Protein AF-0000000085271273 (afdb_homodimer)

Sequence (782 aa):
VLEAHDLKPVKLGPKEGIALINGTQLITSMGAEAVERAETVARQADVVAALSLEVLKGTSRAFDSDVHKLRHHKGQMDVARRIRALLHSDTFVSEIAESHRFCDRVQDAYTLRCTPQVHGIVHDTLHFVRGIITDEMNSATDNPLVISERKEIISAGNFHGEYPAKAVDYLAIAIHEIANMSERRIERLVNPALSELPAFLVSEGGLNSGFMIAHCTAAALVSENKVLCHPASVDSLTTSAGTEDHVSMGGFGARKALMVVENVERVIAIELMAACQAIEFLRPLKTTTPLEEVIKVVRSVVRPYDKDRFLAPDIDTITELLKDNKIWLAVRHHIEHYHSVQHVETRVFSPSMSFIGSGPPRPFKRSLNNGRPTRSPATKTKRQRTCSKNNVLEAHDLKPVKLGPKEGIALINGTQLITSMGAEAVERAETVARQADVVAALSLEVLKGTSRAFDSDVHKLRHHKGQMDVARRIRALLHSDTFVSEIAESHRFCDRVQDAYTLRCTPQVHGIVHDTLHFVRGIITDEMNSATDNPLVISERKEIISAGNFHGEYPAKAVDYLAIAIHEIANMSERRIERLVNPALSELPAFLVSEGGLNSGFMIAHCTAAALVSENKVLCHPASVDSLTTSAGTEDHVSMGGFGARKALMVVENVERVIAIELMAACQAIEFLRPLKTTTPLEEVIKVVRSVVRPYDKDRFLAPDIDTITELLKDNKIWLAVRHHIEHYHSVQHVETRVFSPSMSFIGSGPPRPFKRSLNNGRPTRSPATKTKRQRTCSKNN

Structure (mmCIF, N/CA/C/O backbone):
data_AF-0000000085271273-model_v1
#
loop_
_entity.id
_entity.type
_entity.pdbx_description
1 polymer 'Histidine ammonia-lyase'
#
loop_
_atom_site.group_PDB
_atom_site.id
_atom_site.type_symbol
_atom_site.label_atom_id
_atom_site.label_alt_id
_atom_site.label_comp_id
_atom_site.label_asym_id
_atom_site.label_entity_id
_atom_site.label_seq_id
_atom_site.pdbx_PDB_ins_code
_atom_site.Cartn_x
_atom_site.Cartn_y
_atom_site.Cartn_z
_atom_site.occupancy
_atom_site.B_iso_or_equiv
_atom_site.auth_seq_id
_atom_site.auth_comp_id
_atom_site.auth_asym_id
_atom_site.auth_atom_id
_atom_site.pdbx_PDB_model_num
ATOM 1 N N . VAL A 1 1 ? -34.094 1.856 2.771 1 76.69 1 VAL A N 1
ATOM 2 C CA . VAL A 1 1 ? -33.281 2.406 1.675 1 76.69 1 VAL A CA 1
ATOM 3 C C . VAL A 1 1 ? -34.094 2.309 0.371 1 76.69 1 VAL A C 1
ATOM 5 O O . VAL A 1 1 ? -34.25 3.309 -0.327 1 76.69 1 VAL A O 1
ATOM 8 N N . LEU A 1 2 ? -34.625 1.136 -0.013 1 87.75 2 LEU A N 1
ATOM 9 C CA . LEU A 1 2 ? -35.406 0.973 -1.248 1 87.75 2 LEU A CA 1
ATOM 10 C C . LEU A 1 2 ? -36.594 1.905 -1.271 1 87.75 2 LEU A C 1
ATOM 12 O O . LEU A 1 2 ? -36.844 2.58 -2.273 1 87.75 2 LEU A O 1
ATOM 16 N N . GLU A 1 3 ? -37.25 1.968 -0.185 1 90.19 3 GLU A N 1
ATOM 17 C CA . GLU A 1 3 ? -38.438 2.83 -0.075 1 90.19 3 GLU A CA 1
ATOM 18 C C . GLU A 1 3 ? -38.062 4.289 -0.338 1 90.19 3 GLU A C 1
ATOM 20 O O . GLU A 1 3 ? -38.812 5.004 -1.018 1 90.19 3 GLU A O 1
ATOM 25 N N . ALA A 1 4 ? -36.906 4.672 0.181 1 91.06 4 ALA A N 1
ATOM 26 C CA . ALA A 1 4 ? -36.438 6.051 0.032 1 91.06 4 ALA A CA 1
ATOM 27 C C . ALA A 1 4 ? -36.188 6.383 -1.432 1 91.06 4 ALA A C 1
ATOM 29 O O . ALA A 1 4 ? -36.219 7.551 -1.827 1 91.06 4 ALA A O 1
ATOM 30 N N . HIS A 1 5 ? -36.031 5.406 -2.258 1 91.56 5 HIS A N 1
ATOM 31 C CA . HIS A 1 5 ? -35.75 5.613 -3.668 1 91.56 5 HIS A CA 1
ATOM 32 C C . HIS A 1 5 ? -36.875 5.105 -4.559 1 91.56 5 HIS A C 1
ATOM 34 O O . HIS A 1 5 ? -36.688 4.984 -5.773 1 91.56 5 HIS A O 1
ATOM 40 N N . ASP A 1 6 ? -37.938 4.805 -4.004 1 93 6 ASP A N 1
ATOM 41 C CA . ASP A 1 6 ? -39.125 4.348 -4.703 1 93 6 ASP A CA 1
ATOM 42 C C . ASP A 1 6 ? -38.844 3.049 -5.465 1 93 6 ASP A C 1
ATOM 44 O O . ASP A 1 6 ? -39.25 2.906 -6.621 1 93 6 ASP A O 1
ATOM 48 N N . LEU A 1 7 ? -38.031 2.285 -4.848 1 90.38 7 LEU A N 1
ATOM 49 C CA . LEU A 1 7 ? -37.719 0.982 -5.422 1 90.38 7 LEU A CA 1
ATOM 50 C C . LEU A 1 7 ? -38.438 -0.132 -4.668 1 90.38 7 LEU A C 1
ATOM 52 O O . LEU A 1 7 ? -38.719 0.006 -3.475 1 90.38 7 LEU A O 1
ATOM 56 N N . LYS A 1 8 ? -38.906 -1.203 -5.406 1 91.31 8 LYS A N 1
ATOM 57 C CA . LYS A 1 8 ? -39.531 -2.375 -4.809 1 91.31 8 LYS A CA 1
ATOM 58 C C . LYS A 1 8 ? -38.5 -3.465 -4.52 1 91.31 8 LYS A C 1
ATOM 60 O O . LYS A 1 8 ? -37.562 -3.635 -5.273 1 91.31 8 LYS A O 1
ATOM 65 N N . PRO A 1 9 ? -38.781 -4.16 -3.402 1 89 9 PRO A N 1
ATOM 66 C CA . PRO A 1 9 ? -37.875 -5.273 -3.131 1 89 9 PRO A CA 1
ATOM 67 C C . PRO A 1 9 ? -37.875 -6.316 -4.246 1 89 9 PRO A C 1
ATOM 69 O O . PRO A 1 9 ? -38.938 -6.613 -4.82 1 89 9 PRO A O 1
ATOM 72 N N . VAL A 1 10 ? -36.688 -6.777 -4.543 1 85.69 10 VAL A N 1
ATOM 73 C CA . VAL A 1 10 ? -36.531 -7.805 -5.566 1 85.69 10 VAL A CA 1
ATOM 74 C C . VAL A 1 10 ? -36.562 -9.188 -4.922 1 85.69 10 VAL A C 1
ATOM 76 O O . VAL A 1 10 ? -36 -9.391 -3.848 1 85.69 10 VAL A O 1
ATOM 79 N N . LYS A 1 11 ? -37.375 -10.109 -5.484 1 89.81 11 LYS A N 1
ATOM 80 C CA . LYS A 1 11 ? -37.312 -11.516 -5.086 1 89.81 11 LYS A CA 1
ATOM 81 C C . LYS A 1 11 ? -36.156 -12.227 -5.789 1 89.81 11 LYS A C 1
ATOM 83 O O . LYS A 1 11 ? -36.156 -12.367 -7.016 1 89.81 11 LYS A O 1
ATOM 88 N N . LEU A 1 12 ? -35.25 -12.672 -4.945 1 87.69 12 LEU A N 1
ATOM 89 C CA . LEU A 1 12 ? -34.031 -13.219 -5.52 1 87.69 12 LEU A CA 1
ATOM 90 C C . LEU A 1 12 ? -34.156 -14.719 -5.766 1 87.69 12 LEU A C 1
ATOM 92 O O . LEU A 1 12 ? -34.719 -15.445 -4.934 1 87.69 12 LEU A O 1
ATOM 96 N N . GLY A 1 13 ? -33.781 -15.141 -6.914 1 87.69 13 GLY A N 1
ATOM 97 C CA . GLY A 1 13 ? -33.562 -16.562 -7.137 1 87.69 13 GLY A CA 1
ATOM 98 C C . GLY A 1 13 ? -32.312 -17.094 -6.5 1 87.69 13 GLY A C 1
ATOM 99 O O . GLY A 1 13 ? -31.578 -16.359 -5.84 1 87.69 13 GLY A O 1
ATOM 100 N N . PRO A 1 14 ? -32.188 -18.484 -6.652 1 82 14 PRO A N 1
ATOM 101 C CA . PRO A 1 14 ? -31.062 -19.094 -5.973 1 82 14 PRO A CA 1
ATOM 102 C C . PRO A 1 14 ? -29.719 -18.484 -6.395 1 82 14 PRO A C 1
ATOM 104 O O . PRO A 1 14 ? -28.906 -18.109 -5.547 1 82 14 PRO A O 1
ATOM 107 N N . LYS A 1 15 ? -29.469 -18.359 -7.621 1 84.62 15 LYS A N 1
ATOM 108 C CA . LYS A 1 15 ? -28.219 -17.797 -8.109 1 84.62 15 LYS A CA 1
ATOM 109 C C . LYS A 1 15 ? -28.094 -16.312 -7.77 1 84.62 15 LYS A C 1
ATOM 111 O O . LYS A 1 15 ? -27 -15.82 -7.484 1 84.62 15 LYS A O 1
ATOM 116 N N . GLU A 1 16 ? -29.188 -15.656 -7.75 1 83.25 16 GLU A N 1
ATOM 117 C CA . GLU A 1 16 ? -29.172 -14.227 -7.465 1 83.25 16 GLU A CA 1
ATOM 118 C C . GLU A 1 16 ? -28.797 -13.953 -6.012 1 83.25 16 GLU A C 1
ATOM 120 O O . GLU A 1 16 ? -28.078 -13 -5.723 1 83.25 16 GLU A O 1
ATOM 125 N N . GLY A 1 17 ? -29.281 -14.781 -5.152 1 82.81 17 GLY A N 1
ATOM 126 C CA . GLY A 1 17 ? -28.938 -14.641 -3.75 1 82.81 17 GLY A CA 1
ATOM 127 C C . GLY A 1 17 ? -27.453 -14.812 -3.488 1 82.81 17 GLY A C 1
ATOM 128 O O . GLY A 1 17 ? -26.844 -14.008 -2.781 1 82.81 17 GLY A O 1
ATOM 129 N N . ILE A 1 18 ? -26.938 -15.828 -4.098 1 83.31 18 ILE A N 1
ATOM 130 C CA . ILE A 1 18 ? -25.516 -16.141 -3.879 1 83.31 18 ILE A CA 1
ATOM 131 C C . ILE A 1 18 ? -24.656 -15.055 -4.504 1 83.31 18 ILE A C 1
ATOM 133 O O . ILE A 1 18 ? -23.578 -14.727 -3.98 1 83.31 18 ILE A O 1
ATOM 137 N N . ALA A 1 19 ? -25.078 -14.461 -5.543 1 85.12 19 ALA A N 1
ATOM 138 C CA . ALA A 1 19 ? -24.328 -13.422 -6.242 1 85.12 19 ALA A CA 1
ATOM 139 C C . ALA A 1 19 ? -24.141 -12.195 -5.352 1 85.12 19 ALA A C 1
ATOM 141 O O . ALA A 1 19 ? -23.172 -11.453 -5.516 1 85.12 19 ALA A O 1
ATOM 142 N N . LEU A 1 20 ? -24.984 -12.07 -4.391 1 83.75 20 LEU A N 1
ATOM 143 C CA . LEU A 1 20 ? -24.953 -10.883 -3.545 1 83.75 20 LEU A CA 1
ATOM 144 C C . LEU A 1 20 ? -24.047 -11.102 -2.336 1 83.75 20 LEU A C 1
ATOM 146 O O . LEU A 1 20 ? -23.641 -10.141 -1.676 1 83.75 20 LEU A O 1
ATOM 150 N N . ILE A 1 21 ? -23.641 -12.391 -2.111 1 83.62 21 ILE A N 1
ATOM 151 C CA . ILE A 1 21 ? -22.984 -12.586 -0.825 1 83.62 21 ILE A CA 1
ATOM 152 C C . ILE A 1 21 ? -21.703 -13.398 -1.018 1 83.62 21 ILE A C 1
ATOM 154 O O . ILE A 1 21 ? -20.938 -13.578 -0.077 1 83.62 21 ILE A O 1
ATOM 158 N N . ASN A 1 22 ? -21.453 -13.961 -2.16 1 83.88 22 ASN A N 1
ATOM 159 C CA . ASN A 1 22 ? -20.359 -14.906 -2.35 1 83.88 22 ASN A CA 1
ATOM 160 C C . ASN A 1 22 ? -19.109 -14.219 -2.893 1 83.88 22 ASN A C 1
ATOM 162 O O . ASN A 1 22 ? -18.062 -14.844 -3.043 1 83.88 22 ASN A O 1
ATOM 166 N N . GLY A 1 23 ? -19.109 -12.961 -3.029 1 90.25 23 GLY A N 1
ATOM 167 C CA . GLY A 1 23 ? -17.969 -12.25 -3.584 1 90.25 23 GLY A CA 1
ATOM 168 C C . GLY A 1 23 ? -17.281 -11.352 -2.578 1 90.25 23 GLY A C 1
ATOM 169 O O . GLY A 1 23 ? -17.109 -11.727 -1.414 1 90.25 23 GLY A O 1
ATOM 170 N N . THR A 1 24 ? -16.781 -10.32 -3.074 1 95.19 24 THR A N 1
ATOM 171 C CA . THR A 1 24 ? -15.961 -9.43 -2.26 1 95.19 24 THR A CA 1
ATOM 172 C C . THR A 1 24 ? -16.812 -8.297 -1.68 1 95.19 24 THR A C 1
ATOM 174 O O . THR A 1 24 ? -16.281 -7.27 -1.254 1 95.19 24 THR A O 1
ATOM 177 N N . GLN A 1 25 ? -18.125 -8.461 -1.67 1 94.12 25 GLN A N 1
ATOM 178 C CA . GLN A 1 25 ? -19.078 -7.395 -1.337 1 94.12 25 GLN A CA 1
ATOM 179 C C . GLN A 1 25 ? -18.812 -6.844 0.061 1 94.12 25 GLN A C 1
ATOM 181 O O . GLN A 1 25 ? -18.875 -5.629 0.278 1 94.12 25 GLN A O 1
ATOM 186 N N . LEU A 1 26 ? -18.516 -7.723 1.003 1 94.81 26 LEU A N 1
ATOM 187 C CA . LEU A 1 26 ? -18.297 -7.273 2.375 1 94.81 26 LEU A CA 1
ATOM 188 C C . LEU A 1 26 ? -17.062 -6.383 2.463 1 94.81 26 LEU A C 1
ATOM 190 O O . LEU A 1 26 ? -17.141 -5.273 2.996 1 94.81 26 LEU A O 1
ATOM 194 N N . ILE A 1 27 ? -15.914 -6.879 1.939 1 97.69 27 ILE A N 1
ATOM 195 C CA . ILE A 1 27 ? -14.664 -6.125 1.983 1 97.69 27 ILE A CA 1
ATOM 196 C C . ILE A 1 27 ? -14.82 -4.82 1.207 1 97.69 27 ILE A C 1
ATOM 198 O O . ILE A 1 27 ? -14.398 -3.758 1.672 1 97.69 27 ILE A O 1
ATOM 202 N N . THR A 1 28 ? -15.445 -4.883 0.069 1 97.69 28 THR A N 1
ATOM 203 C CA . THR A 1 28 ? -15.586 -3.74 -0.826 1 97.69 28 THR A CA 1
ATOM 204 C C . THR A 1 28 ? -16.5 -2.684 -0.214 1 97.69 28 THR A C 1
ATOM 206 O O . THR A 1 28 ? -16.219 -1.486 -0.301 1 97.69 28 THR A O 1
ATOM 209 N N . SER A 1 29 ? -17.609 -3.078 0.408 1 97.44 29 SER A N 1
ATOM 210 C CA . SER A 1 29 ? -18.547 -2.117 1.003 1 97.44 29 SER A CA 1
ATOM 211 C C . SER A 1 29 ? -17.891 -1.37 2.162 1 97.44 29 SER A C 1
ATOM 213 O O . SER A 1 29 ? -18 -0.146 2.256 1 97.44 29 SER A O 1
ATOM 215 N N . MET A 1 30 ? -17.203 -2.098 3.02 1 98.31 30 MET A N 1
ATOM 216 C CA . MET A 1 30 ? -16.5 -1.461 4.125 1 98.31 30 MET A CA 1
ATOM 217 C C . MET A 1 30 ? -15.344 -0.605 3.605 1 98.31 30 MET A C 1
ATOM 219 O O . MET A 1 30 ? -15.094 0.483 4.125 1 98.31 30 MET A O 1
ATOM 223 N N . GLY A 1 31 ? -14.648 -1.201 2.566 1 98.62 31 GLY A N 1
ATOM 224 C CA . GLY A 1 31 ? -13.586 -0.431 1.938 1 98.62 31 GLY A CA 1
ATOM 225 C C . GLY A 1 31 ? -14.07 0.869 1.326 1 98.62 31 GLY A C 1
ATOM 226 O O . GLY A 1 31 ? -13.391 1.895 1.412 1 98.62 31 GLY A O 1
ATOM 227 N N . ALA A 1 32 ? -15.211 0.841 0.725 1 98.62 32 ALA A N 1
ATOM 228 C CA . ALA A 1 32 ? -15.805 2.037 0.132 1 98.62 32 ALA A CA 1
ATOM 229 C C . ALA A 1 32 ? -16.109 3.086 1.199 1 98.62 32 ALA A C 1
ATOM 231 O O . ALA A 1 32 ? -15.844 4.273 1.001 1 98.62 32 ALA A O 1
ATOM 232 N N . GLU A 1 33 ? -16.625 2.65 2.309 1 98.69 33 GLU A N 1
ATOM 233 C CA . GLU A 1 33 ? -16.859 3.57 3.42 1 98.69 33 GLU A CA 1
ATOM 234 C C . GLU A 1 33 ? -15.547 4.156 3.932 1 98.69 33 GLU A C 1
ATOM 236 O O . GLU A 1 33 ? -15.445 5.363 4.16 1 98.69 33 GLU A O 1
ATOM 241 N N . ALA A 1 34 ? -14.586 3.305 4.078 1 98.88 34 ALA A N 1
ATOM 242 C CA . ALA A 1 34 ? -13.297 3.738 4.605 1 98.88 34 ALA A CA 1
ATOM 243 C C . ALA A 1 34 ? -12.648 4.777 3.693 1 98.88 34 ALA A C 1
ATOM 245 O O . ALA A 1 34 ? -12.094 5.77 4.168 1 98.88 34 ALA A O 1
ATOM 246 N N . VAL A 1 35 ? -12.688 4.512 2.377 1 98.69 35 VAL A N 1
ATOM 247 C CA . VAL A 1 35 ? -12.055 5.426 1.434 1 98.69 35 VAL A CA 1
ATOM 248 C C . VAL A 1 35 ? -12.758 6.781 1.48 1 98.69 35 VAL A C 1
ATOM 250 O O . VAL A 1 35 ? -12.109 7.828 1.503 1 98.69 35 VAL A O 1
ATOM 253 N N . GLU A 1 36 ? -14.062 6.824 1.539 1 98.62 36 GLU A N 1
ATOM 254 C CA . GLU A 1 36 ? -14.828 8.062 1.59 1 98.62 36 GLU A CA 1
ATOM 255 C C . GLU A 1 36 ? -14.5 8.867 2.848 1 98.62 36 GLU A C 1
ATOM 257 O O . GLU A 1 36 ? -14.266 10.07 2.777 1 98.62 36 GLU A O 1
ATOM 262 N N . ARG A 1 37 ? -14.523 8.203 3.918 1 98.88 37 ARG A N 1
ATOM 263 C CA . ARG A 1 37 ? -14.25 8.859 5.191 1 98.88 37 ARG A CA 1
ATOM 264 C C . ARG A 1 37 ? -12.797 9.336 5.262 1 98.88 37 ARG A C 1
ATOM 266 O O . ARG A 1 37 ? -12.516 10.422 5.762 1 98.88 37 ARG A O 1
ATOM 273 N N . ALA A 1 38 ? -11.891 8.484 4.766 1 98.94 38 ALA A N 1
ATOM 274 C CA . ALA A 1 38 ? -10.469 8.828 4.781 1 98.94 38 ALA A CA 1
ATOM 275 C C . ALA A 1 38 ? -10.195 10.062 3.934 1 98.94 38 ALA A C 1
ATOM 277 O O . ALA A 1 38 ? -9.445 10.953 4.344 1 98.94 38 ALA A O 1
ATOM 278 N N . GLU A 1 39 ? -10.789 10.117 2.777 1 98.88 39 GLU A N 1
ATOM 279 C CA . GLU A 1 39 ? -10.609 11.273 1.908 1 98.88 39 GLU A CA 1
ATOM 280 C C . GLU A 1 39 ? -11.148 12.539 2.557 1 98.88 39 GLU A C 1
ATOM 282 O O . GLU A 1 39 ? -10.539 13.609 2.465 1 98.88 39 GLU A O 1
ATOM 287 N N . THR A 1 40 ? -12.281 12.422 3.203 1 98.88 40 THR A N 1
ATOM 288 C CA . THR A 1 40 ? -12.914 13.547 3.869 1 98.88 40 THR A CA 1
ATOM 289 C C . THR A 1 40 ? -12.031 14.086 4.988 1 98.88 40 THR A C 1
ATOM 291 O O . THR A 1 40 ? -11.773 15.289 5.055 1 98.88 40 THR A O 1
ATOM 294 N N . VAL A 1 41 ? -11.547 13.234 5.793 1 98.94 41 VAL A N 1
ATOM 295 C CA . VAL A 1 41 ? -10.773 13.703 6.941 1 98.94 41 VAL A CA 1
ATOM 296 C C . VAL A 1 41 ? -9.391 14.148 6.484 1 98.94 41 VAL A C 1
ATOM 298 O O . VAL A 1 41 ? -8.828 15.102 7.035 1 98.94 41 VAL A O 1
ATOM 301 N N . ALA A 1 4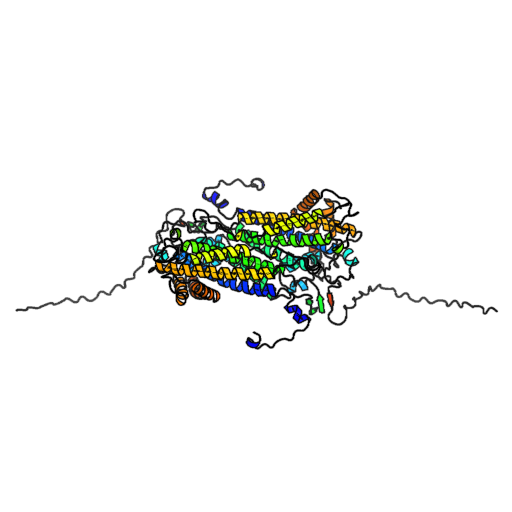2 ? -8.789 13.508 5.473 1 98.94 42 ALA A N 1
ATOM 302 C CA . ALA A 1 42 ? -7.461 13.875 4.988 1 98.94 42 ALA A CA 1
ATOM 303 C C . ALA A 1 42 ? -7.457 15.297 4.426 1 98.94 42 ALA A C 1
ATOM 305 O O . ALA A 1 42 ? -6.523 16.062 4.676 1 98.94 42 ALA A O 1
ATOM 306 N N . ARG A 1 43 ? -8.445 15.602 3.686 1 98.81 43 ARG A N 1
ATOM 307 C CA . ARG A 1 43 ? -8.547 16.938 3.125 1 98.81 43 ARG A CA 1
ATOM 308 C C . ARG A 1 43 ? -8.672 17.984 4.227 1 98.81 43 ARG A C 1
ATOM 310 O O . ARG A 1 43 ? -8.008 19.031 4.18 1 98.81 43 ARG A O 1
ATOM 317 N N . GLN A 1 44 ? -9.469 17.734 5.195 1 98.94 44 GLN A N 1
ATOM 318 C CA . GLN A 1 44 ? -9.664 18.672 6.297 1 98.94 44 GLN A CA 1
ATOM 319 C C . GLN A 1 44 ? -8.43 18.734 7.191 1 98.94 44 GLN A C 1
ATOM 321 O O . GLN A 1 44 ? -8.141 19.766 7.781 1 98.94 44 GLN A O 1
ATOM 326 N N . ALA A 1 45 ? -7.684 17.594 7.242 1 98.94 45 ALA A N 1
ATOM 327 C CA . ALA A 1 45 ? -6.441 17.578 8.008 1 98.94 45 ALA A CA 1
ATOM 328 C C . ALA A 1 45 ? -5.438 18.578 7.449 1 98.94 45 ALA A C 1
ATOM 330 O O . ALA A 1 45 ? -4.656 19.172 8.203 1 98.94 45 ALA A O 1
ATOM 331 N N . ASP A 1 46 ? -5.473 18.844 6.137 1 98.94 46 ASP A N 1
ATOM 332 C CA . ASP A 1 46 ? -4.629 19.875 5.543 1 98.94 46 ASP A CA 1
ATOM 333 C C . ASP A 1 46 ? -4.984 21.25 6.098 1 98.94 46 ASP A C 1
ATOM 335 O O . ASP A 1 46 ? -4.094 22.078 6.359 1 98.94 46 ASP A O 1
ATOM 339 N N . VAL A 1 47 ? -6.246 21.516 6.285 1 98.94 47 VAL A N 1
ATOM 340 C CA . VAL A 1 47 ? -6.723 22.781 6.82 1 98.94 47 VAL A CA 1
ATOM 341 C C . VAL A 1 47 ? -6.285 22.922 8.273 1 98.94 47 VAL A C 1
ATOM 343 O O . VAL A 1 47 ? -5.809 23.984 8.688 1 98.94 47 VAL A O 1
ATOM 346 N N . VAL A 1 48 ? -6.438 21.859 8.984 1 98.94 48 VAL A N 1
ATOM 347 C CA . VAL A 1 48 ? -6.074 21.875 10.398 1 98.94 48 VAL A CA 1
ATOM 348 C C . VAL A 1 48 ? -4.57 22.078 10.547 1 98.94 48 VAL A C 1
ATOM 350 O O . VAL A 1 48 ? -4.125 22.828 11.43 1 98.94 48 VAL A O 1
ATOM 353 N N . ALA A 1 49 ? -3.801 21.453 9.688 1 98.94 49 ALA A N 1
ATOM 354 C CA . ALA A 1 49 ? -2.354 21.656 9.688 1 98.94 49 ALA A CA 1
ATOM 355 C C . ALA A 1 49 ? -1.995 23.109 9.414 1 98.94 49 ALA A C 1
ATOM 357 O O . ALA A 1 49 ? -1.066 23.656 10.016 1 98.94 49 ALA A O 1
ATOM 358 N N . ALA A 1 50 ? -2.693 23.719 8.516 1 98.88 50 ALA A N 1
ATOM 359 C CA . ALA A 1 50 ? -2.461 25.141 8.211 1 98.88 50 ALA A CA 1
ATOM 360 C C . ALA A 1 50 ? -2.73 26.016 9.43 1 98.88 50 ALA A C 1
ATOM 362 O O . ALA A 1 50 ? -1.984 26.953 9.703 1 98.88 50 ALA A O 1
ATOM 363 N N . LEU A 1 51 ? -3.787 25.734 10.141 1 98.88 51 LEU A N 1
ATOM 364 C CA . LEU A 1 51 ? -4.113 26.5 11.344 1 98.88 51 LEU A CA 1
ATOM 365 C C . LEU A 1 51 ? -3.025 26.328 12.398 1 98.88 51 LEU A C 1
ATOM 367 O O . LEU A 1 51 ? -2.617 27.312 13.031 1 98.88 51 LEU A O 1
ATOM 371 N N . SER A 1 52 ? -2.596 25.094 12.586 1 98.69 52 SER A N 1
ATOM 372 C CA . SER A 1 52 ? -1.512 24.828 13.523 1 98.69 52 SER A CA 1
ATOM 373 C C . SER A 1 52 ? -0.237 25.562 13.109 1 98.69 52 SER A C 1
ATOM 375 O O . SER A 1 52 ? 0.492 26.078 13.961 1 98.69 52 SER A O 1
ATOM 377 N N . LEU A 1 53 ? 0.043 25.562 11.828 1 97.75 53 LEU A N 1
ATOM 378 C CA . LEU A 1 53 ? 1.211 26.266 11.312 1 97.75 53 LEU A CA 1
ATOM 379 C C . LEU A 1 53 ? 1.147 27.75 11.672 1 97.75 53 LEU A C 1
ATOM 381 O O . LEU A 1 53 ? 2.141 28.328 12.109 1 97.75 53 LEU A O 1
ATOM 385 N N . GLU A 1 54 ? -0.003 28.391 11.539 1 96.06 54 GLU A N 1
ATOM 386 C CA . GLU A 1 54 ? -0.198 29.797 11.859 1 96.06 54 GLU A CA 1
ATOM 387 C C . GLU A 1 54 ? 0.034 30.062 13.344 1 96.06 54 GLU A C 1
ATOM 389 O O . GLU A 1 54 ? 0.753 31 13.703 1 96.06 54 GLU A O 1
ATOM 394 N N . VAL A 1 55 ? -0.548 29.219 14.062 1 96 55 VAL A N 1
ATOM 395 C CA . VAL A 1 55 ? -0.514 29.422 15.5 1 96 55 VAL A CA 1
ATOM 396 C C . VAL A 1 55 ? 0.913 29.234 16.016 1 96 55 VAL A C 1
ATOM 398 O O . VAL A 1 55 ? 1.339 29.938 16.938 1 96 55 VAL A O 1
ATOM 401 N N . LEU A 1 56 ? 1.603 28.375 15.422 1 96 56 LEU A N 1
ATOM 402 C CA . LEU A 1 56 ? 2.967 28.062 15.836 1 96 56 LEU A CA 1
ATOM 403 C C . LEU A 1 56 ? 3.971 28.938 15.094 1 96 56 LEU A C 1
ATOM 405 O O . LEU A 1 56 ? 5.18 28.703 15.164 1 96 56 LEU A O 1
ATOM 409 N N . LYS A 1 57 ? 3.453 29.906 14.336 1 93.5 57 LYS A N 1
ATOM 410 C CA . LYS A 1 57 ? 4.242 30.938 13.672 1 93.5 57 LYS A CA 1
ATOM 411 C C . LYS A 1 57 ? 5.23 30.312 12.68 1 93.5 57 LYS A C 1
ATOM 413 O O . LYS A 1 57 ? 6.41 30.672 12.68 1 93.5 57 LYS A O 1
ATOM 418 N N . GLY A 1 58 ? 4.719 29.328 11.977 1 93 58 GLY A N 1
ATOM 419 C CA . GLY A 1 58 ? 5.516 28.734 10.922 1 93 58 GLY A CA 1
ATOM 420 C C . GLY A 1 58 ? 5.594 29.578 9.672 1 93 58 GLY A C 1
ATOM 421 O O . GLY A 1 58 ? 4.855 30.562 9.531 1 93 58 GLY A O 1
ATOM 422 N N . THR A 1 59 ? 6.523 29.234 8.789 1 90.81 59 THR A N 1
ATOM 423 C CA . THR A 1 59 ? 6.723 30.016 7.57 1 90.81 59 THR A CA 1
ATOM 424 C C . THR A 1 59 ? 5.891 29.453 6.422 1 90.81 59 THR A C 1
ATOM 426 O O . THR A 1 59 ? 5.742 28.234 6.297 1 90.81 59 THR A O 1
ATOM 429 N N . SER A 1 60 ? 5.41 30.328 5.562 1 92.12 60 SER A N 1
ATOM 430 C CA . SER A 1 60 ? 4.688 29.922 4.363 1 92.12 60 SER A CA 1
ATOM 431 C C . SER A 1 60 ? 5.648 29.547 3.236 1 92.12 60 SER A C 1
ATOM 433 O O . SER A 1 60 ? 5.25 28.922 2.258 1 92.12 60 SER A O 1
ATOM 435 N N . ARG A 1 61 ? 6.914 29.828 3.348 1 91.69 61 ARG A N 1
ATOM 436 C CA . ARG A 1 61 ? 7.887 29.656 2.275 1 91.69 61 ARG A CA 1
ATOM 437 C C . ARG A 1 61 ? 8.125 28.172 1.979 1 91.69 61 ARG A C 1
ATOM 439 O O . ARG A 1 61 ? 8.484 27.812 0.858 1 91.69 61 ARG A O 1
ATOM 446 N N . ALA A 1 62 ? 7.891 27.391 2.98 1 94.5 62 ALA A N 1
ATOM 447 C CA . ALA A 1 62 ? 8.086 25.953 2.807 1 94.5 62 ALA A CA 1
ATOM 448 C C . ALA A 1 62 ? 7.066 25.375 1.824 1 94.5 62 ALA A C 1
ATOM 450 O O . ALA A 1 62 ? 7.242 24.266 1.319 1 94.5 62 ALA A O 1
ATOM 451 N N . PHE A 1 63 ? 6.047 26.172 1.485 1 96.56 63 PHE A N 1
ATOM 452 C CA . PHE A 1 63 ? 4.957 25.688 0.646 1 96.56 63 PHE A CA 1
ATOM 453 C C . PHE A 1 63 ? 5.012 26.328 -0.735 1 96.56 63 PHE A C 1
ATOM 455 O O . PHE A 1 63 ? 4.055 26.234 -1.507 1 96.56 63 PHE A O 1
ATOM 462 N N . ASP A 1 64 ? 6.176 26.922 -1.018 1 95.12 64 ASP A N 1
ATOM 463 C CA . ASP A 1 64 ? 6.438 27.516 -2.32 1 95.12 64 ASP A CA 1
ATOM 464 C C . ASP A 1 64 ? 6.219 26.516 -3.445 1 95.12 64 ASP A C 1
ATOM 466 O O . ASP A 1 64 ? 6.715 25.391 -3.379 1 95.12 64 ASP A O 1
ATOM 470 N N . SER A 1 65 ? 5.508 26.922 -4.547 1 96 65 SER A N 1
ATOM 471 C CA . SER A 1 65 ? 5.113 26.016 -5.609 1 96 65 SER A CA 1
ATOM 472 C C . SER A 1 65 ? 6.328 25.438 -6.328 1 96 65 SER A C 1
ATOM 474 O O . SER A 1 65 ? 6.316 24.281 -6.75 1 96 65 SER A O 1
ATOM 476 N N . ASP A 1 66 ? 7.363 26.203 -6.492 1 94.94 66 ASP A N 1
ATOM 477 C CA . ASP A 1 66 ? 8.539 25.734 -7.223 1 94.94 66 ASP A CA 1
ATOM 478 C C . ASP A 1 66 ? 9.273 24.641 -6.453 1 94.94 66 ASP A C 1
ATOM 480 O O . ASP A 1 66 ? 9.883 23.766 -7.055 1 94.94 66 ASP A O 1
ATOM 484 N N . VAL A 1 67 ? 9.195 24.688 -5.125 1 94.75 67 VAL A N 1
ATOM 485 C CA . VAL A 1 67 ? 9.773 23.641 -4.281 1 94.75 67 VAL A CA 1
ATOM 486 C C . VAL A 1 67 ? 9.109 22.297 -4.586 1 94.75 67 VAL A C 1
ATOM 488 O O . VAL A 1 67 ? 9.789 21.297 -4.777 1 94.75 67 VAL A O 1
ATOM 491 N N . HIS A 1 68 ? 7.832 22.281 -4.707 1 97.06 68 HIS A N 1
ATOM 492 C CA . HIS A 1 68 ? 7.07 21.047 -4.816 1 97.06 68 HIS A CA 1
ATOM 493 C C . HIS A 1 68 ? 7.055 20.531 -6.254 1 97.06 68 HIS A C 1
AT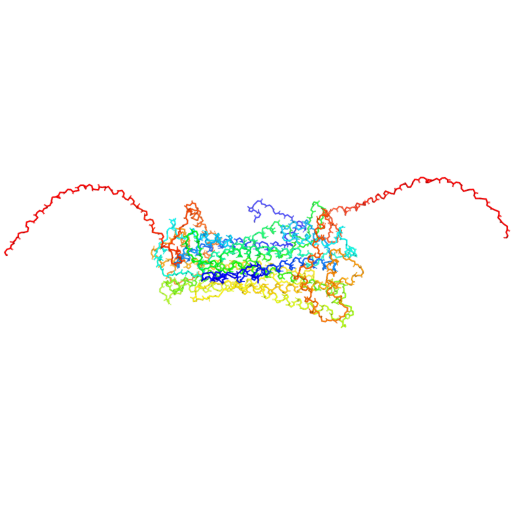OM 495 O O . HIS A 1 68 ? 6.957 19.328 -6.488 1 97.06 68 HIS A O 1
ATOM 501 N N . LYS A 1 69 ? 7.203 21.422 -7.234 1 96.44 69 LYS A N 1
ATOM 502 C CA . LYS A 1 69 ? 7.34 21.016 -8.633 1 96.44 69 LYS A CA 1
ATOM 503 C C . LYS A 1 69 ? 8.609 20.203 -8.844 1 96.44 69 LYS A C 1
ATOM 505 O O . LYS A 1 69 ? 8.656 19.328 -9.719 1 96.44 69 LYS A O 1
ATOM 510 N N . LEU A 1 70 ? 9.578 20.438 -8.039 1 96 70 LEU A N 1
ATOM 511 C CA . LEU A 1 70 ? 10.883 19.812 -8.203 1 96 70 LEU A CA 1
ATOM 512 C C . LEU A 1 70 ? 10.828 18.344 -7.789 1 96 70 LEU A C 1
ATOM 514 O O . LEU A 1 70 ? 11.742 17.578 -8.102 1 96 70 LEU A O 1
ATOM 518 N N . ARG A 1 71 ? 9.82 17.891 -7.102 1 96.38 71 ARG A N 1
ATOM 519 C CA . ARG A 1 71 ? 9.758 16.516 -6.613 1 96.38 71 ARG A CA 1
ATOM 520 C C . ARG A 1 71 ? 8.695 15.711 -7.355 1 96.38 71 ARG A C 1
ATOM 522 O O . ARG A 1 71 ? 8.539 14.508 -7.129 1 96.38 71 ARG A O 1
ATOM 529 N N . HIS A 1 72 ? 7.855 16.344 -8.156 1 95.06 72 HIS A N 1
ATOM 530 C CA . HIS A 1 72 ? 7.031 15.773 -9.219 1 95.06 72 HIS A CA 1
ATOM 531 C C . HIS A 1 72 ? 5.801 15.078 -8.648 1 95.06 72 HIS A C 1
ATOM 533 O O . HIS A 1 72 ? 4.871 14.75 -9.391 1 95.06 72 HIS A O 1
ATOM 539 N N . HIS A 1 73 ? 5.703 14.742 -7.355 1 98.06 73 HIS A N 1
ATOM 540 C CA . HIS A 1 73 ? 4.57 14.008 -6.805 1 98.06 73 HIS A CA 1
ATOM 541 C C . HIS A 1 73 ? 3.305 14.859 -6.805 1 98.06 73 HIS A C 1
ATOM 543 O O . HIS A 1 73 ? 3.252 15.898 -6.152 1 98.06 73 HIS A O 1
ATOM 549 N N . LYS A 1 74 ? 2.252 14.367 -7.438 1 98.44 74 LYS A N 1
ATOM 550 C CA . LYS A 1 74 ? 1.013 15.125 -7.609 1 98.44 74 LYS A CA 1
ATOM 551 C C . LYS A 1 74 ? 0.37 15.438 -6.262 1 98.44 74 LYS A C 1
ATOM 553 O O . LYS A 1 74 ? -0.047 16.578 -6.016 1 98.44 74 LYS A O 1
ATOM 558 N N . GLY A 1 75 ? 0.246 14.406 -5.359 1 98.69 75 GLY A N 1
ATOM 559 C CA . GLY A 1 75 ? -0.349 14.625 -4.051 1 98.69 75 GLY A CA 1
ATOM 560 C C . GLY A 1 75 ? 0.371 15.68 -3.234 1 98.69 75 GLY A C 1
ATOM 561 O O . GLY A 1 75 ? -0.266 16.516 -2.582 1 98.69 75 GLY A O 1
ATOM 562 N N . GLN A 1 76 ? 1.668 15.672 -3.299 1 98.69 76 GLN A N 1
ATOM 563 C CA . GLN A 1 76 ? 2.473 16.672 -2.596 1 98.69 76 GLN A CA 1
ATOM 564 C C . GLN A 1 76 ? 2.176 18.078 -3.107 1 98.69 76 GLN A C 1
ATOM 566 O O . GLN A 1 76 ? 1.989 19 -2.316 1 98.69 76 GLN A O 1
ATOM 571 N N . MET A 1 77 ? 2.135 18.219 -4.414 1 98.5 77 MET A N 1
ATOM 572 C CA . MET A 1 77 ? 1.863 19.516 -5.023 1 98.5 77 MET A CA 1
ATOM 573 C C . MET A 1 77 ? 0.469 20 -4.656 1 98.5 77 MET A C 1
ATOM 575 O O . MET A 1 77 ? 0.279 21.188 -4.371 1 98.5 77 MET A O 1
ATOM 579 N N . ASP A 1 78 ? -0.48 19.094 -4.594 1 98.62 78 ASP A N 1
ATOM 580 C CA . ASP A 1 78 ? -1.859 19.453 -4.281 1 98.62 78 ASP A CA 1
ATOM 581 C C . ASP A 1 78 ? -1.99 19.922 -2.832 1 98.62 78 ASP A C 1
ATOM 583 O O . ASP A 1 78 ? -2.703 20.891 -2.545 1 98.62 78 ASP A O 1
ATOM 587 N N . VAL A 1 79 ? -1.34 19.234 -1.935 1 98.81 79 VAL A N 1
ATOM 588 C CA . VAL A 1 79 ? -1.393 19.594 -0.521 1 98.81 79 VAL A CA 1
ATOM 589 C C . VAL A 1 79 ? -0.738 20.953 -0.309 1 98.81 79 VAL A C 1
ATOM 591 O O . VAL A 1 79 ? -1.283 21.812 0.393 1 98.81 79 VAL A O 1
ATOM 594 N N . ALA A 1 80 ? 0.441 21.141 -0.929 1 98.5 80 ALA A N 1
ATOM 595 C CA . ALA A 1 80 ? 1.124 22.422 -0.813 1 98.5 80 ALA A CA 1
ATOM 596 C C . ALA A 1 80 ? 0.25 23.562 -1.34 1 98.5 80 ALA A C 1
ATOM 598 O O . ALA A 1 80 ? 0.182 24.641 -0.734 1 98.5 80 ALA A O 1
ATOM 599 N N . ARG A 1 81 ? -0.381 23.344 -2.443 1 97.88 81 ARG A N 1
ATOM 600 C CA . ARG A 1 81 ? -1.262 24.328 -3.066 1 97.88 81 ARG A CA 1
ATOM 601 C C . ARG A 1 81 ? -2.428 24.688 -2.15 1 97.88 81 ARG A C 1
ATOM 603 O O . ARG A 1 81 ? -2.775 25.859 -1.997 1 97.88 81 ARG A O 1
ATOM 610 N N . ARG A 1 82 ? -2.998 23.703 -1.542 1 98.25 82 ARG A N 1
ATOM 611 C CA . ARG A 1 82 ? -4.121 23.922 -0.633 1 98.25 82 ARG A CA 1
ATOM 612 C C . ARG A 1 82 ? -3.695 24.719 0.593 1 98.25 82 ARG A C 1
ATOM 614 O O . ARG A 1 82 ? -4.375 25.672 0.988 1 98.25 82 ARG A O 1
ATOM 621 N N . ILE A 1 83 ? -2.611 24.328 1.177 1 98.5 83 ILE A N 1
ATOM 622 C CA . ILE A 1 83 ? -2.148 24.969 2.406 1 98.5 83 ILE A CA 1
ATOM 623 C C . ILE A 1 83 ? -1.715 26.406 2.115 1 98.5 83 ILE A C 1
ATOM 625 O O . ILE A 1 83 ? -2.029 27.312 2.879 1 98.5 83 ILE A O 1
ATOM 629 N N . ARG A 1 84 ? -1.07 26.594 1.018 1 96.75 84 ARG A N 1
ATOM 630 C CA . ARG A 1 84 ? -0.644 27.938 0.631 1 96.75 84 ARG A CA 1
ATOM 631 C C . ARG A 1 84 ? -1.836 28.891 0.532 1 96.75 84 ARG A C 1
ATOM 633 O O . ARG A 1 84 ? -1.744 30.047 0.926 1 96.75 84 ARG A O 1
ATOM 640 N N . ALA A 1 85 ? -2.896 28.422 0.061 1 97.94 85 ALA A N 1
ATOM 641 C CA . ALA A 1 85 ? -4.09 29.234 -0.158 1 97.94 85 ALA A CA 1
ATOM 642 C C . ALA A 1 85 ? -4.723 29.641 1.167 1 97.94 85 ALA A C 1
ATOM 644 O O . ALA A 1 85 ? -5.566 30.547 1.205 1 97.94 85 ALA A O 1
ATOM 645 N N . LEU A 1 86 ? -4.289 29.016 2.229 1 98.5 86 LEU A N 1
ATOM 646 C CA . LEU A 1 86 ? -4.883 29.281 3.537 1 98.5 86 LEU A CA 1
ATOM 647 C C . LEU A 1 86 ? -3.971 30.156 4.379 1 98.5 86 LEU A C 1
ATOM 649 O O . LEU A 1 86 ? -4.402 30.719 5.387 1 98.5 86 LEU A O 1
ATOM 653 N N . LEU A 1 87 ? -2.719 30.281 3.963 1 97.31 87 LEU A N 1
ATOM 654 C CA . LEU A 1 87 ? -1.704 30.953 4.773 1 97.31 87 LEU A CA 1
ATOM 655 C C . LEU A 1 87 ? -1.562 32.406 4.375 1 97.31 87 LEU A C 1
ATOM 657 O O . LEU A 1 87 ? -2.229 32.875 3.447 1 97.31 87 LEU A O 1
ATOM 661 N N . HIS A 1 88 ? -0.711 33.125 5.152 1 95 88 HIS A N 1
ATOM 662 C CA . HIS A 1 88 ? -0.45 34.531 4.902 1 95 88 HIS A CA 1
ATOM 663 C C . HIS A 1 88 ? -0.084 34.781 3.439 1 95 88 HIS A C 1
ATOM 665 O O . HIS A 1 88 ? 0.781 34.094 2.891 1 95 88 HIS A O 1
ATOM 671 N N . SER A 1 89 ? -0.739 35.75 2.861 1 94.62 89 SER A N 1
ATOM 672 C CA . SER A 1 89 ? -0.523 36.188 1.486 1 94.62 89 SER A CA 1
ATOM 673 C C . SER A 1 89 ? -1.063 37.594 1.263 1 94.62 89 SER A C 1
ATOM 675 O O . SER A 1 89 ? -1.641 38.188 2.172 1 94.62 89 SER A O 1
ATOM 677 N N . ASP A 1 90 ? -0.798 38.094 0.066 1 94.25 90 ASP A N 1
ATOM 678 C CA . ASP A 1 90 ? -1.38 39.375 -0.297 1 94.25 90 ASP A CA 1
ATOM 679 C C . ASP A 1 90 ? -2.904 39.312 -0.304 1 94.25 90 ASP A C 1
ATOM 681 O O . ASP A 1 90 ? -3.576 40.281 0.002 1 94.25 90 ASP A O 1
ATOM 685 N N . THR A 1 91 ? -3.42 38.125 -0.589 1 95.12 91 THR A N 1
ATOM 686 C CA . THR A 1 91 ? -4.863 37.938 -0.656 1 95.12 91 THR A CA 1
ATOM 687 C C . THR A 1 91 ? -5.457 37.781 0.744 1 95.12 91 THR A C 1
ATOM 689 O O . THR A 1 91 ? -6.516 38.375 1.031 1 95.12 91 THR A O 1
ATOM 692 N N . PHE A 1 92 ? -4.805 37.031 1.521 1 97.06 92 PHE A N 1
ATOM 693 C CA . PHE A 1 92 ? -5.23 36.844 2.9 1 97.06 92 PHE A CA 1
ATOM 694 C C . PHE A 1 92 ? -4.105 37.156 3.871 1 97.06 92 PHE A C 1
ATOM 696 O O . PHE A 1 92 ? -3.26 36.312 4.164 1 97.06 92 PHE A O 1
ATOM 703 N N . VAL A 1 93 ? -4.211 38.344 4.484 1 96.06 93 VAL A N 1
ATOM 704 C CA . VAL A 1 93 ? -3.156 38.812 5.375 1 96.06 93 VAL A CA 1
ATOM 705 C C . VAL A 1 93 ? -3.359 38.25 6.77 1 96.06 93 VAL A C 1
ATOM 707 O O . VAL A 1 93 ? -4.492 38.156 7.254 1 96.06 93 VAL A O 1
ATOM 710 N N . SER A 1 94 ? -2.273 37.781 7.355 1 96.94 94 SER A N 1
ATOM 711 C CA . SER A 1 94 ? -2.266 37.281 8.727 1 96.94 94 SER A CA 1
ATOM 712 C C . SER A 1 94 ? -1.485 38.219 9.648 1 96.94 94 SER A C 1
ATOM 714 O O . SER A 1 94 ? -0.281 38.438 9.469 1 96.94 94 SER A O 1
ATOM 716 N N . GLU A 1 95 ? -2.145 38.75 10.672 1 97.12 95 GLU A N 1
ATOM 717 C CA . GLU A 1 95 ? -1.474 39.594 11.664 1 97.12 95 GLU A CA 1
ATOM 718 C C . GLU A 1 95 ? -0.502 38.75 12.508 1 97.12 95 GLU A C 1
ATOM 720 O O . GLU A 1 95 ? 0.535 39.25 12.938 1 97.12 95 GLU A O 1
ATOM 725 N N . ILE A 1 96 ? -0.827 37.5 12.633 1 95.31 96 ILE A N 1
ATOM 726 C CA . ILE A 1 96 ? 0.036 36.625 13.391 1 95.31 96 ILE A CA 1
ATOM 727 C C . ILE A 1 96 ? 1.344 36.406 12.633 1 95.31 96 ILE A C 1
ATOM 729 O O . ILE A 1 96 ? 2.428 36.5 13.211 1 95.31 96 ILE A O 1
ATOM 733 N N . ALA A 1 97 ? 1.235 36.125 11.414 1 92.5 97 ALA A N 1
ATOM 734 C CA . ALA A 1 97 ? 2.428 35.938 10.594 1 92.5 97 ALA A CA 1
ATOM 735 C C . ALA A 1 97 ? 3.283 37.219 10.562 1 92.5 97 ALA A C 1
ATOM 737 O O . ALA A 1 97 ? 4.512 37.125 10.633 1 92.5 97 ALA A O 1
ATOM 738 N N . GLU A 1 98 ? 2.664 38.312 10.547 1 91.12 98 GLU A N 1
ATOM 739 C CA . GLU A 1 98 ? 3.371 39.594 10.484 1 91.12 98 GLU A CA 1
ATOM 740 C C . GLU A 1 98 ? 4.074 39.875 11.805 1 91.12 98 GLU A C 1
ATOM 742 O O . GLU A 1 98 ? 5.148 40.5 11.812 1 91.12 98 GLU A O 1
ATOM 747 N N . SER A 1 99 ? 3.512 39.406 12.797 1 89.31 99 SER A N 1
ATOM 748 C CA . SER A 1 99 ? 4.039 39.719 14.117 1 89.31 99 SER A CA 1
ATOM 749 C C . SER A 1 99 ? 5.375 39 14.352 1 89.31 99 SER A C 1
ATOM 751 O O . SER A 1 99 ? 6.145 39.406 15.227 1 89.31 99 SER A O 1
ATOM 753 N N . HIS A 1 100 ? 5.676 37.969 13.539 1 83.56 100 HIS A N 1
ATOM 754 C CA . HIS A 1 100 ? 6.926 37.25 13.742 1 83.56 100 HIS A CA 1
ATOM 755 C C . HIS A 1 100 ? 7.719 37.156 12.438 1 83.56 100 HIS A C 1
ATOM 757 O O . HIS A 1 100 ? 8.469 36.188 12.234 1 83.56 100 HIS A O 1
ATOM 763 N N . ARG A 1 101 ? 7.594 37.969 11.672 1 75.44 101 ARG A N 1
ATOM 764 C CA . ARG A 1 101 ? 8.203 38 10.344 1 75.44 101 ARG A CA 1
ATOM 765 C C . ARG A 1 101 ? 9.727 38 10.438 1 75.44 101 ARG A C 1
ATOM 767 O O . ARG A 1 101 ? 10.406 37.438 9.578 1 75.44 101 ARG A O 1
ATOM 774 N N . PHE A 1 102 ? 10.195 38.5 11.492 1 69.25 102 PHE A N 1
ATOM 775 C CA . PHE A 1 102 ? 11.648 38.625 11.578 1 69.25 102 PHE A CA 1
ATOM 776 C C . PHE A 1 102 ? 12.203 37.812 12.742 1 69.25 102 PHE A C 1
ATOM 778 O O . PHE A 1 102 ? 13.234 38.188 13.32 1 69.25 102 PHE A O 1
ATOM 785 N N . CYS A 1 103 ? 11.477 36.812 12.922 1 73.06 103 CYS A N 1
ATOM 786 C CA . CYS A 1 103 ? 11.969 36 14.031 1 73.06 103 CYS A CA 1
ATOM 787 C C . CYS A 1 103 ? 13.227 35.25 13.633 1 73.06 103 CYS A C 1
ATOM 789 O O . CYS A 1 103 ? 13.609 35.25 12.461 1 73.06 103 CYS A O 1
ATOM 791 N N . ASP A 1 104 ? 13.906 34.594 14.562 1 73.62 104 ASP A N 1
ATOM 792 C CA . ASP A 1 104 ? 15.219 34 14.359 1 73.62 104 ASP A CA 1
ATOM 793 C C . ASP A 1 104 ? 15.094 32.531 14.008 1 73.62 104 ASP A C 1
ATOM 795 O O . ASP A 1 104 ? 16.094 31.812 13.867 1 73.62 104 ASP A O 1
ATOM 799 N N . ARG A 1 105 ? 14.047 32.156 13.812 1 77.62 105 ARG A N 1
ATOM 800 C CA . ARG A 1 105 ? 13.898 30.75 13.5 1 77.62 105 ARG A CA 1
ATOM 801 C C . ARG A 1 105 ? 14.234 30.469 12.039 1 77.62 105 ARG A C 1
ATOM 803 O O . ARG A 1 105 ? 13.57 30.984 11.141 1 77.62 105 ARG A O 1
ATOM 810 N N . VAL A 1 106 ? 15.164 29.609 11.828 1 72.12 106 VAL A N 1
ATOM 811 C CA . VAL A 1 106 ? 15.695 29.375 10.492 1 72.12 106 VAL A CA 1
ATOM 812 C C . VAL A 1 106 ? 14.844 28.328 9.773 1 72.12 106 VAL A C 1
ATOM 814 O O . VAL A 1 106 ? 14.594 28.453 8.57 1 72.12 106 VAL A O 1
ATOM 817 N N . GLN A 1 107 ? 14.461 27.328 10.508 1 86.25 107 GLN A N 1
ATOM 818 C CA . GLN A 1 107 ? 13.648 26.297 9.867 1 86.25 107 GLN A CA 1
ATOM 819 C C . GLN A 1 107 ? 12.57 25.781 10.812 1 86.25 107 GLN A C 1
ATOM 821 O O . GLN A 1 107 ? 12.828 25.562 12 1 86.25 107 GLN A O 1
ATOM 826 N N . ASP A 1 108 ? 11.406 25.594 10.25 1 92.81 108 ASP A N 1
ATOM 827 C CA . ASP A 1 108 ? 10.312 25 11.023 1 92.81 108 ASP A CA 1
ATOM 828 C C . ASP A 1 108 ? 10.547 23.5 11.25 1 92.81 108 ASP A C 1
ATOM 830 O O . ASP A 1 108 ? 11.297 22.875 10.508 1 92.81 108 ASP A O 1
ATOM 834 N N . ALA A 1 109 ? 9.898 23 12.305 1 95.25 109 ALA A N 1
ATOM 835 C CA . ALA A 1 109 ? 9.922 21.562 12.57 1 95.25 109 ALA A CA 1
ATOM 836 C C . ALA A 1 109 ? 9.328 20.766 11.406 1 95.25 109 ALA A C 1
ATOM 838 O O . ALA A 1 109 ? 8.586 21.328 10.594 1 95.25 109 ALA A O 1
ATOM 839 N N . TYR A 1 110 ? 9.672 19.469 11.352 1 96.69 110 TYR A N 1
ATOM 840 C CA . TYR A 1 110 ? 9.266 18.609 10.242 1 96.69 110 TYR A CA 1
ATOM 841 C C . TYR A 1 110 ? 7.75 18.531 10.148 1 96.69 110 TYR A C 1
ATOM 843 O O . TYR A 1 110 ? 7.191 18.562 9.047 1 96.69 110 TYR A O 1
ATOM 851 N N . THR A 1 111 ? 7.031 18.469 11.242 1 97.5 111 THR A N 1
ATOM 852 C CA . THR A 1 111 ? 5.582 18.281 11.219 1 97.5 111 THR A CA 1
ATOM 853 C C . THR A 1 111 ? 4.887 19.531 10.672 1 97.5 111 THR A C 1
ATOM 855 O O . THR A 1 111 ? 3.709 19.484 10.312 1 97.5 111 THR A O 1
ATOM 858 N N . LEU A 1 112 ? 5.633 20.641 10.625 1 97.31 112 LEU A N 1
ATOM 859 C CA . LEU A 1 112 ? 5.086 21.859 10.047 1 97.31 112 LEU A CA 1
ATOM 860 C C . LEU A 1 112 ? 5.488 21.984 8.578 1 97.31 112 LEU A C 1
ATOM 862 O O . LEU A 1 112 ? 4.641 21.922 7.688 1 97.31 112 LEU A O 1
ATOM 866 N N . ARG A 1 113 ? 6.773 21.969 8.297 1 96.69 113 ARG A N 1
ATOM 867 C CA . ARG A 1 113 ? 7.227 22.344 6.957 1 96.69 113 ARG A CA 1
ATOM 868 C C . ARG A 1 113 ? 7.156 21.141 6.016 1 96.69 113 ARG A C 1
ATOM 870 O O . ARG A 1 113 ? 7.184 21.312 4.793 1 96.69 113 ARG A O 1
ATOM 877 N N . CYS A 1 114 ? 7.062 19.859 6.539 1 98.06 114 CYS A N 1
ATOM 878 C CA . CYS A 1 114 ? 7.066 18.688 5.68 1 98.06 114 CYS A CA 1
ATOM 879 C C . CYS A 1 114 ? 5.652 18.141 5.488 1 98.06 114 CYS A C 1
ATOM 881 O O . CYS A 1 114 ? 5.473 17.016 5.012 1 98.06 114 CYS A O 1
ATOM 883 N N . THR A 1 115 ? 4.637 18.891 5.844 1 98.69 115 THR A N 1
ATOM 884 C CA . THR A 1 115 ? 3.246 18.469 5.73 1 98.69 115 THR A CA 1
ATOM 885 C C . THR A 1 115 ? 2.93 18.031 4.301 1 98.69 115 THR A C 1
ATOM 887 O O . THR A 1 115 ? 2.309 16.984 4.086 1 98.69 115 THR A O 1
ATOM 890 N N . PRO A 1 116 ? 3.371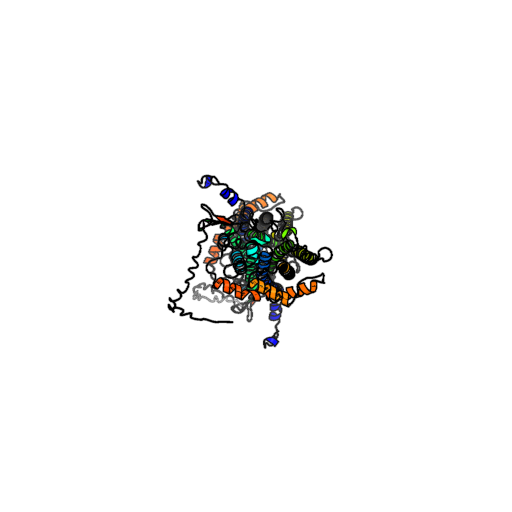 18.781 3.201 1 98.75 116 PRO A N 1
ATOM 891 C CA . PRO A 1 116 ? 3.031 18.359 1.841 1 98.75 116 PRO A CA 1
ATOM 892 C C . PRO A 1 116 ? 3.596 16.984 1.491 1 98.75 116 PRO A C 1
ATOM 894 O O . PRO A 1 116 ? 2.932 16.188 0.82 1 98.75 116 PRO A O 1
ATOM 897 N N . GLN A 1 117 ? 4.801 16.703 1.934 1 98.5 117 GLN A N 1
ATOM 898 C CA . GLN A 1 117 ? 5.441 15.422 1.638 1 98.5 117 GLN A CA 1
ATOM 899 C C . GLN A 1 117 ? 4.707 14.266 2.307 1 98.5 117 GLN A C 1
ATOM 901 O O . GLN A 1 117 ? 4.508 13.211 1.698 1 98.5 117 GLN A O 1
ATOM 906 N N . VAL A 1 118 ? 4.262 14.453 3.566 1 98.81 118 VAL A N 1
ATOM 907 C CA . VAL A 1 118 ? 3.68 13.367 4.344 1 98.81 118 VAL A CA 1
ATOM 908 C C . VAL A 1 118 ? 2.205 13.203 3.984 1 98.81 118 VAL A C 1
ATOM 910 O O . VAL A 1 118 ? 1.744 12.094 3.709 1 98.81 118 VAL A O 1
ATOM 913 N N . HIS A 1 119 ? 1.429 14.352 3.961 1 98.94 119 HIS A N 1
ATOM 914 C CA . HIS A 1 119 ? 0.029 14.281 3.559 1 98.94 119 HIS A CA 1
ATOM 915 C C . HIS A 1 119 ? -0.102 13.883 2.092 1 98.94 119 HIS A C 1
ATOM 917 O O . HIS A 1 119 ? -1.073 13.234 1.705 1 98.94 119 HIS A O 1
ATOM 923 N N . GLY A 1 120 ? 0.85 14.312 1.246 1 98.88 120 GLY A N 1
ATOM 924 C CA . GLY A 1 120 ? 0.787 14.07 -0.186 1 98.88 120 GLY A CA 1
ATOM 925 C C . GLY A 1 120 ? 0.675 12.602 -0.535 1 98.88 120 GLY A C 1
ATOM 926 O O . GLY A 1 120 ? -0.199 12.203 -1.31 1 98.88 120 GLY A O 1
ATOM 927 N N . ILE A 1 121 ? 1.554 11.789 0.047 1 98.88 121 ILE A N 1
ATOM 928 C CA . ILE A 1 121 ? 1.549 10.367 -0.275 1 98.88 121 ILE A CA 1
ATOM 929 C C . ILE A 1 121 ? 0.269 9.719 0.252 1 98.88 121 ILE A C 1
ATOM 931 O O . ILE A 1 121 ? -0.242 8.766 -0.338 1 98.88 121 ILE A O 1
ATOM 935 N N . VAL A 1 122 ? -0.357 10.234 1.36 1 98.94 122 VAL A N 1
ATOM 936 C CA . VAL A 1 122 ? -1.653 9.758 1.825 1 98.94 122 VAL A CA 1
ATOM 937 C C . VAL A 1 122 ? -2.705 9.969 0.738 1 98.94 122 VAL A C 1
ATOM 939 O O . VAL A 1 122 ? -3.424 9.031 0.372 1 98.94 122 VAL A O 1
ATOM 942 N N . HIS A 1 123 ? -2.695 11.195 0.168 1 98.94 123 HIS A N 1
ATOM 943 C CA . HIS A 1 123 ? -3.662 11.5 -0.878 1 98.94 123 HIS A CA 1
ATOM 944 C C . HIS A 1 123 ? -3.439 10.633 -2.109 1 98.94 123 HIS A C 1
ATOM 946 O O . HIS A 1 123 ? -4.398 10.141 -2.711 1 98.94 123 HIS A O 1
ATOM 952 N N . ASP A 1 124 ? -2.232 10.461 -2.521 1 98.88 124 ASP A N 1
ATOM 953 C CA . ASP A 1 124 ? -1.932 9.625 -3.682 1 98.88 124 ASP A CA 1
ATOM 954 C C . ASP A 1 124 ? -2.346 8.18 -3.441 1 98.88 124 ASP A C 1
ATOM 956 O O . ASP A 1 124 ? -2.852 7.512 -4.348 1 98.88 124 ASP A O 1
ATOM 960 N N . THR A 1 125 ? -2.127 7.652 -2.242 1 98.94 125 THR A N 1
ATOM 961 C CA . THR A 1 125 ? -2.508 6.289 -1.903 1 98.94 125 THR A CA 1
ATOM 962 C C . THR A 1 125 ? -4.027 6.133 -1.907 1 98.94 125 THR A C 1
ATOM 964 O O . THR A 1 125 ? -4.551 5.129 -2.398 1 98.94 125 THR A O 1
ATOM 967 N N . LEU A 1 126 ? -4.711 7.141 -1.346 1 98.88 126 LEU A N 1
ATOM 968 C CA . LEU A 1 126 ? -6.168 7.082 -1.335 1 98.88 126 LEU A CA 1
ATOM 969 C C . LEU A 1 126 ? -6.723 7.07 -2.756 1 98.88 126 LEU A C 1
ATOM 971 O O . LEU A 1 126 ? -7.719 6.395 -3.033 1 98.88 126 LEU A O 1
ATOM 975 N N . HIS A 1 127 ? -6.066 7.809 -3.629 1 98.75 127 HIS A N 1
ATOM 976 C CA . HIS A 1 127 ? -6.473 7.797 -5.031 1 98.75 127 HIS A CA 1
ATOM 977 C C . HIS A 1 127 ? -6.289 6.414 -5.645 1 98.75 127 HIS A C 1
ATOM 979 O O . HIS A 1 127 ? -7.168 5.926 -6.359 1 98.75 127 HIS A O 1
ATOM 985 N N . PHE A 1 128 ? -5.195 5.809 -5.363 1 98.75 128 PHE A N 1
ATOM 986 C CA . PHE A 1 128 ? -4.914 4.457 -5.836 1 98.75 128 PHE A CA 1
ATOM 987 C C . PHE A 1 128 ? -5.949 3.471 -5.305 1 98.75 128 PHE A C 1
ATOM 989 O O . PHE A 1 128 ? -6.512 2.682 -6.066 1 98.75 128 PHE A O 1
ATOM 996 N N . VAL A 1 129 ? -6.234 3.527 -4.043 1 98.88 129 VAL A N 1
ATOM 997 C CA . VAL A 1 129 ? -7.18 2.645 -3.365 1 98.88 129 VAL A CA 1
ATOM 998 C C . VAL A 1 129 ? -8.586 2.871 -3.918 1 98.88 129 VAL A C 1
ATOM 1000 O O . VAL A 1 129 ? -9.328 1.914 -4.156 1 98.88 129 VAL A O 1
ATOM 1003 N N . ARG A 1 130 ? -8.969 4.113 -4.145 1 98.75 130 ARG A N 1
ATOM 1004 C CA . ARG A 1 130 ? -10.281 4.418 -4.703 1 98.75 130 ARG A CA 1
ATOM 1005 C C . ARG A 1 130 ? -10.461 3.76 -6.066 1 98.75 130 ARG A C 1
ATOM 1007 O O . ARG A 1 130 ? -11.562 3.312 -6.406 1 98.75 130 ARG A O 1
ATOM 1014 N N . GLY A 1 131 ? -9.414 3.801 -6.855 1 98.56 131 GLY A N 1
ATOM 1015 C CA . GLY A 1 131 ? -9.492 3.127 -8.141 1 98.56 131 GLY A CA 1
ATOM 1016 C C . GLY A 1 131 ? -9.805 1.648 -8.023 1 98.56 131 GLY A C 1
ATOM 1017 O O . GLY A 1 131 ? -10.68 1.139 -8.727 1 98.56 131 GLY A O 1
ATOM 1018 N N . ILE A 1 132 ? -9.148 0.952 -7.129 1 98.75 132 ILE A N 1
ATOM 1019 C CA . ILE A 1 132 ? -9.336 -0.481 -6.93 1 98.75 132 ILE A CA 1
ATOM 1020 C C . ILE A 1 132 ? -10.75 -0.753 -6.438 1 98.75 132 ILE A C 1
ATOM 1022 O O . ILE A 1 132 ? -11.438 -1.638 -6.957 1 98.75 132 ILE A O 1
ATOM 1026 N N . ILE A 1 133 ? -11.18 0.031 -5.426 1 98.62 133 ILE A N 1
ATOM 1027 C CA . ILE A 1 133 ? -12.492 -0.177 -4.816 1 98.62 133 ILE A CA 1
ATOM 1028 C C . ILE A 1 133 ? -13.586 0.124 -5.836 1 98.62 133 ILE A C 1
ATOM 1030 O O . ILE A 1 133 ? -14.609 -0.558 -5.871 1 98.62 133 ILE A O 1
ATOM 1034 N N . THR A 1 134 ? -13.383 1.142 -6.672 1 98.5 134 THR A N 1
ATOM 1035 C CA . THR A 1 134 ? -14.344 1.48 -7.711 1 98.5 134 THR A CA 1
ATOM 1036 C C . THR A 1 134 ? -14.477 0.341 -8.719 1 98.5 134 THR A C 1
ATOM 1038 O O . THR A 1 134 ? -15.594 -0.031 -9.094 1 98.5 134 THR A O 1
ATOM 1041 N N . ASP A 1 135 ? -13.375 -0.21 -9.125 1 97.94 135 ASP A N 1
ATOM 1042 C CA . ASP A 1 135 ? -13.414 -1.365 -10.016 1 97.94 135 ASP A CA 1
ATOM 1043 C C . ASP A 1 135 ? -14.156 -2.531 -9.367 1 97.94 135 ASP A C 1
ATOM 1045 O O . ASP A 1 135 ? -14.984 -3.18 -10.008 1 97.94 135 ASP A O 1
ATOM 1049 N N . GLU A 1 136 ? -13.906 -2.752 -8.102 1 96.81 136 GLU A N 1
ATOM 1050 C CA . GLU A 1 136 ? -14.547 -3.844 -7.371 1 96.81 136 GLU A CA 1
ATOM 1051 C C . GLU A 1 136 ? -16.062 -3.66 -7.316 1 96.81 136 GLU A C 1
ATOM 1053 O O . GLU A 1 136 ? -16.812 -4.621 -7.488 1 96.81 136 GLU A O 1
ATOM 1058 N N . MET A 1 137 ? -16.469 -2.416 -7.09 1 95.44 137 MET A N 1
ATOM 1059 C CA . MET A 1 137 ? -17.891 -2.121 -6.957 1 95.44 137 MET A CA 1
ATOM 1060 C C . MET A 1 137 ? -18.609 -2.334 -8.281 1 95.44 137 MET A C 1
ATOM 1062 O O . MET A 1 137 ? -19.812 -2.582 -8.297 1 95.44 137 MET A O 1
ATOM 1066 N N . ASN A 1 138 ? -17.844 -2.311 -9.344 1 95.44 138 ASN A N 1
ATOM 1067 C CA . ASN A 1 138 ? -18.453 -2.445 -10.664 1 95.44 138 ASN A CA 1
ATOM 1068 C C . ASN A 1 138 ? -18.109 -3.791 -11.297 1 95.44 138 ASN A C 1
ATOM 1070 O O . ASN A 1 138 ? -18.172 -3.941 -12.523 1 95.44 138 ASN A O 1
ATOM 1074 N N . SER A 1 139 ? -17.734 -4.746 -10.477 1 94.62 139 SER A N 1
ATOM 1075 C CA . SER A 1 139 ? -17.297 -6.047 -10.961 1 94.62 139 SER A CA 1
ATOM 1076 C C . SER A 1 139 ? -18.297 -7.141 -10.609 1 94.62 139 SER A C 1
ATOM 1078 O O . SER A 1 139 ? -19.078 -7 -9.656 1 94.62 139 SER A O 1
ATOM 1080 N N . ALA A 1 140 ? -18.312 -8.164 -11.43 1 93.12 140 ALA A N 1
ATOM 1081 C CA . ALA A 1 140 ? -18.969 -9.414 -11.055 1 93.12 140 ALA A CA 1
ATOM 1082 C C . ALA A 1 140 ? -18 -10.344 -10.336 1 93.12 140 ALA A C 1
ATOM 1084 O O . ALA A 1 140 ? -17.094 -10.914 -10.953 1 93.12 140 ALA A O 1
ATOM 1085 N N . THR A 1 141 ? -18.219 -10.477 -9.008 1 92.56 141 THR A N 1
ATOM 1086 C CA . THR A 1 141 ? -17.25 -11.211 -8.211 1 92.56 141 THR A CA 1
ATOM 1087 C C . THR A 1 141 ? -17.844 -12.523 -7.703 1 92.56 141 THR A C 1
ATOM 1089 O O . THR A 1 141 ? -17.266 -13.156 -6.812 1 92.56 141 THR A O 1
ATOM 1092 N N . ASP A 1 142 ? -18.828 -12.938 -8.234 1 87.44 142 ASP A N 1
ATOM 1093 C CA . ASP A 1 142 ? -19.469 -14.156 -7.754 1 87.44 142 ASP A CA 1
ATOM 1094 C C . ASP A 1 142 ? -18.875 -15.391 -8.422 1 87.44 142 ASP A C 1
ATOM 1096 O O . ASP A 1 142 ? -18.016 -15.273 -9.305 1 87.44 142 ASP A O 1
ATOM 1100 N N . ASN A 1 143 ? -19.203 -16.625 -7.941 1 89.94 143 ASN A N 1
ATOM 1101 C CA . ASN A 1 143 ? -18.812 -17.922 -8.492 1 89.94 143 ASN A CA 1
ATOM 1102 C C . ASN A 1 143 ? -19.906 -18.969 -8.25 1 89.94 143 ASN A C 1
ATOM 1104 O O . ASN A 1 143 ? -20.391 -19.109 -7.133 1 89.94 143 ASN A O 1
ATOM 1108 N N . PRO A 1 144 ? -20.328 -19.641 -9.297 1 90.88 144 PRO A N 1
ATOM 1109 C CA . PRO A 1 144 ? -19.844 -19.516 -10.672 1 90.88 144 PRO A CA 1
ATOM 1110 C C . PRO A 1 144 ? -20.391 -18.266 -11.375 1 90.88 144 PRO A C 1
ATOM 1112 O O . PRO A 1 144 ? -21.328 -17.641 -10.891 1 90.88 144 PRO A O 1
ATOM 1115 N N . LEU A 1 145 ? -19.656 -17.969 -12.461 1 92 145 LEU A N 1
ATOM 1116 C CA . LEU A 1 145 ? -20.062 -16.828 -13.289 1 92 145 LEU A CA 1
ATOM 1117 C C . LEU A 1 145 ? -20.922 -17.297 -14.461 1 92 145 LEU A C 1
ATOM 1119 O O . LEU A 1 145 ? -20.656 -18.344 -15.047 1 92 145 LEU A O 1
ATOM 1123 N N . VAL A 1 146 ? -21.922 -16.516 -14.727 1 89.62 146 VAL A N 1
ATOM 1124 C CA . VAL A 1 146 ? -22.766 -16.781 -15.891 1 89.62 146 VAL A CA 1
ATOM 1125 C C . VAL A 1 146 ? -22.406 -15.812 -17.016 1 89.62 146 VAL A C 1
ATOM 1127 O O . VAL A 1 146 ? -22.531 -14.594 -16.859 1 89.62 146 VAL A O 1
ATOM 1130 N N . ILE A 1 147 ? -21.875 -16.391 -18.078 1 91.44 147 ILE A N 1
ATOM 1131 C CA . ILE A 1 147 ? -21.625 -15.609 -19.297 1 91.44 147 ILE A CA 1
ATOM 1132 C C . ILE A 1 147 ? -22.812 -15.766 -20.25 1 91.44 147 ILE A C 1
ATOM 1134 O O . ILE A 1 147 ? -22.828 -16.656 -21.094 1 91.44 147 ILE A O 1
ATOM 1138 N N . SER A 1 148 ? -23.625 -14.812 -20.234 1 89.44 148 SER A N 1
ATOM 1139 C CA . SER A 1 148 ? -24.922 -14.922 -20.875 1 89.44 148 SER A CA 1
ATOM 1140 C C . SER A 1 148 ? -24.781 -15.008 -22.391 1 89.44 148 SER A C 1
ATOM 1142 O O . SER A 1 148 ? -25.5 -15.773 -23.047 1 89.44 148 SER A O 1
ATOM 1144 N N . GLU A 1 149 ? -23.891 -14.227 -22.922 1 90.38 149 GLU A N 1
ATOM 1145 C CA . GLU A 1 149 ? -23.719 -14.18 -24.375 1 90.38 149 GLU A CA 1
ATOM 1146 C C . GLU A 1 149 ? -23.312 -15.539 -24.922 1 90.38 149 GLU A C 1
ATOM 1148 O O . GLU A 1 149 ? -23.703 -15.906 -26.031 1 90.38 149 GLU A O 1
ATOM 1153 N N . ARG A 1 150 ? -22.656 -16.297 -24.078 1 90.19 150 ARG A N 1
ATOM 1154 C CA . ARG A 1 150 ? -22.141 -17.594 -24.5 1 90.19 150 ARG A CA 1
ATOM 1155 C C . ARG A 1 150 ? -22.984 -18.734 -23.906 1 90.19 150 ARG A C 1
ATOM 1157 O O . ARG A 1 150 ? -22.797 -19.891 -24.266 1 90.19 150 ARG A O 1
ATOM 1164 N N . LYS A 1 151 ? -23.891 -18.375 -23.062 1 91.5 151 LYS A N 1
ATOM 1165 C CA . LYS A 1 151 ? -24.719 -19.344 -22.344 1 91.5 151 LYS A CA 1
ATOM 1166 C C . LYS A 1 151 ? -23.859 -20.344 -21.578 1 91.5 151 LYS A C 1
ATOM 1168 O O . LYS A 1 151 ? -24.078 -21.562 -21.656 1 91.5 151 LYS A O 1
ATOM 1173 N N . GLU A 1 152 ? -22.812 -19.891 -20.953 1 91.88 152 GLU A N 1
ATOM 1174 C CA . GLU A 1 152 ? -21.891 -20.719 -20.203 1 91.88 152 GLU A CA 1
ATOM 1175 C C . GLU A 1 152 ? -21.812 -20.297 -18.734 1 91.88 152 GLU A C 1
ATOM 1177 O O . GLU A 1 152 ? -21.953 -19.109 -18.438 1 91.88 152 GLU A O 1
ATOM 1182 N N . ILE A 1 153 ? -21.703 -21.234 -17.922 1 91.19 153 ILE A N 1
ATOM 1183 C CA . ILE A 1 153 ? -21.406 -21.031 -16.516 1 91.19 153 ILE A CA 1
ATOM 1184 C C . ILE A 1 153 ? -19.984 -21.5 -16.219 1 91.19 153 ILE A C 1
ATOM 1186 O O . ILE A 1 153 ? -19.609 -22.625 -16.531 1 91.19 153 ILE A O 1
ATOM 1190 N N . ILE A 1 154 ? -19.156 -20.656 -15.688 1 91.56 154 ILE A N 1
ATOM 1191 C CA . ILE A 1 154 ? -17.75 -20.969 -15.477 1 91.56 154 ILE A CA 1
ATOM 1192 C C . ILE A 1 154 ? -17.406 -20.781 -14 1 91.56 154 ILE A C 1
ATOM 1194 O O . ILE A 1 154 ? -17.688 -19.734 -13.414 1 91.56 154 ILE A O 1
ATOM 1198 N N . SER A 1 155 ? -16.859 -21.812 -13.422 1 91.56 155 SER A N 1
ATOM 1199 C CA . SER A 1 155 ? -16.266 -21.688 -12.094 1 91.56 155 SER A CA 1
ATOM 1200 C C . SER A 1 155 ? -14.836 -21.172 -12.164 1 91.56 155 SER A C 1
ATOM 1202 O O . SER A 1 155 ? -13.984 -21.781 -12.82 1 91.56 155 SER A O 1
ATOM 1204 N N . ALA A 1 156 ? -14.609 -20 -11.586 1 93.88 156 ALA A N 1
ATOM 1205 C CA . ALA A 1 156 ? -13.289 -19.375 -11.617 1 93.88 156 ALA A CA 1
ATOM 1206 C C . ALA A 1 156 ? -12.953 -18.75 -10.266 1 93.88 156 ALA A C 1
ATOM 1208 O O . ALA A 1 156 ? -13.367 -19.25 -9.219 1 93.88 156 ALA A O 1
ATOM 1209 N N . GLY A 1 157 ? -12.055 -17.75 -10.203 1 95.62 157 GLY A N 1
ATOM 1210 C CA . GLY A 1 157 ? -11.555 -17.281 -8.922 1 95.62 157 GLY A CA 1
ATOM 1211 C C . GLY A 1 157 ? -11.922 -15.836 -8.641 1 95.62 157 GLY A C 1
ATOM 1212 O O . GLY A 1 157 ? -11.32 -15.188 -7.781 1 95.62 157 GLY A O 1
ATOM 1213 N N . ASN A 1 158 ? -12.953 -15.281 -9.312 1 95.38 158 ASN A N 1
ATOM 1214 C CA . ASN A 1 158 ? -13.266 -13.859 -9.203 1 95.38 158 ASN A CA 1
ATOM 1215 C C . ASN A 1 158 ? -13.789 -13.508 -7.812 1 95.38 158 ASN A C 1
ATOM 1217 O O . ASN A 1 158 ? -13.859 -12.336 -7.449 1 95.38 158 ASN A O 1
ATOM 1221 N N . PHE A 1 159 ? -14.133 -14.469 -7.047 1 95.25 159 PHE A N 1
ATOM 1222 C CA . PHE A 1 159 ? -14.617 -14.234 -5.691 1 95.25 159 PHE A CA 1
ATOM 1223 C C . PHE A 1 159 ? -13.469 -13.875 -4.754 1 95.25 159 PHE A C 1
ATOM 1225 O O . PHE A 1 159 ? -13.695 -13.391 -3.646 1 95.25 159 PHE A O 1
ATOM 1232 N N . HIS A 1 160 ? -12.266 -14.188 -5.117 1 97.38 160 HIS A N 1
ATOM 1233 C CA . HIS A 1 160 ? -11.125 -14.055 -4.211 1 97.38 160 HIS A CA 1
ATOM 1234 C C . HIS A 1 160 ? -10.93 -12.602 -3.785 1 97.38 160 HIS A C 1
ATOM 1236 O O . HIS A 1 160 ? -10.914 -11.703 -4.625 1 97.38 160 HIS A O 1
ATOM 1242 N N . GLY A 1 161 ? -10.641 -12.258 -2.541 1 97.75 161 GLY A N 1
ATOM 1243 C CA . GLY A 1 161 ? -10.703 -10.93 -1.953 1 97.75 161 GLY A CA 1
ATOM 1244 C C . GLY A 1 161 ? -9.359 -10.227 -1.924 1 97.75 161 GLY A C 1
ATOM 1245 O O . GLY A 1 161 ? -9.203 -9.203 -1.248 1 97.75 161 GLY A O 1
ATOM 1246 N N . GLU A 1 162 ? -8.375 -10.672 -2.691 1 98.25 162 GLU A N 1
ATOM 1247 C CA . GLU A 1 162 ? -7.016 -10.172 -2.529 1 98.25 162 GLU A CA 1
ATOM 1248 C C . GLU A 1 162 ? -6.918 -8.703 -2.914 1 98.25 162 GLU A C 1
ATOM 1250 O O . GLU A 1 162 ? -6.219 -7.926 -2.258 1 98.25 162 GLU A O 1
ATOM 1255 N N . TYR A 1 163 ? -7.609 -8.234 -3.988 1 98.5 163 TYR A N 1
ATOM 1256 C CA . TYR A 1 163 ? -7.539 -6.844 -4.438 1 98.5 163 TYR A CA 1
ATOM 1257 C C . TYR A 1 163 ? -8.039 -5.895 -3.352 1 98.5 163 TYR A C 1
ATOM 1259 O O . TYR A 1 163 ? -7.285 -5.043 -2.869 1 98.5 163 TYR A O 1
ATOM 1267 N N . PRO A 1 164 ? -9.305 -6.078 -2.932 1 98.62 164 PRO A N 1
ATOM 1268 C CA . PRO A 1 164 ? -9.758 -5.133 -1.907 1 98.62 164 PRO A CA 1
ATOM 1269 C C . PRO A 1 164 ? -9.047 -5.324 -0.571 1 98.62 164 PRO A C 1
ATOM 1271 O O . PRO A 1 164 ? -8.914 -4.375 0.207 1 98.62 164 PRO A O 1
ATOM 1274 N N . ALA A 1 165 ? -8.523 -6.516 -0.276 1 98.75 165 ALA A N 1
ATOM 1275 C CA . ALA A 1 165 ? -7.781 -6.742 0.959 1 98.75 165 ALA A CA 1
ATOM 1276 C C . ALA A 1 165 ? -6.508 -5.906 0.993 1 98.75 165 ALA A C 1
ATOM 1278 O O . ALA A 1 165 ? -6.219 -5.242 1.991 1 98.75 165 ALA A O 1
ATOM 1279 N N . LYS A 1 166 ? -5.727 -5.949 -0.072 1 98.88 166 LYS A N 1
ATOM 1280 C CA . LYS A 1 166 ? -4.52 -5.129 -0.17 1 98.88 166 LYS A CA 1
ATOM 1281 C C . LYS A 1 166 ? -4.859 -3.643 -0.109 1 98.88 166 LYS A C 1
ATOM 1283 O O . LYS A 1 166 ? -4.168 -2.873 0.563 1 98.88 166 LYS A O 1
ATOM 1288 N N . ALA A 1 167 ? -5.945 -3.287 -0.788 1 98.81 167 ALA A N 1
ATOM 1289 C CA . ALA A 1 167 ? -6.352 -1.886 -0.856 1 98.81 167 ALA A CA 1
ATOM 1290 C C . ALA A 1 167 ? -6.629 -1.327 0.536 1 98.81 167 ALA A C 1
ATOM 1292 O O . ALA A 1 167 ? -6.16 -0.239 0.88 1 98.81 167 ALA A O 1
ATOM 1293 N N . VAL A 1 168 ? -7.352 -2.092 1.372 1 98.88 168 VAL A N 1
ATOM 1294 C CA . VAL A 1 168 ? -7.75 -1.562 2.672 1 98.88 168 VAL A CA 1
ATOM 1295 C C . VAL A 1 168 ? -6.551 -1.549 3.617 1 98.88 168 VAL A C 1
ATOM 1297 O O . VAL A 1 168 ? -6.441 -0.673 4.477 1 98.88 168 VAL A O 1
ATOM 1300 N N . ASP A 1 169 ? -5.594 -2.471 3.441 1 98.88 169 ASP A N 1
ATOM 1301 C CA . ASP A 1 169 ? -4.359 -2.412 4.219 1 98.88 169 ASP A CA 1
ATOM 1302 C C . ASP A 1 169 ? -3.541 -1.175 3.859 1 98.88 169 ASP A C 1
ATOM 1304 O O . ASP A 1 169 ? -3.027 -0.486 4.742 1 98.88 169 ASP A O 1
ATOM 1308 N N . TYR A 1 170 ? -3.43 -0.884 2.541 1 98.94 170 TYR A N 1
ATOM 1309 C CA . TYR A 1 170 ? -2.713 0.308 2.102 1 98.94 170 TYR A CA 1
ATOM 1310 C C . TYR A 1 170 ? -3.381 1.571 2.631 1 98.94 170 TYR A C 1
ATOM 1312 O O . TYR A 1 170 ? -2.701 2.51 3.055 1 98.94 170 TYR A O 1
ATOM 1320 N N . LEU A 1 171 ? -4.688 1.544 2.615 1 98.94 171 LEU A N 1
ATOM 1321 C CA . LEU A 1 171 ? -5.453 2.682 3.111 1 98.94 171 LEU A CA 1
ATOM 1322 C C . LEU A 1 171 ? -5.156 2.938 4.586 1 98.94 171 LEU A C 1
ATOM 1324 O O . LEU A 1 171 ? -4.887 4.074 4.98 1 98.94 171 LEU A O 1
ATOM 1328 N N . ALA A 1 172 ? -5.176 1.882 5.352 1 98.94 172 ALA A N 1
ATOM 1329 C CA . ALA A 1 172 ? -4.926 2.025 6.785 1 98.94 172 ALA A CA 1
ATOM 1330 C C . ALA A 1 172 ? -3.529 2.576 7.047 1 98.94 172 ALA A C 1
ATOM 1332 O O . ALA A 1 172 ? -3.357 3.49 7.859 1 98.94 172 ALA A O 1
ATOM 1333 N N . ILE A 1 173 ? -2.568 2.078 6.379 1 98.88 173 ILE A N 1
ATOM 1334 C CA . ILE A 1 173 ? -1.174 2.469 6.543 1 98.88 173 ILE A CA 1
ATOM 1335 C C . ILE A 1 173 ? -0.999 3.934 6.148 1 98.88 173 ILE A C 1
ATOM 1337 O O . ILE A 1 173 ? -0.309 4.691 6.836 1 98.88 173 ILE A O 1
ATOM 1341 N N . ALA A 1 174 ? -1.667 4.332 5.102 1 98.94 174 ALA A N 1
ATOM 1342 C CA . ALA A 1 174 ? -1.528 5.695 4.59 1 98.94 174 ALA A CA 1
ATOM 1343 C C . ALA A 1 174 ? -2.227 6.699 5.504 1 98.94 174 ALA A C 1
ATOM 1345 O O . ALA A 1 174 ? -1.613 7.668 5.957 1 98.94 174 ALA A O 1
ATOM 1346 N N . ILE A 1 175 ? -3.463 6.422 5.859 1 98.94 175 ILE A N 1
ATOM 1347 C CA . ILE A 1 175 ? -4.285 7.422 6.531 1 98.94 175 ILE A CA 1
ATOM 1348 C C . ILE A 1 175 ? -3.809 7.602 7.969 1 98.94 175 ILE A C 1
ATOM 1350 O O . ILE A 1 175 ? -3.922 8.695 8.539 1 98.94 175 ILE A O 1
ATOM 1354 N N . HIS A 1 176 ? -3.197 6.586 8.531 1 98.88 176 HIS A N 1
ATOM 1355 C CA . HIS A 1 176 ? -2.641 6.66 9.875 1 98.88 176 HIS A CA 1
ATOM 1356 C C . HIS A 1 176 ? -1.633 7.797 9.992 1 98.88 176 HIS A C 1
ATOM 1358 O O . HIS A 1 176 ? -1.526 8.43 11.047 1 98.88 176 HIS A O 1
ATOM 1364 N N . GLU A 1 177 ? -0.974 8.117 8.953 1 98.56 177 GLU A N 1
ATOM 1365 C CA . GLU A 1 177 ? 0.112 9.094 9 1 98.56 177 GLU A CA 1
ATOM 1366 C C . GLU A 1 177 ? -0.417 10.492 9.281 1 98.56 177 GLU A C 1
ATOM 1368 O O . GLU A 1 177 ? 0.27 11.312 9.898 1 98.56 177 GLU A O 1
ATOM 1373 N N . ILE A 1 178 ? -1.63 10.695 8.883 1 98.81 178 ILE A N 1
ATOM 1374 C CA . ILE A 1 178 ? -2.26 11.977 9.188 1 98.81 178 ILE A CA 1
ATOM 1375 C C . ILE A 1 178 ? -2.332 12.164 10.703 1 98.81 178 ILE A C 1
ATOM 1377 O O . ILE A 1 178 ? -1.995 13.227 11.219 1 98.81 178 ILE A O 1
ATOM 1381 N N . ALA A 1 179 ? -2.727 11.102 11.406 1 98.81 179 ALA A N 1
ATOM 1382 C CA . ALA A 1 179 ? -2.822 11.164 12.859 1 98.81 179 ALA A CA 1
ATOM 1383 C C . ALA A 1 179 ? -1.438 11.227 13.5 1 98.81 179 ALA A C 1
ATOM 1385 O O . ALA A 1 179 ? -1.246 11.906 14.516 1 98.81 179 ALA A O 1
ATOM 1386 N N . ASN A 1 180 ? -0.524 10.531 12.898 1 98.44 180 ASN A N 1
ATOM 1387 C CA . ASN A 1 180 ? 0.846 10.523 13.406 1 98.44 180 ASN A CA 1
ATOM 1388 C C . ASN A 1 180 ? 1.453 11.922 13.398 1 98.44 180 ASN A C 1
ATOM 1390 O O . ASN A 1 180 ? 2.07 12.344 14.375 1 98.44 180 ASN A O 1
ATOM 1394 N N . MET A 1 181 ? 1.26 12.664 12.359 1 98.44 181 MET A N 1
ATOM 1395 C CA . MET A 1 181 ? 1.692 14.055 12.211 1 98.44 181 MET A CA 1
ATOM 1396 C C . MET A 1 181 ? 0.95 14.961 13.188 1 98.44 181 MET A C 1
ATOM 1398 O O . MET A 1 181 ? 1.562 15.805 13.844 1 98.44 181 MET A O 1
ATOM 1402 N N . SER A 1 182 ? -0.323 14.719 13.195 1 98.75 182 SER A N 1
ATOM 1403 C CA . SER A 1 182 ? -1.2 15.562 14 1 98.75 182 SER A CA 1
ATOM 1404 C C . SER A 1 182 ? -0.849 15.469 15.484 1 98.75 182 SER A C 1
ATOM 1406 O O . SER A 1 182 ? -0.81 16.484 16.188 1 98.75 182 SER A O 1
ATOM 1408 N N . GLU A 1 183 ? -0.638 14.273 15.953 1 98.69 183 GLU A N 1
ATOM 1409 C CA . GLU A 1 183 ? -0.279 14.086 17.359 1 98.69 183 GLU A CA 1
ATOM 1410 C C . GLU A 1 183 ? 0.992 14.852 17.703 1 98.69 183 GLU A C 1
ATOM 1412 O O . GLU A 1 183 ? 1.082 15.453 18.781 1 98.69 183 GLU A O 1
ATOM 1417 N N . ARG A 1 184 ? 1.951 14.883 16.844 1 98.12 184 ARG A N 1
ATOM 1418 C CA . ARG A 1 184 ? 3.188 15.625 17.078 1 98.12 184 ARG A CA 1
ATOM 1419 C C . ARG A 1 184 ? 2.934 17.125 17.078 1 98.12 184 ARG A C 1
ATOM 1421 O O . ARG A 1 184 ? 3.557 17.859 17.844 1 98.12 184 ARG A O 1
ATOM 1428 N N . ARG A 1 185 ? 2.047 17.562 16.234 1 98.44 185 ARG A N 1
ATOM 1429 C CA . ARG A 1 185 ? 1.705 18.984 16.25 1 98.44 185 ARG A CA 1
ATOM 1430 C C . ARG A 1 185 ? 0.956 19.344 17.531 1 98.44 185 ARG A C 1
ATOM 1432 O O . ARG A 1 185 ? 1.118 20.453 18.047 1 98.44 185 ARG A O 1
ATOM 1439 N N . ILE A 1 186 ? 0.144 18.438 18.047 1 98.56 186 ILE A N 1
ATOM 1440 C CA . ILE A 1 186 ? -0.503 18.672 19.328 1 98.56 186 ILE A CA 1
ATOM 1441 C C . ILE A 1 186 ? 0.556 18.859 20.406 1 98.56 186 ILE A C 1
ATOM 1443 O O . ILE A 1 186 ? 0.458 19.766 21.234 1 98.56 186 ILE A O 1
ATOM 1447 N N . GLU A 1 187 ? 1.574 18.031 20.391 1 98 187 GLU A N 1
ATOM 1448 C CA . GLU A 1 187 ? 2.688 18.156 21.328 1 98 187 GLU A CA 1
ATOM 1449 C C . GLU A 1 187 ? 3.316 19.547 21.25 1 98 187 GLU A C 1
ATOM 1451 O O . GLU A 1 187 ? 3.627 20.141 22.281 1 98 187 GLU A O 1
ATOM 1456 N N . ARG A 1 188 ? 3.488 20.031 20.062 1 97.62 188 ARG A N 1
ATOM 1457 C CA . ARG A 1 188 ? 4.094 21.344 19.891 1 97.62 188 ARG A CA 1
ATOM 1458 C C . ARG A 1 188 ? 3.18 22.438 20.422 1 97.62 188 ARG A C 1
ATOM 1460 O O . ARG A 1 188 ? 3.654 23.453 20.953 1 97.62 188 ARG A O 1
ATOM 1467 N N . LEU A 1 189 ? 1.926 22.281 20.25 1 98 189 LEU A N 1
ATOM 1468 C CA . LEU A 1 189 ? 0.96 23.281 20.688 1 98 189 LEU A CA 1
ATOM 1469 C C . LEU A 1 189 ? 0.914 23.375 22.203 1 98 189 LEU A C 1
ATOM 1471 O O . LEU A 1 189 ? 0.916 24.469 22.766 1 98 189 LEU A O 1
ATOM 1475 N N . VAL A 1 190 ? 0.921 22.234 22.891 1 97.31 190 VAL A N 1
ATOM 1476 C CA . VAL A 1 190 ? 0.606 22.219 24.328 1 97.31 190 VAL A CA 1
ATOM 1477 C C . VAL A 1 190 ? 1.888 22.375 25.141 1 97.31 190 VAL A C 1
ATOM 1479 O O . VAL A 1 190 ? 1.837 22.609 26.344 1 97.31 190 VAL A O 1
ATOM 1482 N N . ASN A 1 191 ? 3.053 22.25 24.5 1 96.5 191 ASN A N 1
ATOM 1483 C CA . ASN A 1 191 ? 4.363 22.359 25.125 1 96.5 191 ASN A CA 1
ATOM 1484 C C . ASN A 1 191 ? 4.91 23.781 25.078 1 96.5 191 ASN A C 1
ATOM 1486 O O . ASN A 1 191 ? 5.305 24.25 24 1 96.5 191 ASN A O 1
ATOM 1490 N N . PRO A 1 192 ? 5.051 24.438 26.219 1 95.38 192 PRO A N 1
ATOM 1491 C CA . PRO A 1 192 ? 5.477 25.828 26.219 1 95.38 192 PRO A CA 1
ATOM 1492 C C . PRO A 1 192 ? 6.887 26.016 25.656 1 95.38 192 PRO A C 1
ATOM 1494 O O . PRO A 1 192 ? 7.195 27.062 25.078 1 95.38 192 PRO A O 1
ATOM 1497 N N . ALA A 1 193 ? 7.699 25.016 25.703 1 94.31 193 ALA A N 1
ATOM 1498 C CA . ALA A 1 193 ? 9.062 25.094 25.172 1 94.31 193 ALA A CA 1
ATOM 1499 C C . ALA A 1 193 ? 9.055 25.141 23.656 1 94.31 193 ALA A C 1
ATOM 1501 O O . ALA A 1 193 ? 10.016 25.625 23.031 1 94.31 193 ALA A O 1
ATOM 1502 N N . LEU A 1 194 ? 7.973 24.703 23.094 1 94.38 194 LEU A N 1
ATOM 1503 C CA . LEU A 1 194 ? 7.914 24.609 21.625 1 94.38 194 LEU A CA 1
ATOM 1504 C C . LEU A 1 194 ? 6.969 25.672 21.062 1 94.38 194 LEU A C 1
ATOM 1506 O O . LEU A 1 194 ? 7.188 26.172 19.953 1 94.38 194 LEU A O 1
ATOM 1510 N N . SER A 1 195 ? 5.965 26.031 21.797 1 94.5 195 SER A N 1
ATOM 1511 C CA . SER A 1 195 ? 4.938 26.938 21.281 1 94.5 195 SER A CA 1
ATOM 1512 C C . SER A 1 195 ? 5.125 28.359 21.828 1 94.5 195 SER A C 1
ATOM 1514 O O . SER A 1 195 ? 4.602 29.312 21.266 1 94.5 195 SER A O 1
ATOM 1516 N N . GLU A 1 196 ? 5.809 28.422 22.953 1 93.12 196 GLU A N 1
ATOM 1517 C CA . GLU A 1 196 ? 5.938 29.672 23.703 1 93.12 196 GLU A CA 1
ATOM 1518 C C . GLU A 1 196 ? 4.582 30.156 24.219 1 93.12 196 GLU A C 1
ATOM 1520 O O . GLU A 1 196 ? 4.406 31.344 24.5 1 93.12 196 GLU A O 1
ATOM 1525 N N . LEU A 1 197 ? 3.631 29.25 24.312 1 95.69 197 LEU A N 1
ATOM 1526 C CA . LEU A 1 197 ? 2.305 29.5 24.875 1 95.69 197 LEU A CA 1
ATOM 1527 C C . LEU A 1 197 ? 2.166 28.859 26.25 1 95.69 197 LEU A C 1
ATOM 1529 O O . LEU A 1 197 ? 3.029 28.094 26.672 1 95.69 197 LEU A O 1
ATOM 1533 N N . PRO A 1 198 ? 1.099 29.297 27.016 1 95.56 198 PRO A N 1
ATOM 1534 C CA . PRO A 1 198 ? 0.924 28.672 28.328 1 95.56 198 PRO A CA 1
ATOM 1535 C C . PRO A 1 198 ? 0.855 27.141 28.25 1 95.56 198 PRO A C 1
ATOM 1537 O O . PRO A 1 198 ? 0.254 26.594 27.328 1 95.56 198 PRO A O 1
ATOM 1540 N N . ALA A 1 199 ? 1.421 26.531 29.234 1 95 199 ALA A N 1
ATOM 1541 C CA . ALA A 1 199 ? 1.456 25.062 29.281 1 95 199 ALA A CA 1
ATOM 1542 C C . ALA A 1 199 ? 0.054 24.484 29.141 1 95 199 ALA A C 1
ATOM 1544 O O . ALA A 1 199 ? -0.881 24.922 29.812 1 95 199 ALA A O 1
ATOM 1545 N N . PHE A 1 200 ? -0.068 23.562 28.172 1 95.69 200 PHE A N 1
ATOM 1546 C CA . PHE A 1 200 ? -1.284 22.797 27.938 1 95.69 200 PHE A CA 1
ATOM 1547 C C . PHE A 1 200 ? -2.434 23.719 27.531 1 95.69 200 PHE A C 1
ATOM 1549 O O . PHE A 1 200 ? -3.604 23.344 27.672 1 95.69 200 PHE A O 1
ATOM 1556 N N . LEU A 1 201 ? -2.113 24.938 27.172 1 96.5 201 LEU A N 1
ATOM 1557 C CA . LEU A 1 201 ? -3.029 25.906 26.578 1 96.5 201 LEU A CA 1
ATOM 1558 C C . LEU A 1 201 ? -4.168 26.25 27.531 1 96.5 201 LEU A C 1
ATOM 1560 O O . LEU A 1 201 ? -5.34 26.203 27.141 1 96.5 201 LEU A O 1
ATOM 1564 N N . VAL A 1 202 ? -3.832 26.5 28.719 1 93.31 202 VAL A N 1
ATOM 1565 C CA . VAL A 1 202 ? -4.816 26.938 29.719 1 93.31 202 VAL A CA 1
ATOM 1566 C C . VAL A 1 202 ? -4.195 27.969 30.641 1 93.31 202 VAL A C 1
ATOM 1568 O O . VAL A 1 202 ? -2.984 27.953 30.875 1 93.31 202 VAL A O 1
ATOM 1571 N N . SER A 1 203 ? -5.09 28.859 31 1 90.31 203 SER A N 1
ATOM 1572 C CA . SER A 1 203 ? -4.648 29.812 32 1 90.31 203 SER A CA 1
ATOM 1573 C C . SER A 1 203 ? -4.504 29.172 33.375 1 90.31 203 SER A C 1
ATOM 1575 O O . SER A 1 203 ? -5.195 28.188 33.688 1 90.31 203 SER A O 1
ATOM 1577 N N . GLU A 1 204 ? -3.643 29.703 34.25 1 87.5 204 GLU A N 1
ATOM 1578 C CA . GLU A 1 204 ? -3.416 29.203 35.594 1 87.5 204 GLU A CA 1
ATOM 1579 C C . GLU A 1 204 ? -3.031 27.734 35.594 1 87.5 204 GLU A C 1
ATOM 1581 O O . GLU A 1 204 ? -3.656 26.922 36.281 1 87.5 204 GLU A O 1
ATOM 1586 N N . GLY A 1 205 ? -2.016 27.453 34.875 1 81.44 205 GLY A N 1
ATOM 1587 C CA . GLY A 1 205 ? -1.472 26.109 34.844 1 81.44 205 GLY A CA 1
ATOM 1588 C C . GLY A 1 205 ? -1.099 25.578 36.219 1 81.44 205 GLY A C 1
ATOM 1589 O O . GLY A 1 205 ? -0.586 26.312 37.062 1 81.44 205 GLY A O 1
ATOM 1590 N N . GLY A 1 206 ? -1.287 24.266 36.562 1 79.31 206 GLY A N 1
ATOM 1591 C CA . GLY A 1 206 ? -1.135 23.688 37.875 1 79.31 206 GLY A CA 1
ATOM 1592 C C . GLY A 1 206 ? -2.457 23.438 38.594 1 79.31 206 GLY A C 1
ATOM 1593 O O . GLY A 1 206 ? -2.703 22.344 39.094 1 79.31 206 GLY A O 1
ATOM 1594 N N . LEU A 1 207 ? -3.283 24.469 38.406 1 84.81 207 LEU A N 1
ATOM 1595 C CA . LEU A 1 207 ? -4.656 24.328 38.875 1 84.81 207 LEU A CA 1
ATOM 1596 C C . LEU A 1 207 ? -5.527 23.672 37.812 1 84.81 207 LEU A C 1
ATOM 1598 O O . LEU A 1 207 ? -6.391 22.844 38.125 1 84.81 207 LEU A O 1
ATOM 1602 N N . ASN A 1 208 ? -5.242 24.125 36.562 1 87.75 208 ASN A N 1
ATOM 1603 C CA . ASN A 1 208 ? -5.926 23.562 35.406 1 87.75 208 ASN A CA 1
ATOM 1604 C C . ASN A 1 208 ? -4.996 22.688 34.594 1 87.75 208 ASN A C 1
ATOM 1606 O O . ASN A 1 208 ? -3.807 22.984 34.438 1 87.75 208 ASN A O 1
ATOM 1610 N N . SER A 1 209 ? -5.605 21.547 34.094 1 89.56 209 SER A N 1
ATOM 1611 C CA . SER A 1 209 ? -4.809 20.594 33.344 1 89.56 209 SER A CA 1
ATOM 1612 C C . SER A 1 209 ? -4.832 20.906 31.844 1 89.56 209 SER A C 1
ATOM 1614 O O . SER A 1 209 ? -3.982 20.422 31.078 1 89.56 209 SER A O 1
ATOM 1616 N N . GLY A 1 210 ? -5.824 21.609 31.438 1 93.44 210 GLY A N 1
ATOM 1617 C CA . GLY A 1 210 ? -5.91 22.016 30.047 1 93.44 210 GLY A CA 1
ATOM 1618 C C . GLY A 1 210 ? -5.977 20.828 29.078 1 93.44 210 GLY A C 1
ATOM 1619 O O . GLY A 1 210 ? -6.773 19.906 29.281 1 93.44 210 GLY A O 1
ATOM 1620 N N . PHE A 1 211 ? -5.066 20.812 28.078 1 95.31 211 PHE A N 1
ATOM 1621 C CA . PHE A 1 211 ? -5.137 19.828 27 1 95.31 211 PHE A CA 1
ATOM 1622 C C . PHE A 1 211 ? -4.223 18.641 27.266 1 95.31 211 PHE A C 1
ATOM 1624 O O . PHE A 1 211 ? -3.951 17.844 26.375 1 95.31 211 PHE A O 1
ATOM 1631 N N . MET A 1 212 ? -3.754 18.469 28.5 1 93.62 212 MET A N 1
ATOM 1632 C CA . MET A 1 212 ? -2.838 17.391 28.859 1 93.62 212 MET A CA 1
ATOM 1633 C C . MET A 1 212 ? -3.453 16.031 28.531 1 93.62 212 MET A C 1
ATOM 1635 O O . MET A 1 212 ? -2.844 15.227 27.828 1 93.62 212 MET A O 1
ATOM 1639 N N . ILE A 1 213 ? -4.641 15.844 29.016 1 93.31 213 ILE A N 1
ATOM 1640 C CA . ILE A 1 213 ? -5.266 14.531 28.875 1 93.31 213 ILE A CA 1
ATOM 1641 C C . ILE A 1 213 ? -5.742 14.328 27.438 1 93.31 213 ILE A C 1
ATOM 1643 O O . ILE A 1 213 ? -5.734 13.211 26.922 1 93.31 213 ILE A O 1
ATOM 1647 N N . ALA A 1 214 ? -6.172 15.398 26.734 1 96.25 214 ALA A N 1
ATOM 1648 C CA . ALA A 1 214 ? -6.527 15.305 25.328 1 96.25 214 ALA A CA 1
ATOM 1649 C C . ALA A 1 214 ? -5.344 14.836 24.484 1 96.25 214 ALA A C 1
ATOM 1651 O O . ALA A 1 214 ? -5.504 14.031 23.578 1 96.25 214 ALA A O 1
ATOM 1652 N N . HIS A 1 215 ? -4.176 15.328 24.828 1 97.25 215 HIS A N 1
ATOM 1653 C CA . HIS A 1 215 ? -2.969 14.891 24.141 1 97.25 215 HIS A CA 1
ATOM 1654 C C . HIS A 1 215 ? -2.691 13.414 24.391 1 97.25 215 HIS A C 1
ATOM 1656 O O . HIS A 1 215 ? -2.303 12.68 23.484 1 97.25 215 HIS A O 1
ATOM 1662 N N . CYS A 1 216 ? -2.865 13 25.672 1 96.56 216 CYS A N 1
ATOM 1663 C CA . CYS A 1 216 ? -2.688 11.586 26 1 96.56 216 CYS A CA 1
ATOM 1664 C C . CYS A 1 216 ? -3.637 10.711 25.188 1 96.56 216 CYS A C 1
ATOM 1666 O O . CYS A 1 216 ? -3.262 9.625 24.75 1 96.56 216 CYS A O 1
ATOM 1668 N N . THR A 1 217 ? -4.84 11.172 25.047 1 97.19 217 THR A N 1
ATOM 1669 C CA . THR A 1 217 ? -5.824 10.445 24.25 1 97.19 217 THR A CA 1
ATOM 1670 C C . THR A 1 217 ? -5.367 10.312 22.797 1 97.19 217 THR A C 1
ATOM 1672 O O . THR A 1 217 ? -5.426 9.227 22.219 1 97.19 217 THR A O 1
ATOM 1675 N N . ALA A 1 218 ? -4.898 11.391 22.219 1 98.38 218 ALA A N 1
ATOM 1676 C CA . ALA A 1 218 ? -4.391 11.359 20.844 1 98.38 218 ALA A CA 1
ATOM 1677 C C . ALA A 1 218 ? -3.221 10.391 20.719 1 98.38 218 ALA A C 1
ATOM 1679 O O . ALA A 1 218 ? -3.16 9.609 19.766 1 98.38 218 ALA A O 1
ATOM 1680 N N . ALA A 1 219 ? -2.311 10.453 21.688 1 97.75 219 ALA A N 1
ATOM 1681 C CA . ALA A 1 219 ? -1.14 9.586 21.688 1 97.75 219 ALA A CA 1
ATOM 1682 C C . ALA A 1 219 ? -1.55 8.117 21.75 1 97.75 219 ALA A C 1
ATOM 1684 O O . ALA A 1 219 ? -0.978 7.27 21.062 1 97.75 219 ALA A O 1
ATOM 1685 N N . ALA A 1 220 ? -2.5 7.832 22.578 1 97.88 220 ALA A N 1
ATOM 1686 C CA . ALA A 1 220 ? -2.984 6.461 22.734 1 97.88 220 ALA A CA 1
ATOM 1687 C C . ALA A 1 220 ? -3.598 5.945 21.438 1 97.88 220 ALA A C 1
ATOM 1689 O O . ALA A 1 220 ? -3.375 4.797 21.047 1 97.88 220 ALA A O 1
ATOM 1690 N N . LEU A 1 221 ? -4.387 6.758 20.812 1 98.5 221 LEU A N 1
ATOM 1691 C CA . LEU A 1 221 ? -5.039 6.367 19.562 1 98.5 221 LEU A CA 1
ATOM 1692 C C . LEU A 1 221 ? -4.012 6.125 18.469 1 98.5 221 LEU A C 1
ATOM 1694 O O . LEU A 1 221 ? -4.152 5.191 17.672 1 98.5 221 LEU A O 1
ATOM 1698 N N . VAL A 1 222 ? -2.961 6.961 18.391 1 98.56 222 VAL A N 1
ATOM 1699 C CA . VAL A 1 222 ? -1.898 6.789 17.391 1 98.56 222 VAL A CA 1
ATOM 1700 C C . VAL A 1 222 ? -1.141 5.492 17.672 1 98.56 222 VAL A C 1
ATOM 1702 O O . VAL A 1 222 ? -0.799 4.758 16.75 1 98.56 222 VAL A O 1
ATOM 1705 N N . SER A 1 223 ? -0.886 5.242 18.953 1 97.94 223 SER A N 1
ATOM 1706 C CA . SER A 1 223 ? -0.225 3.996 19.328 1 97.94 223 SER A CA 1
ATOM 1707 C C . SER A 1 223 ? -1.058 2.785 18.922 1 97.94 223 SER A C 1
ATOM 1709 O O . SER A 1 223 ? -0.523 1.801 18.406 1 97.94 223 SER A O 1
ATOM 1711 N N . GLU A 1 224 ? -2.334 2.842 19.172 1 98.06 224 GLU A N 1
ATOM 1712 C CA . GLU A 1 224 ? -3.246 1.779 18.766 1 98.06 224 GLU A CA 1
ATOM 1713 C C . GLU A 1 224 ? -3.203 1.574 17.25 1 98.06 224 GLU A C 1
ATOM 1715 O O . GLU A 1 224 ? -3.176 0.437 16.781 1 98.06 224 GLU A O 1
ATOM 1720 N N . ASN A 1 225 ? -3.176 2.648 16.5 1 98.62 225 ASN A N 1
ATOM 1721 C CA . ASN A 1 225 ? -3.133 2.58 15.039 1 98.62 225 ASN A CA 1
ATOM 1722 C C . ASN A 1 225 ? -1.895 1.836 14.547 1 98.62 225 ASN A C 1
ATOM 1724 O O . ASN A 1 225 ? -1.95 1.118 13.547 1 98.62 225 ASN A O 1
ATOM 1728 N N . LYS A 1 226 ? -0.749 2.027 15.195 1 97.75 226 LYS A N 1
ATOM 1729 C CA . LYS A 1 226 ? 0.484 1.363 14.781 1 97.75 226 LYS A CA 1
ATOM 1730 C C . LYS A 1 226 ? 0.326 -0.154 14.805 1 97.75 226 LYS A C 1
ATOM 1732 O O . LYS A 1 226 ? 0.902 -0.858 13.977 1 97.75 226 LYS A O 1
ATOM 1737 N N . VAL A 1 227 ? -0.468 -0.639 15.773 1 96.88 227 VAL A N 1
ATOM 1738 C CA . VAL A 1 227 ? -0.746 -2.068 15.867 1 96.88 227 VAL A CA 1
ATOM 1739 C C . VAL A 1 227 ? -1.743 -2.475 14.789 1 96.88 227 VAL A C 1
ATOM 1741 O O . VAL A 1 227 ? -1.54 -3.473 14.094 1 96.88 227 VAL A O 1
ATOM 1744 N N . LEU A 1 228 ? -2.744 -1.656 14.578 1 98.31 228 LEU A N 1
ATOM 1745 C CA . LEU A 1 228 ? -3.826 -1.961 13.648 1 98.31 228 LEU A CA 1
ATOM 1746 C C . LEU A 1 228 ? -3.334 -1.917 12.211 1 98.31 228 LEU A C 1
ATOM 1748 O O . LEU A 1 228 ? -3.943 -2.518 11.32 1 98.31 228 LEU A O 1
ATOM 1752 N N . CYS A 1 229 ? -2.195 -1.25 11.953 1 98.38 229 CYS A N 1
ATOM 1753 C CA . CYS A 1 229 ? -1.689 -1.067 10.594 1 98.38 229 CYS A CA 1
ATOM 1754 C C . CYS A 1 229 ? -0.917 -2.297 10.133 1 98.38 229 CYS A C 1
ATOM 1756 O O . CYS A 1 229 ? -0.502 -2.375 8.977 1 98.38 229 CYS A O 1
ATOM 1758 N N . HIS A 1 230 ? -0.702 -3.275 11.023 1 97.69 230 HIS A N 1
ATOM 1759 C CA . HIS A 1 230 ? -0.202 -4.543 10.516 1 97.69 230 HIS A CA 1
ATOM 1760 C C . HIS A 1 230 ? -1.113 -5.094 9.422 1 97.69 230 HIS A C 1
ATOM 1762 O O . HIS A 1 230 ? -2.316 -5.258 9.633 1 97.69 230 HIS A O 1
ATOM 1768 N N . PRO A 1 231 ? -0.542 -5.402 8.266 1 98.5 231 PRO A N 1
ATOM 1769 C CA . PRO A 1 231 ? -1.422 -5.832 7.18 1 98.5 231 PRO A CA 1
ATOM 1770 C C . PRO A 1 231 ? -2.018 -7.219 7.418 1 98.5 231 PRO A C 1
ATOM 1772 O O . PRO A 1 231 ? -1.28 -8.195 7.566 1 98.5 231 PRO A O 1
ATOM 1775 N N . ALA A 1 232 ? -3.312 -7.297 7.41 1 98.31 232 ALA A N 1
ATOM 1776 C CA . ALA A 1 232 ? -4.004 -8.578 7.547 1 98.31 232 ALA A CA 1
ATOM 1777 C C . ALA A 1 232 ? -3.797 -9.445 6.312 1 98.31 232 ALA A C 1
ATOM 1779 O O . ALA A 1 232 ? -3.725 -10.672 6.418 1 98.31 232 ALA A O 1
ATOM 1780 N N . SER A 1 233 ? -3.646 -8.844 5.199 1 97.94 233 SER A N 1
ATOM 1781 C CA . SER A 1 233 ? -3.635 -9.508 3.896 1 97.94 233 SER A CA 1
ATOM 1782 C C . SER A 1 233 ? -2.346 -10.297 3.691 1 97.94 233 SER A C 1
ATOM 1784 O O . SER A 1 233 ? -2.207 -11.016 2.701 1 97.94 233 SER A O 1
ATOM 1786 N N . VAL A 1 234 ? -1.381 -10.188 4.617 1 97.94 234 VAL A N 1
ATOM 1787 C CA . VAL A 1 234 ? -0.135 -10.93 4.453 1 97.94 234 VAL A CA 1
ATOM 1788 C C . VAL A 1 234 ? -0.269 -12.32 5.078 1 97.94 234 VAL A C 1
ATOM 1790 O O . VAL A 1 234 ? 0.601 -13.172 4.898 1 97.94 234 VAL A O 1
ATOM 1793 N N . ASP A 1 235 ? -1.382 -12.508 5.742 1 93.94 235 ASP A N 1
ATOM 1794 C CA . ASP A 1 235 ? -1.66 -13.812 6.332 1 93.94 235 ASP A CA 1
ATOM 1795 C C . ASP A 1 235 ? -2.709 -14.57 5.52 1 93.94 235 ASP A C 1
ATOM 1797 O O . ASP A 1 235 ? -3.453 -13.969 4.746 1 93.94 235 ASP A O 1
ATOM 1801 N N . SER A 1 236 ? -2.664 -15.805 5.609 1 92.94 236 SER A N 1
ATOM 1802 C CA . SER A 1 236 ? -3.656 -16.719 5.047 1 92.94 236 SER A CA 1
ATOM 1803 C C . SER A 1 236 ? -3.771 -17.984 5.875 1 92.94 236 SER A C 1
ATOM 1805 O O . SER A 1 236 ? -2.771 -18.5 6.379 1 92.94 236 SER A O 1
ATOM 1807 N N . LEU A 1 237 ? -5.02 -18.438 6.062 1 86.19 237 LEU A N 1
ATOM 1808 C CA . LEU A 1 237 ? -5.285 -19.703 6.734 1 86.19 237 LEU A CA 1
ATOM 1809 C C . LEU A 1 237 ? -6.133 -20.625 5.855 1 86.19 237 LEU A C 1
ATOM 1811 O O . LEU A 1 237 ? -7.191 -20.219 5.367 1 86.19 237 LEU A O 1
ATOM 1815 N N . THR A 1 238 ? -5.621 -21.859 5.676 1 89 238 THR A N 1
ATOM 1816 C CA . THR A 1 238 ? -6.309 -22.828 4.84 1 89 238 THR A CA 1
ATOM 1817 C C . THR A 1 238 ? -7.625 -23.25 5.48 1 89 238 THR A C 1
ATOM 1819 O O . THR A 1 238 ? -7.68 -23.5 6.688 1 89 238 THR A O 1
ATOM 1822 N N . THR A 1 239 ? -8.672 -23.234 4.633 1 84.56 239 THR A N 1
ATOM 1823 C CA . THR A 1 239 ? -9.977 -23.703 5.082 1 84.56 239 THR A CA 1
ATOM 1824 C C . THR A 1 239 ? -10.602 -24.641 4.051 1 84.56 239 THR A C 1
ATOM 1826 O O . THR A 1 239 ? -9.977 -24.969 3.043 1 84.56 239 THR A O 1
ATOM 1829 N N . SER A 1 240 ? -11.82 -25.203 4.367 1 84.38 240 SER A N 1
ATOM 1830 C CA . SER A 1 240 ? -12.633 -26 3.461 1 84.38 240 SER A CA 1
ATOM 1831 C C . SER A 1 240 ? -11.883 -27.25 2.996 1 84.38 240 SER A C 1
ATOM 1833 O O . SER A 1 240 ? -11.766 -27.5 1.793 1 84.38 240 SER A O 1
ATOM 1835 N N . ALA A 1 241 ? -11.219 -27.922 3.906 1 82.31 241 ALA A N 1
ATOM 1836 C CA . ALA A 1 241 ? -10.531 -29.188 3.689 1 82.31 241 ALA A CA 1
ATOM 1837 C C . ALA A 1 241 ? -9.438 -29.047 2.629 1 82.31 241 ALA A C 1
ATOM 1839 O O . ALA A 1 241 ? -9.242 -29.953 1.811 1 82.31 241 ALA A O 1
ATOM 1840 N N . GLY A 1 242 ? -8.852 -27.844 2.539 1 86.25 242 GLY A N 1
ATOM 1841 C CA . GLY A 1 242 ? -7.691 -27.656 1.682 1 86.25 242 GLY A CA 1
ATOM 1842 C C . GLY A 1 242 ? -8.039 -27.062 0.329 1 86.25 242 GLY A C 1
ATOM 1843 O O . GLY A 1 242 ? -7.148 -26.656 -0.419 1 86.25 242 GLY A O 1
ATOM 1844 N N . THR A 1 243 ? -9.312 -26.906 0.016 1 86.75 243 THR A N 1
ATOM 1845 C CA . THR A 1 243 ? -9.703 -26.328 -1.26 1 86.75 243 THR A CA 1
ATOM 1846 C C . THR A 1 243 ? -9.484 -24.812 -1.242 1 86.75 243 THR A C 1
ATOM 1848 O O . THR A 1 243 ? -9.062 -24.219 -2.24 1 86.75 243 THR A O 1
ATOM 1851 N N . GLU A 1 244 ? -9.875 -24.25 -0.102 1 90.75 244 GLU A N 1
ATOM 1852 C CA . GLU A 1 244 ? -9.57 -22.844 0.124 1 90.75 244 GLU A CA 1
ATOM 1853 C C . GLU A 1 244 ? -8.227 -22.672 0.813 1 90.75 244 GLU A C 1
ATOM 1855 O O . GLU A 1 244 ? -8.156 -22.188 1.944 1 90.75 244 GLU A O 1
ATOM 1860 N N . ASP A 1 245 ? -7.18 -22.922 0.085 1 94.94 245 ASP A N 1
ATOM 1861 C CA . ASP A 1 245 ? -5.848 -23.031 0.674 1 94.94 245 ASP A CA 1
ATOM 1862 C C . ASP A 1 245 ? -5.121 -21.688 0.651 1 94.94 245 ASP A C 1
ATOM 1864 O O . ASP A 1 245 ? -3.951 -21.609 1.028 1 94.94 245 ASP A O 1
ATOM 1868 N N . HIS A 1 246 ? -5.77 -20.703 0.225 1 96 246 HIS A N 1
ATOM 1869 C CA . HIS A 1 246 ? -5.32 -19.328 0.34 1 96 246 HIS A CA 1
ATOM 1870 C C . HIS A 1 246 ? -6.5 -18.359 0.398 1 96 246 HIS A C 1
ATOM 1872 O O . HIS A 1 246 ? -7.32 -18.328 -0.523 1 96 246 HIS A O 1
ATOM 1878 N N . VAL A 1 247 ? -6.559 -17.609 1.418 1 95.19 247 VAL A N 1
ATOM 1879 C CA . VAL A 1 247 ? -7.633 -16.641 1.59 1 95.19 247 VAL A CA 1
ATOM 1880 C C . VAL A 1 247 ? -7.043 -15.266 1.907 1 95.19 247 VAL A C 1
ATOM 1882 O O . VAL A 1 247 ? -5.938 -15.172 2.449 1 95.19 247 VAL A O 1
ATOM 1885 N N . SER A 1 248 ? -7.754 -14.195 1.641 1 95.62 248 SER A N 1
ATOM 1886 C CA . SER A 1 248 ? -7.207 -12.844 1.587 1 95.62 248 SER A CA 1
ATOM 1887 C C . SER A 1 248 ? -7.176 -12.203 2.973 1 95.62 248 SER A C 1
ATOM 1889 O O . SER A 1 248 ? -6.496 -11.203 3.182 1 95.62 248 SER A O 1
ATOM 1891 N N . MET A 1 249 ? -7.969 -12.656 3.926 1 96.44 249 MET A N 1
ATOM 1892 C CA . MET A 1 249 ? -8.141 -12.062 5.246 1 96.44 249 MET A CA 1
ATOM 1893 C C . MET A 1 249 ? -8.68 -10.641 5.133 1 96.44 249 MET A C 1
ATOM 1895 O O . MET A 1 249 ? -8.453 -9.812 6.02 1 96.44 249 MET A O 1
ATOM 1899 N N . GLY A 1 250 ? -9.391 -10.367 4.07 1 97.44 250 GLY A N 1
ATOM 1900 C CA . GLY A 1 250 ? -9.805 -9.023 3.729 1 97.44 250 GLY A CA 1
ATOM 1901 C C . GLY A 1 250 ? -10.867 -8.469 4.66 1 97.44 250 GLY A C 1
ATOM 1902 O O . GLY A 1 250 ? -10.938 -7.258 4.883 1 97.44 250 GLY A O 1
ATOM 1903 N N . GLY A 1 251 ? -11.75 -9.352 5.176 1 96.44 251 GLY A N 1
ATOM 1904 C CA . GLY A 1 251 ? -12.773 -8.891 6.102 1 96.44 251 GLY A CA 1
ATOM 1905 C C . GLY A 1 251 ? -12.203 -8.188 7.32 1 96.44 251 GLY A C 1
ATOM 1906 O O . GLY A 1 251 ? -12.633 -7.086 7.66 1 96.44 251 GLY A O 1
ATOM 1907 N N . PHE A 1 252 ? -11.258 -8.797 7.91 1 97.38 252 PHE A N 1
ATOM 1908 C CA . PHE A 1 252 ? -10.609 -8.195 9.07 1 97.38 252 PHE A CA 1
ATOM 1909 C C . PHE A 1 252 ? -9.82 -6.957 8.664 1 97.38 252 PHE A C 1
ATOM 1911 O O . PHE A 1 252 ? -9.797 -5.957 9.391 1 97.38 252 PHE A O 1
ATOM 1918 N N . GLY A 1 253 ? -9.125 -7.02 7.531 1 98.12 253 GLY A N 1
ATOM 1919 C CA . GLY A 1 253 ? -8.438 -5.848 7.016 1 98.12 253 GLY A CA 1
ATOM 1920 C C . GLY A 1 253 ? -9.344 -4.637 6.879 1 98.12 253 GLY A C 1
ATOM 1921 O O . GLY A 1 253 ? -8.961 -3.525 7.258 1 98.12 253 GLY A O 1
ATOM 1922 N N . ALA A 1 254 ? -10.531 -4.871 6.391 1 98.5 254 ALA A N 1
ATOM 1923 C CA . ALA A 1 254 ? -11.492 -3.791 6.184 1 98.5 254 ALA A CA 1
ATOM 1924 C C . ALA A 1 254 ? -11.969 -3.217 7.516 1 98.5 254 ALA A C 1
ATOM 1926 O O . ALA A 1 254 ? -12.102 -2 7.66 1 98.5 254 ALA A O 1
ATOM 1927 N N . ARG A 1 255 ? -12.234 -4.043 8.484 1 98.44 255 ARG A N 1
ATOM 1928 C CA . ARG A 1 255 ? -12.633 -3.578 9.805 1 98.44 255 ARG A CA 1
ATOM 1929 C C . ARG A 1 255 ? -11.523 -2.746 10.445 1 98.44 255 ARG A C 1
ATOM 1931 O O . ARG A 1 255 ? -11.797 -1.701 11.047 1 98.44 255 ARG A O 1
ATOM 1938 N N . LYS A 1 256 ? -10.281 -3.217 10.344 1 98.62 256 LYS A N 1
ATOM 1939 C CA . LYS A 1 256 ? -9.148 -2.477 10.883 1 98.62 256 LYS A CA 1
ATOM 1940 C C . LYS A 1 256 ? -9.016 -1.105 10.227 1 98.62 256 LYS A C 1
ATOM 1942 O O . LYS A 1 256 ? -8.727 -0.113 10.898 1 98.62 256 LYS A O 1
ATOM 1947 N N . ALA A 1 257 ? -9.219 -1.104 8.922 1 98.88 257 ALA A N 1
ATOM 1948 C CA . ALA A 1 257 ? -9.125 0.166 8.203 1 98.88 257 ALA A CA 1
ATOM 1949 C C . ALA A 1 257 ? -10.125 1.179 8.758 1 98.88 257 ALA A C 1
ATOM 1951 O O . ALA A 1 257 ? -9.789 2.35 8.953 1 98.88 257 ALA A O 1
ATOM 1952 N N . LEU A 1 258 ? -11.344 0.732 9.031 1 98.81 258 LEU A N 1
ATOM 1953 C CA . LEU A 1 258 ? -12.367 1.616 9.578 1 98.81 258 LEU A CA 1
ATOM 1954 C C . LEU A 1 258 ? -12 2.078 10.984 1 98.81 258 LEU A C 1
ATOM 1956 O O . LEU A 1 258 ? -12.227 3.238 11.336 1 98.81 258 LEU A O 1
ATOM 1960 N N . MET A 1 259 ? -11.422 1.201 11.758 1 98.81 259 MET A N 1
ATOM 1961 C CA . MET A 1 259 ? -10.977 1.572 13.102 1 98.81 259 MET A CA 1
ATOM 1962 C C . MET A 1 259 ? -9.891 2.645 13.031 1 98.81 259 MET A C 1
ATOM 1964 O O . MET A 1 259 ? -9.922 3.604 13.805 1 98.81 259 MET A O 1
ATOM 1968 N N . VAL A 1 260 ? -8.969 2.473 12.117 1 98.94 260 VAL A N 1
ATOM 1969 C CA . VAL A 1 260 ? -7.879 3.432 11.953 1 98.94 260 VAL A CA 1
ATOM 1970 C C . VAL A 1 260 ? -8.438 4.789 11.539 1 98.94 260 VAL A C 1
ATOM 1972 O O . VAL A 1 260 ? -8.047 5.824 12.078 1 98.94 260 VAL A O 1
ATOM 1975 N N . VAL A 1 261 ? -9.359 4.789 10.578 1 98.94 261 VAL A N 1
ATOM 1976 C CA . VAL A 1 261 ? -9.961 6.031 10.102 1 98.94 261 VAL A CA 1
ATOM 1977 C C . VAL A 1 261 ? -10.664 6.738 11.25 1 98.94 261 VAL A C 1
ATOM 1979 O O . VAL A 1 261 ? -10.562 7.957 11.398 1 98.94 261 VAL A O 1
ATOM 1982 N N . GLU A 1 262 ? -11.375 5.977 12.062 1 98.81 262 GLU A N 1
ATOM 1983 C CA . GLU A 1 262 ? -12.07 6.543 13.211 1 98.81 262 GLU A CA 1
ATOM 1984 C C . GLU A 1 262 ? -11.094 7.203 14.18 1 98.81 262 GLU A C 1
ATOM 1986 O O . GLU A 1 262 ? -11.359 8.297 14.688 1 98.81 262 GLU A O 1
ATOM 1991 N N . ASN A 1 263 ? -10.031 6.531 14.445 1 98.88 263 ASN A N 1
ATOM 1992 C CA . ASN A 1 263 ? -9.008 7.098 15.305 1 98.88 263 ASN A CA 1
ATOM 1993 C C . ASN A 1 263 ? -8.43 8.383 14.727 1 98.88 263 ASN A C 1
ATOM 1995 O O . ASN A 1 263 ? -8.172 9.344 15.453 1 98.88 263 ASN A O 1
ATOM 1999 N N . VAL A 1 264 ? -8.227 8.414 13.43 1 98.94 264 VAL A N 1
ATOM 2000 C CA . VAL A 1 264 ? -7.676 9.586 12.758 1 98.94 264 VAL A CA 1
ATOM 2001 C C . VAL A 1 264 ? -8.641 10.758 12.891 1 98.94 264 VAL A C 1
ATOM 2003 O O . VAL A 1 264 ? -8.227 11.883 13.18 1 98.94 264 VAL A O 1
ATOM 2006 N N . GLU A 1 265 ? -9.914 10.469 12.711 1 98.94 265 GLU A N 1
ATOM 2007 C CA . GLU A 1 265 ? -10.922 11.508 12.859 1 98.94 265 GLU A CA 1
ATOM 2008 C C . GLU A 1 265 ? -10.859 12.148 14.242 1 98.94 265 GLU A C 1
ATOM 2010 O O . GLU A 1 265 ? -10.93 13.367 14.375 1 98.94 265 GLU A O 1
ATOM 2015 N N . ARG A 1 266 ? -10.672 11.367 15.211 1 98.88 266 ARG A N 1
ATOM 2016 C CA . ARG A 1 266 ? -10.641 11.859 16.594 1 98.88 266 ARG A CA 1
ATOM 2017 C C . ARG A 1 266 ? -9.367 12.641 16.859 1 98.88 266 ARG A C 1
ATOM 2019 O O . ARG A 1 266 ? -9.406 13.695 17.516 1 98.88 266 ARG A O 1
ATOM 2026 N N . VAL A 1 267 ? -8.242 12.18 16.391 1 98.94 267 VAL A N 1
ATOM 2027 C CA . VAL A 1 267 ? -6.969 12.852 16.609 1 98.94 267 VAL A CA 1
ATOM 2028 C C . VAL A 1 267 ? -6.98 14.219 15.93 1 98.94 267 VAL A C 1
ATOM 2030 O O . VAL A 1 267 ? -6.516 15.211 16.5 1 98.94 267 VAL A O 1
ATOM 2033 N N . ILE A 1 268 ? -7.527 14.281 14.727 1 98.94 268 ILE A N 1
ATOM 2034 C CA . ILE A 1 268 ? -7.609 15.547 14.016 1 98.94 268 ILE A CA 1
ATOM 2035 C C . ILE A 1 268 ? -8.539 16.5 14.758 1 98.94 268 ILE A C 1
ATOM 2037 O O . ILE A 1 268 ? -8.297 17.703 14.805 1 98.94 268 ILE A O 1
ATOM 2041 N N . ALA A 1 269 ? -9.602 15.969 15.336 1 98.94 269 ALA A N 1
ATOM 2042 C CA . ALA A 1 269 ? -10.5 16.797 16.141 1 98.94 269 ALA A CA 1
ATOM 2043 C C . ALA A 1 269 ? -9.773 17.406 17.328 1 98.94 269 ALA A C 1
ATOM 2045 O O . ALA A 1 269 ? -9.977 18.594 17.641 1 98.94 269 ALA A O 1
ATOM 2046 N N . ILE A 1 270 ? -8.961 16.656 17.953 1 98.88 270 ILE A N 1
ATOM 2047 C CA . ILE A 1 270 ? -8.219 17.125 19.125 1 98.88 270 ILE A CA 1
ATOM 2048 C C . ILE A 1 270 ? -7.234 18.219 18.703 1 98.88 270 ILE A C 1
ATOM 2050 O O . ILE A 1 270 ? -7.113 19.234 19.359 1 98.88 270 ILE A O 1
ATOM 2054 N N . GLU A 1 271 ? -6.539 18 17.594 1 98.94 271 GLU A N 1
ATOM 2055 C CA . GLU A 1 271 ? -5.621 19.031 17.109 1 98.94 271 GLU A CA 1
ATOM 2056 C C . GLU A 1 271 ? -6.363 20.312 16.766 1 98.94 271 GLU A C 1
ATOM 2058 O O . GLU A 1 271 ? -5.902 21.406 17.109 1 98.94 271 GLU A O 1
ATOM 2063 N N . LEU A 1 272 ? -7.477 20.141 16.078 1 98.94 272 LEU A N 1
ATOM 2064 C CA . LEU A 1 272 ? -8.281 21.297 15.703 1 98.94 272 LEU A CA 1
ATOM 2065 C C . LEU A 1 272 ? -8.711 22.078 16.938 1 98.94 272 LEU A C 1
ATOM 2067 O O . LEU A 1 272 ? -8.617 23.312 16.969 1 98.94 272 LEU A O 1
ATOM 2071 N N . MET A 1 273 ? -9.141 21.406 17.938 1 98.75 273 MET A N 1
ATOM 2072 C CA . MET A 1 273 ? -9.555 22.031 19.188 1 98.75 273 MET A CA 1
ATOM 2073 C C . MET A 1 273 ? -8.383 22.75 19.859 1 98.75 273 MET A C 1
ATOM 2075 O O . MET A 1 273 ? -8.523 23.875 20.328 1 98.75 273 MET A O 1
ATOM 2079 N N . ALA A 1 274 ? -7.27 22.094 19.891 1 98.69 274 ALA A N 1
ATOM 2080 C CA . ALA A 1 274 ? -6.07 22.656 20.516 1 98.69 274 ALA A CA 1
ATOM 2081 C C . ALA A 1 274 ? -5.598 23.891 19.766 1 98.69 274 ALA A C 1
ATOM 2083 O O . ALA A 1 274 ? -5.219 24.891 20.391 1 98.69 274 ALA A O 1
ATOM 2084 N N . ALA A 1 275 ? -5.617 23.812 18.484 1 98.75 275 ALA A N 1
ATOM 2085 C CA . ALA A 1 275 ? -5.176 24.953 17.672 1 98.75 275 ALA A CA 1
ATOM 2086 C C . ALA A 1 275 ? -6.098 26.156 17.875 1 98.75 275 ALA A C 1
ATOM 2088 O O . ALA A 1 275 ? -5.629 27.297 17.969 1 98.75 275 ALA A O 1
ATOM 2089 N N . CYS A 1 276 ? -7.355 25.891 17.922 1 98.62 276 CYS A N 1
ATOM 2090 C CA . CYS A 1 276 ? -8.312 26.969 18.188 1 98.62 276 CYS A CA 1
ATOM 2091 C C . CYS A 1 276 ? -8.094 27.578 19.562 1 98.62 276 CYS A C 1
ATOM 2093 O O . CYS A 1 276 ? -8.203 28.781 19.734 1 98.62 276 CYS A O 1
ATOM 2095 N N . GLN A 1 277 ? -7.812 26.734 20.516 1 98 277 GLN A N 1
ATOM 2096 C CA . GLN A 1 277 ? -7.531 27.234 21.859 1 98 277 GLN A CA 1
ATOM 2097 C C . GLN A 1 277 ? -6.262 28.078 21.875 1 98 277 GLN A C 1
ATOM 2099 O O . GLN A 1 277 ? -6.203 29.109 22.547 1 98 277 GLN A O 1
ATOM 2104 N N . ALA A 1 278 ? -5.285 27.625 21.188 1 98.06 278 ALA A N 1
ATOM 2105 C CA . ALA A 1 278 ? -3.996 28.312 21.141 1 98.06 278 ALA A CA 1
ATOM 2106 C C . ALA A 1 278 ? -4.141 29.719 20.578 1 98.06 278 ALA A C 1
ATOM 2108 O O . ALA A 1 278 ? -3.455 30.641 21.016 1 98.06 278 ALA A O 1
ATOM 2109 N N . ILE A 1 279 ? -5.035 29.906 19.672 1 97.06 279 ILE A N 1
ATOM 2110 C CA . ILE A 1 279 ? -5.246 31.203 19.031 1 97.06 279 ILE A CA 1
ATOM 2111 C C . ILE A 1 279 ? -5.707 32.219 20.078 1 97.06 279 ILE A C 1
ATOM 2113 O O . ILE A 1 279 ? -5.398 33.406 19.969 1 97.06 279 ILE A O 1
ATOM 2117 N N . GLU A 1 280 ? -6.379 31.812 21.094 1 96.31 280 GLU A N 1
ATOM 2118 C CA . GLU A 1 280 ? -6.887 32.688 22.141 1 96.31 280 GLU A CA 1
ATOM 2119 C C . GLU A 1 280 ? -5.75 33.438 22.828 1 96.31 280 GLU A C 1
ATOM 2121 O O . GLU A 1 280 ? -5.918 34.594 23.25 1 96.31 280 GLU A O 1
ATOM 2126 N N . PHE A 1 281 ? -4.684 32.844 22.922 1 96.44 281 PHE A N 1
ATOM 2127 C CA . PHE A 1 281 ? -3.545 33.438 23.625 1 96.44 281 PHE A CA 1
ATOM 2128 C C . PHE A 1 281 ? -2.771 34.375 22.703 1 96.44 281 PHE A C 1
ATOM 2130 O O . PHE A 1 281 ? -1.867 35.094 23.156 1 96.44 281 PHE A O 1
ATOM 2137 N N . LEU A 1 282 ? -3.105 34.375 21.453 1 96.5 282 LEU A N 1
ATOM 2138 C CA . LEU A 1 282 ? -2.453 35.281 20.5 1 96.5 282 LEU A CA 1
ATOM 2139 C C . LEU A 1 282 ? -3.328 36.5 20.188 1 96.5 282 LEU A C 1
ATOM 2141 O O . LEU A 1 282 ? -2.871 37.438 19.578 1 96.5 282 LEU A O 1
ATOM 2145 N N . ARG A 1 283 ? -4.52 36.375 20.656 1 96.12 283 ARG A N 1
ATOM 2146 C CA . ARG A 1 283 ? -5.395 37.531 20.469 1 96.12 283 ARG A CA 1
ATOM 2147 C C . ARG A 1 283 ? -4.809 38.781 21.109 1 96.12 283 ARG A C 1
ATOM 2149 O O . ARG A 1 283 ? -4.137 38.688 22.141 1 96.12 283 ARG A O 1
ATOM 2156 N N . PRO A 1 284 ? -5.043 39.938 20.422 1 97.5 284 PRO A N 1
ATOM 2157 C CA . PRO A 1 284 ? -6.078 40.219 19.422 1 97.5 284 PRO A CA 1
ATOM 2158 C C . PRO A 1 284 ? -5.594 40 17.984 1 97.5 284 PRO A C 1
ATOM 2160 O O . PRO A 1 284 ? -6.316 40.281 17.031 1 97.5 284 PRO A O 1
ATOM 2163 N N . LEU A 1 285 ? -4.387 39.469 17.828 1 97.44 285 LEU A N 1
ATOM 2164 C CA . LEU A 1 285 ? -3.914 39.219 16.484 1 97.44 285 LEU A CA 1
ATOM 2165 C C . LEU A 1 285 ? -4.82 38.219 15.766 1 97.44 285 LEU A C 1
ATOM 2167 O O . LEU A 1 285 ? -5.258 37.219 16.375 1 97.44 285 LEU A O 1
ATOM 2171 N N . LYS A 1 286 ? -5.062 38.531 14.547 1 97.94 286 LYS A N 1
ATOM 2172 C CA . LYS A 1 286 ? -5.902 37.656 13.742 1 97.94 286 LYS A CA 1
ATOM 2173 C C . LYS A 1 286 ? -5.066 36.875 12.734 1 97.94 286 LYS A C 1
ATOM 2175 O O . LYS A 1 286 ? -4.094 37.375 12.188 1 97.94 286 LYS A O 1
ATOM 2180 N N . THR A 1 287 ? -5.543 35.656 12.547 1 98 287 THR A N 1
ATOM 2181 C CA . THR A 1 287 ? -4.969 34.875 11.453 1 98 287 THR A CA 1
ATOM 2182 C C . THR A 1 287 ? -5.652 35.219 10.125 1 98 287 THR A C 1
ATOM 2184 O O . THR A 1 287 ? -6.277 36.281 10 1 98 287 THR A O 1
ATOM 2187 N N . THR A 1 288 ? -5.414 34.406 9.062 1 98.38 288 THR A N 1
ATOM 2188 C CA . THR A 1 288 ? -5.98 34.688 7.746 1 98.38 288 THR A CA 1
ATOM 2189 C C . THR A 1 288 ? -7.5 34.531 7.773 1 98.38 288 THR A C 1
ATOM 2191 O O . THR A 1 288 ? -8.055 33.844 8.625 1 98.38 288 THR A O 1
ATOM 2194 N N . THR A 1 289 ? -8.156 35.156 6.812 1 98.62 289 THR A N 1
ATOM 2195 C CA . THR A 1 289 ? -9.617 35.188 6.723 1 98.62 289 THR A CA 1
ATOM 2196 C C . THR A 1 289 ? -10.164 33.75 6.68 1 98.62 289 THR A C 1
ATOM 2198 O O . THR A 1 289 ? -11.086 33.406 7.418 1 98.62 289 THR A O 1
ATOM 2201 N N . PRO A 1 290 ? -9.664 32.875 5.809 1 98.81 290 PRO A N 1
ATOM 2202 C CA . PRO A 1 290 ? -10.211 31.531 5.77 1 98.81 290 PRO A CA 1
ATOM 2203 C C . PRO A 1 290 ? -10.031 30.781 7.09 1 98.81 290 PRO A C 1
ATOM 2205 O O . PRO A 1 290 ? -10.922 30.047 7.52 1 98.81 290 PRO A O 1
ATOM 2208 N N . LEU A 1 291 ? -8.969 30.984 7.738 1 98.88 291 LEU A N 1
ATOM 2209 C CA . LEU A 1 291 ? -8.719 30.25 8.977 1 98.88 291 LEU A CA 1
ATOM 2210 C C . LEU A 1 291 ? -9.531 30.844 10.125 1 98.88 291 LEU A C 1
ATOM 2212 O O . LEU A 1 291 ? -9.922 30.125 11.047 1 98.88 291 LEU A O 1
ATOM 2216 N N . GLU A 1 292 ? -9.773 32.156 10.094 1 98.88 292 GLU A N 1
ATOM 2217 C CA . GLU A 1 292 ? -10.711 32.719 11.055 1 98.88 292 GLU A CA 1
ATOM 2218 C C . GLU A 1 292 ? -12.102 32.125 10.906 1 98.88 292 GLU A C 1
ATOM 2220 O O . GLU A 1 292 ? -12.828 31.969 11.891 1 98.88 292 GLU A O 1
ATOM 2225 N N . GLU A 1 293 ? -12.438 31.797 9.695 1 98.81 293 GLU A N 1
ATOM 2226 C CA . GLU A 1 293 ? -13.719 31.141 9.469 1 98.81 293 GLU A CA 1
ATOM 2227 C C . GLU A 1 293 ? -13.75 29.766 10.109 1 98.81 293 GLU A C 1
ATOM 2229 O O . GLU A 1 293 ? -14.789 29.328 10.617 1 98.81 293 GLU A O 1
ATOM 2234 N N . VAL A 1 294 ? -12.688 29.062 10.008 1 98.88 294 VAL A N 1
ATOM 2235 C CA . VAL A 1 294 ? -12.578 27.75 10.641 1 98.88 294 VAL A CA 1
ATOM 2236 C C . VAL A 1 294 ? -12.789 27.875 12.148 1 98.88 294 VAL A C 1
ATOM 2238 O O . VAL A 1 294 ? -13.531 27.109 12.75 1 98.88 294 VAL A O 1
ATOM 2241 N N . ILE A 1 295 ? -12.133 28.859 12.75 1 98.81 295 ILE A N 1
ATOM 2242 C CA . ILE A 1 295 ? -12.234 29.109 14.18 1 98.81 295 ILE A CA 1
ATOM 2243 C C . ILE A 1 295 ? -13.68 29.422 14.555 1 98.81 295 ILE A C 1
ATOM 2245 O O . ILE A 1 295 ? -14.195 28.922 15.555 1 98.81 295 ILE A O 1
ATOM 2249 N N . LYS A 1 296 ? -14.289 30.219 13.734 1 98.69 296 LYS A N 1
ATOM 2250 C CA . LYS A 1 296 ? -15.688 30.562 13.969 1 98.69 296 LYS A CA 1
ATOM 2251 C C . LYS A 1 296 ? -16.578 29.328 13.961 1 98.69 296 LYS A C 1
ATOM 2253 O O . LYS A 1 296 ? -17.484 29.203 14.789 1 98.69 296 LYS A O 1
ATOM 2258 N N . VAL A 1 297 ? -16.359 28.422 13.031 1 98.81 297 VAL A N 1
ATOM 2259 C CA . VAL A 1 297 ? -17.141 27.203 12.93 1 98.81 297 VAL A CA 1
ATOM 2260 C C . VAL A 1 297 ? -16.953 26.375 14.203 1 98.81 297 VAL A C 1
ATOM 2262 O O . VAL A 1 297 ? -17.938 25.891 14.773 1 98.81 297 VAL A O 1
ATOM 2265 N N . VAL A 1 298 ? -15.773 26.188 14.672 1 98.81 298 VAL A N 1
ATOM 2266 C CA . VAL A 1 298 ? -15.492 25.406 15.867 1 98.81 298 VAL A CA 1
ATOM 2267 C C . VAL A 1 298 ? -16.125 26.078 17.094 1 98.81 298 VAL A C 1
ATOM 2269 O O . VAL A 1 298 ? -16.75 25.406 17.906 1 98.81 298 VAL A O 1
ATOM 2272 N N . ARG A 1 299 ? -15.992 27.406 17.219 1 98.38 299 ARG A N 1
ATOM 2273 C CA . ARG A 1 299 ? -16.453 28.156 18.375 1 98.38 299 ARG A CA 1
ATOM 2274 C C . ARG A 1 299 ? -17.984 28.219 18.406 1 98.38 299 ARG A C 1
ATOM 2276 O O . ARG A 1 299 ? -18.578 28.531 19.438 1 98.38 299 ARG A O 1
ATOM 2283 N N . SER A 1 300 ? -18.594 27.953 17.312 1 98.25 300 SER A N 1
ATOM 2284 C CA . SER A 1 300 ? -20.047 27.891 17.281 1 98.25 300 SER A CA 1
ATOM 2285 C C . SER A 1 300 ? -20.562 26.688 18.047 1 98.25 300 SER A C 1
ATOM 2287 O O . SER A 1 300 ? -21.734 26.656 18.453 1 98.25 300 SER A O 1
ATOM 2289 N N . VAL A 1 301 ? -19.703 25.719 18.344 1 97.69 301 VAL A N 1
ATOM 2290 C CA . VAL A 1 301 ? -20.188 24.5 18.969 1 97.69 301 VAL A CA 1
ATOM 2291 C C . VAL A 1 301 ? -19.391 24.203 20.234 1 97.69 301 VAL A C 1
ATOM 2293 O O . VAL A 1 301 ? -19.859 23.5 21.125 1 97.69 301 VAL A O 1
ATOM 2296 N N . VAL A 1 302 ? -18.156 24.719 20.281 1 97.69 302 VAL A N 1
ATOM 2297 C CA . VAL A 1 302 ? -17.297 24.5 21.422 1 97.69 302 VAL A CA 1
ATOM 2298 C C . VAL A 1 302 ? -16.688 25.828 21.875 1 97.69 302 VAL A C 1
ATOM 2300 O O . VAL A 1 302 ? -15.969 26.484 21.109 1 97.69 302 VAL A O 1
ATOM 2303 N N . ARG A 1 303 ? -16.922 26.234 23.078 1 95.88 303 ARG A N 1
ATOM 2304 C CA . ARG A 1 303 ? -16.406 27.5 23.609 1 95.88 303 ARG A CA 1
ATOM 2305 C C . ARG A 1 303 ? -14.93 27.375 23.984 1 95.88 303 ARG A C 1
ATOM 2307 O O . ARG A 1 303 ? -14.43 26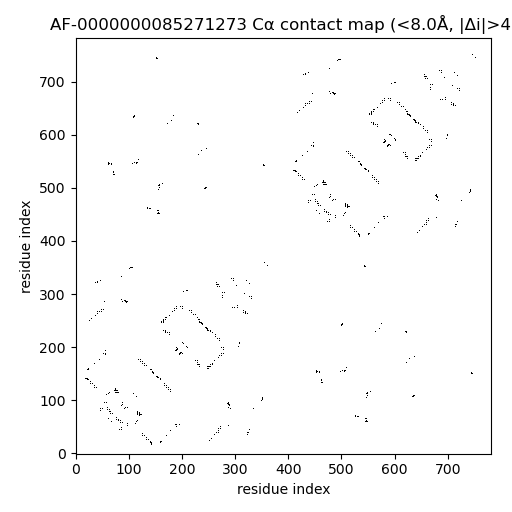.266 24.188 1 95.88 303 ARG A O 1
ATOM 2314 N N . PRO A 1 304 ? -14.227 28.484 24.062 1 95.25 304 PRO A N 1
ATOM 2315 C CA . PRO A 1 304 ? -12.844 28.422 24.547 1 95.25 304 PRO A CA 1
ATOM 2316 C C . PRO A 1 304 ? -12.719 27.75 25.906 1 95.25 304 PRO A C 1
ATOM 2318 O O . PRO A 1 304 ? -13.68 27.703 26.672 1 95.25 304 PRO A O 1
ATOM 2321 N N . TYR A 1 305 ? -11.547 27.156 26.141 1 91.31 305 TYR A N 1
ATOM 2322 C CA . TYR A 1 305 ? -11.281 26.422 27.359 1 91.31 305 TYR A CA 1
ATOM 2323 C C . TYR A 1 305 ? -10.711 27.359 28.438 1 91.31 305 TYR A C 1
ATOM 2325 O O . TYR A 1 305 ? -9.508 27.594 28.469 1 91.31 305 TYR A O 1
ATOM 2333 N N . ASP A 1 306 ? -11.492 27.844 29.391 1 88.44 306 ASP A N 1
ATOM 2334 C CA . ASP A 1 306 ? -11.094 28.797 30.422 1 88.44 306 ASP A CA 1
ATOM 2335 C C . ASP A 1 306 ? -10.664 28.078 31.703 1 88.44 306 ASP A C 1
ATOM 2337 O O . ASP A 1 306 ? -9.75 28.531 32.406 1 88.44 306 ASP A O 1
ATOM 2341 N N . LYS A 1 307 ? -11.391 27 32.031 1 88 307 LYS A N 1
ATOM 2342 C CA . LYS A 1 307 ? -11.094 26.172 33.188 1 88 307 LYS A CA 1
ATOM 2343 C C . LYS A 1 307 ? -11.352 24.703 32.875 1 88 307 LYS A C 1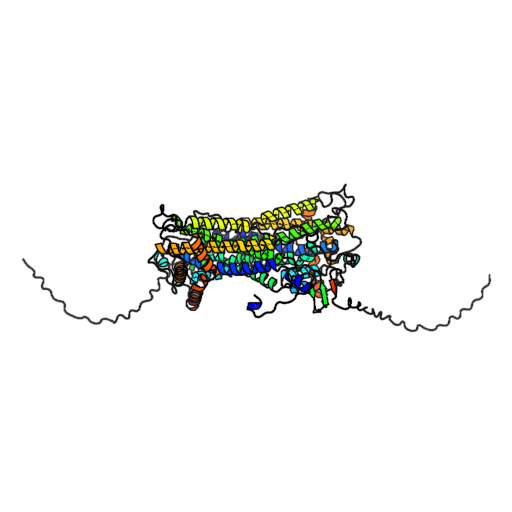
ATOM 2345 O O . LYS A 1 307 ? -12.016 24.375 31.891 1 88 307 LYS A O 1
ATOM 2350 N N . ASP A 1 308 ? -10.789 23.938 33.719 1 89.88 308 ASP A N 1
ATOM 2351 C CA . ASP A 1 308 ? -10.891 22.5 33.5 1 89.88 308 ASP A CA 1
ATOM 2352 C C . ASP A 1 308 ? -12.344 22.047 33.406 1 89.88 308 ASP A C 1
ATOM 2354 O O . ASP A 1 308 ? -13.18 22.484 34.219 1 89.88 308 ASP A O 1
ATOM 2358 N N . ARG A 1 309 ? -12.695 21.281 32.344 1 90.5 309 ARG A N 1
ATOM 2359 C CA . ARG A 1 309 ? -13.961 20.578 32.188 1 90.5 309 ARG A CA 1
ATOM 2360 C C . ARG A 1 309 ? -13.758 19.281 31.406 1 90.5 309 ARG A C 1
ATOM 2362 O O . ARG A 1 309 ? -12.68 19.031 30.859 1 90.5 309 ARG A O 1
ATOM 2369 N N . PHE A 1 310 ? -14.789 18.5 31.516 1 89.69 310 PHE A N 1
ATOM 2370 C CA . PHE A 1 310 ? -14.758 17.234 30.781 1 89.69 310 PHE A CA 1
ATOM 2371 C C . PHE A 1 310 ? -14.688 17.484 29.281 1 89.69 310 PHE A C 1
ATOM 2373 O O . PHE A 1 310 ? -15.57 18.125 28.703 1 89.69 310 PHE A O 1
ATOM 2380 N N . LEU A 1 311 ? -13.633 16.969 28.562 1 93.31 311 LEU A N 1
ATOM 2381 C CA . LEU A 1 311 ? -13.328 17.375 27.188 1 93.31 311 LEU A CA 1
ATOM 2382 C C . LEU A 1 311 ? -13.961 16.422 26.188 1 93.31 311 LEU A C 1
ATOM 2384 O O . LEU A 1 311 ? -14.07 16.734 25 1 93.31 311 LEU A O 1
ATOM 2388 N N . ALA A 1 312 ? -14.352 15.234 26.609 1 94.69 312 ALA A N 1
ATOM 2389 C CA . ALA A 1 312 ? -14.82 14.203 25.703 1 94.69 312 ALA A CA 1
ATOM 2390 C C . ALA A 1 312 ? -16 14.695 24.859 1 94.69 312 ALA A C 1
ATOM 2392 O O . ALA A 1 312 ? -16.047 14.477 23.656 1 94.69 312 ALA A O 1
ATOM 2393 N N . PRO A 1 313 ? -16.984 15.375 25.453 1 96.94 313 PRO A N 1
ATOM 2394 C CA . PRO A 1 313 ? -18.094 15.867 24.641 1 96.94 313 PRO A CA 1
ATOM 2395 C C . PRO A 1 313 ? -17.656 16.891 23.594 1 96.94 313 PRO A C 1
ATOM 2397 O O . PRO A 1 313 ? -18.203 16.922 22.5 1 96.94 313 PRO A O 1
ATOM 2400 N N . ASP A 1 314 ? -16.719 17.766 23.906 1 97.75 314 ASP A N 1
ATOM 2401 C CA . ASP A 1 314 ? -16.188 18.734 22.953 1 97.75 314 ASP A CA 1
ATOM 2402 C C . ASP A 1 314 ? -15.492 18.031 21.781 1 97.75 314 ASP A C 1
ATOM 2404 O O . ASP A 1 314 ? -15.711 18.391 20.625 1 97.75 314 ASP A O 1
ATOM 2408 N N . ILE A 1 315 ? -14.703 17.047 22.125 1 98.19 315 ILE A N 1
ATOM 2409 C CA . ILE A 1 315 ? -13.992 16.297 21.109 1 98.19 315 ILE A CA 1
ATOM 2410 C C . ILE A 1 315 ? -14.992 15.586 20.203 1 98.19 315 ILE A C 1
ATOM 2412 O O . ILE A 1 315 ? -14.844 15.586 18.969 1 98.19 315 ILE A O 1
ATOM 2416 N N . ASP A 1 316 ? -16.016 15.008 20.781 1 98.44 316 ASP A N 1
ATOM 2417 C CA . ASP A 1 316 ? -17.047 14.312 20.016 1 98.44 316 ASP A CA 1
ATOM 2418 C C . ASP A 1 316 ? -17.75 15.273 19.062 1 98.44 316 ASP A C 1
ATOM 2420 O O . ASP A 1 316 ? -18 14.93 17.906 1 98.44 316 ASP A O 1
ATOM 2424 N N . THR A 1 317 ? -18.031 16.438 19.531 1 98.56 317 THR A N 1
ATOM 2425 C CA . THR A 1 317 ? -18.734 17.422 18.734 1 98.56 317 THR A CA 1
ATOM 2426 C C . THR A 1 317 ? -17.875 17.875 17.562 1 98.56 317 THR A C 1
ATOM 2428 O O . THR A 1 317 ? -18.375 18 16.438 1 98.56 317 THR A O 1
ATOM 2431 N N . ILE A 1 318 ? -16.672 18.109 17.797 1 98.75 318 ILE A N 1
ATOM 2432 C CA . ILE A 1 318 ? -15.766 18.531 16.719 1 98.75 318 ILE A CA 1
ATOM 2433 C C . ILE A 1 318 ? -15.555 17.391 15.742 1 98.75 318 ILE A C 1
ATOM 2435 O O . ILE A 1 318 ? -15.438 17.609 14.531 1 98.75 318 ILE A O 1
ATOM 2439 N N . THR A 1 319 ? -15.453 16.188 16.266 1 98.81 319 THR A N 1
ATOM 2440 C CA . THR A 1 319 ? -15.336 15.023 15.383 1 98.81 319 THR A CA 1
ATOM 2441 C C . THR A 1 319 ? -16.516 14.961 14.414 1 98.81 319 THR A C 1
ATOM 2443 O O . THR A 1 319 ? -16.344 14.664 13.227 1 98.81 319 THR A O 1
ATOM 2446 N N . GLU A 1 320 ? -17.672 15.258 14.906 1 98.62 320 GLU A N 1
ATOM 2447 C CA . GLU A 1 320 ? -18.859 15.266 14.055 1 98.62 320 GLU A CA 1
ATOM 2448 C C . GLU A 1 320 ? -18.781 16.359 13.008 1 98.62 320 GLU A C 1
ATOM 2450 O O . GLU A 1 320 ? -19.25 16.188 11.875 1 98.62 320 GLU A O 1
ATOM 2455 N N . LEU A 1 321 ? -18.219 17.547 13.359 1 98.62 321 LEU A N 1
ATOM 2456 C CA . LEU A 1 321 ? -18 18.609 12.383 1 98.62 321 LEU A CA 1
ATOM 2457 C C . LEU A 1 321 ? -17.141 18.109 11.219 1 98.62 321 LEU A C 1
ATOM 2459 O O . LEU A 1 321 ? -17.438 18.422 10.062 1 98.62 321 LEU A O 1
ATOM 2463 N N . LEU A 1 322 ? -16.156 17.344 11.57 1 98.81 322 LEU A N 1
ATOM 2464 C CA . LEU A 1 322 ? -15.242 16.812 10.562 1 98.81 322 LEU A CA 1
ATOM 2465 C C . LEU A 1 322 ? -15.945 15.773 9.688 1 98.81 322 LEU A C 1
ATOM 2467 O O . LEU A 1 322 ? -15.797 15.789 8.461 1 98.81 322 LEU A O 1
ATOM 2471 N N . LYS A 1 323 ? -16.672 14.938 10.312 1 98.62 323 LYS A N 1
ATOM 2472 C CA . LYS A 1 323 ? -17.406 13.914 9.57 1 98.62 323 LYS A CA 1
ATOM 2473 C C . LYS A 1 323 ? -18.406 14.539 8.602 1 98.62 323 LYS A C 1
ATOM 2475 O O . LYS A 1 323 ? -18.625 14.023 7.508 1 98.62 323 LYS A O 1
ATOM 2480 N N . ASP A 1 324 ? -18.891 15.695 9.039 1 98.31 324 ASP A N 1
ATOM 2481 C CA . ASP A 1 324 ? -19.875 16.406 8.227 1 98.31 324 ASP A CA 1
ATOM 2482 C C . ASP A 1 324 ? -19.203 17.328 7.219 1 98.31 324 ASP A C 1
ATOM 2484 O O . ASP A 1 324 ? -19.875 18.094 6.527 1 98.31 324 ASP A O 1
ATOM 2488 N N . ASN A 1 325 ? -17.938 17.297 7.152 1 98.69 325 ASN A N 1
ATOM 2489 C CA . ASN A 1 325 ? -17.125 18.031 6.176 1 98.69 325 ASN A CA 1
ATOM 2490 C C . ASN A 1 325 ? -17.25 19.531 6.355 1 98.69 325 ASN A C 1
ATOM 2492 O O . ASN A 1 325 ? -17.047 20.297 5.406 1 98.69 325 ASN A O 1
ATOM 2496 N N . LYS A 1 326 ? -17.547 20.016 7.551 1 98.75 326 LYS A N 1
ATOM 2497 C CA . LYS A 1 326 ? -17.891 21.422 7.789 1 98.75 326 LYS A CA 1
ATOM 2498 C C . LYS A 1 326 ? -16.625 22.281 7.758 1 98.75 326 LYS A C 1
ATOM 2500 O O . LYS A 1 326 ? -16.688 23.453 7.34 1 98.75 326 LYS A O 1
ATOM 2505 N N . ILE A 1 327 ? -15.531 21.703 8.148 1 98.88 327 ILE A N 1
ATOM 2506 C CA . ILE A 1 327 ? -14.289 22.484 8.164 1 98.88 327 ILE A CA 1
ATOM 2507 C C . ILE A 1 327 ? -13.844 22.766 6.73 1 98.88 327 ILE A C 1
ATOM 2509 O O . ILE A 1 327 ? -13.445 23.891 6.418 1 98.88 327 ILE A O 1
ATOM 2513 N N . TRP A 1 328 ? -13.922 21.781 5.887 1 98.81 328 TRP A N 1
ATOM 2514 C CA . TRP A 1 328 ? -13.594 21.984 4.48 1 98.81 328 TRP A CA 1
ATOM 2515 C C . TRP A 1 328 ? -14.547 22.984 3.83 1 98.81 328 TRP A C 1
ATOM 2517 O O . TRP A 1 328 ? -14.117 23.859 3.09 1 98.81 328 TRP A O 1
ATOM 2527 N N . LEU A 1 329 ? -15.789 22.828 4.105 1 98.62 329 LEU A N 1
ATOM 2528 C CA . LEU A 1 329 ? -16.797 23.672 3.494 1 98.62 329 LEU A CA 1
ATOM 2529 C C . LEU A 1 329 ? -16.609 25.141 3.912 1 98.62 329 LEU A C 1
ATOM 2531 O O . LEU A 1 329 ? -16.953 26.047 3.156 1 98.62 329 LEU A O 1
ATOM 2535 N N . ALA A 1 330 ? -16.016 25.344 5.051 1 98.62 330 ALA A N 1
ATOM 2536 C CA . ALA A 1 330 ? -15.781 26.703 5.555 1 98.62 330 ALA A CA 1
ATOM 2537 C C . ALA A 1 330 ? -14.688 27.391 4.75 1 98.62 330 ALA A C 1
ATOM 2539 O O . ALA A 1 330 ? -14.672 28.625 4.652 1 98.62 330 ALA A O 1
ATOM 2540 N N . VAL A 1 331 ? -13.812 26.625 4.129 1 98.75 331 VAL A N 1
ATOM 2541 C CA . VAL A 1 331 ? -12.641 27.281 3.559 1 98.75 331 VAL A CA 1
ATOM 2542 C C . VAL A 1 331 ? -12.641 27.109 2.041 1 98.75 331 VAL A C 1
ATOM 2544 O O . VAL A 1 331 ? -11.922 27.812 1.33 1 98.75 331 VAL A O 1
ATOM 2547 N N . ARG A 1 332 ? -13.414 26.25 1.485 1 98.44 332 ARG A N 1
ATOM 2548 C CA . ARG A 1 332 ? -13.375 25.859 0.079 1 98.44 332 ARG A CA 1
ATOM 2549 C C . ARG A 1 332 ? -13.492 27.078 -0.829 1 98.44 332 ARG A C 1
ATOM 2551 O O . ARG A 1 332 ? -12.719 27.234 -1.771 1 98.44 332 ARG A O 1
ATOM 2558 N N . HIS A 1 333 ? -14.438 28 -0.542 1 97.88 333 HIS A N 1
ATOM 2559 C CA . HIS A 1 333 ? -14.656 29.188 -1.376 1 97.88 333 HIS A CA 1
ATOM 2560 C C . HIS A 1 333 ? -13.477 30.156 -1.279 1 97.88 333 HIS A C 1
ATOM 2562 O O . HIS A 1 333 ? -13.148 30.828 -2.254 1 97.88 333 HIS A O 1
ATOM 2568 N N . HIS A 1 334 ? -12.82 30.234 -0.125 1 98.06 334 HIS A N 1
ATOM 2569 C CA . HIS A 1 334 ? -11.648 31.078 0.048 1 98.06 334 HIS A CA 1
ATOM 2570 C C . HIS A 1 334 ? -10.461 30.562 -0.744 1 98.06 334 HIS A C 1
ATOM 2572 O O . HIS A 1 334 ? -9.695 31.344 -1.314 1 98.06 334 HIS A O 1
ATOM 2578 N N . ILE A 1 335 ? -10.352 29.219 -0.771 1 98 335 ILE A N 1
ATOM 2579 C CA . ILE A 1 335 ? -9.266 28.594 -1.526 1 98 335 ILE A CA 1
ATOM 2580 C C . ILE A 1 335 ? -9.469 28.859 -3.018 1 98 335 ILE A C 1
ATOM 2582 O O . ILE A 1 335 ? -8.523 29.203 -3.727 1 98 335 ILE A O 1
ATOM 2586 N N . GLU A 1 336 ? -10.664 28.688 -3.49 1 97 336 GLU A N 1
ATOM 2587 C CA . GLU A 1 336 ? -10.984 28.969 -4.887 1 97 336 GLU A CA 1
ATOM 2588 C C . GLU A 1 336 ? -10.727 30.422 -5.238 1 97 336 GLU A C 1
ATOM 2590 O O . GLU A 1 336 ? -10.195 30.734 -6.309 1 97 336 GLU A O 1
ATOM 2595 N N . HIS A 1 337 ? -11.109 31.312 -4.316 1 96.5 337 HIS A N 1
ATOM 2596 C CA . HIS A 1 337 ? -10.875 32.75 -4.512 1 96.5 337 HIS A CA 1
ATOM 2597 C C . HIS A 1 337 ? -9.383 33.062 -4.602 1 96.5 337 HIS A C 1
ATOM 2599 O O . HIS A 1 337 ? -8.953 33.781 -5.496 1 96.5 337 HIS A O 1
ATOM 2605 N N . TYR A 1 338 ? -8.672 32.5 -3.695 1 96.38 338 TYR A N 1
ATOM 2606 C CA . TYR A 1 338 ? -7.223 32.688 -3.699 1 96.38 338 TYR A CA 1
ATOM 2607 C C . TYR A 1 338 ? -6.629 32.281 -5.051 1 96.38 338 TYR A C 1
ATOM 2609 O O . TYR A 1 338 ? -5.855 33.062 -5.633 1 96.38 338 TYR A O 1
ATOM 2617 N N . HIS A 1 339 ? -6.988 31.156 -5.605 1 94.31 339 HIS A N 1
ATOM 2618 C CA . HIS A 1 339 ? -6.406 30.656 -6.844 1 94.31 339 HIS A CA 1
ATOM 2619 C C . HIS A 1 339 ? -6.918 31.438 -8.047 1 94.31 339 HIS A C 1
ATOM 2621 O O . HIS A 1 339 ? -6.262 31.469 -9.094 1 94.31 339 HIS A O 1
ATOM 2627 N N . SER A 1 340 ? -8.016 32.094 -7.918 1 93.19 340 SER A N 1
ATOM 2628 C CA . SER A 1 340 ? -8.57 32.906 -9.008 1 93.19 340 SER A CA 1
ATOM 2629 C C . SER A 1 340 ? -7.895 34.281 -9.086 1 93.19 340 SER A C 1
ATOM 2631 O O . SER A 1 340 ? -7.773 34.844 -10.172 1 93.19 340 SER A O 1
ATOM 2633 N N . VAL A 1 341 ? -7.379 34.75 -7.91 1 90.31 341 VAL A N 1
ATOM 2634 C CA . VAL A 1 341 ? -6.938 36.125 -7.902 1 90.31 341 VAL A CA 1
ATOM 2635 C C . VAL A 1 341 ? -5.422 36.188 -7.715 1 90.31 341 VAL A C 1
ATOM 2637 O O . VAL A 1 341 ? -4.781 37.156 -8.102 1 90.31 341 VAL A O 1
ATOM 2640 N N . GLN A 1 342 ? -4.922 35.188 -7.109 1 84 342 GLN A N 1
ATOM 2641 C CA . GLN A 1 342 ? -3.494 35.188 -6.816 1 84 342 GLN A CA 1
ATOM 2642 C C . GLN A 1 342 ? -2.689 34.562 -7.957 1 84 342 GLN A C 1
ATOM 2644 O O . GLN A 1 342 ? -2.281 33.406 -7.879 1 84 342 GLN A O 1
ATOM 2649 N N . HIS A 1 343 ? -2.34 35.312 -8.945 1 79.06 343 HIS A N 1
ATOM 2650 C CA . HIS A 1 343 ? -1.623 34.812 -10.117 1 79.06 343 HIS A CA 1
ATOM 2651 C C . HIS A 1 343 ? -0.128 34.719 -9.836 1 79.06 343 HIS A C 1
ATOM 2653 O O . HIS A 1 343 ? 0.558 33.875 -10.438 1 79.06 343 HIS A O 1
ATOM 2659 N N . VAL A 1 344 ? 0.283 35.625 -8.898 1 81.31 344 VAL A N 1
ATOM 2660 C CA . VAL A 1 344 ? 1.677 35.562 -8.469 1 81.31 344 VAL A CA 1
ATOM 2661 C C . VAL A 1 344 ? 1.752 35.156 -7 1 81.31 344 VAL A C 1
ATOM 2663 O O . VAL A 1 344 ? 1.082 35.75 -6.148 1 81.31 344 VAL A O 1
ATOM 2666 N N . GLU A 1 345 ? 2.486 34.188 -6.742 1 88.88 345 GLU A N 1
ATOM 2667 C CA . GLU A 1 345 ? 2.615 33.688 -5.375 1 88.88 345 GLU A CA 1
ATOM 2668 C C . GLU A 1 345 ? 3.293 34.719 -4.473 1 88.88 345 GLU A C 1
ATOM 2670 O O . GLU A 1 345 ? 4.238 35.375 -4.887 1 88.88 345 GLU A O 1
ATOM 2675 N N . THR A 1 346 ? 2.654 34.875 -3.289 1 81.56 346 THR A N 1
ATOM 2676 C CA . THR A 1 346 ? 3.262 35.75 -2.295 1 81.56 346 THR A CA 1
ATOM 2677 C C . THR A 1 346 ? 4.488 35.094 -1.672 1 81.56 346 THR A C 1
ATOM 2679 O O . THR A 1 346 ? 4.383 34.031 -1.049 1 81.56 346 THR A O 1
ATOM 2682 N N . ARG A 1 347 ? 5.656 35.719 -1.904 1 86.12 347 ARG A N 1
ATOM 2683 C CA . ARG A 1 347 ? 6.906 35.188 -1.375 1 86.12 347 ARG A CA 1
ATOM 2684 C C . ARG A 1 347 ? 7.547 36.156 -0.394 1 86.12 347 ARG A C 1
ATOM 2686 O O . ARG A 1 347 ? 8.336 37.031 -0.791 1 86.12 347 ARG A O 1
ATOM 2693 N N . VAL A 1 348 ? 7.117 36 0.866 1 78.56 348 VAL A N 1
ATOM 2694 C CA . VAL A 1 348 ? 7.602 36.875 1.909 1 78.56 348 VAL A CA 1
ATOM 2695 C C . VAL A 1 348 ? 9.016 36.469 2.326 1 78.56 348 VAL A C 1
ATOM 2697 O O . VAL A 1 348 ? 9.375 35.312 2.246 1 78.56 348 VAL A O 1
ATOM 2700 N N . PHE A 1 349 ? 9.773 37.469 2.65 1 76.69 349 PHE A N 1
ATOM 2701 C CA . PHE A 1 349 ? 11.086 37.156 3.201 1 76.69 349 PHE A CA 1
ATOM 2702 C C . PHE A 1 349 ? 10.961 36.344 4.492 1 76.69 349 PHE A C 1
ATOM 2704 O O . PHE A 1 349 ? 10.078 36.625 5.309 1 76.69 349 PHE A O 1
ATOM 2711 N N . SER A 1 350 ? 11.766 35.344 4.566 1 78.38 350 SER A N 1
ATOM 2712 C CA . SER A 1 350 ? 11.844 34.5 5.746 1 78.38 350 SER A CA 1
ATOM 2713 C C . SER A 1 350 ? 13.281 34.094 6.047 1 78.38 350 SER A C 1
ATOM 2715 O O . SER A 1 350 ? 14.109 34 5.133 1 78.38 350 SER A O 1
ATOM 2717 N N . PRO A 1 351 ? 13.57 33.938 7.25 1 76 351 PRO A N 1
ATOM 2718 C CA . PRO A 1 351 ? 14.906 33.438 7.586 1 76 351 PRO A CA 1
ATOM 2719 C C . PRO A 1 351 ? 15.203 32.062 6.965 1 76 351 PRO A C 1
ATOM 2721 O O . PRO A 1 351 ? 16.359 31.641 6.922 1 76 351 PRO A O 1
ATOM 2724 N N . SER A 1 352 ? 14.234 31.469 6.555 1 79.62 352 SER A N 1
ATOM 2725 C CA . SER A 1 352 ? 14.414 30.141 5.984 1 79.62 352 SER A CA 1
ATOM 2726 C C . SER A 1 352 ? 14.805 30.203 4.512 1 79.62 352 SER A C 1
ATOM 2728 O O . SER A 1 352 ? 14.867 29.188 3.826 1 79.62 352 SER A O 1
ATOM 2730 N N . MET A 1 353 ? 15.062 31.422 4.047 1 78.56 353 MET A N 1
ATOM 2731 C CA . MET A 1 353 ? 15.469 31.594 2.656 1 78.56 353 MET A CA 1
ATOM 2732 C C . MET A 1 353 ? 16.641 32.562 2.553 1 78.56 353 MET A C 1
ATOM 2734 O O . MET A 1 353 ? 16.922 33.312 3.484 1 78.56 353 MET A O 1
ATOM 2738 N N . SER A 1 354 ? 17.469 32.438 1.511 1 81.56 354 SER A N 1
ATOM 2739 C CA . SER A 1 354 ? 18.547 33.375 1.214 1 81.56 354 SER A CA 1
ATOM 2740 C C . SER A 1 354 ? 18.688 33.594 -0.288 1 81.56 354 SER A C 1
ATOM 2742 O O . SER A 1 354 ? 18.109 32.844 -1.088 1 81.56 354 SER A O 1
ATOM 2744 N N . PHE A 1 355 ? 19.266 34.656 -0.686 1 80.38 355 PHE A N 1
ATOM 2745 C CA . PHE A 1 355 ? 19.484 34.969 -2.092 1 80.38 355 PHE A CA 1
ATOM 2746 C C . PHE A 1 355 ? 20.938 34.719 -2.477 1 80.38 355 PHE A C 1
ATOM 2748 O O . PHE A 1 355 ? 21.844 34.906 -1.652 1 80.38 355 PHE A O 1
ATOM 2755 N N . ILE A 1 356 ? 21.031 34.219 -3.705 1 76.12 356 ILE A N 1
ATOM 2756 C CA . ILE A 1 356 ? 22.375 34.062 -4.246 1 76.12 356 ILE A CA 1
ATOM 2757 C C . ILE A 1 356 ? 22.844 35.375 -4.871 1 76.12 356 ILE A C 1
ATOM 2759 O O . ILE A 1 356 ? 22.125 35.969 -5.688 1 76.12 356 ILE A O 1
ATOM 2763 N N . GLY A 1 357 ? 24.047 35.781 -4.645 1 68.06 357 GLY A N 1
ATOM 2764 C CA . GLY A 1 357 ? 24.641 37.031 -5.152 1 68.06 357 GLY A CA 1
ATOM 2765 C C . GLY A 1 357 ? 24.234 38.25 -4.355 1 68.06 357 GLY A C 1
ATOM 2766 O O . GLY A 1 357 ? 23.906 38.156 -3.172 1 68.06 357 GLY A O 1
ATOM 2767 N N . SER A 1 358 ? 24.188 39.5 -5.055 1 54.5 358 SER A N 1
ATOM 2768 C CA . SER A 1 358 ? 23.953 40.781 -4.379 1 54.5 358 SER A CA 1
ATOM 2769 C C . SER A 1 358 ? 22.547 40.844 -3.791 1 54.5 358 SER A C 1
ATOM 2771 O O . SER A 1 358 ? 21.609 40.25 -4.336 1 54.5 358 SER A O 1
ATOM 2773 N N . GLY A 1 359 ? 22.234 41.188 -2.527 1 50.84 359 GLY A N 1
ATOM 2774 C CA . GLY A 1 359 ? 21.188 41.344 -1.514 1 50.84 359 GLY A CA 1
ATOM 2775 C C . GLY A 1 359 ? 19.797 41.375 -2.09 1 50.84 359 GLY A C 1
ATOM 2776 O O . GLY A 1 359 ? 19.609 41.312 -3.307 1 50.84 359 GLY A O 1
ATOM 2777 N N . PRO A 1 360 ? 18.812 41.156 -1.276 1 50.44 360 PRO A N 1
ATOM 2778 C CA . PRO A 1 360 ? 17.391 41.125 -1.631 1 50.44 360 PRO A CA 1
ATOM 2779 C C . PRO A 1 360 ? 17.016 42.188 -2.658 1 50.44 360 PRO A C 1
ATOM 2781 O O . PRO A 1 360 ? 17.656 43.25 -2.713 1 50.44 360 PRO A O 1
ATOM 2784 N N . PRO A 1 361 ? 16.531 41.906 -3.791 1 44.69 361 PRO A N 1
ATOM 2785 C CA . PRO A 1 361 ? 16.094 43.062 -4.59 1 44.69 361 PRO A CA 1
ATOM 2786 C C . PRO A 1 361 ? 15.484 44.156 -3.742 1 44.69 361 PRO A C 1
ATOM 2788 O O . PRO A 1 361 ? 14.875 43.906 -2.705 1 44.69 361 PRO A O 1
ATOM 2791 N N . ARG A 1 362 ? 16.031 45.406 -3.66 1 39.53 362 ARG A N 1
ATOM 2792 C CA . ARG A 1 362 ? 15.461 46.594 -3.012 1 39.53 362 ARG A CA 1
ATOM 2793 C C . ARG A 1 362 ? 13.945 46.625 -3.174 1 39.53 362 ARG A C 1
ATOM 2795 O O . ARG A 1 362 ? 13.422 46.312 -4.246 1 39.53 362 ARG A O 1
ATOM 2802 N N . PRO A 1 363 ? 13.312 46.469 -2.084 1 37.84 363 PRO A N 1
ATOM 2803 C CA . PRO A 1 363 ? 11.859 46.594 -2.199 1 37.84 363 PRO A CA 1
ATOM 2804 C C . PRO A 1 363 ? 11.438 47.625 -3.244 1 37.84 363 PRO A C 1
ATOM 2806 O O . PRO A 1 363 ? 12.047 48.688 -3.348 1 37.84 363 PRO A O 1
ATOM 2809 N N . PHE A 1 364 ? 11.07 47.156 -4.344 1 32.44 364 PHE A N 1
ATOM 2810 C CA . PHE A 1 364 ? 10.539 48.188 -5.234 1 32.44 364 PHE A CA 1
ATOM 2811 C C . PHE A 1 364 ? 9.602 49.125 -4.48 1 32.44 364 PHE A C 1
ATOM 2813 O O . PHE A 1 364 ? 8.562 48.688 -3.971 1 32.44 364 PHE A O 1
ATOM 2820 N N . LYS A 1 365 ? 10.133 50.094 -3.711 1 32 365 LYS A N 1
ATOM 2821 C CA . LYS A 1 365 ? 9.273 51.156 -3.221 1 32 365 LYS A CA 1
ATOM 2822 C C . LYS A 1 365 ? 8.227 51.562 -4.262 1 32 365 LYS A C 1
ATOM 2824 O O . LYS A 1 365 ? 8.57 52.031 -5.352 1 32 365 LYS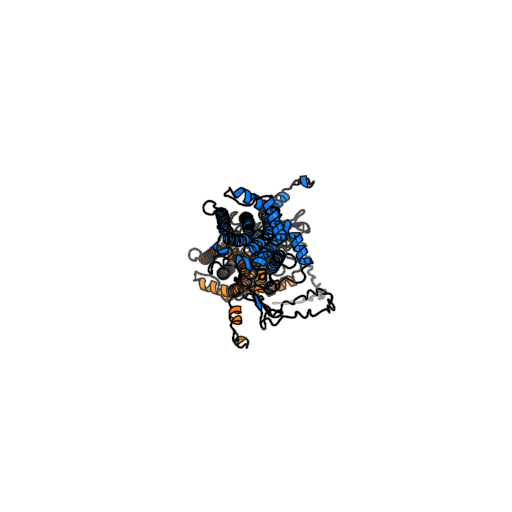 A O 1
ATOM 2829 N N . ARG A 1 366 ? 7.148 50.75 -4.289 1 32.09 366 ARG A N 1
ATOM 2830 C CA . ARG A 1 366 ? 6.086 51.406 -5.027 1 32.09 366 ARG A CA 1
ATOM 2831 C C . ARG A 1 366 ? 6.012 52.906 -4.656 1 32.09 366 ARG A C 1
ATOM 2833 O O . ARG A 1 366 ? 5.922 53.25 -3.475 1 32.09 366 ARG A O 1
ATOM 2840 N N . SER A 1 367 ? 6.703 53.75 -5.336 1 29.97 367 SER A N 1
ATOM 2841 C CA . SER A 1 367 ? 6.508 55.188 -5.27 1 29.97 367 SER A CA 1
ATOM 2842 C C . SER A 1 367 ? 5.031 55.531 -5.125 1 29.97 367 SER A C 1
ATOM 2844 O O . SER A 1 367 ? 4.219 55.188 -5.988 1 29.97 367 SER A O 1
ATOM 2846 N N . LEU A 1 368 ? 4.516 55.281 -3.854 1 29.17 368 LEU A N 1
ATOM 2847 C CA . LEU A 1 368 ? 3.26 56.031 -3.693 1 29.17 368 LEU A CA 1
ATOM 2848 C C . LEU A 1 368 ? 3.363 57.406 -4.293 1 29.17 368 LEU A C 1
ATOM 2850 O O . LEU A 1 368 ? 4.141 58.25 -3.814 1 29.17 368 LEU A O 1
ATOM 2854 N N . ASN A 1 369 ? 3.455 57.562 -5.555 1 26.45 369 ASN A N 1
ATOM 2855 C CA . ASN A 1 369 ? 3.301 58.875 -6.191 1 26.45 369 ASN A CA 1
ATOM 2856 C C . ASN A 1 369 ? 2.17 59.688 -5.559 1 26.45 369 ASN A C 1
ATOM 2858 O O . ASN A 1 369 ? 0.997 59.469 -5.867 1 26.45 369 ASN A O 1
ATOM 2862 N N . ASN A 1 370 ? 2.232 59.844 -4.176 1 25.64 370 ASN A N 1
ATOM 2863 C CA . ASN A 1 370 ? 1.432 60.938 -3.674 1 25.64 370 ASN A CA 1
ATOM 2864 C C . ASN A 1 370 ? 1.648 62.219 -4.5 1 25.64 370 ASN A C 1
ATOM 2866 O O . ASN A 1 370 ? 2.787 62.625 -4.699 1 25.64 370 ASN A O 1
ATOM 2870 N N . GLY A 1 371 ? 0.889 62.406 -5.535 1 26.25 371 GLY A N 1
ATOM 2871 C CA . GLY A 1 371 ? 0.727 63.656 -6.266 1 26.25 371 GLY A CA 1
ATOM 2872 C C . GLY A 1 371 ? 0.726 64.875 -5.367 1 26.25 371 GLY A C 1
ATOM 2873 O O . GLY A 1 371 ? -0.308 65.25 -4.797 1 26.25 371 GLY A O 1
ATOM 2874 N N . ARG A 1 372 ? 1.8 65 -4.605 1 27.75 372 ARG A N 1
ATOM 2875 C CA . ARG A 1 372 ? 2.186 66.25 -3.932 1 27.75 372 ARG A CA 1
ATOM 2876 C C . ARG A 1 372 ? 2.029 67.438 -4.855 1 27.75 372 ARG A C 1
ATOM 2878 O O . ARG A 1 372 ? 2.637 67.5 -5.93 1 27.75 372 ARG A O 1
ATOM 2885 N N . PRO A 1 373 ? 0.88 68.125 -4.703 1 27.97 373 PRO A N 1
ATOM 2886 C CA . PRO A 1 373 ? 0.819 69.375 -5.414 1 27.97 373 PRO A CA 1
ATOM 2887 C C . PRO A 1 373 ? 1.996 70.312 -5.078 1 27.97 373 PRO A C 1
ATOM 2889 O O . PRO A 1 373 ? 2.588 70.188 -4.004 1 27.97 373 PRO A O 1
ATOM 2892 N N . THR A 1 374 ? 2.855 70.625 -5.996 1 27.02 374 THR A N 1
ATOM 2893 C CA . THR A 1 374 ? 3.955 71.562 -5.949 1 27.02 374 THR A CA 1
ATOM 2894 C C . THR A 1 374 ? 3.549 72.812 -5.18 1 27.02 374 THR A C 1
ATOM 2896 O O . THR A 1 374 ? 2.658 73.562 -5.609 1 27.02 374 THR A O 1
ATOM 2899 N N . ARG A 1 375 ? 3.584 72.625 -3.822 1 26.28 375 ARG A N 1
ATOM 2900 C CA . ARG A 1 375 ? 3.289 73.875 -3.102 1 26.28 375 ARG A CA 1
ATOM 2901 C C . ARG A 1 375 ? 4.246 75 -3.508 1 26.28 375 ARG A C 1
ATOM 2903 O O . ARG A 1 375 ? 5.465 74.812 -3.453 1 26.28 375 ARG A O 1
ATOM 2910 N N . SER A 1 376 ? 3.76 75.75 -4.352 1 23.59 376 SER A N 1
ATOM 2911 C CA . SER A 1 376 ? 4.449 76.938 -4.898 1 23.59 376 SER A CA 1
ATOM 2912 C C . SER A 1 376 ? 5.129 77.75 -3.797 1 23.59 376 SER A C 1
ATOM 2914 O O . SER A 1 376 ? 4.844 77.562 -2.613 1 23.59 376 SER A O 1
ATOM 2916 N N . PRO A 1 377 ? 5.004 78.938 -3.852 1 27.39 377 PRO A N 1
ATOM 2917 C CA . PRO A 1 377 ? 5.863 80.125 -3.832 1 27.39 377 PRO A CA 1
ATOM 2918 C C . PRO A 1 377 ? 6.035 80.688 -2.432 1 27.39 377 PRO A C 1
ATOM 2920 O O . PRO A 1 377 ? 6.656 81.75 -2.268 1 27.39 377 PRO A O 1
ATOM 2923 N N . ALA A 1 378 ? 6.031 79.875 -1.312 1 26.66 378 ALA A N 1
ATOM 2924 C CA . ALA A 1 378 ? 5.742 80.875 -0.314 1 26.66 378 ALA A CA 1
ATOM 2925 C C . ALA A 1 378 ? 6.895 81.875 -0.201 1 26.66 378 ALA A C 1
ATOM 2927 O O . ALA A 1 378 ? 8.047 81.5 -0.017 1 26.66 378 ALA A O 1
ATOM 2928 N N . THR A 1 379 ? 6.805 83 -0.632 1 20.38 379 THR A N 1
ATOM 2929 C CA . THR A 1 379 ? 7.652 84.188 -0.7 1 20.38 379 THR A CA 1
ATOM 2930 C C . THR A 1 379 ? 8.227 84.562 0.674 1 20.38 379 THR A C 1
ATOM 2932 O O . THR A 1 379 ? 9.406 84.875 0.798 1 20.38 379 THR A O 1
ATOM 2935 N N . LYS A 1 380 ? 7.359 85.062 1.685 1 22.58 380 LYS A N 1
ATOM 2936 C CA . LYS A 1 380 ? 7.562 86.438 2.127 1 22.58 380 LYS A CA 1
ATOM 2937 C C . LYS A 1 380 ? 8.781 86.562 3.035 1 22.58 380 LYS A C 1
ATOM 2939 O O . LYS A 1 380 ? 9.258 85.562 3.574 1 22.58 380 LYS A O 1
ATOM 2944 N N . THR A 1 381 ? 8.734 87.25 4.16 1 20.67 381 THR A N 1
ATOM 2945 C CA . THR A 1 381 ? 9.234 88.5 4.703 1 20.67 381 THR A CA 1
ATOM 2946 C C . THR A 1 381 ? 10.18 88.25 5.875 1 20.67 381 THR A C 1
ATOM 2948 O O . THR A 1 381 ? 9.82 87.562 6.832 1 20.67 381 THR A O 1
ATOM 2951 N N . LYS A 1 382 ? 11.422 88.125 5.625 1 22.61 382 LYS A N 1
ATOM 2952 C CA . LYS A 1 382 ? 12.57 88.125 6.523 1 22.61 382 LYS A CA 1
ATOM 2953 C C . LYS A 1 382 ? 12.414 89.062 7.676 1 22.61 382 LYS A C 1
ATOM 2955 O O . LYS A 1 382 ? 12.391 90.312 7.457 1 22.61 382 LYS A O 1
ATOM 2960 N N . ARG A 1 383 ? 11.586 88.75 8.734 1 21.77 383 ARG A N 1
ATOM 2961 C CA . ARG A 1 383 ? 11.523 89.688 9.852 1 21.77 383 ARG A CA 1
ATOM 2962 C C . ARG A 1 383 ? 12.898 89.875 10.477 1 21.77 383 ARG A C 1
ATOM 2964 O O . ARG A 1 383 ? 13.578 88.875 10.812 1 21.77 383 ARG A O 1
ATOM 2971 N N . GLN A 1 384 ? 13.586 91.062 10.188 1 21.45 384 GLN A N 1
ATOM 2972 C CA . GLN A 1 384 ? 14.828 91.688 10.602 1 21.45 384 GLN A CA 1
ATOM 2973 C C . GLN A 1 384 ? 14.93 91.75 12.117 1 21.45 384 GLN A C 1
ATOM 2975 O O . GLN A 1 384 ? 14.242 92.562 12.75 1 21.45 384 GLN A O 1
ATOM 2980 N N . ARG A 1 385 ? 14.688 90.625 12.898 1 22.72 385 ARG A N 1
ATOM 2981 C CA . ARG A 1 385 ? 14.695 91 14.312 1 22.72 385 ARG A CA 1
ATOM 2982 C C . ARG A 1 385 ? 16.047 91.562 14.719 1 22.72 385 ARG A C 1
ATOM 2984 O O . ARG A 1 385 ? 17.094 91 14.391 1 22.72 385 ARG A O 1
ATOM 2991 N N . THR A 1 386 ? 16.094 92.938 15.031 1 21.12 386 THR A N 1
ATOM 2992 C CA . THR A 1 386 ? 16.938 94 15.578 1 21.12 386 THR A CA 1
ATOM 2993 C C . THR A 1 386 ? 17.5 93.562 16.938 1 21.12 386 THR A C 1
ATOM 2995 O O . THR A 1 386 ? 16.781 93.5 17.922 1 21.12 386 THR A O 1
ATOM 2998 N N . CYS A 1 387 ? 18.188 92.438 16.984 1 20.75 387 CYS A N 1
ATOM 2999 C CA . CYS A 1 387 ? 18.75 92.125 18.281 1 20.75 387 CYS A CA 1
ATOM 3000 C C . CYS A 1 387 ? 19.672 93.25 18.75 1 20.75 387 CYS A C 1
ATOM 3002 O O . CYS A 1 387 ? 20.641 93.625 18.062 1 20.75 387 CYS A O 1
ATOM 3004 N N . SER A 1 388 ? 19.125 94.125 19.594 1 20.19 388 SER A N 1
ATOM 3005 C CA . SER A 1 388 ? 19.734 95.188 20.375 1 20.19 388 SER A CA 1
ATOM 3006 C C . SER A 1 388 ? 20.922 94.688 21.188 1 20.19 388 SER A C 1
ATOM 3008 O O . SER A 1 388 ? 20.844 93.625 21.812 1 20.19 388 SER A O 1
ATOM 3010 N N . LYS A 1 389 ? 22.047 95.188 20.828 1 23.83 389 LYS A N 1
ATOM 3011 C CA . LYS A 1 389 ? 23.422 95.312 21.312 1 23.83 389 LYS A CA 1
ATOM 3012 C C . LYS A 1 389 ? 23.438 95.75 22.766 1 23.83 389 LYS A C 1
ATOM 3014 O O . LYS A 1 389 ? 23.438 96.938 23.047 1 23.83 389 LYS A O 1
ATOM 3019 N N . ASN A 1 390 ? 22.438 95.25 23.688 1 20.09 390 ASN A N 1
ATOM 3020 C CA . ASN A 1 390 ? 22.641 95.938 24.984 1 20.09 390 ASN A CA 1
ATOM 3021 C C . ASN A 1 390 ? 24.062 95.75 25.484 1 20.09 390 ASN A C 1
ATOM 3023 O O . ASN A 1 390 ? 24.703 94.75 25.25 1 20.09 390 ASN A O 1
ATOM 3027 N N . ASN A 1 391 ? 24.594 96.875 26.312 1 20.5 391 ASN A N 1
ATOM 3028 C CA . ASN A 1 391 ? 25.484 97.188 27.438 1 20.5 391 ASN A CA 1
ATOM 3029 C C . ASN A 1 391 ? 25.422 96.125 28.516 1 20.5 391 ASN A C 1
ATOM 3031 O O . ASN A 1 391 ? 24.344 95.688 28.938 1 20.5 391 ASN A O 1
ATOM 3035 N N . VAL B 1 1 ? 32.531 2.234 -11.797 1 76.44 1 VAL B N 1
ATOM 3036 C CA . VAL B 1 1 ? 31.344 2.562 -12.562 1 76.44 1 VAL B CA 1
ATOM 3037 C C . VAL B 1 1 ? 31.641 3.717 -13.516 1 76.44 1 VAL B C 1
ATOM 3039 O O . VAL B 1 1 ? 31.406 3.607 -14.727 1 76.44 1 VAL B O 1
ATOM 3042 N N . LEU B 1 2 ? 32.219 4.848 -13.062 1 87.69 2 LEU B N 1
ATOM 3043 C CA . LEU B 1 2 ? 32.531 5.988 -13.922 1 87.69 2 LEU B CA 1
ATOM 3044 C C . LEU B 1 2 ? 33.469 5.586 -15.047 1 87.69 2 LEU B C 1
ATOM 3046 O O . LEU B 1 2 ? 33.25 5.926 -16.203 1 87.69 2 LEU B O 1
ATOM 3050 N N . GLU B 1 3 ? 34.438 4.84 -14.695 1 90.12 3 GLU B N 1
ATOM 3051 C CA . GLU B 1 3 ? 35.438 4.383 -15.672 1 90.12 3 GLU B CA 1
ATOM 3052 C C . GLU B 1 3 ? 34.75 3.564 -16.781 1 90.12 3 GLU B C 1
ATOM 3054 O O . GLU B 1 3 ? 35.094 3.719 -17.953 1 90.12 3 GLU B O 1
ATOM 3059 N N . ALA B 1 4 ? 33.812 2.764 -16.359 1 91.12 4 ALA B N 1
ATOM 3060 C CA . ALA B 1 4 ? 33.094 1.9 -17.312 1 91.12 4 ALA B CA 1
ATOM 3061 C C . ALA B 1 4 ? 32.281 2.725 -18.297 1 91.12 4 ALA B C 1
ATOM 3063 O O . ALA B 1 4 ? 31.984 2.26 -19.406 1 91.12 4 ALA B O 1
ATOM 3064 N N . HIS B 1 5 ? 32.062 3.947 -18.016 1 91.56 5 HIS B N 1
ATOM 3065 C CA . HIS B 1 5 ? 31.25 4.805 -18.875 1 91.56 5 HIS B CA 1
ATOM 3066 C C . HIS B 1 5 ? 32.062 5.98 -19.391 1 91.56 5 HIS B C 1
ATOM 3068 O O . HIS B 1 5 ? 31.5 6.938 -19.938 1 91.56 5 HIS B O 1
ATOM 3074 N N . ASP B 1 6 ? 33.281 5.949 -19.219 1 93 6 ASP B N 1
ATOM 3075 C CA . ASP B 1 6 ? 34.219 6.965 -19.688 1 93 6 ASP B CA 1
ATOM 3076 C C . ASP B 1 6 ? 33.906 8.328 -19.078 1 93 6 ASP B C 1
ATOM 3078 O O . ASP B 1 6 ? 33.906 9.344 -19.766 1 93 6 ASP B O 1
ATOM 3082 N N . LEU B 1 7 ? 33.5 8.227 -17.875 1 90.31 7 LEU B N 1
ATOM 3083 C CA . LEU B 1 7 ? 33.219 9.453 -17.141 1 90.31 7 LEU B CA 1
ATOM 3084 C C . LEU B 1 7 ? 34.312 9.742 -16.125 1 90.31 7 LEU B C 1
ATOM 3086 O O . LEU B 1 7 ? 34.969 8.82 -15.641 1 90.31 7 LEU B O 1
ATOM 3090 N N . LYS B 1 8 ? 34.656 11.07 -15.922 1 91.38 8 LYS B N 1
ATOM 3091 C CA . LYS B 1 8 ? 35.625 11.5 -14.922 1 91.38 8 LYS B CA 1
ATOM 3092 C C . LYS B 1 8 ? 34.969 11.82 -13.594 1 91.38 8 LYS B C 1
ATOM 3094 O O . LYS B 1 8 ? 33.844 12.328 -13.57 1 91.38 8 LYS B O 1
ATOM 3099 N N . PRO B 1 9 ? 35.719 11.5 -12.516 1 89.19 9 PRO B N 1
ATOM 3100 C CA . PRO B 1 9 ? 35.156 11.875 -11.219 1 89.19 9 PRO B CA 1
ATOM 3101 C C . PRO B 1 9 ? 34.906 13.375 -11.086 1 89.19 9 PRO B C 1
ATOM 3103 O O . PRO B 1 9 ? 35.719 14.172 -11.562 1 89.19 9 PRO B O 1
ATOM 3106 N N . VAL B 1 10 ? 33.781 13.688 -10.523 1 85.81 10 VAL B N 1
ATOM 3107 C CA . VAL B 1 10 ? 33.438 15.094 -10.289 1 85.81 10 VAL B CA 1
ATOM 3108 C C . VAL B 1 10 ? 33.906 15.516 -8.906 1 85.81 10 VAL B C 1
ATOM 3110 O O . VAL B 1 10 ? 33.781 14.758 -7.938 1 85.81 10 VAL B O 1
ATOM 3113 N N . LYS B 1 11 ? 34.625 16.672 -8.82 1 90 11 LYS B N 1
ATOM 3114 C CA . LYS B 1 11 ? 34.906 17.281 -7.523 1 90 11 LYS B CA 1
ATOM 3115 C C . LYS B 1 11 ? 33.719 18.078 -7.008 1 90 11 LYS B C 1
ATOM 3117 O O . LYS B 1 11 ? 33.344 19.078 -7.621 1 90 11 LYS B O 1
ATOM 3122 N N . LEU B 1 12 ? 33.25 17.609 -5.887 1 87.94 12 LEU B N 1
ATOM 3123 C CA . LEU B 1 12 ? 32 18.188 -5.391 1 87.94 12 LEU B CA 1
ATOM 3124 C C . LEU B 1 12 ? 32.281 19.391 -4.484 1 87.94 12 LEU B C 1
ATOM 3126 O O . LEU B 1 12 ? 33.188 19.344 -3.66 1 87.94 12 LEU B O 1
ATOM 3130 N N . GLY B 1 13 ? 31.578 20.453 -4.715 1 87.56 13 GLY B N 1
ATOM 3131 C CA . GLY B 1 13 ? 31.547 21.516 -3.725 1 87.56 13 GLY B CA 1
ATOM 3132 C C . GLY B 1 13 ? 30.688 21.188 -2.523 1 87.56 13 GLY B C 1
ATOM 3133 O O . GLY B 1 13 ? 30.109 20.109 -2.447 1 87.56 13 GLY B O 1
ATOM 3134 N N . PRO B 1 14 ? 30.75 22.172 -1.55 1 82.06 14 PRO B N 1
ATOM 3135 C CA . PRO B 1 14 ? 30.031 21.891 -0.309 1 82.06 14 PRO B CA 1
ATOM 3136 C C . PRO B 1 14 ? 28.562 21.578 -0.543 1 82.06 14 PRO B C 1
ATOM 3138 O O . PRO B 1 14 ? 28.047 20.578 -0.049 1 82.06 14 PRO B O 1
ATOM 3141 N N . LYS B 1 15 ? 27.875 22.359 -1.268 1 84.81 15 LYS B N 1
ATOM 3142 C CA . LYS B 1 15 ? 26.453 22.156 -1.521 1 84.81 15 LYS B CA 1
ATOM 3143 C C . LYS B 1 15 ? 26.234 20.906 -2.379 1 84.81 15 LYS B C 1
ATOM 3145 O O . LYS B 1 15 ? 25.234 20.203 -2.205 1 84.81 15 LYS B O 1
ATOM 3150 N N . GLU B 1 16 ? 27.141 20.656 -3.221 1 83.44 16 GLU B N 1
ATOM 3151 C CA . GLU B 1 16 ? 27 19.5 -4.105 1 83.44 16 GLU B CA 1
ATOM 3152 C C . GLU B 1 16 ? 27.109 18.188 -3.332 1 83.44 16 GLU B C 1
ATOM 3154 O O . GLU B 1 16 ? 26.391 17.234 -3.615 1 83.44 16 GLU B O 1
ATOM 3159 N N . GLY B 1 17 ? 28 18.172 -2.402 1 83.19 17 GLY B N 1
ATOM 3160 C CA . GLY B 1 17 ? 28.141 16.984 -1.572 1 83.19 17 GLY B CA 1
ATOM 3161 C C . GLY B 1 17 ? 26.891 16.656 -0.777 1 83.19 17 GLY B C 1
ATOM 3162 O O . GLY B 1 17 ? 26.438 15.516 -0.75 1 83.19 17 GLY B O 1
ATOM 3163 N N . ILE B 1 18 ? 26.359 17.703 -0.198 1 83.38 18 ILE B N 1
ATOM 3164 C CA . ILE B 1 18 ? 25.188 17.5 0.647 1 83.38 18 ILE B CA 1
ATOM 3165 C C . ILE B 1 18 ? 23.984 17.109 -0.215 1 83.38 18 ILE B C 1
ATOM 3167 O O . ILE B 1 18 ? 23.141 16.328 0.216 1 83.38 18 ILE B O 1
ATOM 3171 N N . ALA B 1 19 ? 23.938 17.562 -1.404 1 85.25 19 ALA B N 1
ATOM 3172 C CA . ALA B 1 19 ? 22.828 17.266 -2.318 1 85.25 19 ALA B CA 1
ATOM 3173 C C . ALA B 1 19 ? 22.766 15.773 -2.639 1 85.25 19 ALA B C 1
ATOM 3175 O O . ALA B 1 19 ? 21.688 15.242 -2.939 1 85.25 19 ALA B O 1
ATOM 3176 N N . LEU B 1 20 ? 23.859 15.125 -2.463 1 83.75 20 LEU B N 1
ATOM 3177 C CA . LEU B 1 20 ? 23.938 13.719 -2.842 1 83.75 20 LEU B CA 1
ATOM 3178 C C . LEU B 1 20 ? 23.562 12.82 -1.668 1 83.75 20 LEU B C 1
ATOM 3180 O O . LEU B 1 20 ? 23.266 11.633 -1.854 1 83.75 20 LEU B O 1
ATOM 3184 N N . ILE B 1 21 ? 23.469 13.445 -0.442 1 83.81 21 ILE B N 1
ATOM 3185 C CA . ILE B 1 21 ? 23.344 12.516 0.674 1 83.81 21 ILE B CA 1
ATOM 3186 C C . ILE B 1 21 ? 22.219 12.977 1.609 1 83.81 21 ILE B C 1
ATOM 3188 O O . ILE B 1 21 ? 21.859 12.273 2.555 1 83.81 21 ILE B O 1
ATOM 3192 N N . ASN B 1 22 ? 21.672 14.133 1.44 1 84.25 22 ASN B N 1
ATOM 3193 C CA . ASN B 1 22 ? 20.75 14.719 2.414 1 84.25 22 ASN B CA 1
ATOM 3194 C C . ASN B 1 22 ? 19.297 14.445 2.043 1 84.25 22 ASN B C 1
ATOM 3196 O O . ASN B 1 22 ? 18.391 14.773 2.809 1 84.25 22 ASN B O 1
ATOM 3200 N N . GLY B 1 23 ? 19.062 13.75 1.01 1 90.44 23 GLY B N 1
ATOM 3201 C CA . GLY B 1 23 ? 17.688 13.516 0.579 1 90.44 23 GLY B CA 1
ATOM 3202 C C . GLY B 1 23 ? 17.266 12.062 0.736 1 90.44 23 GLY B C 1
ATOM 3203 O O . GLY B 1 23 ? 17.562 11.43 1.743 1 90.44 23 GLY B O 1
ATOM 3204 N N . THR B 1 24 ? 16.453 11.672 -0.142 1 95.31 24 THR B N 1
ATOM 3205 C CA . THR B 1 24 ? 15.844 10.352 -0.047 1 95.31 24 THR B CA 1
ATOM 3206 C C . THR B 1 24 ? 16.656 9.32 -0.836 1 95.31 24 THR B C 1
ATOM 3208 O O . THR B 1 24 ? 16.141 8.242 -1.162 1 95.31 24 THR B O 1
ATOM 3211 N N . GLN B 1 25 ? 17.906 9.633 -1.169 1 94.25 25 GLN B N 1
ATOM 3212 C CA . GLN B 1 25 ? 18.719 8.836 -2.082 1 94.25 25 GLN B CA 1
ATOM 3213 C C . GLN B 1 25 ? 18.859 7.402 -1.585 1 94.25 25 GLN B C 1
ATOM 3215 O O . GLN B 1 25 ? 18.797 6.457 -2.373 1 94.25 25 GLN B O 1
ATOM 3220 N N . LEU B 1 26 ? 19.062 7.234 -0.292 1 94.88 26 LEU B N 1
ATOM 3221 C CA . LEU B 1 26 ? 19.266 5.895 0.252 1 94.88 26 LEU B CA 1
ATOM 3222 C C . LEU B 1 26 ? 18.016 5.043 0.074 1 94.88 26 LEU B C 1
ATOM 3224 O O . LEU B 1 26 ? 18.078 3.934 -0.459 1 94.88 26 LEU B O 1
ATOM 3228 N N . ILE B 1 27 ? 16.844 5.562 0.54 1 97.75 27 ILE B N 1
ATOM 3229 C CA . ILE B 1 27 ? 15.586 4.832 0.442 1 97.75 27 ILE B CA 1
ATOM 3230 C C . ILE B 1 27 ? 15.25 4.574 -1.025 1 97.75 27 ILE B C 1
ATOM 3232 O O . ILE B 1 27 ? 14.852 3.467 -1.392 1 97.75 27 ILE B O 1
ATOM 3236 N N . THR B 1 28 ? 15.445 5.559 -1.861 1 97.75 28 THR B N 1
ATOM 3237 C CA . THR B 1 28 ? 15.078 5.488 -3.271 1 97.75 28 THR B CA 1
ATOM 3238 C C . THR B 1 28 ? 15.969 4.492 -4.012 1 97.75 28 THR B C 1
ATOM 3240 O O . THR B 1 28 ? 15.484 3.725 -4.844 1 97.75 28 THR B O 1
ATOM 3243 N N . SER B 1 29 ? 17.281 4.477 -3.748 1 97.5 29 SER B N 1
ATOM 3244 C CA . SER B 1 29 ? 18.188 3.555 -4.43 1 97.5 29 SER B CA 1
ATOM 3245 C C . SER B 1 29 ? 17.859 2.105 -4.082 1 97.5 29 SER B C 1
ATOM 3247 O O . SER B 1 29 ? 17.797 1.248 -4.965 1 97.5 29 SER B O 1
ATOM 3249 N N . MET B 1 30 ? 17.641 1.834 -2.816 1 98.31 30 MET B N 1
ATOM 3250 C CA . MET B 1 30 ? 17.266 0.487 -2.398 1 98.31 30 MET B CA 1
ATOM 3251 C C . MET B 1 30 ? 15.883 0.12 -2.93 1 98.31 30 MET B C 1
ATOM 3253 O O . MET B 1 30 ? 15.656 -1.019 -3.342 1 98.31 30 MET B O 1
ATOM 3257 N N . GLY B 1 31 ? 14.969 1.161 -2.848 1 98.62 31 GLY B N 1
ATOM 3258 C CA . GLY B 1 31 ? 13.648 0.944 -3.41 1 98.62 31 GLY B CA 1
ATOM 3259 C C . GLY B 1 31 ? 13.68 0.62 -4.891 1 98.62 31 GLY B C 1
ATOM 3260 O O . GLY B 1 31 ? 12.914 -0.228 -5.363 1 98.62 31 GLY B O 1
ATOM 3261 N N . ALA B 1 32 ? 14.531 1.268 -5.621 1 98.69 32 ALA B N 1
ATOM 3262 C CA . ALA B 1 32 ? 14.68 1.013 -7.051 1 98.69 32 ALA B CA 1
ATOM 3263 C C . ALA B 1 32 ? 15.156 -0.414 -7.309 1 98.69 32 ALA B C 1
ATOM 3265 O O . ALA B 1 32 ? 14.656 -1.091 -8.211 1 98.69 32 ALA B O 1
ATOM 3266 N N . GLU B 1 33 ? 16.094 -0.855 -6.523 1 98.69 33 GLU B N 1
ATOM 3267 C CA . GLU B 1 33 ? 16.547 -2.238 -6.633 1 98.69 33 GLU B CA 1
ATOM 3268 C C . GLU B 1 33 ? 15.414 -3.213 -6.316 1 98.69 33 GLU B C 1
ATOM 3270 O O . GLU B 1 33 ? 15.211 -4.188 -7.043 1 98.69 33 GLU B O 1
ATOM 3275 N N . ALA B 1 34 ? 14.719 -2.92 -5.273 1 98.88 34 ALA B N 1
ATOM 3276 C CA . ALA B 1 34 ? 13.641 -3.805 -4.84 1 98.88 34 ALA B CA 1
ATOM 3277 C C . ALA B 1 34 ? 12.562 -3.92 -5.906 1 98.88 34 ALA B C 1
ATOM 3279 O O . ALA B 1 34 ? 12.055 -5.012 -6.176 1 98.88 34 ALA B O 1
ATOM 3280 N N . VAL B 1 35 ? 12.172 -2.773 -6.48 1 98.69 35 VAL B N 1
ATOM 3281 C CA . VAL B 1 35 ? 11.117 -2.785 -7.484 1 98.69 35 VAL B CA 1
ATOM 3282 C C . VAL B 1 35 ? 11.562 -3.596 -8.703 1 98.69 35 VAL B C 1
ATOM 3284 O O . VAL B 1 35 ? 10.797 -4.406 -9.227 1 98.69 35 VAL B O 1
ATOM 3287 N N . GLU B 1 36 ? 12.773 -3.453 -9.148 1 98.62 36 GLU B N 1
ATOM 3288 C CA . GLU B 1 36 ? 13.305 -4.18 -10.297 1 98.62 36 GLU B CA 1
ATOM 3289 C C . GLU B 1 36 ? 13.305 -5.684 -10.047 1 98.62 36 GLU B C 1
ATOM 3291 O O . GLU B 1 36 ? 12.867 -6.465 -10.891 1 98.62 36 GLU B O 1
ATOM 3296 N N . ARG B 1 37 ? 13.812 -6.035 -8.945 1 98.88 37 ARG B N 1
ATOM 3297 C CA . ARG B 1 37 ? 13.891 -7.453 -8.602 1 98.88 37 ARG B CA 1
ATOM 3298 C C . ARG B 1 37 ? 12.5 -8.047 -8.406 1 98.88 37 ARG B C 1
ATOM 3300 O O . ARG B 1 37 ? 12.234 -9.18 -8.82 1 98.88 37 ARG B O 1
ATOM 3307 N N . ALA B 1 38 ? 11.617 -7.277 -7.746 1 98.94 38 ALA B N 1
ATOM 3308 C CA . ALA B 1 38 ? 10.258 -7.742 -7.496 1 98.94 38 ALA B CA 1
ATOM 3309 C C . ALA B 1 38 ? 9.508 -7.977 -8.805 1 98.94 38 ALA B C 1
ATOM 3311 O O . ALA B 1 38 ? 8.812 -8.984 -8.961 1 98.94 38 ALA B O 1
ATOM 3312 N N . GLU B 1 39 ? 9.648 -7.059 -9.719 1 98.88 39 GLU B N 1
ATOM 3313 C CA . GLU B 1 39 ? 8.992 -7.207 -11.016 1 98.88 39 GLU B CA 1
ATOM 3314 C C . GLU B 1 39 ? 9.516 -8.43 -11.758 1 98.88 39 GLU B C 1
ATOM 3316 O O . GLU B 1 39 ? 8.742 -9.164 -12.383 1 98.88 39 GLU B O 1
ATOM 3321 N N . THR B 1 40 ? 10.797 -8.641 -11.688 1 98.81 40 THR B N 1
ATOM 3322 C CA . THR B 1 40 ? 11.43 -9.773 -12.359 1 98.81 40 THR B CA 1
ATOM 3323 C C . THR B 1 40 ? 10.914 -11.094 -11.797 1 98.81 40 THR B C 1
ATOM 3325 O O . THR B 1 40 ? 10.5 -11.977 -12.555 1 98.81 40 THR B O 1
ATOM 3328 N N . VAL B 1 41 ? 10.883 -11.203 -10.539 1 98.94 41 VAL B N 1
ATOM 3329 C CA . VAL B 1 41 ? 10.492 -12.477 -9.945 1 98.94 41 VAL B CA 1
ATOM 3330 C C . VAL B 1 41 ? 8.984 -12.664 -10.062 1 98.94 41 VAL B C 1
ATOM 3332 O O . VAL B 1 41 ? 8.5 -13.781 -10.242 1 98.94 41 VAL B O 1
ATOM 3335 N N . ALA B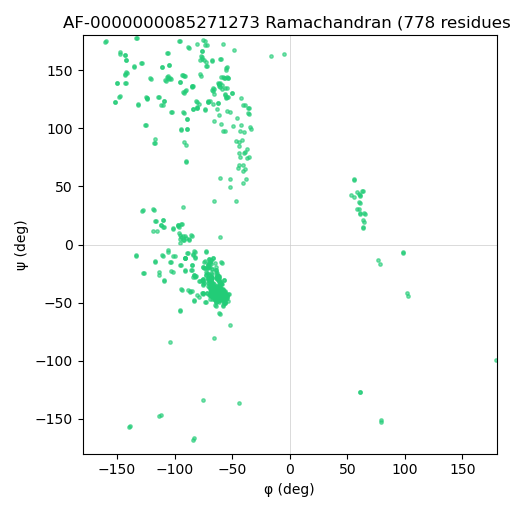 1 42 ? 8.18 -11.602 -9.961 1 98.94 42 ALA B N 1
ATOM 3336 C CA . ALA B 1 42 ? 6.73 -11.695 -10.047 1 98.94 42 ALA B CA 1
ATOM 3337 C C . ALA B 1 42 ? 6.297 -12.219 -11.414 1 98.94 42 ALA B C 1
ATOM 3339 O O . ALA B 1 42 ? 5.402 -13.055 -11.516 1 98.94 42 ALA B O 1
ATOM 3340 N N . ARG B 1 43 ? 6.902 -11.703 -12.422 1 98.81 43 ARG B N 1
ATOM 3341 C CA . ARG B 1 43 ? 6.586 -12.156 -13.773 1 98.81 43 ARG B CA 1
ATOM 3342 C C . ARG B 1 43 ? 6.91 -13.641 -13.945 1 98.81 43 ARG B C 1
ATOM 3344 O O . ARG B 1 43 ? 6.113 -14.391 -14.508 1 98.81 43 ARG B O 1
ATOM 3351 N N . GLN B 1 44 ? 8.023 -14.047 -13.477 1 98.94 44 GLN B N 1
ATOM 3352 C CA . GLN B 1 44 ? 8.438 -15.445 -13.594 1 98.94 44 GLN B CA 1
ATOM 3353 C C . GLN B 1 44 ? 7.598 -16.344 -12.688 1 98.94 44 GLN B C 1
ATOM 3355 O O . GLN B 1 44 ? 7.363 -17.516 -13.016 1 98.94 44 GLN B O 1
ATOM 3360 N N . ALA B 1 45 ? 7.113 -15.766 -11.562 1 98.94 45 ALA B N 1
ATOM 3361 C CA . ALA B 1 45 ? 6.23 -16.516 -10.672 1 98.94 45 ALA B CA 1
ATOM 3362 C C . ALA B 1 45 ? 4.949 -16.938 -11.391 1 98.94 45 ALA B C 1
ATOM 3364 O O . ALA B 1 45 ? 4.395 -18 -11.117 1 98.94 45 ALA B O 1
ATOM 3365 N N . ASP B 1 46 ? 4.48 -16.125 -12.352 1 98.94 46 ASP B N 1
ATOM 3366 C CA . ASP B 1 46 ? 3.33 -16.516 -13.164 1 98.94 46 ASP B CA 1
ATOM 3367 C C . ASP B 1 46 ? 3.625 -17.766 -13.984 1 98.94 46 ASP B C 1
ATOM 3369 O O . ASP B 1 46 ? 2.766 -18.641 -14.117 1 98.94 46 ASP B O 1
ATOM 3373 N N . VAL B 1 47 ? 4.816 -17.859 -14.5 1 98.94 47 VAL B N 1
ATOM 3374 C CA . VAL B 1 47 ? 5.238 -19.016 -15.297 1 98.94 47 VAL B CA 1
ATOM 3375 C C . VAL B 1 47 ? 5.312 -20.25 -14.406 1 98.94 47 VAL B C 1
ATOM 3377 O O . VAL B 1 47 ? 4.844 -21.328 -14.781 1 98.94 47 VAL B O 1
ATOM 3380 N N . VAL B 1 48 ? 5.875 -20.062 -13.266 1 98.94 48 VAL B N 1
ATOM 3381 C CA . VAL B 1 48 ? 6.031 -21.156 -12.328 1 98.94 48 VAL B CA 1
ATOM 3382 C C . VAL B 1 48 ? 4.656 -21.656 -11.875 1 98.94 48 VAL B C 1
ATOM 3384 O O . VAL B 1 48 ? 4.434 -22.859 -11.75 1 98.94 48 VAL B O 1
ATOM 3387 N N . ALA B 1 49 ? 3.756 -20.734 -11.633 1 98.94 49 ALA B N 1
ATOM 3388 C CA . ALA B 1 49 ? 2.389 -21.094 -11.273 1 98.94 49 ALA B CA 1
ATOM 3389 C C . ALA B 1 49 ? 1.723 -21.906 -12.375 1 98.94 49 ALA B C 1
ATOM 3391 O O . ALA B 1 49 ? 0.989 -22.859 -12.102 1 98.94 49 ALA B O 1
ATOM 3392 N N . ALA B 1 50 ? 1.959 -21.516 -13.594 1 98.88 50 ALA B N 1
ATOM 3393 C CA . ALA B 1 50 ? 1.407 -22.266 -14.727 1 98.88 50 ALA B CA 1
ATOM 3394 C C . ALA B 1 50 ? 1.938 -23.688 -14.758 1 98.88 50 ALA B C 1
ATOM 3396 O O . ALA B 1 50 ? 1.189 -24.641 -15.031 1 98.88 50 ALA B O 1
ATOM 3397 N N . LEU B 1 51 ? 3.201 -23.859 -14.523 1 98.88 51 LEU B N 1
ATOM 3398 C CA . LEU B 1 51 ? 3.795 -25.203 -14.5 1 98.88 51 LEU B CA 1
ATOM 3399 C C . LEU B 1 51 ? 3.184 -26.047 -13.383 1 98.88 51 LEU B C 1
ATOM 3401 O O . LEU B 1 51 ? 2.865 -27.219 -13.594 1 98.88 51 LEU B O 1
ATOM 3405 N N . SER B 1 52 ? 3.053 -25.438 -12.219 1 98.69 52 SER B N 1
ATOM 3406 C CA . SER B 1 52 ? 2.424 -26.125 -11.102 1 98.69 52 SER B CA 1
ATOM 3407 C C . SER B 1 52 ? 0.983 -26.516 -11.43 1 98.69 52 SER B C 1
ATOM 3409 O O . SER B 1 52 ? 0.521 -27.594 -11.062 1 98.69 52 SER B O 1
ATOM 3411 N N . LEU B 1 53 ? 0.279 -25.609 -12.07 1 97.69 53 LEU B N 1
ATOM 3412 C CA . LEU B 1 53 ? -1.094 -25.891 -12.477 1 97.69 53 LEU B CA 1
ATOM 3413 C C . LEU B 1 53 ? -1.154 -27.109 -13.391 1 97.69 53 LEU B C 1
ATOM 3415 O O . LEU B 1 53 ? -2.014 -27.969 -13.211 1 97.69 53 LEU B O 1
ATOM 3419 N N . GLU B 1 54 ? -0.245 -27.234 -14.336 1 96 54 GLU B N 1
ATOM 3420 C CA . GLU B 1 54 ? -0.186 -28.375 -15.258 1 96 54 GLU B CA 1
ATOM 3421 C C . GLU B 1 54 ? 0.071 -29.672 -14.508 1 96 54 GLU B C 1
ATOM 3423 O O . GLU B 1 54 ? -0.622 -30.672 -14.734 1 96 54 GLU B O 1
ATOM 3428 N N . VAL B 1 55 ? 1.007 -29.547 -13.672 1 95.94 55 VAL B N 1
ATOM 3429 C CA . VAL B 1 55 ? 1.439 -30.766 -12.977 1 95.94 55 VAL B CA 1
ATOM 3430 C C . VAL B 1 55 ? 0.33 -31.25 -12.047 1 95.94 55 VAL B C 1
ATOM 3432 O O . VAL B 1 55 ? 0.143 -32.438 -11.875 1 95.94 55 VAL B O 1
ATOM 3435 N N . LEU B 1 56 ? -0.378 -30.359 -11.508 1 95.94 56 LEU B N 1
ATOM 3436 C CA . LEU B 1 56 ? -1.445 -30.672 -10.57 1 95.94 56 LEU B CA 1
ATOM 3437 C C . LEU B 1 56 ? -2.771 -30.875 -11.297 1 95.94 56 LEU B C 1
ATOM 3439 O O . LEU B 1 56 ? -3.826 -30.953 -10.664 1 95.94 56 LEU B O 1
ATOM 3443 N N . LYS B 1 57 ? -2.723 -30.859 -12.617 1 93.5 57 LYS B N 1
ATOM 3444 C CA . LYS B 1 57 ? -3.852 -31.156 -13.484 1 93.5 57 LYS B CA 1
ATOM 3445 C C . LYS B 1 57 ? -5.004 -30.188 -13.266 1 93.5 57 LYS B C 1
ATOM 3447 O O . LYS B 1 57 ? -6.156 -30.594 -13.117 1 93.5 57 LYS B O 1
ATOM 3452 N N . GLY B 1 58 ? -4.621 -28.938 -13.133 1 93 58 GLY B N 1
ATOM 3453 C CA . GLY B 1 58 ? -5.621 -27.891 -13.023 1 93 58 GLY B CA 1
ATOM 3454 C C . GLY B 1 58 ? -6.273 -27.547 -14.352 1 93 58 GLY B C 1
ATOM 3455 O O . GLY B 1 58 ? -5.801 -27.969 -15.406 1 93 58 GLY B O 1
ATOM 3456 N N . THR B 1 59 ? -7.363 -26.812 -14.289 1 90.81 59 THR B N 1
ATOM 3457 C CA . THR B 1 59 ? -8.102 -26.469 -15.5 1 90.81 59 THR B CA 1
ATOM 3458 C C . THR B 1 59 ? -7.637 -25.109 -16.031 1 90.81 59 THR B C 1
ATOM 3460 O O . THR B 1 59 ? -7.344 -24.188 -15.266 1 90.81 59 THR B O 1
ATOM 3463 N N . SER B 1 60 ? -7.633 -24.984 -17.359 1 92.25 60 SER B N 1
ATOM 3464 C CA . SER B 1 60 ? -7.312 -23.719 -18 1 92.25 60 SER B CA 1
ATOM 3465 C C . SER B 1 60 ? -8.531 -22.797 -18.047 1 92.25 60 SER B C 1
ATOM 3467 O O . SER B 1 60 ? -8.398 -21.594 -18.281 1 92.25 60 SER B O 1
ATOM 3469 N N . ARG B 1 61 ? -9.703 -23.266 -17.734 1 91.75 61 ARG B N 1
ATOM 3470 C CA . ARG B 1 61 ? -10.945 -22.516 -17.906 1 91.75 61 ARG B CA 1
ATOM 3471 C C . ARG B 1 61 ? -11.031 -21.375 -16.906 1 91.75 61 ARG B C 1
ATOM 3473 O O . ARG B 1 61 ? -11.703 -20.375 -17.156 1 91.75 61 ARG B O 1
ATOM 3480 N N . ALA B 1 62 ? -10.336 -21.562 -15.82 1 94.5 62 ALA B N 1
ATOM 3481 C CA . ALA B 1 62 ? -10.336 -20.531 -14.797 1 94.5 62 ALA B CA 1
ATOM 3482 C C . ALA B 1 62 ? -9.641 -19.266 -15.305 1 94.5 62 ALA B C 1
ATOM 3484 O O . ALA B 1 62 ? -9.797 -18.188 -14.711 1 94.5 62 ALA B O 1
ATOM 3485 N N . PHE B 1 63 ? -8.953 -19.359 -16.438 1 96.5 63 PHE B N 1
ATOM 3486 C CA . PHE B 1 63 ? -8.156 -18.25 -16.953 1 96.5 63 PHE B CA 1
ATOM 3487 C C . PHE B 1 63 ? -8.789 -17.656 -18.203 1 96.5 63 PHE B C 1
ATOM 3489 O O . PHE B 1 63 ? -8.156 -16.875 -18.922 1 96.5 63 PHE B O 1
ATOM 3496 N N . ASP B 1 64 ? -10.055 -18.016 -18.391 1 95.12 64 ASP B N 1
ATOM 3497 C CA . ASP B 1 64 ? -10.844 -17.5 -19.5 1 95.12 64 ASP B CA 1
ATOM 3498 C C . ASP B 1 64 ? -10.875 -15.977 -19.484 1 95.12 64 ASP B C 1
ATOM 3500 O O . ASP B 1 64 ? -11.133 -15.367 -18.453 1 95.12 64 ASP B O 1
ATOM 3504 N N . SER B 1 65 ? -10.672 -15.32 -20.688 1 96 65 SER B N 1
ATOM 3505 C CA . SER B 1 65 ? -10.523 -13.875 -20.766 1 96 65 SER B CA 1
ATOM 3506 C C . SER B 1 65 ? -11.805 -13.164 -20.328 1 96 65 SER B C 1
ATOM 3508 O O . SER B 1 65 ? -11.75 -12.094 -19.719 1 96 65 SER B O 1
ATOM 3510 N N . ASP B 1 66 ? -12.938 -13.711 -20.625 1 94.94 66 ASP B N 1
ATOM 3511 C CA . ASP B 1 66 ? -14.203 -13.062 -20.297 1 94.94 66 ASP B CA 1
ATOM 3512 C C . ASP B 1 66 ? -14.43 -13.023 -18.781 1 94.94 66 ASP B C 1
ATOM 3514 O O . ASP B 1 66 ? -15.062 -12.102 -18.266 1 94.94 66 ASP B O 1
ATOM 3518 N N . VAL B 1 67 ? -13.906 -14.016 -18.078 1 94.81 67 VAL B N 1
ATOM 3519 C CA . VAL B 1 67 ? -13.984 -14.047 -16.625 1 94.81 67 VAL B CA 1
ATOM 3520 C C . VAL B 1 67 ? -13.258 -12.836 -16.047 1 94.81 67 VAL B C 1
ATOM 3522 O O . VAL B 1 67 ? -13.781 -12.148 -15.164 1 94.81 67 VAL B O 1
ATOM 3525 N N . HIS B 1 68 ? -12.117 -12.531 -16.547 1 97.06 68 HIS B N 1
ATOM 3526 C CA . HIS B 1 68 ? -11.25 -11.516 -15.961 1 97.06 68 HIS B CA 1
ATOM 3527 C C . HIS B 1 68 ? -11.648 -10.117 -16.422 1 97.06 68 HIS B C 1
ATOM 3529 O O . HIS B 1 68 ? -11.445 -9.141 -15.703 1 97.06 68 HIS B O 1
ATOM 3535 N N . LYS B 1 69 ? -12.273 -10 -17.594 1 96.44 69 LYS B N 1
ATOM 3536 C CA . LYS B 1 69 ? -12.812 -8.727 -18.062 1 96.44 69 LYS B CA 1
ATOM 3537 C C . LYS B 1 69 ? -13.93 -8.234 -17.141 1 96.44 69 LYS B C 1
ATOM 3539 O O . LYS B 1 69 ? -14.133 -7.031 -17 1 96.44 69 LYS B O 1
ATOM 3544 N N . LEU B 1 70 ? -14.586 -9.148 -16.516 1 96 70 LEU B N 1
ATOM 3545 C CA . LEU B 1 70 ? -15.742 -8.828 -15.695 1 96 70 LEU B CA 1
ATOM 3546 C C . LEU B 1 70 ? -15.312 -8.164 -14.391 1 96 70 LEU B C 1
ATOM 3548 O O . LEU B 1 70 ? -16.141 -7.578 -13.688 1 96 70 LEU B O 1
ATOM 3552 N N . ARG B 1 71 ? -14.055 -8.203 -14 1 96.38 71 ARG B N 1
ATOM 3553 C CA . ARG B 1 71 ? -13.609 -7.656 -12.727 1 96.38 71 ARG B CA 1
ATOM 3554 C C . ARG B 1 71 ? -12.75 -6.414 -12.93 1 96.38 71 ARG B C 1
ATOM 3556 O O . ARG B 1 71 ? -12.328 -5.781 -11.961 1 96.38 71 ARG B O 1
ATOM 3563 N N . HIS B 1 72 ? -12.375 -6.094 -14.156 1 95.12 72 HIS B N 1
ATOM 3564 C CA . HIS B 1 72 ? -11.898 -4.801 -14.633 1 95.12 72 HIS B CA 1
ATOM 3565 C C . HIS B 1 72 ? -10.461 -4.555 -14.203 1 95.12 72 HIS B C 1
ATOM 3567 O O . HIS B 1 72 ? -9.82 -3.607 -14.664 1 95.12 72 HIS B O 1
ATOM 3573 N N . HIS B 1 73 ? -9.852 -5.301 -13.273 1 98.06 73 HIS B N 1
ATOM 3574 C CA . HIS B 1 73 ? -8.492 -5.043 -12.805 1 98.06 73 HIS B CA 1
ATOM 3575 C C . HIS B 1 73 ? -7.461 -5.395 -13.867 1 98.06 73 HIS B C 1
ATOM 3577 O O . HIS B 1 73 ? -7.352 -6.555 -14.273 1 98.06 73 HIS B O 1
ATOM 3583 N N . LYS B 1 74 ? -6.629 -4.426 -14.25 1 98.44 74 LYS B N 1
ATOM 3584 C CA . LYS B 1 74 ? -5.668 -4.598 -15.328 1 98.44 74 LYS B CA 1
ATOM 3585 C C . LYS B 1 74 ? -4.656 -5.691 -15 1 98.44 74 LYS B C 1
ATOM 3587 O O . LYS B 1 74 ? -4.367 -6.551 -15.836 1 98.44 74 LYS B O 1
ATOM 3592 N N . GLY B 1 75 ? -4.062 -5.66 -13.766 1 98.69 75 GLY B N 1
ATOM 3593 C CA . GLY B 1 75 ? -3.092 -6.672 -13.367 1 98.69 75 GLY B CA 1
ATOM 3594 C C . GLY B 1 75 ? -3.646 -8.086 -13.43 1 98.69 75 GLY B C 1
ATOM 3595 O O . GLY B 1 75 ? -2.963 -9.008 -13.875 1 98.69 75 GLY B O 1
ATOM 3596 N N . GLN B 1 76 ? -4.863 -8.242 -13 1 98.69 76 GLN B N 1
ATOM 3597 C CA . GLN B 1 76 ? -5.523 -9.539 -13.047 1 98.69 76 GLN B CA 1
ATOM 3598 C C . GLN B 1 76 ? -5.652 -10.039 -14.484 1 98.69 76 GLN B C 1
ATOM 3600 O O . GLN B 1 76 ? -5.355 -11.203 -14.773 1 98.69 76 GLN B O 1
ATOM 3605 N N . MET B 1 77 ? -6.094 -9.164 -15.352 1 98.5 77 MET B N 1
ATOM 3606 C CA . MET B 1 77 ? -6.262 -9.516 -16.766 1 98.5 77 MET B CA 1
ATOM 3607 C C . MET B 1 77 ? -4.926 -9.891 -17.391 1 98.5 77 MET B C 1
ATOM 3609 O O . MET B 1 77 ? -4.844 -10.844 -18.172 1 98.5 77 MET B O 1
ATOM 3613 N N . ASP B 1 78 ? -3.885 -9.18 -17.031 1 98.62 78 ASP B N 1
ATOM 3614 C CA . ASP B 1 78 ? -2.562 -9.43 -17.594 1 98.62 78 ASP B CA 1
ATOM 3615 C C . ASP B 1 78 ? -2.012 -10.781 -17.141 1 98.62 78 ASP B C 1
ATOM 3617 O O . ASP B 1 78 ? -1.412 -11.508 -17.922 1 98.62 78 ASP B O 1
ATOM 3621 N N . VAL B 1 79 ? -2.188 -11.094 -15.875 1 98.81 79 VAL B N 1
ATOM 3622 C CA . VAL B 1 79 ? -1.709 -12.359 -15.344 1 98.81 79 VAL B CA 1
ATOM 3623 C C . VAL B 1 79 ? -2.463 -13.516 -16 1 98.81 79 VAL B C 1
ATOM 3625 O O . VAL B 1 79 ? -1.854 -14.508 -16.406 1 98.81 79 VAL B O 1
ATOM 3628 N N . ALA B 1 80 ? -3.799 -13.375 -16.078 1 98.5 80 ALA B N 1
ATOM 3629 C CA . ALA B 1 80 ? -4.598 -14.414 -16.719 1 98.5 80 ALA B CA 1
ATOM 3630 C C . ALA B 1 80 ? -4.156 -14.625 -18.172 1 98.5 80 ALA B C 1
ATOM 3632 O O . ALA B 1 80 ? -4.059 -15.766 -18.641 1 98.5 80 ALA B O 1
ATOM 3633 N N . ARG B 1 81 ? -3.922 -13.57 -18.875 1 97.88 81 ARG B N 1
ATOM 3634 C CA . ARG B 1 81 ? -3.484 -13.617 -20.266 1 97.88 81 ARG B CA 1
ATOM 3635 C C . ARG B 1 81 ? -2.146 -14.336 -20.391 1 97.88 81 ARG B C 1
ATOM 3637 O O . ARG B 1 81 ? -1.963 -15.164 -21.297 1 97.88 81 ARG B O 1
ATOM 3644 N N . ARG B 1 82 ? -1.246 -14.062 -19.531 1 98.19 82 ARG B N 1
ATOM 3645 C CA . ARG B 1 82 ? 0.071 -14.688 -19.547 1 98.19 82 ARG B CA 1
ATOM 3646 C C . ARG B 1 82 ? -0.033 -16.188 -19.266 1 98.19 82 ARG B C 1
ATOM 3648 O O . ARG B 1 82 ? 0.578 -16.984 -19.984 1 98.19 82 ARG B O 1
ATOM 3655 N N . ILE B 1 83 ? -0.766 -16.531 -18.281 1 98.5 83 ILE B N 1
ATOM 3656 C CA . ILE B 1 83 ? -0.874 -17.938 -17.859 1 98.5 83 ILE B CA 1
ATOM 3657 C C . ILE B 1 83 ? -1.609 -18.734 -18.938 1 98.5 83 ILE B C 1
ATOM 3659 O O . ILE B 1 83 ? -1.205 -19.844 -19.281 1 98.5 83 ILE B O 1
ATOM 3663 N N . ARG B 1 84 ? -2.621 -18.141 -19.5 1 96.75 84 ARG B N 1
ATOM 3664 C CA . ARG B 1 84 ? -3.367 -18.812 -20.562 1 96.75 84 ARG B CA 1
ATOM 3665 C C . ARG B 1 84 ? -2.455 -19.172 -21.734 1 96.75 84 ARG B C 1
ATOM 3667 O O . ARG B 1 84 ? -2.594 -20.234 -22.328 1 96.75 84 ARG B O 1
ATOM 3674 N N . ALA B 1 85 ? -1.565 -18.344 -22.031 1 97.94 85 ALA B N 1
ATOM 3675 C CA . ALA B 1 85 ? -0.671 -18.531 -23.172 1 97.94 85 ALA B CA 1
ATOM 3676 C C . ALA B 1 85 ? 0.304 -19.672 -22.922 1 97.94 85 ALA B C 1
ATOM 3678 O O . ALA B 1 85 ? 0.949 -20.156 -23.859 1 97.94 85 ALA B O 1
ATOM 3679 N N . LEU B 1 86 ? 0.372 -20.109 -21.688 1 98.5 86 LEU B N 1
ATOM 3680 C CA . LEU B 1 86 ? 1.329 -21.156 -21.328 1 98.5 86 LEU B CA 1
ATOM 3681 C C . LEU B 1 86 ? 0.634 -22.5 -21.172 1 98.5 86 LEU B C 1
ATOM 3683 O O . LEU B 1 86 ? 1.292 -23.547 -21.141 1 98.5 86 LEU B O 1
ATOM 3687 N N . LEU B 1 87 ? -0.682 -22.484 -21.078 1 97.31 87 LEU B N 1
ATOM 3688 C CA . LEU B 1 87 ? -1.446 -23.672 -20.734 1 97.31 87 LEU B CA 1
ATOM 3689 C C . LEU B 1 87 ? -1.956 -24.359 -22 1 97.31 87 LEU B C 1
ATOM 3691 O O . LEU B 1 87 ? -1.741 -23.875 -23.109 1 97.31 87 LEU B O 1
ATOM 3695 N N . HIS B 1 88 ? -2.598 -25.547 -21.781 1 95.12 88 HIS B N 1
ATOM 3696 C CA . HIS B 1 88 ? -3.158 -26.328 -22.875 1 95.12 88 HIS B CA 1
ATOM 3697 C C . HIS B 1 88 ? -4.039 -25.469 -23.781 1 95.12 88 HIS B C 1
ATOM 3699 O O . HIS B 1 88 ? -4.922 -24.75 -23.297 1 95.12 88 HIS B O 1
ATOM 3705 N N . SER B 1 89 ? -3.785 -25.562 -25.031 1 94.69 89 SER B N 1
ATOM 3706 C CA . SER B 1 89 ? -4.531 -24.875 -26.078 1 94.69 89 SER B CA 1
ATOM 3707 C C . SER B 1 89 ? -4.336 -25.547 -27.422 1 94.69 89 SER B C 1
ATOM 3709 O O . SER B 1 89 ? -3.582 -26.531 -27.531 1 94.69 89 SER B O 1
ATOM 3711 N N . ASP B 1 90 ? -5.07 -25.031 -28.406 1 94.19 90 ASP B N 1
ATOM 3712 C CA . ASP B 1 90 ? -4.867 -25.531 -29.766 1 94.19 90 ASP B CA 1
ATOM 3713 C C . ASP B 1 90 ? -3.453 -25.234 -30.25 1 94.19 90 ASP B C 1
ATOM 3715 O O . ASP B 1 90 ? -2.887 -25.984 -31.031 1 94.19 90 ASP B O 1
ATOM 3719 N N . THR B 1 91 ? -2.898 -24.156 -29.719 1 95.06 91 THR B N 1
ATOM 3720 C CA . THR B 1 91 ? -1.557 -23.75 -30.109 1 95.06 91 THR B CA 1
ATOM 3721 C C . THR B 1 91 ? -0.501 -24.594 -29.406 1 95.06 91 THR B C 1
ATOM 3723 O O . THR B 1 91 ? 0.482 -25 -30.016 1 95.06 91 THR B O 1
ATOM 3726 N N . PHE B 1 92 ? -0.71 -24.766 -28.172 1 97.06 92 PHE B N 1
ATOM 3727 C CA . PHE B 1 92 ? 0.196 -25.562 -27.375 1 97.06 92 PHE B CA 1
ATOM 3728 C C . PHE B 1 92 ? -0.562 -26.688 -26.656 1 97.06 92 PHE B C 1
ATOM 3730 O O . PHE B 1 92 ? -1.109 -26.469 -25.578 1 97.06 92 PHE B O 1
ATOM 3737 N N . VAL B 1 93 ? -0.434 -27.906 -27.203 1 96.12 93 VAL B N 1
ATOM 3738 C CA . VAL B 1 93 ? -1.178 -29.047 -26.672 1 96.12 93 VAL B CA 1
ATOM 3739 C C . VAL B 1 93 ? -0.416 -29.656 -25.5 1 96.12 93 VAL B C 1
ATOM 3741 O O . VAL B 1 93 ? 0.811 -29.766 -25.547 1 96.12 93 VAL B O 1
ATOM 3744 N N . SER B 1 94 ? -1.133 -29.984 -24.453 1 97 94 SER B N 1
ATOM 3745 C CA . SER B 1 94 ? -0.588 -30.672 -23.281 1 97 94 SER B CA 1
ATOM 3746 C C . SER B 1 94 ? -1.144 -32.094 -23.172 1 97 94 SER B C 1
ATOM 3748 O O . SER B 1 94 ? -2.35 -32.281 -23 1 97 94 SER B O 1
ATOM 3750 N N . GLU B 1 95 ? -0.264 -33.062 -23.203 1 97.12 95 GLU B N 1
ATOM 3751 C CA . GLU B 1 95 ? -0.674 -34.438 -23 1 97.12 95 GLU B CA 1
ATOM 3752 C C . GLU B 1 95 ? -1.146 -34.688 -21.562 1 97.12 95 GLU B C 1
ATOM 3754 O O . GLU B 1 95 ? -2.037 -35.5 -21.312 1 97.12 95 GLU B O 1
ATOM 3759 N N . ILE B 1 96 ? -0.596 -33.938 -20.688 1 95.25 96 ILE B N 1
ATOM 3760 C CA . ILE B 1 96 ? -0.985 -34.031 -19.281 1 95.25 96 ILE B CA 1
ATOM 3761 C C . ILE B 1 96 ? -2.42 -33.531 -19.109 1 95.25 96 ILE B C 1
ATOM 3763 O O . ILE B 1 96 ? -3.236 -34.219 -18.469 1 95.25 96 ILE B O 1
ATOM 3767 N N . ALA B 1 97 ? -2.73 -32.438 -19.672 1 92.5 97 ALA B N 1
ATOM 3768 C CA . ALA B 1 97 ? -4.086 -31.906 -19.594 1 92.5 97 ALA B CA 1
ATOM 3769 C C . ALA B 1 97 ? -5.09 -32.875 -20.25 1 92.5 97 ALA B C 1
ATOM 3771 O O . ALA B 1 97 ? -6.191 -33.062 -19.719 1 92.5 97 ALA B O 1
ATOM 3772 N N . GLU B 1 98 ? -4.688 -33.469 -21.281 1 91.06 98 GLU B N 1
ATOM 3773 C CA . GLU B 1 98 ? -5.574 -34.375 -22.016 1 91.06 98 GLU B CA 1
ATOM 3774 C C . GLU B 1 98 ? -5.812 -35.656 -21.219 1 91.06 98 GLU B C 1
ATOM 3776 O O . GLU B 1 98 ? -6.902 -36.219 -21.281 1 91.06 98 GLU B O 1
ATOM 3781 N N . SER B 1 99 ? -4.875 -35.969 -20.5 1 89.38 99 SER B N 1
ATOM 3782 C CA . SER B 1 99 ? -4.949 -37.25 -19.766 1 89.38 99 SER B CA 1
ATOM 3783 C C . SER B 1 99 ? -5.992 -37.156 -18.656 1 89.38 99 SER B C 1
ATOM 3785 O O . SER B 1 99 ? -6.469 -38.188 -18.172 1 89.38 99 SER B O 1
ATOM 3787 N N . HIS B 1 100 ? -6.383 -35.969 -18.219 1 83.69 100 HIS B N 1
ATOM 3788 C CA . HIS B 1 100 ? -7.352 -35.844 -17.141 1 83.69 100 HIS B CA 1
ATOM 3789 C C . HIS B 1 100 ? -8.516 -34.938 -17.547 1 83.69 100 HIS B C 1
ATOM 3791 O O . HIS B 1 100 ? -9.133 -34.281 -16.703 1 83.69 100 HIS B O 1
ATOM 3797 N N . ARG B 1 101 ? -8.797 -34.906 -18.656 1 75.56 101 ARG B N 1
ATOM 3798 C CA . ARG B 1 101 ? -9.82 -34.031 -19.219 1 75.56 101 ARG B CA 1
ATOM 3799 C C . ARG B 1 101 ? -11.188 -34.344 -18.625 1 75.56 101 ARG B C 1
ATOM 3801 O O . ARG B 1 101 ? -12.023 -33.438 -18.484 1 75.56 101 ARG B O 1
ATOM 3808 N N . PHE B 1 102 ? -11.352 -35.5 -18.234 1 69.5 102 PHE B N 1
ATOM 3809 C CA . PHE B 1 102 ? -12.68 -35.906 -17.781 1 69.5 102 PHE B CA 1
ATOM 3810 C C . PHE B 1 102 ? -12.656 -36.312 -16.328 1 69.5 102 PHE B C 1
ATOM 3812 O O . PHE B 1 102 ? -13.469 -37.125 -15.891 1 69.5 102 PHE B O 1
ATOM 3819 N N . CYS B 1 103 ? -11.773 -35.688 -15.719 1 73.25 103 CYS B N 1
ATOM 3820 C CA . CYS B 1 103 ? -11.703 -36.031 -14.305 1 73.25 103 CYS B CA 1
ATOM 3821 C C . CYS B 1 103 ? -12.883 -35.469 -13.539 1 73.25 103 CYS B C 1
ATOM 3823 O O . CYS B 1 103 ? -13.664 -34.688 -14.086 1 73.25 103 CYS B O 1
ATOM 3825 N N . ASP B 1 104 ? -13.086 -35.812 -12.289 1 74.12 104 ASP B N 1
ATOM 3826 C CA . ASP B 1 104 ? -14.266 -35.469 -11.508 1 74.12 104 ASP B CA 1
ATOM 3827 C C . ASP B 1 104 ? -14.031 -34.219 -10.664 1 74.12 104 ASP B C 1
ATOM 3829 O O . ASP B 1 104 ? -14.898 -33.812 -9.891 1 74.12 104 ASP B O 1
ATOM 3833 N N . ARG B 1 105 ? -13.078 -33.656 -10.898 1 77.69 105 ARG B N 1
ATOM 3834 C CA . ARG B 1 105 ? -12.812 -32.469 -10.094 1 77.69 105 ARG B CA 1
ATOM 3835 C C . ARG B 1 105 ? -13.578 -31.281 -10.625 1 77.69 105 ARG B C 1
ATOM 3837 O O . ARG B 1 105 ? -13.359 -30.859 -11.758 1 77.69 105 ARG B O 1
ATOM 3844 N N . VAL B 1 106 ? -14.352 -30.703 -9.781 1 72.25 106 VAL B N 1
ATOM 3845 C CA . VAL B 1 106 ? -15.273 -29.656 -10.203 1 72.25 106 VAL B CA 1
ATOM 3846 C C . VAL B 1 106 ? -14.57 -28.297 -10.148 1 72.25 106 VAL B C 1
ATOM 3848 O O . VAL B 1 106 ? -14.789 -27.438 -11.008 1 72.25 106 VAL B O 1
ATOM 3851 N N . GLN B 1 107 ? -13.781 -28.125 -9.141 1 85.88 107 GLN B N 1
ATOM 3852 C CA . GLN B 1 107 ? -13.094 -26.859 -9.023 1 85.88 107 GLN B CA 1
ATOM 3853 C C . GLN B 1 107 ? -11.68 -27.047 -8.469 1 85.88 107 GLN B C 1
ATOM 3855 O O . GLN B 1 107 ? -11.469 -27.812 -7.535 1 85.88 107 GLN B O 1
ATOM 3860 N N . ASP B 1 108 ? -10.773 -26.297 -9.055 1 92.75 108 ASP B N 1
ATOM 3861 C CA . ASP B 1 108 ? -9.398 -26.312 -8.547 1 92.75 108 ASP B CA 1
ATOM 3862 C C . ASP B 1 108 ? -9.297 -25.531 -7.238 1 92.75 108 ASP B C 1
ATOM 3864 O O . ASP B 1 108 ? -10.141 -24.688 -6.938 1 92.75 108 ASP B O 1
ATOM 3868 N N . ALA B 1 109 ? -8.234 -25.859 -6.484 1 95.12 109 ALA B N 1
ATOM 3869 C CA . ALA B 1 109 ? -7.93 -25.125 -5.262 1 95.12 109 ALA B CA 1
ATOM 3870 C C . ALA B 1 109 ? -7.664 -23.656 -5.559 1 95.12 109 ALA B C 1
ATOM 3872 O O . ALA B 1 109 ? -7.348 -23.297 -6.695 1 95.12 109 ALA B O 1
ATOM 3873 N N . TYR B 1 110 ? -7.785 -22.812 -4.52 1 96.62 110 TYR B N 1
ATOM 3874 C CA . TYR B 1 110 ? -7.66 -21.375 -4.672 1 96.62 110 TYR B CA 1
ATOM 3875 C C . TYR B 1 110 ? -6.277 -21 -5.191 1 96.62 110 TYR B C 1
ATOM 3877 O O . TYR B 1 110 ? -6.145 -20.109 -6.047 1 96.62 110 TYR B O 1
ATOM 3885 N N . THR B 1 111 ? -5.223 -21.656 -4.77 1 97.44 111 THR B N 1
ATOM 3886 C CA . THR B 1 111 ? -3.863 -21.281 -5.152 1 97.44 111 THR B CA 1
ATOM 3887 C C . THR B 1 111 ? -3.615 -21.594 -6.625 1 97.44 111 THR B C 1
ATOM 3889 O O . THR B 1 111 ? -2.643 -21.109 -7.207 1 97.44 111 THR B O 1
ATOM 3892 N N . LEU B 1 112 ? -4.5 -22.406 -7.199 1 97.25 112 LEU B N 1
ATOM 3893 C CA . LEU B 1 112 ? -4.395 -22.688 -8.625 1 97.25 112 LEU B CA 1
ATOM 3894 C C . LEU B 1 112 ? -5.297 -21.75 -9.43 1 97.25 112 LEU B C 1
ATOM 3896 O O . LEU B 1 112 ? -4.809 -20.922 -10.195 1 97.25 112 LEU B O 1
ATOM 3900 N N . ARG B 1 113 ? -6.574 -21.734 -9.133 1 96.62 113 ARG B N 1
ATOM 3901 C CA . ARG B 1 113 ? -7.516 -21.062 -10.023 1 96.62 113 ARG B CA 1
ATOM 3902 C C . ARG B 1 113 ? -7.586 -19.578 -9.711 1 96.62 113 ARG B C 1
ATOM 3904 O O . ARG B 1 113 ? -8.062 -18.781 -10.531 1 96.62 113 ARG B O 1
ATOM 3911 N N . CYS B 1 114 ? -7.117 -19.094 -8.5 1 98 114 CYS B N 1
ATOM 3912 C CA . CYS B 1 114 ? -7.227 -17.688 -8.133 1 98 114 CYS B CA 1
ATOM 3913 C C . CYS B 1 114 ? -5.898 -16.969 -8.336 1 98 114 CYS B C 1
ATOM 3915 O O . CYS B 1 114 ? -5.711 -15.852 -7.848 1 98 114 CYS B O 1
ATOM 3917 N N . THR B 1 115 ? -4.953 -17.562 -9.031 1 98.69 115 THR B N 1
ATOM 3918 C CA . THR B 1 115 ? -3.641 -16.969 -9.273 1 98.69 115 THR B CA 1
ATOM 3919 C C . THR B 1 115 ? -3.775 -15.586 -9.891 1 98.69 115 THR B C 1
ATOM 3921 O O . THR B 1 115 ? -3.105 -14.641 -9.469 1 98.69 115 THR B O 1
ATOM 3924 N N . PRO B 1 116 ? -4.691 -15.344 -10.922 1 98.75 116 PRO B N 1
ATOM 3925 C CA . PRO B 1 116 ? -4.781 -14.008 -11.516 1 98.75 116 PRO B CA 1
ATOM 3926 C C . PRO B 1 116 ? -5.199 -12.938 -10.508 1 98.75 116 PRO B C 1
ATOM 3928 O O . PRO B 1 116 ? -4.688 -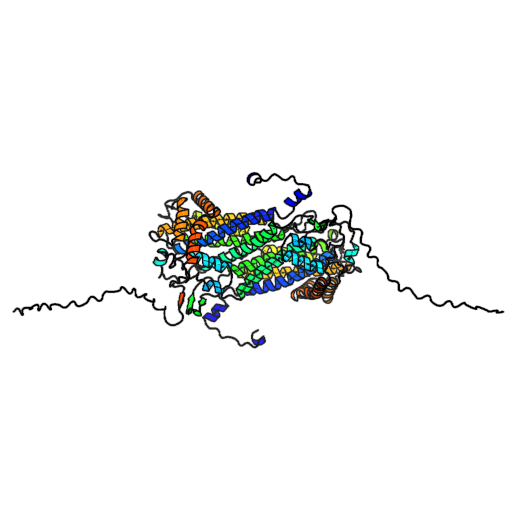11.82 -10.539 1 98.75 116 PRO B O 1
ATOM 3931 N N . GLN B 1 117 ? -6.102 -13.273 -9.625 1 98.5 117 GLN B N 1
ATOM 3932 C CA . GLN B 1 117 ? -6.59 -12.32 -8.633 1 98.5 117 GLN B CA 1
ATOM 3933 C C . GLN B 1 117 ? -5.488 -11.938 -7.652 1 98.5 117 GLN B C 1
ATOM 3935 O O . GLN B 1 117 ? -5.352 -10.766 -7.293 1 98.5 117 GLN B O 1
ATOM 3940 N N . VAL B 1 118 ? -4.676 -12.922 -7.223 1 98.81 118 VAL B N 1
ATOM 3941 C CA . VAL B 1 118 ? -3.691 -12.688 -6.172 1 98.81 118 VAL B CA 1
ATOM 3942 C C . VAL B 1 118 ? -2.428 -12.078 -6.773 1 98.81 118 VAL B C 1
ATOM 3944 O O . VAL B 1 118 ? -1.918 -11.07 -6.277 1 98.81 118 VAL B O 1
ATOM 3947 N N . HIS B 1 119 ? -1.904 -12.68 -7.906 1 98.94 119 HIS B N 1
ATOM 3948 C CA . HIS B 1 119 ? -0.741 -12.109 -8.57 1 98.94 119 HIS B CA 1
ATOM 3949 C C . HIS B 1 119 ? -1.065 -10.75 -9.18 1 98.94 119 HIS B C 1
ATOM 3951 O O . HIS B 1 119 ? -0.198 -9.883 -9.258 1 98.94 119 HIS B O 1
ATOM 3957 N N . GLY B 1 120 ? -2.311 -10.57 -9.648 1 98.88 120 GLY B N 1
ATOM 3958 C CA . GLY B 1 120 ? -2.713 -9.344 -10.32 1 98.88 120 GLY B CA 1
ATOM 3959 C C . GLY B 1 120 ? -2.492 -8.102 -9.477 1 98.88 120 GLY B C 1
ATOM 3960 O O . GLY B 1 120 ? -1.893 -7.129 -9.938 1 98.88 120 GLY B O 1
ATOM 3961 N N . ILE B 1 121 ? -2.959 -8.148 -8.234 1 98.88 121 ILE B N 1
ATOM 3962 C CA . ILE B 1 121 ? -2.836 -6.977 -7.379 1 98.88 121 ILE B CA 1
ATOM 3963 C C . ILE B 1 121 ? -1.366 -6.734 -7.043 1 98.88 121 ILE B C 1
ATOM 3965 O O . ILE B 1 121 ? -0.944 -5.59 -6.859 1 98.88 121 ILE B O 1
ATOM 3969 N N . VAL B 1 122 ? -0.488 -7.777 -7.008 1 98.88 122 VAL B N 1
ATOM 3970 C CA . VAL B 1 122 ? 0.949 -7.598 -6.836 1 98.88 122 VAL B CA 1
ATOM 3971 C C . VAL B 1 122 ? 1.507 -6.766 -7.988 1 98.88 122 VAL B C 1
ATOM 3973 O O . VAL B 1 122 ? 2.195 -5.766 -7.766 1 98.88 122 VAL B O 1
ATOM 3976 N N . HIS B 1 123 ? 1.096 -7.148 -9.211 1 98.94 123 HIS B N 1
ATOM 3977 C CA . HIS B 1 123 ? 1.577 -6.426 -10.383 1 98.94 123 HIS B CA 1
ATOM 3978 C C . HIS B 1 123 ? 1.086 -4.984 -10.375 1 98.94 123 HIS B C 1
ATOM 3980 O O . HIS B 1 123 ? 1.844 -4.066 -10.703 1 98.94 123 HIS B O 1
ATOM 3986 N N . ASP B 1 124 ? -0.142 -4.758 -10.07 1 98.88 124 ASP B N 1
ATOM 3987 C CA . ASP B 1 124 ? -0.688 -3.406 -10.031 1 98.88 124 ASP B CA 1
ATOM 3988 C C . ASP B 1 124 ? 0.013 -2.564 -8.961 1 98.88 124 ASP B C 1
ATOM 3990 O O . ASP B 1 124 ? 0.274 -1.378 -9.172 1 98.88 124 ASP B O 1
ATOM 3994 N N . THR B 1 125 ? 0.316 -3.146 -7.812 1 98.94 125 THR B N 1
ATOM 3995 C CA . THR B 1 125 ? 1.007 -2.439 -6.742 1 98.94 125 THR B CA 1
ATOM 3996 C C . THR B 1 125 ? 2.434 -2.09 -7.156 1 98.94 125 THR B C 1
ATOM 3998 O O . THR B 1 125 ? 2.91 -0.985 -6.887 1 98.94 125 THR B O 1
ATOM 4001 N N . LEU B 1 126 ? 3.092 -3.043 -7.816 1 98.88 126 LEU B N 1
ATOM 4002 C CA . LEU B 1 126 ? 4.453 -2.781 -8.273 1 98.88 126 LEU B CA 1
ATOM 4003 C C . LEU B 1 126 ? 4.473 -1.638 -9.281 1 98.88 126 LEU B C 1
ATOM 4005 O O . LEU B 1 126 ? 5.406 -0.833 -9.297 1 98.88 126 LEU B O 1
ATOM 4009 N N . HIS B 1 127 ? 3.445 -1.583 -10.102 1 98.81 127 HIS B N 1
ATOM 4010 C CA . HIS B 1 127 ? 3.336 -0.479 -11.047 1 98.81 127 HIS B CA 1
ATOM 4011 C C . HIS B 1 127 ? 3.176 0.854 -10.328 1 98.81 127 HIS B C 1
ATOM 4013 O O . HIS B 1 127 ? 3.82 1.842 -10.688 1 98.81 127 HIS B O 1
ATOM 4019 N N . PHE B 1 128 ? 2.359 0.862 -9.328 1 98.75 128 PHE B N 1
ATOM 4020 C CA . PHE B 1 128 ? 2.154 2.051 -8.516 1 98.75 128 PHE B CA 1
ATOM 4021 C C . PHE B 1 128 ? 3.453 2.473 -7.836 1 98.75 128 PHE B C 1
ATOM 4023 O O . PHE B 1 128 ? 3.838 3.645 -7.895 1 98.75 128 PHE B O 1
ATOM 4030 N N . VAL B 1 129 ? 4.145 1.556 -7.254 1 98.88 129 VAL B N 1
ATOM 4031 C CA . VAL B 1 129 ? 5.395 1.79 -6.539 1 98.88 129 VAL B CA 1
ATOM 4032 C C . VAL B 1 129 ? 6.465 2.275 -7.512 1 98.88 129 VAL B C 1
ATOM 4034 O O . VAL B 1 129 ? 7.223 3.197 -7.203 1 98.88 129 VAL B O 1
ATOM 4037 N N . ARG B 1 130 ? 6.539 1.697 -8.688 1 98.75 130 ARG B N 1
ATOM 4038 C CA . ARG B 1 130 ? 7.512 2.119 -9.695 1 98.75 130 ARG B CA 1
ATOM 4039 C C . ARG B 1 130 ? 7.312 3.584 -10.062 1 98.75 130 ARG B C 1
ATOM 4041 O O . ARG B 1 130 ? 8.281 4.305 -10.312 1 98.75 130 ARG B O 1
ATOM 4048 N N . GLY B 1 131 ? 6.066 3.967 -10.188 1 98.56 131 GLY B N 1
ATOM 4049 C CA . GLY B 1 131 ? 5.797 5.371 -10.461 1 98.56 131 GLY B CA 1
ATOM 4050 C C . GLY B 1 131 ? 6.371 6.305 -9.414 1 98.56 131 GLY B C 1
ATOM 4051 O O . GLY B 1 131 ? 7.02 7.297 -9.75 1 98.56 131 GLY B O 1
ATOM 4052 N N . ILE B 1 132 ? 6.176 5.992 -8.156 1 98.75 132 ILE B N 1
ATOM 4053 C CA . ILE B 1 132 ? 6.648 6.816 -7.051 1 98.75 132 ILE B CA 1
ATOM 4054 C C . ILE B 1 132 ? 8.18 6.859 -7.055 1 98.75 132 ILE B C 1
ATOM 4056 O O . ILE B 1 132 ? 8.773 7.934 -6.941 1 98.75 132 ILE B O 1
ATOM 4060 N N . ILE B 1 133 ? 8.797 5.68 -7.195 1 98.62 133 ILE B N 1
ATOM 4061 C CA . ILE B 1 133 ? 10.25 5.578 -7.141 1 98.62 133 ILE B CA 1
ATOM 4062 C C . ILE B 1 133 ? 10.867 6.309 -8.336 1 98.62 133 ILE B C 1
ATOM 4064 O O . ILE B 1 133 ? 11.914 6.949 -8.211 1 98.62 133 ILE B O 1
ATOM 4068 N N . THR B 1 134 ? 10.219 6.223 -9.492 1 98.5 134 THR B N 1
ATOM 4069 C CA . THR B 1 134 ? 10.695 6.918 -10.688 1 98.5 134 THR B CA 1
ATOM 4070 C C . THR B 1 134 ? 10.656 8.43 -10.477 1 98.5 134 THR B C 1
ATOM 4072 O O . THR B 1 134 ? 11.617 9.133 -10.812 1 98.5 134 THR B O 1
ATOM 4075 N N . ASP B 1 135 ? 9.586 8.914 -9.93 1 97.94 135 ASP B N 1
ATOM 4076 C CA . ASP B 1 135 ? 9.5 10.336 -9.609 1 97.94 135 ASP B CA 1
ATOM 4077 C C . ASP B 1 135 ? 10.602 10.742 -8.625 1 97.94 135 ASP B C 1
ATOM 4079 O O . ASP B 1 135 ? 11.25 11.781 -8.805 1 97.94 135 ASP B O 1
ATOM 4083 N N . GLU B 1 136 ? 10.844 9.906 -7.641 1 96.88 136 GLU B N 1
ATOM 4084 C CA . GLU B 1 136 ? 11.859 10.188 -6.637 1 96.88 136 GLU B CA 1
ATOM 4085 C C . GLU B 1 136 ? 13.25 10.273 -7.262 1 96.88 136 GLU B C 1
ATOM 4087 O O . GLU B 1 136 ? 14.039 11.148 -6.914 1 96.88 136 GLU B O 1
ATOM 4092 N N . MET B 1 137 ? 13.5 9.359 -8.188 1 95.56 137 MET B N 1
ATOM 4093 C CA . MET B 1 137 ? 14.812 9.297 -8.82 1 95.56 137 MET B CA 1
ATOM 4094 C C . MET B 1 137 ? 15.062 10.531 -9.68 1 95.56 137 MET B C 1
ATOM 4096 O O . MET B 1 137 ? 16.203 10.906 -9.922 1 95.56 137 MET B O 1
ATOM 4100 N N . ASN B 1 138 ? 13.977 11.18 -10.047 1 95.5 138 ASN B N 1
ATOM 4101 C CA . ASN B 1 138 ? 14.094 12.336 -10.922 1 95.5 138 ASN B CA 1
ATOM 4102 C C . ASN B 1 138 ? 13.773 13.633 -10.18 1 95.5 138 ASN B C 1
ATOM 4104 O O . ASN B 1 138 ? 13.422 14.641 -10.805 1 95.5 138 ASN B O 1
ATOM 4108 N N . SER B 1 139 ? 13.867 13.602 -8.875 1 94.62 139 SER B N 1
ATOM 4109 C CA . SER B 1 139 ? 13.5 14.742 -8.039 1 94.62 139 SER B CA 1
ATOM 4110 C C . SER B 1 139 ? 14.727 15.367 -7.387 1 94.62 139 SER B C 1
ATOM 4112 O O . SER B 1 139 ? 15.75 14.703 -7.199 1 94.62 139 SER B O 1
ATOM 4114 N N . ALA B 1 140 ? 14.602 16.656 -7.113 1 93.25 140 ALA B N 1
ATOM 4115 C CA . ALA B 1 140 ? 15.539 17.312 -6.207 1 93.25 140 ALA B CA 1
ATOM 4116 C C . ALA B 1 140 ? 15.055 17.234 -4.762 1 93.25 140 ALA B C 1
ATOM 4118 O O . ALA B 1 140 ? 14.094 17.906 -4.387 1 93.25 140 ALA B O 1
ATOM 4119 N N . THR B 1 141 ? 15.758 16.375 -3.971 1 92.75 141 THR B N 1
ATOM 4120 C CA . THR B 1 141 ? 15.25 16.109 -2.629 1 92.75 141 THR B CA 1
ATOM 4121 C C . THR B 1 141 ? 16.188 16.703 -1.573 1 92.75 141 THR B C 1
ATOM 4123 O O . THR B 1 141 ? 16.078 16.375 -0.391 1 92.75 141 THR B O 1
ATOM 4126 N N . ASP B 1 142 ? 16.984 17.531 -1.932 1 87.5 142 ASP B N 1
ATOM 4127 C CA . ASP B 1 142 ? 17.938 18.094 -0.975 1 87.5 142 ASP B CA 1
ATOM 4128 C C . ASP B 1 142 ? 17.359 19.297 -0.248 1 87.5 142 ASP B C 1
ATOM 4130 O O . ASP B 1 142 ? 16.234 19.734 -0.554 1 87.5 142 ASP B O 1
ATOM 4134 N N . ASN B 1 143 ? 18.016 19.812 0.83 1 90.12 143 ASN B N 1
ATOM 4135 C CA . ASN B 1 143 ? 17.672 21 1.6 1 90.12 143 ASN B CA 1
ATOM 4136 C C . ASN B 1 143 ? 18.922 21.688 2.145 1 90.12 143 ASN B C 1
ATOM 4138 O O . ASN B 1 143 ? 19.797 21.031 2.73 1 90.12 143 ASN B O 1
ATOM 4142 N N . PRO B 1 144 ? 19.062 22.969 1.878 1 90.88 144 PRO B N 1
ATOM 4143 C CA . PRO B 1 144 ? 18.125 23.828 1.149 1 90.88 144 PRO B CA 1
ATOM 4144 C C . PRO B 1 144 ? 18.172 23.594 -0.36 1 90.88 144 PRO B C 1
ATOM 4146 O O . PRO B 1 144 ? 19.125 23 -0.868 1 90.88 144 PRO B O 1
ATOM 4149 N N . LEU B 1 145 ? 17.078 24.062 -0.954 1 92 145 LEU B N 1
ATOM 4150 C CA . LEU B 1 145 ? 16.984 24 -2.408 1 92 145 LEU B CA 1
ATOM 4151 C C . LEU B 1 145 ? 17.438 25.312 -3.047 1 92 145 LEU B C 1
ATOM 4153 O O . LEU B 1 145 ? 17.172 26.391 -2.525 1 92 145 LEU B O 1
ATOM 4157 N N . VAL B 1 146 ? 18.156 25.156 -4.133 1 89.62 146 VAL B N 1
ATOM 4158 C CA . VAL B 1 146 ? 18.562 26.312 -4.91 1 89.62 146 VAL B CA 1
ATOM 4159 C C . VAL B 1 146 ? 17.672 26.453 -6.148 1 89.62 146 VAL B C 1
ATOM 4161 O O . VAL B 1 146 ? 17.641 25.562 -6.996 1 89.62 146 VAL B O 1
ATOM 4164 N N . ILE B 1 147 ? 16.906 27.531 -6.156 1 91.44 147 ILE B N 1
ATOM 4165 C CA . ILE B 1 147 ? 16.125 27.875 -7.344 1 91.44 147 ILE B CA 1
ATOM 4166 C C . ILE B 1 147 ? 16.906 28.859 -8.203 1 91.44 147 ILE B C 1
ATOM 4168 O O . ILE B 1 147 ? 16.781 30.078 -8.039 1 91.44 147 ILE B O 1
ATOM 4172 N N . SER B 1 148 ? 17.516 28.359 -9.164 1 89.5 148 SER B N 1
ATOM 4173 C CA . SER B 1 148 ? 18.5 29.109 -9.922 1 89.5 148 SER B CA 1
ATOM 4174 C C . SER B 1 148 ? 17.859 30.266 -10.695 1 89.5 148 SER B C 1
ATOM 4176 O O . SER B 1 148 ? 18.422 31.359 -10.758 1 89.5 148 SER B O 1
ATOM 4178 N N . GLU B 1 149 ? 16.719 29.984 -11.25 1 90.5 149 GLU B N 1
ATOM 4179 C CA . GLU B 1 149 ? 16.062 31 -12.07 1 90.5 149 GLU B CA 1
ATOM 4180 C C . GLU B 1 149 ? 15.711 32.219 -11.242 1 90.5 149 GLU B C 1
ATOM 4182 O O . GLU B 1 149 ? 15.734 33.344 -11.758 1 90.5 149 GLU B O 1
ATOM 4187 N N . ARG B 1 150 ? 15.516 32 -9.961 1 90.31 150 ARG B N 1
ATOM 4188 C CA . ARG B 1 150 ? 15.117 33.094 -9.07 1 90.31 150 ARG B CA 1
ATOM 4189 C C . ARG B 1 150 ? 16.281 33.531 -8.195 1 90.31 150 ARG B C 1
ATOM 4191 O O . ARG B 1 150 ? 16.188 34.531 -7.48 1 90.31 150 ARG B O 1
ATOM 4198 N N . LYS B 1 151 ? 17.375 32.844 -8.281 1 91.62 151 LYS B N 1
ATOM 4199 C CA . LYS B 1 151 ? 18.547 33.062 -7.438 1 91.62 151 LYS B CA 1
ATOM 4200 C C . LYS B 1 151 ? 18.172 33.031 -5.957 1 91.62 151 LYS B C 1
ATOM 4202 O O . LYS B 1 151 ? 18.547 33.938 -5.195 1 91.62 151 LYS B O 1
ATOM 4207 N N . GLU B 1 152 ? 17.344 32.094 -5.566 1 91.94 152 GLU B N 1
ATOM 4208 C CA . GLU B 1 152 ? 16.891 31.938 -4.191 1 91.94 152 GLU B CA 1
ATOM 4209 C C . GLU B 1 152 ? 17.25 30.578 -3.637 1 91.94 152 GLU B C 1
ATOM 4211 O O . GLU B 1 152 ? 17.312 29.594 -4.379 1 91.94 152 GLU B O 1
ATOM 4216 N N . ILE B 1 153 ? 17.578 30.578 -2.438 1 91.19 153 ILE B N 1
ATOM 4217 C CA . ILE B 1 153 ? 17.766 29.359 -1.662 1 91.19 153 ILE B CA 1
ATOM 4218 C C . ILE B 1 153 ? 16.625 29.219 -0.649 1 91.19 153 ILE B C 1
ATOM 4220 O O . ILE B 1 153 ? 16.359 30.125 0.131 1 91.19 153 ILE B O 1
ATOM 4224 N N . ILE B 1 154 ? 15.914 28.125 -0.686 1 91.62 154 ILE B N 1
ATOM 4225 C CA . ILE B 1 154 ? 14.742 27.953 0.164 1 91.62 154 ILE B CA 1
ATOM 4226 C C . ILE B 1 154 ? 14.906 26.688 1.006 1 91.62 154 ILE B C 1
ATOM 4228 O O . ILE B 1 154 ? 15.203 25.609 0.474 1 91.62 154 ILE B O 1
ATOM 4232 N N . SER B 1 155 ? 14.781 26.844 2.289 1 91.69 155 SER B N 1
ATOM 4233 C CA . SER B 1 155 ? 14.68 25.703 3.178 1 91.69 155 SER B CA 1
ATOM 4234 C C . SER B 1 155 ? 13.25 25.188 3.254 1 91.69 155 SER B C 1
ATOM 4236 O O . SER B 1 155 ? 12.336 25.922 3.605 1 91.69 155 SER B O 1
ATOM 4238 N N . ALA B 1 156 ? 13.047 23.938 2.807 1 93.94 156 ALA B N 1
ATOM 4239 C CA . ALA B 1 156 ? 11.719 23.328 2.781 1 93.94 156 ALA B CA 1
ATOM 4240 C C . ALA B 1 156 ? 11.781 21.875 3.215 1 93.94 156 ALA B C 1
ATOM 4242 O O . ALA B 1 156 ? 12.625 21.5 4.031 1 93.94 156 ALA B O 1
ATOM 4243 N N . GLY B 1 157 ? 10.805 21.031 2.834 1 95.75 157 GLY B N 1
ATOM 4244 C CA . GLY B 1 157 ? 10.719 19.688 3.398 1 95.75 157 GLY B CA 1
ATOM 4245 C C . GLY B 1 157 ? 10.922 18.594 2.369 1 95.75 157 GLY B C 1
ATOM 4246 O O . GLY B 1 157 ? 10.562 17.438 2.607 1 95.75 157 GLY B O 1
ATOM 4247 N N . ASN B 1 158 ? 11.555 18.906 1.218 1 95.5 158 ASN B N 1
ATOM 4248 C CA . ASN B 1 158 ? 11.648 17.938 0.129 1 95.5 158 ASN B CA 1
ATOM 4249 C C . ASN B 1 158 ? 12.555 16.766 0.494 1 95.5 158 ASN B C 1
ATOM 4251 O O . ASN B 1 158 ? 12.555 15.742 -0.183 1 95.5 158 ASN B O 1
ATOM 4255 N N . PHE B 1 159 ? 13.305 16.875 1.524 1 95.44 159 PHE B N 1
ATOM 4256 C CA . PHE B 1 159 ? 14.188 15.805 1.967 1 95.44 159 PHE B CA 1
ATOM 4257 C C . PHE B 1 159 ? 13.398 14.695 2.65 1 95.44 159 PHE B C 1
ATOM 4259 O O . PHE B 1 159 ? 13.906 13.594 2.855 1 95.44 159 PHE B O 1
ATOM 4266 N N . HIS B 1 160 ? 12.203 14.977 3.092 1 97.44 160 HIS B N 1
ATOM 4267 C CA . HIS B 1 160 ? 11.453 14.039 3.914 1 97.44 160 HIS B CA 1
ATOM 4268 C C . HIS B 1 160 ? 11.18 12.734 3.16 1 97.44 160 HIS B C 1
ATOM 4270 O O . HIS B 1 160 ? 10.727 12.766 2.014 1 97.44 160 HIS B O 1
ATOM 4276 N N . GLY B 1 161 ? 11.289 11.547 3.727 1 97.81 161 GLY B N 1
ATOM 4277 C CA . GLY B 1 161 ? 11.336 10.25 3.066 1 97.81 161 GLY B CA 1
ATOM 4278 C C . GLY B 1 161 ? 9.992 9.547 3.027 1 97.81 161 GLY B C 1
ATOM 4279 O O . GLY B 1 161 ? 9.914 8.359 2.715 1 97.81 161 GLY B O 1
ATOM 4280 N N . GLU B 1 162 ? 8.883 10.25 3.26 1 98.31 162 GLU B N 1
ATOM 4281 C CA . GLU B 1 162 ? 7.605 9.578 3.457 1 98.31 162 GLU B CA 1
ATOM 4282 C C . GLU B 1 162 ? 7.148 8.875 2.18 1 98.31 162 GLU B C 1
ATOM 4284 O O . GLU B 1 162 ? 6.602 7.77 2.232 1 98.31 162 GLU B O 1
ATOM 4289 N N . TYR B 1 163 ? 7.336 9.477 0.97 1 98.56 163 TYR B N 1
ATOM 4290 C CA . TYR B 1 163 ? 6.895 8.883 -0.287 1 98.56 163 TYR B CA 1
ATOM 4291 C C . TYR B 1 163 ? 7.578 7.543 -0.526 1 98.56 163 TYR B C 1
ATOM 4293 O O . TYR B 1 163 ? 6.914 6.508 -0.611 1 98.56 163 TYR B O 1
ATOM 4301 N N . PRO B 1 164 ? 8.922 7.559 -0.599 1 98.62 164 PRO B N 1
ATOM 4302 C CA . PRO B 1 164 ? 9.547 6.258 -0.855 1 98.62 164 PRO B CA 1
ATOM 4303 C C . PRO B 1 164 ? 9.383 5.285 0.31 1 98.62 164 PRO B C 1
ATOM 4305 O O . PRO B 1 164 ? 9.383 4.07 0.109 1 98.62 164 PRO B O 1
ATOM 4308 N N . ALA B 1 165 ? 9.203 5.758 1.542 1 98.75 165 ALA B N 1
ATOM 4309 C CA . ALA B 1 165 ? 8.977 4.875 2.686 1 98.75 165 ALA B CA 1
ATOM 4310 C C . ALA B 1 165 ? 7.676 4.098 2.529 1 98.75 165 ALA B C 1
ATOM 4312 O O . ALA B 1 165 ? 7.648 2.879 2.719 1 98.75 165 ALA B O 1
ATOM 4313 N N . LYS B 1 166 ? 6.59 4.785 2.219 1 98.88 166 LYS B N 1
ATOM 4314 C CA . LYS B 1 166 ? 5.312 4.125 1.979 1 98.88 166 LYS B CA 1
ATOM 4315 C C . LYS B 1 166 ? 5.402 3.158 0.801 1 98.88 166 LYS B C 1
ATOM 4317 O O . LYS B 1 166 ? 4.879 2.045 0.862 1 98.88 166 LYS B O 1
ATOM 4322 N N . ALA B 1 167 ? 6.109 3.602 -0.236 1 98.81 167 ALA B N 1
ATOM 4323 C CA . ALA B 1 167 ? 6.234 2.797 -1.449 1 98.81 167 ALA B CA 1
ATOM 4324 C C . ALA B 1 167 ? 6.883 1.449 -1.148 1 98.81 167 ALA B C 1
ATOM 4326 O O . ALA B 1 167 ? 6.391 0.406 -1.583 1 98.81 167 ALA B O 1
ATOM 4327 N N . VAL B 1 168 ? 7.965 1.449 -0.354 1 98.88 168 VAL B N 1
ATOM 4328 C CA . VAL B 1 168 ? 8.703 0.208 -0.128 1 98.88 168 VAL B CA 1
ATOM 4329 C C . VAL B 1 168 ? 7.914 -0.688 0.829 1 98.88 168 VAL B C 1
ATOM 4331 O O . VAL B 1 168 ? 7.969 -1.916 0.724 1 98.88 168 VAL B O 1
ATOM 4334 N N . ASP B 1 169 ? 7.121 -0.11 1.738 1 98.88 169 ASP B N 1
ATOM 4335 C CA . ASP B 1 169 ? 6.242 -0.919 2.574 1 98.88 169 ASP B CA 1
ATOM 4336 C C . ASP B 1 169 ? 5.164 -1.602 1.736 1 98.88 169 ASP B C 1
ATOM 4338 O O . ASP B 1 169 ? 4.887 -2.789 1.917 1 98.88 169 ASP B O 1
ATOM 4342 N N . TYR B 1 170 ? 4.551 -0.841 0.799 1 98.94 170 TYR B N 1
ATOM 4343 C CA . TYR B 1 170 ? 3.541 -1.42 -0.082 1 98.94 170 TYR B CA 1
ATOM 4344 C C . TYR B 1 170 ? 4.141 -2.529 -0.939 1 98.94 170 TYR B C 1
ATOM 4346 O O . TYR B 1 170 ? 3.51 -3.568 -1.146 1 98.94 170 TYR B O 1
ATOM 4354 N N . LEU B 1 171 ? 5.34 -2.281 -1.388 1 98.94 171 LEU B N 1
ATOM 4355 C CA . LEU B 1 171 ? 6.039 -3.268 -2.203 1 98.94 171 LEU B CA 1
ATOM 4356 C C . LEU B 1 171 ? 6.234 -4.57 -1.434 1 98.94 171 LEU B C 1
ATOM 4358 O O . LEU B 1 171 ? 5.938 -5.652 -1.949 1 98.94 171 LEU B O 1
ATOM 4362 N N . ALA B 1 172 ? 6.695 -4.445 -0.216 1 98.94 172 ALA B N 1
ATOM 4363 C CA . ALA B 1 172 ? 6.941 -5.633 0.596 1 98.94 172 ALA B CA 1
ATOM 4364 C C . ALA B 1 172 ? 5.652 -6.418 0.829 1 98.94 172 ALA B C 1
ATOM 4366 O O . ALA B 1 172 ? 5.629 -7.641 0.686 1 98.94 172 ALA B O 1
ATOM 4367 N N . ILE B 1 173 ? 4.617 -5.754 1.147 1 98.88 173 ILE B N 1
ATOM 4368 C CA . ILE B 1 173 ? 3.32 -6.359 1.438 1 98.88 173 ILE B CA 1
ATOM 4369 C C . ILE B 1 173 ? 2.787 -7.062 0.191 1 98.88 173 ILE B C 1
ATOM 4371 O O . ILE B 1 173 ? 2.268 -8.18 0.273 1 98.88 173 ILE B O 1
ATOM 4375 N N . ALA B 1 174 ? 2.971 -6.441 -0.941 1 98.94 174 ALA B N 1
ATOM 4376 C CA . ALA B 1 174 ? 2.443 -6.988 -2.191 1 98.94 174 ALA B CA 1
ATOM 4377 C C . ALA B 1 174 ? 3.248 -8.203 -2.639 1 98.94 174 ALA B C 1
ATOM 4379 O O . ALA B 1 174 ? 2.684 -9.273 -2.873 1 98.94 174 ALA B O 1
ATOM 4380 N N . ILE B 1 175 ? 4.555 -8.07 -2.668 1 98.94 175 ILE B N 1
ATOM 4381 C CA . ILE B 1 175 ? 5.387 -9.094 -3.299 1 98.94 175 ILE B CA 1
ATOM 4382 C C . ILE B 1 175 ? 5.418 -10.344 -2.428 1 98.94 175 ILE B C 1
ATOM 4384 O O . ILE B 1 175 ? 5.543 -11.461 -2.939 1 98.94 175 ILE B O 1
ATOM 4388 N N . HIS B 1 176 ? 5.215 -10.195 -1.15 1 98.88 176 HIS B N 1
ATOM 4389 C CA . HIS B 1 176 ? 5.152 -11.328 -0.229 1 98.88 176 HIS B CA 1
ATOM 4390 C C . HIS B 1 176 ? 4.078 -12.328 -0.649 1 98.88 176 HIS B C 1
ATOM 4392 O O . HIS B 1 176 ? 4.238 -13.531 -0.465 1 98.88 176 HIS B O 1
ATOM 4398 N N . GLU B 1 177 ? 3.064 -11.883 -1.253 1 98.56 177 GLU B N 1
ATOM 4399 C CA . GLU B 1 177 ? 1.921 -12.734 -1.568 1 98.56 177 GLU B CA 1
ATOM 4400 C C . GLU B 1 177 ? 2.281 -13.773 -2.623 1 98.56 177 GLU B C 1
ATOM 4402 O O . GLU B 1 177 ? 1.732 -14.883 -2.627 1 98.56 177 GLU B O 1
ATOM 4407 N N . ILE B 1 178 ? 3.215 -13.406 -3.422 1 98.81 178 ILE B N 1
ATOM 4408 C CA . ILE B 1 178 ? 3.695 -14.375 -4.402 1 98.81 178 ILE B CA 1
ATOM 4409 C C . ILE B 1 178 ? 4.258 -15.602 -3.688 1 98.81 178 ILE B C 1
ATOM 4411 O O . ILE B 1 178 ? 3.953 -16.734 -4.059 1 98.81 178 ILE B O 1
ATOM 4415 N N . ALA B 1 179 ? 5.043 -15.359 -2.645 1 98.81 179 ALA B N 1
ATOM 4416 C CA . ALA B 1 179 ? 5.625 -16.453 -1.878 1 98.81 179 ALA B CA 1
ATOM 4417 C C . ALA B 1 179 ? 4.559 -17.188 -1.075 1 98.81 179 ALA B C 1
ATOM 4419 O O . ALA B 1 179 ? 4.617 -18.422 -0.925 1 98.81 179 ALA B O 1
ATOM 4420 N N . ASN B 1 180 ? 3.621 -16.438 -0.581 1 98.44 180 ASN B N 1
ATOM 4421 C CA . ASN B 1 180 ? 2.529 -17.031 0.189 1 98.44 180 ASN B CA 1
ATOM 4422 C C . ASN B 1 180 ? 1.74 -18.047 -0.639 1 98.44 180 ASN B C 1
ATOM 4424 O O . ASN B 1 180 ? 1.447 -19.141 -0.169 1 98.44 180 ASN B O 1
ATOM 4428 N N . MET B 1 181 ? 1.434 -17.719 -1.851 1 98.38 181 MET B N 1
ATOM 4429 C CA . MET B 1 181 ? 0.758 -18.594 -2.807 1 98.38 181 MET B CA 1
ATOM 4430 C C . MET B 1 181 ? 1.635 -19.797 -3.166 1 98.38 181 MET B C 1
ATOM 4432 O O . MET B 1 181 ? 1.16 -20.938 -3.195 1 98.38 181 MET B O 1
ATOM 4436 N N . SER B 1 182 ? 2.852 -19.438 -3.434 1 98.75 182 SER B N 1
ATOM 4437 C CA . SER B 1 182 ? 3.803 -20.438 -3.891 1 98.75 182 SER B CA 1
ATOM 4438 C C . SER B 1 182 ? 4.008 -21.531 -2.84 1 98.75 182 SER B C 1
ATOM 4440 O O . SER B 1 182 ? 4.047 -22.719 -3.164 1 98.75 182 SER B O 1
ATOM 4442 N N . GLU B 1 183 ? 4.172 -21.125 -1.62 1 98.62 183 GLU B N 1
ATOM 4443 C CA . GLU B 1 183 ? 4.359 -22.094 -0.542 1 98.62 183 GLU B CA 1
ATOM 4444 C C . GLU B 1 183 ? 3.182 -23.062 -0.458 1 98.62 183 GLU B C 1
ATOM 4446 O O . GLU B 1 183 ? 3.371 -24.266 -0.249 1 98.62 183 GLU B O 1
ATOM 4451 N N . ARG B 1 184 ? 1.989 -22.594 -0.644 1 98.06 184 ARG B N 1
ATOM 4452 C CA . ARG B 1 184 ? 0.807 -23.453 -0.626 1 98.06 184 ARG B CA 1
ATOM 4453 C C . ARG B 1 184 ? 0.803 -24.406 -1.815 1 98.06 184 ARG B C 1
ATOM 4455 O O . ARG B 1 184 ? 0.375 -25.562 -1.695 1 98.06 184 ARG B O 1
ATOM 4462 N N . ARG B 1 185 ? 1.247 -23.938 -2.939 1 98.38 185 ARG B N 1
ATOM 4463 C CA . ARG B 1 185 ? 1.338 -24.828 -4.094 1 98.38 185 ARG B CA 1
ATOM 4464 C C . ARG B 1 185 ? 2.412 -25.891 -3.883 1 98.38 185 ARG B C 1
ATOM 4466 O O . ARG B 1 185 ? 2.266 -27.016 -4.332 1 98.38 185 ARG B O 1
ATOM 4473 N N . ILE B 1 186 ? 3.498 -25.531 -3.201 1 98.56 186 ILE B N 1
ATOM 4474 C CA . ILE B 1 186 ? 4.504 -26.516 -2.85 1 98.56 186 ILE B CA 1
ATOM 4475 C C . ILE B 1 186 ? 3.875 -27.609 -1.985 1 98.56 186 ILE B C 1
ATOM 4477 O O . ILE B 1 186 ? 4.102 -28.797 -2.215 1 98.56 186 ILE B O 1
ATOM 4481 N N . GLU B 1 187 ? 3.061 -27.219 -1.033 1 97.94 187 GLU B N 1
ATOM 4482 C CA . GLU B 1 187 ? 2.34 -28.172 -0.192 1 97.94 187 GLU B CA 1
ATOM 4483 C C . GLU B 1 187 ? 1.506 -29.125 -1.035 1 97.94 187 GLU B C 1
ATOM 4485 O O . GLU B 1 187 ? 1.482 -30.328 -0.773 1 97.94 187 GLU B O 1
ATOM 4490 N N . ARG B 1 188 ? 0.855 -28.609 -2.021 1 97.62 188 ARG B N 1
ATOM 4491 C CA . ARG B 1 188 ? 0.022 -29.453 -2.877 1 97.62 188 ARG B CA 1
ATOM 4492 C C . ARG B 1 188 ? 0.874 -30.406 -3.691 1 97.62 188 ARG B C 1
ATOM 4494 O O . ARG B 1 188 ? 0.46 -31.547 -3.953 1 97.62 188 ARG B O 1
ATOM 4501 N N . LEU B 1 189 ? 1.991 -29.969 -4.121 1 97.94 189 LEU B N 1
ATOM 4502 C CA . LEU B 1 189 ? 2.867 -30.797 -4.945 1 97.94 189 LEU B CA 1
ATOM 4503 C C . LEU B 1 189 ? 3.426 -31.969 -4.148 1 97.94 189 LEU B C 1
ATOM 4505 O O . LEU B 1 189 ? 3.441 -33.094 -4.633 1 97.94 189 LEU B O 1
ATOM 4509 N N . VAL B 1 190 ? 3.85 -31.719 -2.906 1 97.25 190 VAL B N 1
ATOM 4510 C CA . VAL B 1 190 ? 4.637 -32.719 -2.178 1 97.25 190 VAL B CA 1
ATOM 4511 C C . VAL B 1 190 ? 3.711 -33.625 -1.377 1 97.25 190 VAL B C 1
ATOM 4513 O O . VAL B 1 190 ? 4.145 -34.656 -0.849 1 97.25 190 VAL B O 1
ATOM 4516 N N . ASN B 1 191 ? 2.428 -33.25 -1.252 1 96.44 191 ASN B N 1
ATOM 4517 C CA . ASN B 1 191 ? 1.418 -34 -0.5 1 96.44 191 ASN B CA 1
ATOM 4518 C C . ASN B 1 191 ? 0.664 -34.969 -1.393 1 96.44 191 ASN B C 1
ATOM 4520 O O . ASN B 1 191 ? -0.15 -34.562 -2.223 1 96.44 191 ASN B O 1
ATOM 4524 N N . PRO B 1 192 ? 0.828 -36.281 -1.156 1 95.31 192 PRO B N 1
ATOM 4525 C CA . PRO B 1 192 ? 0.201 -37.281 -2.043 1 95.31 192 PRO B CA 1
ATOM 4526 C C . PRO B 1 192 ? -1.324 -37.219 -2.012 1 95.31 192 PRO B C 1
ATOM 4528 O O . PRO B 1 192 ? -1.979 -37.5 -3.012 1 95.31 192 PRO B O 1
ATOM 4531 N N . ALA B 1 193 ? -1.892 -36.719 -0.968 1 94.19 193 ALA B N 1
ATOM 4532 C CA . ALA B 1 193 ? -3.344 -36.594 -0.858 1 94.19 193 ALA B CA 1
ATOM 4533 C C . ALA B 1 193 ? -3.879 -35.5 -1.773 1 94.19 193 ALA B C 1
ATOM 4535 O O . ALA B 1 193 ? -5.051 -35.531 -2.154 1 94.19 193 ALA B O 1
ATOM 4536 N N . LEU B 1 194 ? -3.002 -34.625 -2.152 1 94.19 194 LEU B N 1
ATOM 4537 C CA . LEU B 1 194 ? -3.436 -33.5 -2.955 1 94.19 194 LEU B CA 1
ATOM 4538 C C . LEU B 1 194 ? -2.934 -33.625 -4.391 1 94.19 194 LEU B C 1
ATOM 4540 O O . LEU B 1 194 ? -3.604 -33.188 -5.328 1 94.19 194 LEU B O 1
ATOM 4544 N N . SER B 1 195 ? -1.816 -34.219 -4.582 1 94.38 195 SER B N 1
ATOM 4545 C CA . SER B 1 195 ? -1.193 -34.281 -5.902 1 94.38 195 SER B CA 1
ATOM 4546 C C . SER B 1 195 ? -1.41 -35.625 -6.559 1 94.38 195 SER B C 1
ATOM 4548 O O . SER B 1 195 ? -1.28 -35.781 -7.777 1 94.38 195 SER B O 1
ATOM 4550 N N . GLU B 1 196 ? -1.658 -36.625 -5.723 1 93.19 196 GLU B N 1
ATOM 4551 C CA . GLU B 1 196 ? -1.727 -38 -6.164 1 93.19 196 GLU B CA 1
ATOM 4552 C C . GLU B 1 196 ? -0.376 -38.5 -6.691 1 93.19 196 GLU B C 1
ATOM 4554 O O . GLU B 1 196 ? -0.307 -39.438 -7.457 1 93.19 196 GLU B O 1
ATOM 4559 N N . LEU B 1 197 ? 0.69 -37.812 -6.309 1 95.62 197 LEU B N 1
ATOM 4560 C CA . LEU B 1 197 ? 2.066 -38.188 -6.629 1 95.62 197 LEU B CA 1
ATOM 4561 C C . LEU B 1 197 ? 2.777 -38.75 -5.406 1 95.62 197 LEU B C 1
ATOM 4563 O O . LEU B 1 197 ? 2.25 -38.688 -4.293 1 95.62 197 LEU B O 1
ATOM 4567 N N . PRO B 1 198 ? 3.967 -39.438 -5.641 1 95.5 198 PRO B N 1
ATOM 4568 C CA . PRO B 1 198 ? 4.688 -39.969 -4.477 1 95.5 198 PRO B CA 1
ATOM 4569 C C . PRO B 1 198 ? 4.969 -38.875 -3.428 1 95.5 198 PRO B C 1
ATOM 4571 O O . PRO B 1 198 ? 5.289 -37.75 -3.775 1 95.5 198 PRO B O 1
ATOM 4574 N N . ALA B 1 199 ? 4.887 -39.312 -2.205 1 94.94 199 ALA B N 1
ATOM 4575 C CA . ALA B 1 199 ? 5.109 -38.375 -1.094 1 94.94 199 ALA B CA 1
ATOM 4576 C C . ALA B 1 199 ? 6.449 -37.656 -1.235 1 94.94 199 ALA B C 1
ATOM 4578 O O . ALA B 1 199 ? 7.473 -38.312 -1.5 1 94.94 199 ALA B O 1
ATOM 4579 N N . PHE B 1 200 ? 6.371 -36.344 -1.174 1 95.5 200 PHE B N 1
ATOM 4580 C CA . PHE B 1 200 ? 7.535 -35.469 -1.171 1 95.5 200 PHE B CA 1
ATOM 4581 C C . PHE B 1 200 ? 8.312 -35.594 -2.479 1 95.5 200 PHE B C 1
ATOM 4583 O O . PHE B 1 200 ? 9.5 -35.25 -2.533 1 95.5 200 PHE B O 1
ATOM 4590 N N . LEU B 1 201 ? 7.688 -36.188 -3.467 1 96.44 201 LEU B N 1
ATOM 4591 C CA . LEU B 1 201 ? 8.164 -36.219 -4.844 1 96.44 201 LEU B CA 1
ATOM 4592 C C . LEU B 1 201 ? 9.492 -36.969 -4.941 1 96.44 201 LEU B C 1
ATOM 4594 O O . LEU B 1 201 ? 10.445 -36.469 -5.543 1 96.44 201 LEU B O 1
ATOM 4598 N N . VAL B 1 202 ? 9.555 -38.062 -4.32 1 93.19 202 VAL B N 1
ATOM 4599 C CA . VAL B 1 202 ? 10.734 -38.906 -4.414 1 93.19 202 VAL B CA 1
ATOM 4600 C C . VAL B 1 202 ? 10.312 -40.375 -4.43 1 93.19 202 VAL B C 1
ATOM 4602 O O . VAL B 1 202 ? 9.289 -40.719 -3.852 1 93.19 202 VAL B O 1
ATOM 4605 N N . SER B 1 203 ? 11.125 -41.094 -5.176 1 90.25 203 SER B N 1
ATOM 4606 C CA . SER B 1 203 ? 10.898 -42.531 -5.156 1 90.25 203 SER B CA 1
ATOM 4607 C C . SER B 1 203 ? 11.359 -43.125 -3.836 1 90.25 203 SER B C 1
ATOM 4609 O O . SER B 1 203 ? 12.266 -42.594 -3.184 1 90.25 203 SER B O 1
ATOM 4611 N N . GLU B 1 204 ? 10.781 -44.25 -3.424 1 87.56 204 GLU B N 1
ATOM 4612 C CA . GLU B 1 204 ? 11.125 -44.969 -2.201 1 87.56 204 GLU B CA 1
ATOM 4613 C C . GLU B 1 204 ? 11.016 -44.062 -0.979 1 87.56 204 GLU B C 1
ATOM 4615 O O . GLU B 1 204 ? 11.961 -43.938 -0.203 1 87.56 204 GLU B O 1
ATOM 4620 N N . GLY B 1 205 ? 9.875 -43.531 -0.832 1 81.56 205 GLY B N 1
ATOM 4621 C CA . GLY B 1 205 ? 9.586 -42.719 0.332 1 81.56 205 GLY B CA 1
ATOM 4622 C C . GLY B 1 205 ? 9.805 -43.438 1.646 1 81.56 205 GLY B C 1
ATOM 4623 O O . GLY B 1 205 ? 9.508 -44.625 1.763 1 81.56 205 GLY B O 1
ATOM 4624 N N . GLY B 1 206 ? 10.305 -42.781 2.75 1 79.12 206 GLY B N 1
ATOM 4625 C CA . GLY B 1 206 ? 10.719 -43.406 3.998 1 79.12 206 GLY B CA 1
ATOM 4626 C C . GLY B 1 206 ? 12.227 -43.531 4.121 1 79.12 206 GLY B C 1
ATOM 4627 O O . GLY B 1 206 ? 12.812 -43.156 5.137 1 79.12 206 GLY B O 1
ATOM 4628 N N . LEU B 1 207 ? 12.766 -43.969 2.973 1 84.62 207 LEU B N 1
ATOM 4629 C CA . LEU B 1 207 ? 14.219 -43.969 2.879 1 84.62 207 LEU B CA 1
ATOM 4630 C C . LEU B 1 207 ? 14.75 -42.625 2.439 1 84.62 207 LEU B C 1
ATOM 4632 O O . LEU B 1 207 ? 15.789 -42.156 2.926 1 84.62 207 LEU B O 1
ATOM 4636 N N . ASN B 1 208 ? 13.977 -42.062 1.479 1 87.75 208 ASN B N 1
ATOM 4637 C CA . ASN B 1 208 ? 14.289 -40.719 0.977 1 87.75 208 ASN B CA 1
ATOM 4638 C C . ASN B 1 208 ? 13.297 -39.688 1.476 1 87.75 208 ASN B C 1
ATOM 4640 O O . ASN B 1 208 ? 12.102 -39.969 1.59 1 87.75 208 ASN B O 1
ATOM 4644 N N . SER B 1 209 ? 13.867 -38.469 1.81 1 89.38 209 SER B N 1
ATOM 4645 C CA . SER B 1 209 ? 13.023 -37.406 2.355 1 89.38 209 SER B CA 1
ATOM 4646 C C . SER B 1 209 ? 12.477 -36.531 1.252 1 89.38 209 SER B C 1
ATOM 4648 O O . SER B 1 209 ? 11.516 -35.781 1.463 1 89.38 209 SER B O 1
ATOM 4650 N N . GLY B 1 210 ? 13.141 -36.531 0.167 1 93.31 210 GLY B N 1
ATOM 4651 C CA . GLY B 1 210 ? 12.664 -35.75 -0.966 1 93.31 210 GLY B CA 1
ATOM 4652 C C . GLY B 1 210 ? 12.586 -34.25 -0.677 1 93.31 210 GLY B C 1
ATOM 4653 O O . GLY B 1 210 ? 13.547 -33.656 -0.17 1 93.31 210 GLY B O 1
ATOM 4654 N N . PHE B 1 211 ? 11.406 -33.625 -0.929 1 95.19 211 PHE B N 1
ATOM 4655 C CA . PHE B 1 211 ? 11.25 -32.188 -0.866 1 95.19 211 PHE B CA 1
ATOM 4656 C C . PHE B 1 211 ? 10.695 -31.766 0.486 1 95.19 211 PHE B C 1
ATOM 4658 O O . PHE B 1 211 ? 10.266 -30.609 0.653 1 95.19 211 PHE B O 1
ATOM 4665 N N . MET B 1 212 ? 10.711 -32.625 1.484 1 93.56 212 MET B N 1
ATOM 4666 C CA . MET B 1 212 ? 10.164 -32.344 2.803 1 93.56 212 MET B CA 1
ATOM 4667 C C . MET B 1 212 ? 10.836 -31.109 3.404 1 93.56 212 MET B C 1
ATOM 4669 O O . MET B 1 212 ? 10.164 -30.156 3.809 1 93.56 212 MET B O 1
ATOM 4673 N N . ILE B 1 213 ? 12.148 -31.141 3.422 1 93.19 213 ILE B N 1
ATOM 4674 C CA . ILE B 1 213 ? 12.883 -30.078 4.094 1 93.19 213 ILE B CA 1
ATOM 4675 C C . ILE B 1 213 ? 12.867 -28.812 3.236 1 93.19 213 ILE B C 1
ATOM 4677 O O . ILE B 1 213 ? 12.859 -27.703 3.766 1 93.19 213 ILE B O 1
ATOM 4681 N N . ALA B 1 214 ? 12.836 -28.922 1.899 1 96.12 214 ALA B N 1
ATOM 4682 C CA . ALA B 1 214 ? 12.695 -27.766 1.021 1 96.12 214 ALA B CA 1
ATOM 4683 C C . ALA B 1 214 ? 11.383 -27.031 1.291 1 96.12 214 ALA B C 1
ATOM 4685 O O . ALA B 1 214 ? 11.344 -25.797 1.301 1 96.12 214 ALA B O 1
ATOM 4686 N N . HIS B 1 215 ? 10.352 -27.797 1.528 1 97.19 215 HIS B N 1
ATOM 4687 C CA . HIS B 1 215 ? 9.07 -27.188 1.87 1 97.19 215 HIS B CA 1
ATOM 4688 C C . HIS B 1 215 ? 9.141 -26.469 3.205 1 97.19 215 HIS B C 1
ATOM 4690 O O . HIS B 1 215 ? 8.586 -25.375 3.352 1 97.19 215 HIS B O 1
ATOM 4696 N N . CYS B 1 216 ? 9.805 -27.094 4.188 1 96.56 216 CYS B N 1
ATOM 4697 C CA . CYS B 1 216 ? 9.992 -26.438 5.48 1 96.56 216 CYS B CA 1
ATOM 4698 C C . CYS B 1 216 ? 10.727 -25.125 5.324 1 96.56 216 CYS B C 1
ATOM 4700 O O . CYS B 1 216 ? 10.398 -24.141 6.004 1 96.56 216 CYS B O 1
ATOM 4702 N N . THR B 1 217 ? 11.711 -25.109 4.48 1 97.19 217 THR B N 1
ATOM 4703 C CA . THR B 1 217 ? 12.461 -23.891 4.211 1 97.19 217 THR B CA 1
ATOM 4704 C C . THR B 1 217 ? 11.555 -22.812 3.627 1 97.19 217 THR B C 1
ATOM 4706 O O . THR B 1 217 ? 11.586 -21.672 4.07 1 97.19 217 THR B O 1
ATOM 4709 N N . ALA B 1 218 ? 10.742 -23.172 2.664 1 98.38 218 ALA B N 1
ATOM 4710 C CA . ALA B 1 218 ? 9.805 -22.219 2.066 1 98.38 218 ALA B CA 1
ATOM 4711 C C . ALA B 1 218 ? 8.836 -21.672 3.111 1 98.38 218 ALA B C 1
ATOM 4713 O O . ALA B 1 218 ? 8.578 -20.469 3.156 1 98.38 218 ALA B O 1
ATOM 4714 N N . ALA B 1 219 ? 8.32 -22.594 3.947 1 97.75 219 ALA B N 1
ATOM 4715 C CA . ALA B 1 219 ? 7.383 -22.203 4.996 1 97.75 219 ALA B CA 1
ATOM 4716 C C . ALA B 1 219 ? 8.023 -21.219 5.977 1 97.75 219 ALA B C 1
ATOM 4718 O O . ALA B 1 219 ? 7.395 -20.25 6.398 1 97.75 219 ALA B O 1
ATOM 4719 N N . ALA B 1 220 ? 9.234 -21.484 6.324 1 97.88 220 ALA B N 1
ATOM 4720 C CA . ALA B 1 220 ? 9.961 -20.625 7.254 1 97.88 220 ALA B CA 1
ATOM 4721 C C . ALA B 1 220 ? 10.164 -19.234 6.668 1 97.88 220 ALA B C 1
ATOM 4723 O O . ALA B 1 220 ? 10.008 -18.219 7.367 1 97.88 220 ALA B O 1
ATOM 4724 N N . LEU B 1 221 ? 10.547 -19.172 5.434 1 98.5 221 LEU B N 1
ATOM 4725 C CA . LEU B 1 221 ? 10.781 -17.891 4.77 1 98.5 221 LEU B CA 1
ATOM 4726 C C . LEU B 1 221 ? 9.484 -17.094 4.668 1 98.5 221 LEU B C 1
ATOM 4728 O O . LEU B 1 221 ? 9.492 -15.875 4.848 1 98.5 221 LEU B O 1
ATOM 4732 N N . VAL B 1 222 ? 8.352 -17.75 4.371 1 98.56 222 VAL B N 1
ATOM 4733 C CA . VAL B 1 222 ? 7.059 -17.078 4.293 1 98.56 222 VAL B CA 1
ATOM 4734 C C . VAL B 1 222 ? 6.664 -16.562 5.672 1 98.56 222 VAL B C 1
ATOM 4736 O O . VAL B 1 222 ? 6.145 -15.445 5.793 1 98.56 222 VAL B O 1
ATOM 4739 N N . SER B 1 223 ? 6.914 -17.375 6.688 1 97.88 223 SER B N 1
ATOM 4740 C CA . SER B 1 223 ? 6.633 -16.938 8.055 1 97.88 223 SER B CA 1
ATOM 4741 C C . SER B 1 223 ? 7.461 -15.711 8.422 1 97.88 223 SER B C 1
ATOM 4743 O O . SER B 1 223 ? 6.945 -14.773 9.031 1 97.88 223 SER B O 1
ATOM 4745 N N . GLU B 1 224 ? 8.719 -15.727 8.078 1 98.06 224 GLU B N 1
ATOM 4746 C CA . GLU B 1 224 ? 9.586 -14.578 8.305 1 98.06 224 GLU B CA 1
ATOM 4747 C C . GLU B 1 224 ? 9.055 -13.336 7.594 1 98.06 224 GLU B C 1
ATOM 4749 O O . GLU B 1 224 ? 9.047 -12.242 8.164 1 98.06 224 GLU B O 1
ATOM 4754 N N . ASN B 1 225 ? 8.586 -13.5 6.375 1 98.62 225 ASN B N 1
ATOM 4755 C CA . ASN B 1 225 ? 8.047 -12.391 5.598 1 98.62 225 ASN B CA 1
ATOM 4756 C C . ASN B 1 225 ? 6.855 -11.742 6.289 1 98.62 225 ASN B C 1
ATOM 4758 O O . ASN B 1 225 ? 6.676 -10.523 6.219 1 98.62 225 ASN B O 1
ATOM 4762 N N . LYS B 1 226 ? 6 -12.523 6.93 1 97.75 226 LYS B N 1
ATOM 4763 C CA . LYS B 1 226 ? 4.824 -11.984 7.609 1 97.75 226 LYS B CA 1
ATOM 4764 C C . LYS B 1 226 ? 5.227 -10.984 8.688 1 97.75 226 LYS B C 1
ATOM 4766 O O . LYS B 1 226 ? 4.516 -10 8.93 1 97.75 226 LYS B O 1
ATOM 4771 N N . VAL B 1 227 ? 6.375 -11.242 9.32 1 96.88 227 VAL B N 1
ATOM 4772 C CA . VAL B 1 227 ? 6.898 -10.328 10.336 1 96.88 227 VAL B CA 1
ATOM 4773 C C . VAL B 1 227 ? 7.512 -9.102 9.664 1 96.88 227 VAL B C 1
ATOM 4775 O O . VAL B 1 227 ? 7.246 -7.969 10.07 1 96.88 227 VAL B O 1
ATOM 4778 N N . LEU B 1 228 ? 8.227 -9.32 8.586 1 98.31 228 LEU B N 1
ATOM 4779 C CA . LEU B 1 228 ? 8.953 -8.266 7.895 1 98.31 228 LEU B CA 1
ATOM 4780 C C . LEU B 1 228 ? 7.992 -7.309 7.195 1 98.31 228 LEU B C 1
ATOM 4782 O O . LEU B 1 228 ? 8.352 -6.164 6.906 1 98.31 228 LEU B O 1
ATOM 4786 N N . CYS B 1 229 ? 6.742 -7.742 6.969 1 98.38 229 CYS B N 1
ATOM 4787 C CA . CYS B 1 229 ? 5.777 -6.941 6.223 1 98.38 229 CYS B CA 1
ATOM 4788 C C . CYS B 1 229 ? 5.102 -5.918 7.125 1 98.38 229 CYS B C 1
ATOM 4790 O O . CYS B 1 229 ? 4.328 -5.082 6.656 1 98.38 229 CYS B O 1
ATOM 4792 N N . HIS B 1 230 ? 5.379 -5.961 8.43 1 97.69 230 HIS B N 1
ATOM 4793 C CA . HIS B 1 230 ? 4.945 -4.828 9.242 1 97.69 230 HIS B CA 1
ATOM 4794 C C . HIS B 1 230 ? 5.492 -3.514 8.688 1 97.69 230 HIS B C 1
ATOM 4796 O O . HIS B 1 230 ? 6.703 -3.369 8.508 1 97.69 230 HIS B O 1
ATOM 4802 N N . PRO B 1 231 ? 4.613 -2.555 8.453 1 98.5 231 PRO B N 1
ATOM 4803 C CA . PRO B 1 231 ? 5.117 -1.328 7.828 1 98.5 231 PRO B CA 1
ATOM 4804 C C . PRO B 1 231 ? 5.973 -0.493 8.773 1 98.5 231 PRO B C 1
ATOM 4806 O O . PRO B 1 231 ? 5.5 -0.071 9.836 1 98.5 231 PRO B O 1
ATOM 4809 N N . ALA B 1 232 ? 7.18 -0.225 8.383 1 98.31 232 ALA B N 1
ATOM 4810 C CA . ALA B 1 232 ? 8.078 0.625 9.164 1 98.31 232 ALA B CA 1
ATOM 4811 C C . ALA B 1 232 ? 7.59 2.072 9.164 1 98.31 232 ALA B C 1
ATOM 4813 O O . ALA B 1 232 ? 7.758 2.785 10.156 1 98.31 232 ALA B O 1
ATOM 4814 N N . SER B 1 233 ? 6.957 2.473 8.125 1 97.94 233 SER B N 1
ATOM 4815 C CA . SER B 1 233 ? 6.594 3.861 7.863 1 97.94 233 SER B CA 1
ATOM 4816 C C . SER B 1 233 ? 5.461 4.32 8.773 1 97.94 233 SER B C 1
ATOM 4818 O O . SER B 1 233 ? 5.102 5.5 8.781 1 97.94 233 SER B O 1
ATOM 4820 N N . VAL B 1 234 ? 4.883 3.4 9.586 1 97.94 234 VAL B N 1
ATOM 4821 C CA . VAL B 1 234 ? 3.791 3.803 10.469 1 97.94 234 VAL B CA 1
ATOM 4822 C C . VAL B 1 234 ? 4.359 4.273 11.805 1 97.94 234 VAL B C 1
ATOM 4824 O O . VAL B 1 234 ? 3.633 4.824 12.633 1 97.94 234 VAL B O 1
ATOM 4827 N N . ASP B 1 235 ? 5.652 4.086 11.938 1 94.12 235 ASP B N 1
ATOM 4828 C CA . ASP B 1 235 ? 6.332 4.555 13.141 1 94.12 235 ASP B CA 1
ATOM 4829 C C . ASP B 1 235 ? 7.141 5.816 12.859 1 94.12 235 ASP B C 1
ATOM 4831 O O . ASP B 1 235 ? 7.457 6.113 11.703 1 94.12 235 ASP B O 1
ATOM 4835 N N . SER B 1 236 ? 7.336 6.566 13.836 1 93.19 236 SER B N 1
ATOM 4836 C CA . SER B 1 236 ? 8.203 7.738 13.828 1 93.19 236 SER B CA 1
ATOM 4837 C C . SER B 1 236 ? 8.805 7.988 15.203 1 93.19 236 SER B C 1
ATOM 4839 O O . SER B 1 236 ? 8.141 7.797 16.219 1 93.19 236 SER B O 1
ATOM 4841 N N . LEU B 1 237 ? 10.094 8.344 15.211 1 86.75 237 LEU B N 1
ATOM 4842 C CA . LEU B 1 237 ? 10.781 8.727 16.438 1 86.75 237 LEU B CA 1
ATOM 4843 C C . LEU B 1 237 ? 11.406 10.109 16.312 1 86.75 237 LEU B C 1
ATOM 4845 O O . LEU B 1 237 ? 12.156 10.375 15.367 1 86.75 237 LEU B O 1
ATOM 4849 N N . THR B 1 238 ? 11.055 10.977 17.281 1 89.31 238 THR B N 1
ATOM 4850 C CA . THR B 1 238 ? 11.555 12.352 17.281 1 89.31 238 THR B CA 1
ATOM 4851 C C . THR B 1 238 ? 13.062 12.375 17.516 1 89.31 238 THR B C 1
ATOM 4853 O O . THR B 1 238 ? 13.578 11.656 18.375 1 89.31 238 THR B O 1
ATOM 4856 N N . THR B 1 239 ? 13.734 13.156 16.656 1 85.06 239 THR B N 1
ATOM 4857 C CA . THR B 1 239 ? 15.172 13.344 16.797 1 85.06 239 THR B CA 1
ATOM 4858 C C . THR B 1 239 ? 15.547 14.812 16.688 1 85.06 239 THR B C 1
ATOM 4860 O O . THR B 1 239 ? 14.672 15.672 16.547 1 85.06 239 THR B O 1
ATOM 4863 N N . SER B 1 240 ? 16.875 15.141 16.844 1 85.5 240 SER B N 1
ATOM 4864 C CA . SER B 1 240 ? 17.438 16.469 16.641 1 85.5 240 SER B CA 1
ATOM 4865 C C . SER B 1 240 ? 16.781 17.5 17.547 1 85.5 240 SER B C 1
ATOM 4867 O O . SER B 1 240 ? 16.312 18.531 17.062 1 85.5 240 SER B O 1
ATOM 4869 N N . ALA B 1 241 ? 16.609 17.172 18.812 1 83.25 241 ALA B N 1
ATOM 4870 C CA . ALA B 1 241 ? 16.094 18.047 19.859 1 83.25 241 ALA B CA 1
ATOM 4871 C C . ALA B 1 241 ? 14.703 18.562 19.516 1 83.25 241 ALA B C 1
ATOM 4873 O O . ALA B 1 241 ? 14.375 19.719 19.781 1 83.25 241 ALA B O 1
ATOM 4874 N N . GLY B 1 242 ? 13.93 17.734 18.766 1 86.62 242 GLY B N 1
ATOM 4875 C CA . GLY B 1 242 ? 12.531 18.062 18.531 1 86.62 242 GLY B CA 1
ATOM 4876 C C . GLY B 1 242 ? 12.289 18.719 17.188 1 86.62 242 GLY B C 1
ATOM 4877 O O . GLY B 1 242 ? 11.141 18.859 16.766 1 86.62 242 GLY B O 1
ATOM 4878 N N . THR B 1 243 ? 13.336 19.062 16.453 1 87.19 243 THR B N 1
ATOM 4879 C CA . THR B 1 243 ? 13.148 19.688 15.148 1 87.19 243 THR B CA 1
ATOM 4880 C C . THR B 1 243 ? 12.711 18.641 14.117 1 87.19 243 THR B C 1
ATOM 4882 O O . THR B 1 243 ? 11.883 18.922 13.258 1 87.19 243 THR B O 1
ATOM 4885 N N . GLU B 1 244 ? 13.367 17.5 14.234 1 91.38 244 GLU B N 1
ATOM 4886 C CA . GLU B 1 244 ? 12.938 16.359 13.43 1 91.38 244 GLU B CA 1
ATOM 4887 C C . GLU B 1 244 ? 11.898 15.523 14.172 1 91.38 244 GLU B C 1
ATOM 4889 O O . GLU B 1 244 ? 12.148 14.352 14.492 1 91.38 244 GLU B O 1
ATOM 4894 N N . ASP B 1 245 ? 10.727 16.047 14.305 1 95.19 245 ASP B N 1
ATOM 4895 C CA . ASP B 1 245 ? 9.719 15.477 15.188 1 95.19 245 ASP B CA 1
ATOM 4896 C C . ASP B 1 245 ? 8.828 14.492 14.438 1 95.19 245 ASP B C 1
ATOM 4898 O O . ASP B 1 245 ? 7.859 13.977 15 1 95.19 245 ASP B O 1
ATOM 4902 N N . HIS B 1 246 ? 9.109 14.258 13.234 1 96.25 246 HIS B N 1
ATOM 4903 C CA . HIS B 1 246 ? 8.508 13.195 12.445 1 96.25 246 HIS B CA 1
ATOM 4904 C C . HIS B 1 246 ? 9.469 12.711 11.359 1 96.25 246 HIS B C 1
ATOM 4906 O O . HIS B 1 246 ? 9.891 13.492 10.508 1 96.25 246 HIS B O 1
ATOM 4912 N N . VAL B 1 247 ? 9.758 11.477 11.383 1 95.44 247 VAL B N 1
ATOM 4913 C CA . VAL B 1 247 ? 10.656 10.883 10.398 1 95.44 247 VAL B CA 1
ATOM 4914 C C . VAL B 1 247 ? 9.992 9.656 9.773 1 95.44 247 VAL B C 1
ATOM 4916 O O . VAL B 1 247 ? 9.148 9.008 10.398 1 95.44 247 VAL B O 1
ATOM 4919 N N . SER B 1 248 ? 10.383 9.266 8.578 1 95.81 248 SER B N 1
ATOM 4920 C CA . SER B 1 248 ? 9.648 8.328 7.738 1 95.81 248 SER B CA 1
ATOM 4921 C C . SER B 1 248 ? 9.992 6.883 8.086 1 95.81 248 SER B C 1
ATOM 4923 O O . SER B 1 248 ? 9.273 5.957 7.703 1 95.81 248 SER B O 1
ATOM 4925 N N . MET B 1 249 ? 11.125 6.605 8.703 1 96.56 249 MET B N 1
ATOM 4926 C CA . MET B 1 249 ? 11.648 5.27 8.969 1 96.56 249 MET B CA 1
ATOM 4927 C C . MET B 1 249 ? 11.883 4.504 7.672 1 96.56 249 MET B C 1
ATOM 4929 O O . MET B 1 249 ? 11.852 3.271 7.66 1 96.56 249 MET B O 1
ATOM 4933 N N . GLY B 1 250 ? 12.117 5.227 6.609 1 97.5 250 GLY B N 1
ATOM 4934 C CA . GLY B 1 250 ? 12.164 4.664 5.27 1 97.5 250 GLY B CA 1
ATOM 4935 C C . GLY B 1 250 ? 13.383 3.787 5.031 1 97.5 250 GLY B C 1
ATOM 4936 O O . GLY B 1 250 ? 13.328 2.838 4.246 1 97.5 250 GLY B O 1
ATOM 4937 N N . GLY B 1 251 ? 14.531 4.125 5.676 1 96.56 251 GLY B N 1
ATOM 4938 C CA . GLY B 1 251 ? 15.719 3.305 5.512 1 96.56 251 GLY B CA 1
ATOM 4939 C C . GLY B 1 251 ? 15.508 1.854 5.902 1 96.56 251 GLY B C 1
ATOM 4940 O O . GLY B 1 251 ? 15.836 0.945 5.141 1 96.56 251 GLY B O 1
ATOM 4941 N N . PHE B 1 252 ? 14.93 1.668 7.023 1 97.44 252 PHE B N 1
ATOM 4942 C CA . PHE B 1 252 ? 14.633 0.315 7.477 1 97.44 252 PHE B CA 1
ATOM 4943 C C . PHE B 1 252 ? 13.562 -0.329 6.605 1 97.44 252 PHE B C 1
ATOM 4945 O O . PHE B 1 252 ? 13.641 -1.521 6.301 1 97.44 252 PHE B O 1
ATOM 4952 N N . GLY B 1 253 ? 12.539 0.431 6.242 1 98.19 253 GLY B N 1
ATOM 4953 C CA . GLY B 1 253 ? 11.531 -0.072 5.316 1 98.19 253 GLY B CA 1
ATOM 4954 C C . GLY B 1 253 ? 12.125 -0.624 4.035 1 98.19 253 GLY B C 1
ATOM 4955 O O . GLY B 1 253 ? 11.727 -1.692 3.568 1 98.19 253 GLY B O 1
ATOM 4956 N N . ALA B 1 254 ? 13.094 0.086 3.506 1 98.5 254 ALA B N 1
ATOM 4957 C CA . ALA B 1 254 ? 13.734 -0.317 2.256 1 98.5 254 ALA B CA 1
ATOM 4958 C C . ALA B 1 254 ? 14.539 -1.597 2.441 1 98.5 254 ALA B C 1
ATOM 4960 O O . ALA B 1 254 ? 14.516 -2.482 1.584 1 98.5 254 ALA B O 1
ATOM 4961 N N . ARG B 1 255 ? 15.266 -1.72 3.514 1 98.44 255 ARG B N 1
ATOM 4962 C CA . ARG B 1 255 ? 16.016 -2.938 3.803 1 98.44 255 ARG B CA 1
ATOM 4963 C C . ARG B 1 255 ? 15.086 -4.137 3.949 1 98.44 255 ARG B C 1
ATOM 4965 O O . ARG B 1 255 ? 15.367 -5.215 3.43 1 98.44 255 ARG B O 1
ATOM 4972 N N . LYS B 1 256 ? 13.977 -3.955 4.668 1 98.62 256 LYS B N 1
ATOM 4973 C CA . LYS B 1 256 ? 12.992 -5.027 4.832 1 98.62 256 LYS B CA 1
ATOM 4974 C C . LYS B 1 256 ? 12.43 -5.461 3.482 1 98.62 256 LYS B C 1
ATOM 4976 O O . LYS B 1 256 ? 12.234 -6.656 3.242 1 98.62 256 LYS B O 1
ATOM 4981 N N . ALA B 1 257 ? 12.148 -4.465 2.652 1 98.88 257 ALA B N 1
ATOM 4982 C CA . ALA B 1 257 ? 11.609 -4.789 1.334 1 98.88 257 ALA B CA 1
ATOM 4983 C C . ALA B 1 257 ? 12.555 -5.699 0.56 1 98.88 257 ALA B C 1
ATOM 4985 O O . ALA B 1 257 ? 12.125 -6.664 -0.074 1 98.88 257 ALA B O 1
ATOM 4986 N N . LEU B 1 258 ? 13.852 -5.406 0.629 1 98.88 258 LEU B N 1
ATOM 4987 C CA . LEU B 1 258 ? 14.844 -6.223 -0.064 1 98.88 258 LEU B CA 1
ATOM 4988 C C . LEU B 1 258 ? 14.922 -7.621 0.537 1 98.88 258 LEU B C 1
ATOM 4990 O O . LEU B 1 258 ? 15.062 -8.609 -0.19 1 98.88 258 LEU B O 1
ATOM 4994 N N . MET B 1 259 ? 14.797 -7.715 1.838 1 98.81 259 MET B N 1
ATOM 4995 C CA . MET B 1 259 ? 14.797 -9.023 2.494 1 98.81 259 MET B CA 1
ATOM 4996 C C . MET B 1 259 ? 13.594 -9.852 2.043 1 98.81 259 MET B C 1
ATOM 4998 O O . MET B 1 259 ? 13.734 -11.047 1.777 1 98.81 259 MET B O 1
ATOM 5002 N N . VAL B 1 260 ? 12.453 -9.211 1.955 1 98.94 260 VAL B N 1
ATOM 5003 C CA . VAL B 1 260 ? 11.234 -9.898 1.533 1 98.94 260 VAL B CA 1
ATOM 5004 C C . VAL B 1 260 ? 11.391 -10.391 0.096 1 98.94 260 VAL B C 1
ATOM 5006 O O . VAL B 1 260 ? 11.047 -11.531 -0.218 1 98.94 260 VAL B O 1
ATOM 5009 N N . VAL B 1 261 ? 11.898 -9.531 -0.781 1 98.94 261 VAL B N 1
ATOM 5010 C CA . VAL B 1 261 ? 12.086 -9.898 -2.182 1 98.94 261 VAL B CA 1
ATOM 5011 C C . VAL B 1 261 ? 13.023 -11.102 -2.277 1 98.94 261 VAL B C 1
ATOM 5013 O O . VAL B 1 261 ? 12.781 -12.023 -3.055 1 98.94 261 VAL B O 1
ATOM 5016 N N . GLU B 1 262 ? 14.078 -11.086 -1.491 1 98.81 262 GLU B N 1
ATOM 5017 C CA . GLU B 1 262 ? 15.031 -12.188 -1.482 1 98.81 262 GLU B CA 1
ATOM 5018 C C . GLU B 1 262 ? 14.359 -13.492 -1.072 1 98.81 262 GLU B C 1
ATOM 5020 O O . GLU B 1 262 ? 14.602 -14.539 -1.681 1 98.81 262 GLU B O 1
ATOM 5025 N N . ASN B 1 263 ? 13.586 -13.414 -0.051 1 98.88 263 ASN B N 1
ATOM 5026 C CA . ASN B 1 263 ? 12.844 -14.594 0.387 1 98.88 263 ASN B CA 1
ATOM 5027 C C . ASN B 1 263 ? 11.906 -15.102 -0.702 1 98.88 263 ASN B C 1
ATOM 5029 O O . ASN B 1 263 ? 11.766 -16.312 -0.898 1 98.88 263 ASN B O 1
ATOM 5033 N N . VAL B 1 264 ? 11.258 -14.195 -1.396 1 98.94 264 VAL B N 1
ATOM 5034 C CA . VAL B 1 264 ? 10.32 -14.562 -2.457 1 98.94 264 VAL B CA 1
ATOM 5035 C C . VAL B 1 264 ? 11.07 -15.273 -3.58 1 98.94 264 VAL B C 1
ATOM 5037 O O . VAL B 1 264 ? 10.602 -16.297 -4.098 1 98.94 264 VAL B O 1
ATOM 5040 N N . GLU B 1 265 ? 12.219 -14.742 -3.914 1 98.94 265 GLU B N 1
ATOM 5041 C CA . GLU B 1 265 ? 13.039 -15.375 -4.949 1 98.94 265 GLU B CA 1
ATOM 5042 C C . GLU B 1 265 ? 13.359 -16.828 -4.594 1 98.94 265 GLU B C 1
ATOM 5044 O O . GLU B 1 265 ? 13.266 -17.719 -5.445 1 98.94 265 GLU B O 1
ATOM 5049 N N . ARG B 1 266 ? 13.656 -17.062 -3.396 1 98.88 266 ARG B N 1
ATOM 5050 C CA . ARG B 1 266 ? 14.023 -18.406 -2.951 1 98.88 266 ARG B CA 1
ATOM 5051 C C . ARG B 1 266 ? 12.812 -19.328 -2.928 1 98.88 266 ARG B C 1
ATOM 5053 O O . ARG B 1 266 ? 12.898 -20.484 -3.342 1 98.88 266 ARG B O 1
ATOM 5060 N N . VAL B 1 267 ? 11.688 -18.859 -2.465 1 98.94 267 VAL B N 1
ATOM 5061 C CA . VAL B 1 267 ? 10.477 -19.672 -2.389 1 98.94 267 VAL B CA 1
ATOM 5062 C C . VAL B 1 267 ? 10.031 -20.062 -3.795 1 98.94 267 VAL B C 1
ATOM 5064 O O . VAL B 1 267 ? 9.641 -21.203 -4.031 1 98.94 267 VAL B O 1
ATOM 5067 N N . ILE B 1 268 ? 10.102 -19.125 -4.727 1 98.94 268 ILE B N 1
ATOM 5068 C CA . ILE B 1 268 ? 9.719 -19.422 -6.105 1 98.94 268 ILE B CA 1
ATOM 5069 C C . ILE B 1 268 ? 10.68 -20.438 -6.699 1 98.94 268 ILE B C 1
ATOM 5071 O O . ILE B 1 268 ? 10.273 -21.312 -7.477 1 98.94 268 ILE B O 1
ATOM 5075 N N . ALA B 1 269 ? 11.945 -20.344 -6.348 1 98.94 269 ALA B N 1
ATOM 5076 C CA . ALA B 1 269 ? 12.93 -21.328 -6.801 1 98.94 269 ALA B CA 1
ATOM 5077 C C . ALA B 1 269 ? 12.562 -22.734 -6.316 1 98.94 269 ALA B C 1
ATOM 5079 O O . ALA B 1 269 ? 12.664 -23.703 -7.07 1 98.94 269 ALA B O 1
ATOM 5080 N N . ILE B 1 270 ? 12.156 -22.828 -5.109 1 98.88 270 ILE B N 1
ATOM 5081 C CA . ILE B 1 270 ? 11.805 -24.109 -4.523 1 98.88 270 ILE B CA 1
ATOM 5082 C C . ILE B 1 270 ? 10.57 -24.672 -5.227 1 98.88 270 ILE B C 1
ATOM 5084 O O . ILE B 1 270 ? 10.523 -25.859 -5.555 1 98.88 270 ILE B O 1
ATOM 5088 N N . GLU B 1 271 ? 9.578 -23.844 -5.465 1 98.94 271 GLU B N 1
ATOM 5089 C CA . GLU B 1 271 ? 8.391 -24.312 -6.18 1 98.94 271 GLU B CA 1
ATOM 5090 C C . GLU B 1 271 ? 8.75 -24.781 -7.586 1 98.94 271 GLU B C 1
ATOM 5092 O O . GLU B 1 271 ? 8.266 -25.828 -8.031 1 98.94 271 GLU B O 1
ATOM 5097 N N . LEU B 1 272 ? 9.57 -23.984 -8.242 1 98.94 272 LEU B N 1
ATOM 5098 C CA . LEU B 1 272 ? 9.992 -24.344 -9.594 1 98.94 272 LEU B CA 1
ATOM 5099 C C . LEU B 1 272 ? 10.688 -25.688 -9.602 1 98.94 272 LEU B C 1
ATOM 5101 O O . LEU B 1 272 ? 10.406 -26.531 -10.453 1 98.94 272 LEU B O 1
ATOM 5105 N N . MET B 1 273 ? 11.547 -25.906 -8.68 1 98.75 273 MET B N 1
ATOM 5106 C CA . MET B 1 273 ? 12.258 -27.172 -8.555 1 98.75 273 MET B CA 1
ATOM 5107 C C . MET B 1 273 ? 11.289 -28.328 -8.289 1 98.75 273 MET B C 1
ATOM 5109 O O . MET B 1 273 ? 11.406 -29.391 -8.898 1 98.75 273 MET B O 1
ATOM 5113 N N . ALA B 1 274 ? 10.391 -28.109 -7.387 1 98.69 274 ALA B N 1
ATOM 5114 C CA . ALA B 1 274 ? 9.406 -29.125 -7.023 1 98.69 274 ALA B CA 1
ATOM 5115 C C . ALA B 1 274 ? 8.508 -29.469 -8.211 1 98.69 274 ALA B C 1
ATOM 5117 O O . ALA B 1 274 ? 8.211 -30.641 -8.453 1 98.69 274 ALA B O 1
ATOM 5118 N N . ALA B 1 275 ? 8.094 -28.453 -8.906 1 98.75 275 ALA B N 1
ATOM 5119 C CA . ALA B 1 275 ? 7.219 -28.688 -10.062 1 98.75 275 ALA B CA 1
ATOM 5120 C C . ALA B 1 275 ? 7.938 -29.469 -11.148 1 98.75 275 ALA B C 1
ATOM 5122 O O . ALA B 1 275 ? 7.359 -30.375 -11.766 1 98.75 275 ALA B O 1
ATOM 5123 N N . CYS B 1 276 ? 9.164 -29.141 -11.367 1 98.56 276 CYS B N 1
ATOM 5124 C CA . CYS B 1 276 ? 9.961 -29.875 -12.344 1 98.56 276 CYS B CA 1
ATOM 5125 C C . CYS B 1 276 ? 10.141 -31.328 -11.906 1 98.56 276 CYS B C 1
ATOM 5127 O O . CYS B 1 276 ? 10.102 -32.219 -12.742 1 98.56 276 CYS B O 1
ATOM 5129 N N . GLN B 1 277 ? 10.344 -31.531 -10.641 1 98 277 GLN B N 1
ATOM 5130 C CA . GLN B 1 277 ? 10.469 -32.875 -10.133 1 98 277 GLN B CA 1
ATOM 5131 C C . GLN B 1 277 ? 9.156 -33.656 -10.305 1 98 277 GLN B C 1
ATOM 5133 O O . GLN B 1 277 ? 9.172 -34.844 -10.656 1 98 277 GLN B O 1
ATOM 5138 N N . ALA B 1 278 ? 8.094 -33 -10.023 1 98.06 278 ALA B N 1
ATOM 5139 C CA . ALA B 1 278 ? 6.781 -33.625 -10.109 1 98.06 278 ALA B CA 1
ATOM 5140 C C . ALA B 1 278 ? 6.488 -34.125 -11.523 1 98.06 278 ALA B C 1
ATOM 5142 O O . ALA B 1 278 ? 5.855 -35.156 -11.711 1 98.06 278 ALA B O 1
ATOM 5143 N N . ILE B 1 279 ? 6.965 -33.438 -12.508 1 97.06 279 ILE B N 1
ATOM 5144 C CA . ILE B 1 279 ? 6.723 -33.781 -13.906 1 97.06 279 ILE B CA 1
ATOM 5145 C C . ILE B 1 279 ? 7.344 -35.125 -14.219 1 97.06 279 ILE B C 1
ATOM 5147 O O . ILE B 1 279 ? 6.828 -35.875 -15.047 1 97.06 279 ILE B O 1
ATOM 5151 N N . GLU B 1 280 ? 8.383 -35.5 -13.547 1 96.25 280 GLU B N 1
ATOM 5152 C CA . GLU B 1 280 ? 9.07 -36.781 -13.773 1 96.25 280 GLU B CA 1
ATOM 5153 C C . GLU B 1 280 ? 8.133 -37.969 -13.531 1 96.25 280 GLU B C 1
ATOM 5155 O O . GLU B 1 280 ? 8.242 -39 -14.195 1 96.25 280 GLU B O 1
ATOM 5160 N N . PHE B 1 281 ? 7.281 -37.812 -12.664 1 96.38 281 PHE B N 1
ATOM 5161 C CA . PHE B 1 281 ? 6.383 -38.906 -12.297 1 96.38 281 PHE B CA 1
ATOM 5162 C C . PHE B 1 281 ? 5.195 -38.969 -13.25 1 96.38 281 PHE B C 1
ATOM 5164 O O . PHE B 1 281 ? 4.398 -39.906 -13.188 1 96.38 281 PHE B O 1
ATOM 5171 N N . LEU B 1 282 ? 5.07 -37.969 -14.078 1 96.5 282 LEU B N 1
ATOM 5172 C CA . LEU B 1 282 ? 3.99 -37.969 -15.062 1 96.5 282 LEU B CA 1
ATOM 5173 C C . LEU B 1 282 ? 4.496 -38.406 -16.422 1 96.5 282 LEU B C 1
ATOM 5175 O O . LEU B 1 282 ? 3.701 -38.656 -17.344 1 96.5 282 LEU B O 1
ATOM 5179 N N . ARG B 1 283 ? 5.77 -38.5 -16.5 1 96.12 283 ARG B N 1
ATOM 5180 C CA . ARG B 1 283 ? 6.324 -38.969 -17.766 1 96.12 283 ARG B CA 1
ATOM 5181 C C . ARG B 1 283 ? 5.809 -40.344 -18.109 1 96.12 283 ARG B C 1
ATOM 5183 O O . ARG B 1 283 ? 5.562 -41.156 -17.203 1 96.12 283 ARG B O 1
ATOM 5190 N N . PRO B 1 284 ? 5.59 -40.594 -19.438 1 97.44 284 PRO B N 1
ATOM 5191 C CA . PRO B 1 284 ? 6.152 -39.875 -20.594 1 97.44 284 PRO B CA 1
ATOM 5192 C C . PRO B 1 284 ? 5.242 -38.75 -21.078 1 97.44 284 PRO B C 1
ATOM 5194 O O . PRO B 1 284 ? 5.531 -38.094 -22.109 1 97.44 284 PRO B O 1
ATOM 5197 N N . LEU B 1 285 ? 4.172 -38.469 -20.344 1 97.38 285 LEU B N 1
ATOM 5198 C CA . LEU B 1 285 ? 3.309 -37.375 -20.781 1 97.38 285 LEU B CA 1
ATOM 5199 C C . LEU B 1 285 ? 4.066 -36.062 -20.781 1 97.38 285 LEU B C 1
ATOM 5201 O O . LEU B 1 285 ? 4.844 -35.781 -19.859 1 97.38 285 LEU B O 1
ATOM 5205 N N . LYS B 1 286 ? 3.805 -35.312 -21.812 1 97.94 286 LYS B N 1
ATOM 5206 C CA . LYS B 1 286 ? 4.449 -34 -21.922 1 97.94 286 LYS B CA 1
ATOM 5207 C C . LYS B 1 286 ? 3.457 -32.875 -21.641 1 97.94 286 LYS B C 1
ATOM 5209 O O . LYS B 1 286 ? 2.283 -32.969 -22 1 97.94 286 LYS B O 1
ATOM 5214 N N . THR B 1 287 ? 3.994 -31.844 -21 1 98.06 287 THR B N 1
ATOM 5215 C CA . THR B 1 287 ? 3.213 -30.625 -20.859 1 98.06 287 THR B CA 1
ATOM 5216 C C . THR B 1 287 ? 3.332 -29.766 -22.125 1 98.06 287 THR B C 1
ATOM 5218 O O . THR B 1 287 ? 3.699 -30.266 -23.188 1 98.06 287 THR B O 1
ATOM 5221 N N . THR B 1 288 ? 2.906 -28.484 -22.078 1 98.38 288 THR B N 1
ATOM 5222 C CA . THR B 1 288 ? 2.93 -27.609 -23.25 1 98.38 288 THR B CA 1
ATOM 5223 C C . THR B 1 288 ? 4.363 -27.297 -23.656 1 98.38 288 THR B C 1
ATOM 5225 O O . THR B 1 288 ? 5.281 -27.375 -22.844 1 98.38 288 THR B O 1
ATOM 5228 N N . THR B 1 289 ? 4.535 -26.906 -24.922 1 98.62 289 THR B N 1
ATOM 5229 C CA . THR B 1 289 ? 5.848 -26.625 -25.484 1 98.62 289 THR B CA 1
ATOM 5230 C C . THR B 1 289 ? 6.566 -25.562 -24.656 1 98.62 289 THR B C 1
ATOM 5232 O O . THR B 1 289 ? 7.738 -25.734 -24.297 1 98.62 289 THR B O 1
ATOM 5235 N N . PRO B 1 290 ? 5.945 -24.422 -24.344 1 98.81 290 PRO B N 1
ATOM 5236 C CA . PRO B 1 290 ? 6.656 -23.422 -23.562 1 98.81 290 PRO B CA 1
ATOM 5237 C C . PRO B 1 290 ? 7.07 -23.922 -22.188 1 98.81 290 PRO B C 1
ATOM 5239 O O . PRO B 1 290 ? 8.172 -23.625 -21.703 1 98.81 290 PRO B O 1
ATOM 5242 N N . LEU B 1 291 ? 6.285 -24.719 -21.594 1 98.88 291 LEU B N 1
ATOM 5243 C CA . LEU B 1 291 ? 6.602 -25.188 -20.25 1 98.88 291 LEU B CA 1
ATOM 5244 C C . LEU B 1 291 ? 7.656 -26.297 -20.297 1 98.88 291 LEU B C 1
ATOM 5246 O O . LEU B 1 291 ? 8.453 -26.438 -19.359 1 98.88 291 LEU B O 1
ATOM 5250 N N . GLU B 1 292 ? 7.652 -27.078 -21.359 1 98.88 292 GLU B N 1
ATOM 5251 C CA . GLU B 1 292 ? 8.75 -28.016 -21.547 1 98.88 292 GLU B CA 1
ATOM 5252 C C . GLU B 1 292 ? 10.086 -27.281 -21.672 1 98.88 292 GLU B C 1
ATOM 5254 O O . GLU B 1 292 ? 11.125 -27.797 -21.234 1 98.88 292 GLU B O 1
ATOM 5259 N N . GLU B 1 293 ? 10.031 -26.141 -22.25 1 98.81 293 GLU B N 1
ATOM 5260 C CA . GLU B 1 293 ? 11.242 -25.328 -22.344 1 98.81 293 GLU B CA 1
ATOM 5261 C C . GLU B 1 293 ? 11.719 -24.891 -20.969 1 98.81 293 GLU B C 1
ATOM 5263 O O . GLU B 1 293 ? 12.922 -24.812 -20.719 1 98.81 293 GLU B O 1
ATOM 5268 N N . VAL B 1 294 ? 10.82 -24.516 -20.141 1 98.88 294 VAL B N 1
ATOM 5269 C CA . VAL B 1 294 ? 11.148 -24.141 -18.766 1 98.88 294 VAL B CA 1
ATOM 5270 C C . VAL B 1 294 ? 11.844 -25.297 -18.062 1 98.88 294 VAL B C 1
ATOM 5272 O O . VAL B 1 294 ? 12.867 -25.109 -17.391 1 98.88 294 VAL B O 1
ATOM 5275 N N . ILE B 1 295 ? 11.305 -26.5 -18.219 1 98.81 295 ILE B N 1
ATOM 5276 C CA . ILE B 1 295 ? 11.852 -27.703 -17.609 1 98.81 295 ILE B CA 1
ATOM 5277 C C . ILE B 1 295 ? 13.266 -27.953 -18.125 1 98.81 295 ILE B C 1
ATOM 5279 O O . ILE B 1 295 ? 14.172 -28.266 -17.359 1 98.81 295 ILE B O 1
ATOM 5283 N N . LYS B 1 296 ? 13.406 -27.766 -19.406 1 98.69 296 LYS B N 1
ATOM 5284 C CA . LYS B 1 296 ? 14.727 -27.953 -20 1 98.69 296 LYS B CA 1
ATOM 5285 C C . LYS B 1 296 ? 15.742 -26.984 -19.406 1 98.69 296 LYS B C 1
ATOM 5287 O O . LYS B 1 296 ? 16.891 -27.359 -19.156 1 98.69 296 LYS B O 1
ATOM 5292 N N . VAL B 1 297 ? 15.367 -25.75 -19.219 1 98.81 297 VAL B N 1
ATOM 5293 C CA . VAL B 1 297 ? 16.25 -24.75 -18.641 1 98.81 297 VAL B CA 1
ATOM 5294 C C . VAL B 1 297 ? 16.672 -25.172 -17.234 1 98.81 297 VAL B C 1
ATOM 5296 O O . VAL B 1 297 ? 17.844 -25.109 -16.891 1 98.81 297 VAL B O 1
ATOM 5299 N N . VAL B 1 298 ? 15.758 -25.594 -16.422 1 98.81 298 VAL B N 1
ATOM 5300 C CA . VAL B 1 298 ? 16.047 -26 -15.047 1 98.81 298 VAL B CA 1
ATOM 5301 C C . VAL B 1 298 ? 16.938 -27.234 -15.047 1 98.81 298 VAL B C 1
ATOM 5303 O O . VAL B 1 298 ? 17.906 -27.312 -14.297 1 98.81 298 VAL B O 1
ATOM 5306 N N . ARG B 1 299 ? 16.641 -28.219 -15.914 1 98.38 299 ARG B N 1
ATOM 5307 C CA . ARG B 1 299 ? 17.359 -29.484 -15.953 1 98.38 299 ARG B CA 1
ATOM 5308 C C . ARG B 1 299 ? 18.766 -29.312 -16.516 1 98.38 299 ARG B C 1
ATOM 5310 O O . ARG B 1 299 ? 19.625 -30.188 -16.359 1 98.38 299 ARG B O 1
ATOM 5317 N N . SER B 1 300 ? 18.984 -28.234 -17.172 1 98.25 300 SER B N 1
ATOM 5318 C CA . SER B 1 300 ? 20.328 -27.938 -17.641 1 98.25 300 SER B CA 1
ATOM 5319 C C . SER B 1 300 ? 21.281 -27.641 -16.484 1 98.25 300 SER B C 1
ATOM 5321 O O . SER B 1 300 ? 22.5 -27.719 -16.641 1 98.25 300 SER B O 1
ATOM 5323 N N . VAL B 1 301 ? 20.734 -27.344 -15.305 1 97.69 301 VAL B N 1
ATOM 5324 C CA . VAL B 1 301 ? 21.609 -26.938 -14.211 1 97.69 301 VAL B CA 1
ATOM 5325 C C . VAL B 1 301 ? 21.359 -27.797 -12.984 1 97.69 301 VAL B C 1
ATOM 5327 O O . VAL B 1 301 ? 22.219 -27.922 -12.109 1 97.69 301 VAL B O 1
ATOM 5330 N N . VAL B 1 302 ? 20.141 -28.359 -12.914 1 97.69 302 VAL B N 1
ATOM 5331 C CA . VAL B 1 302 ? 19.781 -29.219 -11.781 1 97.69 302 VAL B CA 1
ATOM 5332 C C . VAL B 1 302 ? 19.156 -30.516 -12.289 1 97.69 302 VAL B C 1
ATOM 5334 O O . VAL B 1 302 ? 18.125 -30.5 -12.961 1 97.69 302 VAL B O 1
ATOM 5337 N N . ARG B 1 303 ? 19.734 -31.625 -11.969 1 95.88 303 ARG B N 1
ATOM 5338 C CA . ARG B 1 303 ? 19.234 -32.938 -12.406 1 95.88 303 ARG B CA 1
ATOM 5339 C C . ARG B 1 303 ? 18.016 -33.344 -11.578 1 95.88 303 ARG B C 1
ATOM 5341 O O . ARG B 1 303 ? 17.812 -32.844 -10.477 1 95.88 303 ARG B O 1
ATOM 5348 N N . PRO B 1 304 ? 17.219 -34.281 -12.109 1 95.12 304 PRO B N 1
ATOM 5349 C CA . PRO B 1 304 ? 16.125 -34.812 -11.312 1 95.12 304 PRO B CA 1
ATOM 5350 C C . PRO B 1 304 ? 16.578 -35.375 -9.977 1 95.12 304 PRO B C 1
ATOM 5352 O O . PRO B 1 304 ? 17.75 -35.781 -9.836 1 95.12 304 PRO B O 1
ATOM 5355 N N . TYR B 1 305 ? 15.688 -35.344 -9 1 91.31 305 TYR B N 1
ATOM 5356 C CA . TYR B 1 305 ? 15.984 -35.812 -7.648 1 91.31 305 TYR B CA 1
ATOM 5357 C C . TYR B 1 305 ? 15.672 -37.281 -7.508 1 91.31 305 TYR B C 1
ATOM 5359 O O . TYR B 1 305 ? 14.523 -37.688 -7.258 1 91.31 305 TYR B O 1
ATOM 5367 N N . ASP B 1 306 ? 16.641 -38.188 -7.582 1 88.31 306 ASP B N 1
ATOM 5368 C CA . ASP B 1 306 ? 16.469 -39.656 -7.547 1 88.31 306 ASP B CA 1
ATOM 5369 C C . ASP B 1 306 ? 16.641 -40.188 -6.133 1 88.31 306 ASP B C 1
ATOM 5371 O O . ASP B 1 306 ? 15.977 -41.156 -5.742 1 88.31 306 ASP B O 1
ATOM 5375 N N . LYS B 1 307 ? 17.594 -39.594 -5.418 1 87.94 307 LYS B N 1
ATOM 5376 C CA . LYS B 1 307 ? 17.875 -39.969 -4.031 1 87.94 307 LYS B CA 1
ATOM 5377 C C . LYS B 1 307 ? 18.234 -38.719 -3.207 1 87.94 307 LYS B C 1
ATOM 5379 O O . LYS B 1 307 ? 18.562 -37.688 -3.764 1 87.94 307 LYS B O 1
ATOM 5384 N N . ASP B 1 308 ? 18.141 -38.938 -1.946 1 89.81 308 ASP B N 1
ATOM 5385 C CA . ASP B 1 308 ? 18.391 -37.844 -1.049 1 89.81 308 ASP B CA 1
ATOM 5386 C C . ASP B 1 308 ? 19.781 -37.219 -1.288 1 89.81 308 ASP B C 1
ATOM 5388 O O . ASP B 1 308 ? 20.766 -37.969 -1.436 1 89.81 308 ASP B O 1
ATOM 5392 N N . ARG B 1 309 ? 19.859 -35.875 -1.467 1 90.38 309 ARG B N 1
ATOM 5393 C CA . ARG B 1 309 ? 21.078 -35.094 -1.497 1 90.38 309 ARG B CA 1
ATOM 5394 C C . ARG B 1 309 ? 20.828 -33.688 -0.921 1 90.38 309 ARG B C 1
ATOM 5396 O O . ARG B 1 309 ? 19.688 -33.312 -0.681 1 90.38 309 ARG B O 1
ATOM 5403 N N . PHE B 1 310 ? 21.953 -33.094 -0.624 1 89.69 310 PHE B N 1
ATOM 5404 C CA . PHE B 1 310 ? 21.875 -31.734 -0.112 1 89.69 310 PHE B CA 1
ATOM 5405 C C . PHE B 1 310 ? 21.25 -30.797 -1.145 1 89.69 310 PHE B C 1
ATOM 5407 O O . PHE B 1 310 ? 21.766 -30.656 -2.256 1 89.69 310 PHE B O 1
ATOM 5414 N N . LEU B 1 311 ? 20.109 -30.094 -0.81 1 93.31 311 LEU B N 1
ATOM 5415 C CA . LEU B 1 311 ? 19.281 -29.406 -1.801 1 93.31 311 LEU B CA 1
ATOM 5416 C C . LEU B 1 311 ? 19.672 -27.938 -1.894 1 93.31 311 LEU B C 1
ATOM 5418 O O . LEU B 1 311 ? 19.312 -27.25 -2.855 1 93.31 311 LEU B O 1
ATOM 5422 N N . ALA B 1 312 ? 20.375 -27.406 -0.915 1 94.69 312 ALA B N 1
ATOM 5423 C CA . ALA B 1 312 ? 20.656 -25.969 -0.854 1 94.69 312 ALA B CA 1
ATOM 5424 C C . ALA B 1 312 ? 21.375 -25.5 -2.113 1 94.69 312 ALA B C 1
ATOM 5426 O O . ALA B 1 312 ? 21.031 -24.453 -2.68 1 94.69 312 ALA B O 1
ATOM 5427 N N . PRO B 1 313 ? 22.375 -26.234 -2.619 1 96.94 313 PRO B N 1
ATOM 5428 C CA . PRO B 1 313 ? 23.047 -25.781 -3.842 1 96.94 313 PRO B CA 1
ATOM 5429 C C . PRO B 1 313 ? 22.109 -25.75 -5.051 1 96.94 313 PRO B C 1
ATOM 5431 O O . PRO B 1 313 ? 22.234 -24.875 -5.91 1 96.94 313 PRO B O 1
ATOM 5434 N N . ASP B 1 314 ? 21.203 -26.703 -5.18 1 97.75 314 ASP B N 1
ATOM 5435 C CA . ASP B 1 314 ? 20.234 -26.719 -6.258 1 97.75 314 ASP B CA 1
ATOM 5436 C C . ASP B 1 314 ? 19.297 -25.516 -6.184 1 97.75 314 ASP B C 1
ATOM 5438 O O . ASP B 1 314 ? 19.031 -24.859 -7.195 1 97.75 314 ASP B O 1
ATOM 5442 N N . ILE B 1 315 ? 18.859 -25.25 -4.98 1 98.19 315 ILE B N 1
ATOM 5443 C CA . ILE B 1 315 ? 17.969 -24.109 -4.766 1 98.19 315 ILE B CA 1
ATOM 5444 C C . ILE B 1 315 ? 18.688 -22.812 -5.121 1 98.19 315 ILE B C 1
ATOM 5446 O O . ILE B 1 315 ? 18.109 -21.938 -5.785 1 98.19 315 ILE B O 1
ATOM 5450 N N . ASP B 1 316 ? 19.922 -22.703 -4.715 1 98.44 316 ASP B N 1
ATOM 5451 C CA . ASP B 1 316 ? 20.719 -21.516 -5.012 1 98.44 316 ASP B CA 1
ATOM 5452 C C . ASP B 1 316 ? 20.875 -21.328 -6.516 1 98.44 316 ASP B C 1
ATOM 5454 O O . ASP B 1 316 ? 20.781 -20.203 -7.023 1 98.44 316 ASP B O 1
ATOM 5458 N N . THR B 1 317 ? 21.125 -22.391 -7.184 1 98.56 317 THR B N 1
ATOM 5459 C CA . THR B 1 317 ? 21.328 -22.344 -8.625 1 98.56 317 THR B CA 1
ATOM 5460 C C . THR B 1 317 ? 20.062 -21.906 -9.344 1 98.56 317 THR B C 1
ATOM 5462 O O . THR B 1 317 ? 20.109 -21.094 -10.258 1 98.56 317 THR B O 1
ATOM 5465 N N . ILE B 1 318 ? 18.984 -22.422 -8.953 1 98.75 318 ILE B N 1
ATOM 5466 C CA . ILE B 1 318 ? 17.703 -22.062 -9.578 1 98.75 318 ILE B CA 1
ATOM 5467 C C . ILE B 1 318 ? 17.359 -20.625 -9.227 1 98.75 318 ILE B C 1
ATOM 5469 O O . ILE B 1 318 ? 16.797 -19.891 -10.047 1 98.75 318 ILE B O 1
ATOM 5473 N N . THR B 1 319 ? 17.641 -20.234 -8.008 1 98.81 319 THR B N 1
ATOM 5474 C CA . THR B 1 319 ? 17.422 -18.844 -7.617 1 98.81 319 THR B CA 1
ATOM 5475 C C . THR B 1 319 ? 18.188 -17.891 -8.547 1 98.81 319 THR B C 1
ATOM 5477 O O . THR B 1 319 ? 17.656 -16.859 -8.953 1 98.81 319 THR B O 1
ATOM 5480 N N . GLU B 1 320 ? 19.375 -18.266 -8.891 1 98.62 320 GLU B N 1
ATOM 5481 C CA . GLU B 1 320 ? 20.172 -17.453 -9.797 1 98.62 320 GLU B CA 1
ATOM 5482 C C . GLU B 1 320 ? 19.562 -17.406 -11.195 1 98.62 320 GLU B C 1
ATOM 5484 O O . GLU B 1 320 ? 19.625 -16.391 -11.875 1 98.62 320 GLU B O 1
ATOM 5489 N N . LEU B 1 321 ? 18.969 -18.531 -11.648 1 98.62 321 LEU B N 1
ATOM 5490 C CA . LEU B 1 321 ? 18.25 -18.547 -12.914 1 98.62 321 LEU B CA 1
ATOM 5491 C C . LEU B 1 321 ? 17.141 -17.5 -12.93 1 98.62 321 LEU B C 1
ATOM 5493 O O . LEU B 1 321 ? 16.953 -16.812 -13.93 1 98.62 321 LEU B O 1
ATOM 5497 N N . LEU B 1 322 ? 16.469 -17.422 -11.812 1 98.81 322 LEU B N 1
ATOM 5498 C CA . LEU B 1 322 ? 15.367 -16.484 -11.688 1 98.81 322 LEU B CA 1
ATOM 5499 C C . LEU B 1 322 ? 15.883 -15.039 -11.688 1 98.81 322 LEU B C 1
ATOM 5501 O O . LEU B 1 322 ? 15.32 -14.172 -12.359 1 98.81 322 LEU B O 1
ATOM 5505 N N . LYS B 1 323 ? 16.906 -14.82 -10.961 1 98.62 323 LYS B N 1
ATOM 5506 C CA . LYS B 1 323 ? 17.484 -13.484 -10.891 1 98.62 323 LYS B CA 1
ATOM 5507 C C . LYS B 1 323 ? 17.969 -13.023 -12.258 1 98.62 323 LYS B C 1
ATOM 5509 O O . LYS B 1 323 ? 17.875 -11.844 -12.594 1 98.62 323 LYS B O 1
ATOM 5514 N N . ASP B 1 324 ? 18.391 -14.031 -13.031 1 98.31 324 ASP B N 1
ATOM 5515 C CA . ASP B 1 324 ? 18.891 -13.742 -14.367 1 98.31 324 ASP B CA 1
ATOM 5516 C C . ASP B 1 324 ? 17.766 -13.711 -15.398 1 98.31 324 ASP B C 1
ATOM 5518 O O . ASP B 1 324 ? 18.016 -13.602 -16.594 1 98.31 324 ASP B O 1
ATOM 5522 N N . ASN B 1 325 ? 16.594 -13.852 -14.961 1 98.69 325 ASN B N 1
ATOM 5523 C CA . ASN B 1 325 ? 15.391 -13.742 -15.781 1 98.69 325 ASN B CA 1
ATOM 5524 C C . ASN B 1 325 ? 15.32 -14.844 -16.828 1 98.69 325 ASN B C 1
ATOM 5526 O O . ASN B 1 325 ? 14.68 -14.68 -17.875 1 98.69 325 ASN B O 1
ATOM 5530 N N . LYS B 1 326 ? 15.922 -15.984 -16.609 1 98.75 326 LYS B N 1
ATOM 5531 C CA . LYS B 1 326 ? 16.078 -17.031 -17.609 1 98.75 326 LYS B CA 1
ATOM 5532 C C . LYS B 1 326 ? 14.773 -17.781 -17.844 1 98.75 326 LYS B C 1
ATOM 5534 O O . LYS B 1 326 ? 14.492 -18.219 -18.953 1 98.75 326 LYS B O 1
ATOM 5539 N N . ILE B 1 327 ? 13.992 -17.875 -16.797 1 98.88 327 ILE B N 1
ATOM 5540 C CA . ILE B 1 327 ? 12.727 -18.594 -16.922 1 98.88 327 ILE B CA 1
ATOM 5541 C C . ILE B 1 327 ? 11.766 -17.797 -17.812 1 98.88 327 ILE B C 1
ATOM 5543 O O . ILE B 1 327 ? 11.102 -18.375 -18.688 1 98.88 327 ILE B O 1
ATOM 5547 N N . TRP B 1 328 ? 11.711 -16.516 -17.609 1 98.81 328 TRP B N 1
ATOM 5548 C CA . TRP B 1 328 ? 10.883 -15.664 -18.453 1 98.81 328 TRP B CA 1
ATOM 5549 C C . TRP B 1 328 ? 11.375 -15.68 -19.891 1 98.81 328 TRP B C 1
ATOM 5551 O O . TRP B 1 328 ? 10.578 -15.789 -20.828 1 98.81 328 TRP B O 1
ATOM 5561 N N . LEU B 1 329 ? 12.633 -15.586 -20.062 1 98.62 329 LEU B N 1
ATOM 5562 C CA . LEU B 1 329 ? 13.227 -15.531 -21.391 1 98.62 329 LEU B CA 1
ATOM 5563 C C . LEU B 1 329 ? 12.961 -16.828 -22.156 1 98.62 329 LEU B C 1
ATOM 5565 O O . LEU B 1 329 ? 12.859 -16.828 -23.391 1 98.62 329 LEU B O 1
ATOM 5569 N N . ALA B 1 330 ? 12.766 -17.906 -21.438 1 98.62 330 ALA B N 1
ATOM 5570 C CA . ALA B 1 330 ? 12.5 -19.203 -22.062 1 98.62 330 ALA B CA 1
ATOM 5571 C C . ALA B 1 330 ? 11.102 -19.25 -22.656 1 98.62 330 ALA B C 1
ATOM 5573 O O . ALA B 1 330 ? 10.852 -19.984 -23.609 1 98.62 330 ALA B O 1
ATOM 5574 N N . VAL B 1 331 ? 10.211 -18.422 -22.156 1 98.75 331 VAL B N 1
ATOM 5575 C CA . VAL B 1 331 ? 8.82 -18.609 -22.562 1 98.75 331 VAL B CA 1
ATOM 5576 C C . VAL B 1 331 ? 8.328 -17.391 -23.312 1 98.75 331 VAL B C 1
ATOM 5578 O O . VAL B 1 331 ? 7.301 -17.438 -24 1 98.75 331 VAL B O 1
ATOM 5581 N N . ARG B 1 332 ? 8.992 -16.281 -23.266 1 98.44 332 ARG B N 1
ATOM 5582 C CA . ARG B 1 332 ? 8.531 -14.992 -23.781 1 98.44 332 ARG B CA 1
ATOM 5583 C C . ARG B 1 332 ? 8.133 -15.109 -25.25 1 98.44 332 ARG B C 1
ATOM 5585 O O . ARG B 1 332 ? 7.059 -14.641 -25.641 1 98.44 332 ARG B O 1
ATOM 5592 N N . HIS B 1 333 ? 8.945 -15.781 -26.094 1 97.94 333 HIS B N 1
ATOM 5593 C CA . HIS B 1 333 ? 8.664 -15.906 -27.516 1 97.94 333 HIS B CA 1
ATOM 5594 C C . HIS B 1 333 ? 7.457 -16.797 -27.766 1 97.94 333 HIS B C 1
ATOM 5596 O O . HIS B 1 333 ? 6.699 -16.578 -28.719 1 97.94 333 HIS B O 1
ATOM 5602 N N . HIS B 1 334 ? 7.238 -17.812 -26.922 1 98.06 334 HIS B N 1
ATOM 5603 C CA . HIS B 1 334 ? 6.078 -18.688 -27.047 1 98.06 334 HIS B CA 1
ATOM 5604 C C . HIS B 1 334 ? 4.789 -17.953 -26.703 1 98.06 334 HIS B C 1
ATOM 5606 O O . HIS B 1 334 ? 3.758 -18.156 -27.344 1 98.06 334 HIS B O 1
ATOM 5612 N N . ILE B 1 335 ? 4.895 -17.062 -25.703 1 98 335 ILE B N 1
ATOM 5613 C CA . ILE B 1 335 ? 3.734 -16.281 -25.297 1 98 335 ILE B CA 1
ATOM 5614 C C . ILE B 1 335 ? 3.363 -15.305 -26.422 1 98 335 ILE B C 1
ATOM 5616 O O . ILE B 1 335 ? 2.188 -15.172 -26.766 1 98 335 ILE B O 1
ATOM 5620 N N . GLU B 1 336 ? 4.336 -14.672 -27 1 97 336 GLU B N 1
ATOM 5621 C CA . GLU B 1 336 ? 4.098 -13.773 -28.125 1 97 336 GLU B CA 1
ATOM 5622 C C . GLU B 1 336 ? 3.504 -14.523 -29.312 1 97 336 GLU B C 1
ATOM 5624 O O . GLU B 1 336 ? 2.594 -14.023 -29.969 1 97 336 GLU B O 1
ATOM 5629 N N . HIS B 1 337 ? 4.035 -15.719 -29.562 1 96.5 337 HIS B N 1
ATOM 5630 C CA . HIS B 1 337 ? 3.523 -16.547 -30.641 1 96.5 337 HIS B CA 1
ATOM 5631 C C . HIS B 1 337 ? 2.066 -16.922 -30.406 1 96.5 337 HIS B C 1
ATOM 5633 O O . HIS B 1 337 ? 1.235 -16.812 -31.297 1 96.5 337 HIS B O 1
ATOM 5639 N N . TYR B 1 338 ? 1.816 -17.328 -29.219 1 96.31 338 TYR B N 1
ATOM 5640 C CA . TYR B 1 338 ? 0.449 -17.672 -28.844 1 96.31 338 TYR B CA 1
ATOM 5641 C C . TYR B 1 338 ? -0.506 -16.531 -29.156 1 96.31 338 TYR B C 1
ATOM 5643 O O . TYR B 1 338 ? -1.545 -16.719 -29.781 1 96.31 338 TYR B O 1
ATOM 5651 N N . HIS B 1 339 ? -0.202 -15.312 -28.766 1 94.31 339 HIS B N 1
ATOM 5652 C CA . HIS B 1 339 ? -1.087 -14.164 -28.906 1 94.31 339 HIS B CA 1
ATOM 5653 C C . HIS B 1 339 ? -1.16 -13.703 -30.359 1 94.31 339 HIS B C 1
ATOM 5655 O O . HIS B 1 339 ? -2.135 -13.07 -30.766 1 94.31 339 HIS B O 1
ATOM 5661 N N . SER B 1 340 ? -0.197 -14.07 -31.156 1 93.12 340 SER B N 1
ATOM 5662 C CA . SER B 1 340 ? -0.196 -13.711 -32.562 1 93.12 340 SER B CA 1
ATOM 5663 C C . SER B 1 340 ? -1.063 -14.656 -33.375 1 93.12 340 SER B C 1
ATOM 5665 O O . SER B 1 340 ? -1.65 -14.266 -34.375 1 93.12 340 SER B O 1
ATOM 5667 N N . VAL B 1 341 ? -1.196 -15.914 -32.844 1 90.31 341 VAL B N 1
ATOM 5668 C CA . VAL B 1 341 ? -1.827 -16.906 -33.719 1 90.31 341 VAL B CA 1
ATOM 5669 C C . VAL B 1 341 ? -3.172 -17.328 -33.125 1 90.31 341 VAL B C 1
ATOM 5671 O O . VAL B 1 341 ? -4.055 -17.797 -33.844 1 90.31 341 VAL B O 1
ATOM 5674 N N . GLN B 1 342 ? -3.252 -17.156 -31.875 1 83.12 342 GLN B N 1
ATOM 5675 C CA . GLN B 1 342 ? -4.477 -17.625 -31.219 1 83.12 342 GLN B CA 1
ATOM 5676 C C . GLN B 1 342 ? -5.512 -16.5 -31.156 1 83.12 342 GLN B C 1
ATOM 5678 O O . GLN B 1 342 ? -5.664 -15.852 -30.125 1 83.12 342 GLN B O 1
ATOM 5683 N N . HIS B 1 343 ? -6.309 -16.344 -32.125 1 78.5 343 HIS B N 1
ATOM 5684 C CA . HIS B 1 343 ? -7.297 -15.266 -32.188 1 78.5 343 HIS B CA 1
ATOM 5685 C C . HIS B 1 343 ? -8.562 -15.633 -31.438 1 78.5 343 HIS B C 1
ATOM 5687 O O . HIS B 1 343 ? -9.266 -14.758 -30.922 1 78.5 343 HIS B O 1
ATOM 5693 N N . VAL B 1 344 ? -8.766 -16.984 -31.422 1 80.75 344 VAL B N 1
ATOM 5694 C CA . VAL B 1 344 ? -9.898 -17.5 -30.656 1 80.75 344 VAL B CA 1
ATOM 5695 C C . VAL B 1 344 ? -9.391 -18.328 -29.469 1 80.75 344 VAL B C 1
ATOM 5697 O O . VAL B 1 344 ? -8.578 -19.234 -29.656 1 80.75 344 VAL B O 1
ATOM 5700 N N . GLU B 1 345 ? -9.836 -18 -28.328 1 88.69 345 GLU B N 1
ATOM 5701 C CA . GLU B 1 345 ? -9.398 -18.703 -27.125 1 88.69 345 GLU B CA 1
ATOM 5702 C C . GLU B 1 345 ? -9.883 -20.141 -27.125 1 88.69 345 GLU B C 1
ATOM 5704 O O . GLU B 1 345 ? -11.016 -20.422 -27.531 1 88.69 345 GLU B O 1
ATOM 5709 N N . THR B 1 346 ? -8.914 -21 -26.766 1 81.69 346 THR B N 1
ATOM 5710 C CA . THR B 1 346 ? -9.273 -22.406 -26.625 1 81.69 346 THR B CA 1
ATOM 5711 C C . THR B 1 346 ? -10.086 -22.641 -25.359 1 81.69 346 THR B C 1
ATOM 5713 O O . THR B 1 346 ? -9.602 -22.375 -24.25 1 81.69 346 THR B O 1
ATOM 5716 N N . ARG B 1 347 ? -11.352 -23.078 -25.562 1 86.31 347 ARG B N 1
ATOM 5717 C CA . ARG B 1 347 ? -12.242 -23.312 -24.422 1 86.31 347 ARG B CA 1
ATOM 5718 C C . ARG B 1 347 ? -12.656 -24.781 -24.344 1 86.31 347 ARG B C 1
ATOM 5720 O O . ARG B 1 347 ? -13.672 -25.172 -24.922 1 86.31 347 ARG B O 1
ATOM 5727 N N . VAL B 1 348 ? -11.789 -25.531 -23.656 1 78.44 348 VAL B N 1
ATOM 5728 C CA . VAL B 1 348 ? -12.023 -26.953 -23.547 1 78.44 348 VAL B CA 1
ATOM 5729 C C . VAL B 1 348 ? -13.109 -27.219 -22.5 1 78.44 348 VAL B C 1
ATOM 5731 O O . VAL B 1 348 ? -13.273 -26.453 -21.547 1 78.44 348 VAL B O 1
ATOM 5734 N N . PHE B 1 349 ? -13.852 -28.234 -22.766 1 76.94 349 PHE B N 1
ATOM 5735 C CA . PHE B 1 349 ? -14.82 -28.641 -21.766 1 76.94 349 PHE B CA 1
ATOM 5736 C C . PHE B 1 349 ? -14.117 -29.047 -20.469 1 76.94 349 PHE B C 1
ATOM 5738 O O . PHE B 1 349 ? -13.062 -29.688 -20.5 1 76.94 349 PHE B O 1
ATOM 5745 N N . SER B 1 350 ? -14.68 -28.594 -19.406 1 78.56 350 SER B N 1
ATOM 5746 C CA . SER B 1 350 ? -14.203 -28.922 -18.062 1 78.56 350 SER B CA 1
ATOM 5747 C C . SER B 1 350 ? -15.359 -29.109 -17.094 1 78.56 350 SER B C 1
ATOM 5749 O O . SER B 1 350 ? -16.422 -28.516 -17.266 1 78.56 350 SER B O 1
ATOM 5751 N N . PRO B 1 351 ? -15.195 -29.922 -16.172 1 76.12 351 PRO B N 1
ATOM 5752 C CA . PRO B 1 351 ? -16.234 -30.062 -15.148 1 76.12 351 PRO B CA 1
ATOM 5753 C C . PRO B 1 351 ? -16.5 -28.766 -14.398 1 76.12 351 PRO B C 1
ATOM 5755 O O . PRO B 1 351 ? -17.516 -28.641 -13.711 1 76.12 351 PRO B O 1
ATOM 5758 N N . SER B 1 352 ? -15.648 -27.922 -14.547 1 80.31 352 SER B N 1
ATOM 5759 C CA . SER B 1 352 ? -15.797 -26.656 -13.836 1 80.31 352 SER B CA 1
ATOM 5760 C C . SER B 1 352 ? -16.672 -25.672 -14.617 1 80.31 352 SER B C 1
ATOM 5762 O O . SER B 1 352 ? -16.797 -24.5 -14.242 1 80.31 352 SER B O 1
ATOM 5764 N N . MET B 1 353 ? -17.266 -26.172 -15.672 1 78.88 353 MET B N 1
ATOM 5765 C CA . MET B 1 353 ? -18.156 -25.328 -16.469 1 78.88 353 MET B CA 1
ATOM 5766 C C . MET B 1 353 ? -19.438 -26.078 -16.828 1 78.88 353 MET B C 1
ATOM 5768 O O . MET B 1 353 ? -19.484 -27.297 -16.75 1 78.88 353 MET B O 1
ATOM 5772 N N . SER B 1 354 ? -20.547 -25.344 -17.047 1 81.75 354 SER B N 1
ATOM 5773 C CA . SER B 1 354 ? -21.797 -25.922 -17.531 1 81.75 354 SER B CA 1
ATOM 5774 C C . SER B 1 354 ? -22.484 -24.984 -18.516 1 81.75 354 SER B C 1
ATOM 5776 O O . SER B 1 354 ? -22.109 -23.812 -18.641 1 81.75 354 SER B O 1
ATOM 5778 N N . PHE B 1 355 ? -23.344 -25.5 -19.328 1 80.88 355 PHE B N 1
ATOM 5779 C CA . PHE B 1 355 ? -24.078 -24.703 -20.312 1 80.88 355 PHE B CA 1
ATOM 5780 C C . PHE B 1 355 ? -25.516 -24.5 -19.844 1 80.88 355 PHE B C 1
ATOM 5782 O O . PHE B 1 355 ? -26.094 -25.359 -19.172 1 80.88 355 PHE B O 1
ATOM 5789 N N . ILE B 1 356 ? -25.938 -23.281 -20.156 1 76.69 356 ILE B N 1
ATOM 5790 C CA . ILE B 1 356 ? -27.344 -23 -19.891 1 76.69 356 ILE B CA 1
ATOM 5791 C C . ILE B 1 356 ? -28.203 -23.484 -21.062 1 76.69 356 ILE B C 1
ATOM 5793 O O . ILE B 1 356 ? -27.938 -23.172 -22.219 1 76.69 356 ILE B O 1
ATOM 5797 N N . GLY B 1 357 ? -29.328 -24.125 -20.797 1 68.06 357 GLY B N 1
ATOM 5798 C CA . GLY B 1 357 ? -30.234 -24.656 -21.781 1 68.06 357 GLY B CA 1
ATOM 5799 C C . GLY B 1 357 ? -29.781 -25.984 -22.359 1 68.06 357 GLY B C 1
ATOM 5800 O O . GLY B 1 357 ? -29.078 -26.75 -21.703 1 68.06 357 GLY B O 1
ATOM 5801 N N . SER B 1 358 ? -30.234 -26.281 -23.703 1 54.53 358 SER B N 1
ATOM 5802 C CA . SER B 1 358 ? -30 -27.578 -24.328 1 54.53 358 SER B CA 1
ATOM 5803 C C . SER B 1 358 ? -28.516 -27.812 -24.578 1 54.53 358 SER B C 1
ATOM 5805 O O . SER B 1 358 ? -27.797 -26.906 -25 1 54.53 358 SER B O 1
ATOM 5807 N N . GLY B 1 359 ? -27.797 -28.812 -24.094 1 51.53 359 GLY B N 1
ATOM 5808 C CA . GLY B 1 359 ? -26.516 -29.484 -23.969 1 51.53 359 GLY B CA 1
ATOM 5809 C C . GLY B 1 359 ? -25.422 -28.859 -24.812 1 51.53 359 GLY B C 1
ATOM 5810 O O . GLY B 1 359 ? -25.656 -27.875 -25.516 1 51.53 359 GLY B O 1
ATOM 5811 N N . PRO B 1 360 ? -24.203 -29.156 -24.547 1 50.66 360 PRO B N 1
ATOM 5812 C CA . PRO B 1 360 ? -23 -28.641 -25.234 1 50.66 360 PRO B CA 1
ATOM 5813 C C . PRO B 1 360 ? -23.188 -28.547 -26.75 1 50.66 360 PRO B C 1
ATOM 5815 O O . PRO B 1 360 ? -23.969 -29.297 -27.328 1 50.66 360 PRO B O 1
ATOM 5818 N N . PRO B 1 361 ? -23.078 -27.422 -27.359 1 45.25 361 PRO B N 1
ATOM 5819 C CA . PRO B 1 361 ? -23.125 -27.516 -28.828 1 45.25 361 PRO B CA 1
ATOM 5820 C C . PRO B 1 361 ? -22.453 -28.781 -29.359 1 45.25 361 PRO B C 1
ATOM 5822 O O . PRO B 1 361 ? -21.5 -29.281 -28.75 1 45.25 361 PRO B O 1
ATOM 5825 N N . ARG B 1 362 ? -23.156 -29.719 -30.047 1 39.81 362 ARG B N 1
ATOM 5826 C CA . ARG B 1 362 ? -22.578 -30.875 -30.734 1 39.81 362 ARG B CA 1
ATOM 5827 C C . ARG B 1 362 ? -21.234 -30.516 -31.359 1 39.81 362 ARG B C 1
ATOM 5829 O O . ARG B 1 362 ? -21.078 -29.438 -31.922 1 39.81 362 ARG B O 1
ATOM 5836 N N . PRO B 1 363 ? -20.25 -31.094 -30.844 1 38.03 363 PRO B N 1
ATOM 5837 C CA . PRO B 1 363 ? -18.969 -30.844 -31.5 1 38.03 363 PRO B CA 1
ATOM 5838 C C . PRO B 1 363 ? -19.094 -30.656 -33 1 38.03 363 PRO B C 1
ATOM 5840 O O . PRO B 1 363 ? -19.828 -31.375 -33.656 1 38.03 363 PRO B O 1
ATOM 5843 N N . PHE B 1 364 ? -19.094 -29.453 -33.438 1 32.5 364 PHE B N 1
ATOM 5844 C CA . PHE B 1 364 ? -19.047 -29.359 -34.906 1 32.5 364 PHE B CA 1
ATOM 5845 C C . PHE B 1 364 ? -18.016 -30.328 -35.469 1 32.5 364 PHE B C 1
ATOM 5847 O O . PHE B 1 364 ? -16.828 -30.234 -35.188 1 32.5 364 PHE B O 1
ATOM 5854 N N . LYS B 1 365 ? -18.344 -31.594 -35.688 1 32.25 365 LYS B N 1
ATOM 5855 C CA . LYS B 1 365 ? -17.5 -32.469 -36.5 1 32.25 365 LYS B CA 1
ATOM 5856 C C . LYS B 1 365 ? -16.922 -31.703 -37.688 1 32.25 365 LYS B C 1
ATOM 5858 O O . LYS B 1 365 ? -17.672 -31.25 -38.562 1 32.25 365 LYS B O 1
ATOM 5863 N N . ARG B 1 366 ? -15.852 -30.906 -37.469 1 32.22 366 ARG B N 1
ATOM 5864 C CA . ARG B 1 366 ? -15.172 -30.547 -38.688 1 32.22 366 ARG B CA 1
ATOM 5865 C C . ARG B 1 366 ? -15.102 -31.734 -39.656 1 32.22 366 ARG B C 1
ATOM 5867 O O . ARG B 1 366 ? -14.656 -32.812 -39.281 1 32.22 366 ARG B O 1
ATOM 5874 N N . SER B 1 367 ? -15.992 -31.828 -40.594 1 29.89 367 SER B N 1
ATOM 5875 C CA . SER B 1 367 ? -15.844 -32.719 -41.719 1 29.89 367 SER B CA 1
ATOM 5876 C C . SER B 1 367 ? -14.422 -32.688 -42.281 1 29.89 367 SER B C 1
ATOM 5878 O O . SER B 1 367 ? -13.953 -31.625 -42.688 1 29.89 367 SER B O 1
ATOM 5880 N N . LEU B 1 368 ? -13.453 -33.312 -41.594 1 28.84 368 LEU B N 1
ATOM 5881 C CA . LEU B 1 368 ? -12.211 -33.562 -42.344 1 28.84 368 LEU B CA 1
ATOM 5882 C C . LEU B 1 368 ? -12.508 -33.969 -43.781 1 28.84 368 LEU B C 1
ATOM 5884 O O . LEU B 1 368 ? -13.023 -35.031 -44.031 1 28.84 368 LEU B O 1
ATOM 5888 N N . ASN B 1 369 ? -13.094 -33.094 -44.625 1 26.48 369 ASN B N 1
ATOM 5889 C CA . ASN B 1 369 ? -13.094 -33.375 -46.062 1 26.48 369 ASN B CA 1
ATOM 5890 C C . ASN B 1 369 ? -11.711 -33.844 -46.531 1 26.48 369 ASN B C 1
ATOM 5892 O O . ASN B 1 369 ? -10.805 -33.031 -46.688 1 26.48 369 ASN B O 1
ATOM 5896 N N . ASN B 1 370 ? -11.242 -35 -46.094 1 25.22 370 ASN B N 1
ATOM 5897 C CA . ASN B 1 370 ? -10.141 -35.719 -46.75 1 25.22 370 ASN B CA 1
ATOM 5898 C C . ASN B 1 370 ? -10.312 -35.719 -48.281 1 25.22 370 ASN B C 1
ATOM 5900 O O . ASN B 1 370 ? -11.234 -36.344 -48.781 1 25.22 370 ASN B O 1
ATOM 5904 N N . GLY B 1 371 ? -10.188 -34.594 -48.906 1 25.06 371 GLY B N 1
ATOM 5905 C CA . GLY B 1 371 ? -10.031 -34.562 -50.344 1 25.06 371 GLY B CA 1
ATOM 5906 C C . GLY B 1 371 ? -9.117 -35.656 -50.875 1 25.06 371 GLY B C 1
ATOM 5907 O O . GLY B 1 371 ? -7.891 -35.531 -50.781 1 25.06 371 GLY B O 1
ATOM 5908 N N . ARG B 1 372 ? -9.469 -36.906 -50.719 1 27.62 372 ARG B N 1
ATOM 5909 C CA . ARG B 1 372 ? -8.766 -37.969 -51.438 1 27.62 372 ARG B CA 1
ATOM 5910 C C . ARG B 1 372 ? -8.586 -37.594 -52.906 1 27.62 372 ARG B C 1
ATOM 5912 O O . ARG B 1 372 ? -9.539 -37.156 -53.562 1 27.62 372 ARG B O 1
ATOM 5919 N N . PRO B 1 373 ? -7.336 -37.281 -53.344 1 28.03 373 PRO B N 1
ATOM 5920 C CA . PRO B 1 373 ? -7.16 -37.188 -54.781 1 28.03 373 PRO B CA 1
ATOM 5921 C C . PRO B 1 373 ? -7.727 -38.406 -55.531 1 28.03 373 PRO B C 1
ATOM 5923 O O . PRO B 1 373 ? -7.672 -39.531 -55.031 1 28.03 373 PRO B O 1
ATOM 5926 N N . THR B 1 374 ? -8.844 -38.344 -56.125 1 25.83 374 THR B N 1
ATOM 5927 C CA . THR B 1 374 ? -9.414 -39.344 -57.031 1 25.83 374 THR B CA 1
ATOM 5928 C C . THR B 1 374 ? -8.359 -39.875 -58.031 1 25.83 374 THR B C 1
ATOM 5930 O O . THR B 1 374 ? -7.766 -39.094 -58.75 1 25.83 374 THR B O 1
ATOM 5933 N N . ARG B 1 375 ? -7.637 -41 -57.5 1 25.25 375 ARG B N 1
ATOM 5934 C CA . ARG B 1 375 ? -6.773 -41.719 -58.438 1 25.25 375 ARG B CA 1
ATOM 5935 C C . ARG B 1 375 ? -7.473 -41.906 -59.781 1 25.25 375 ARG B C 1
ATOM 5937 O O . ARG B 1 375 ? -8.688 -42.125 -59.844 1 25.25 375 ARG B O 1
ATOM 5944 N N . SER B 1 376 ? -6.867 -41.5 -60.812 1 27.84 376 SER B N 1
ATOM 5945 C CA . SER B 1 376 ? -7.156 -41.656 -62.25 1 27.84 376 SER B CA 1
ATOM 5946 C C . SER B 1 376 ? -7.336 -43.125 -62.625 1 27.84 376 SER B C 1
ATOM 5948 O O . SER B 1 376 ? -6.805 -44.031 -61.938 1 27.84 376 SER B O 1
ATOM 5950 N N . PRO B 1 377 ? -8.195 -43.594 -63.5 1 28.44 377 PRO B N 1
ATOM 5951 C CA . PRO B 1 377 ? -8.789 -44.906 -63.812 1 28.44 377 PRO B CA 1
ATOM 5952 C C . PRO B 1 377 ? -7.746 -45.938 -64.188 1 28.44 377 PRO B C 1
ATOM 5954 O O . PRO B 1 377 ? -8.062 -47.125 -64.312 1 28.44 377 PRO B O 1
ATOM 5957 N N . ALA B 1 378 ? -6.691 -46.281 -63.344 1 25.64 378 ALA B N 1
ATOM 5958 C CA . ALA B 1 378 ? -5.672 -46.781 -64.312 1 25.64 378 ALA B CA 1
ATOM 5959 C C . ALA B 1 378 ? -6.266 -47.75 -65.25 1 25.64 378 ALA B C 1
ATOM 5961 O O . ALA B 1 378 ? -7.32 -48.344 -65.062 1 25.64 378 ALA B O 1
ATOM 5962 N N . THR B 1 379 ? -5.555 -48.031 -66.25 1 21.27 379 THR B N 1
ATOM 5963 C CA . THR B 1 379 ? -5.512 -48.781 -67.5 1 21.27 379 THR B CA 1
ATOM 5964 C C . THR B 1 379 ? -5.715 -50.25 -67.25 1 21.27 379 THR B C 1
ATOM 5966 O O . THR B 1 379 ? -5.223 -50.812 -66.312 1 21.27 379 THR B O 1
ATOM 5969 N N . LYS B 1 380 ? -6.652 -50.906 -68.125 1 25.77 380 LYS B N 1
ATOM 5970 C CA . LYS B 1 380 ? -7.469 -52.094 -68.375 1 25.77 380 LYS B CA 1
ATOM 5971 C C . LYS B 1 380 ? -6.602 -53.344 -68.5 1 25.77 380 LYS B C 1
ATOM 5973 O O . LYS B 1 380 ? -7.121 -54.438 -68.688 1 25.77 380 LYS B O 1
ATOM 5978 N N . THR B 1 381 ? -5.203 -53.375 -68.25 1 20.11 381 THR B N 1
ATOM 5979 C CA . THR B 1 381 ? -4.66 -54.344 -69.25 1 20.11 381 THR B CA 1
ATOM 5980 C C . THR B 1 381 ? -4.871 -55.781 -68.75 1 20.11 381 THR B C 1
ATOM 5982 O O . THR B 1 381 ? -4.637 -56.062 -67.562 1 20.11 381 THR B O 1
ATOM 5985 N N . LYS B 1 382 ? -5.711 -56.625 -69.562 1 25.44 382 LYS B N 1
ATOM 5986 C CA . LYS B 1 382 ? -6.047 -58.031 -69.75 1 25.44 382 LYS B CA 1
ATOM 5987 C C . LYS B 1 382 ? -4.793 -58.906 -69.688 1 25.44 382 LYS B C 1
ATOM 5989 O O . LYS B 1 382 ? -3.887 -58.781 -70.5 1 25.44 382 LYS B O 1
ATOM 5994 N N . ARG B 1 383 ? -4.609 -59.625 -68.438 1 18.12 383 ARG B N 1
ATOM 5995 C CA . ARG B 1 383 ? -3.582 -60.656 -68.312 1 18.12 383 ARG B CA 1
ATOM 5996 C C . ARG B 1 383 ? -3.869 -61.812 -69.25 1 18.12 383 ARG B C 1
ATOM 5998 O O . ARG B 1 383 ? -4.984 -62.344 -69.25 1 18.12 383 ARG B O 1
ATOM 6005 N N . GLN B 1 384 ? -3.033 -62.25 -70.375 1 20.03 384 GLN B N 1
ATOM 6006 C CA . GLN B 1 384 ? -2.84 -63.438 -71.188 1 20.03 384 GLN B CA 1
ATOM 6007 C C . GLN B 1 384 ? -2.287 -64.562 -70.375 1 20.03 384 GLN B C 1
ATOM 6009 O O . GLN B 1 384 ? -2.006 -65.688 -70.875 1 20.03 384 GLN B O 1
ATOM 6014 N N . ARG B 1 385 ? -2.504 -65 -69.062 1 19.67 385 ARG B N 1
ATOM 6015 C CA . ARG B 1 385 ? -1.507 -65.938 -68.625 1 19.67 385 ARG B CA 1
ATOM 6016 C C . ARG B 1 385 ? -1.779 -67.312 -69.188 1 19.67 385 ARG B C 1
ATOM 6018 O O . ARG B 1 385 ? -2.885 -67.875 -69.062 1 19.67 385 ARG B O 1
ATOM 6025 N N . THR B 1 386 ? -0.87 -68.125 -70.062 1 20.03 386 THR B N 1
ATOM 6026 C CA . THR B 1 386 ? -0.489 -69.375 -70.812 1 20.03 386 THR B CA 1
ATOM 6027 C C . THR B 1 386 ? -0.231 -70.5 -69.812 1 20.03 386 THR B C 1
ATOM 6029 O O . THR B 1 386 ? -0.727 -71.625 -70 1 20.03 386 THR B O 1
ATOM 6032 N N . CYS B 1 387 ? 0.888 -70.75 -69.062 1 20.62 387 CYS B N 1
ATOM 6033 C CA . CYS B 1 387 ? 1.768 -71.875 -69.375 1 20.62 387 CYS B CA 1
ATOM 6034 C C . CYS B 1 387 ? 1.189 -73.125 -68.812 1 20.62 387 CYS B C 1
ATOM 6036 O O . CYS B 1 387 ? 0.351 -73.125 -67.875 1 20.62 387 CYS B O 1
ATOM 6038 N N . SER B 1 388 ? 1.791 -74.5 -69.125 1 18.95 388 SER B N 1
ATOM 6039 C CA . SER B 1 388 ? 2.258 -75.875 -69.438 1 18.95 388 SER B CA 1
ATOM 6040 C C . SER B 1 388 ? 2.75 -76.562 -68.188 1 18.95 388 SER B C 1
ATOM 6042 O O . SER B 1 388 ? 2.598 -77.812 -68 1 18.95 388 SER B O 1
ATOM 6044 N N . LYS B 1 389 ? 3.945 -76.438 -67.688 1 20.66 389 LYS B N 1
ATOM 6045 C CA . LYS B 1 389 ? 4.898 -77.5 -67.562 1 20.66 389 LYS B CA 1
ATOM 6046 C C . LYS B 1 389 ? 4.324 -78.688 -66.688 1 20.66 389 LYS B C 1
ATOM 6048 O O . LYS B 1 389 ? 3.451 -78.438 -65.875 1 20.66 389 LYS B O 1
ATOM 6053 N N . ASN B 1 390 ? 5.074 -79.812 -66.625 1 21.34 390 ASN B N 1
ATOM 6054 C CA . ASN B 1 390 ? 5.918 -81 -66.812 1 21.34 390 ASN B CA 1
ATOM 6055 C C . ASN B 1 390 ? 6.188 -81.75 -65.5 1 21.34 390 ASN B C 1
ATOM 6057 O O . ASN B 1 390 ? 6.039 -82.938 -65.438 1 21.34 390 ASN B O 1
ATOM 6061 N N . ASN B 1 391 ? 7.328 -81.562 -64.875 1 20.86 391 ASN B N 1
ATOM 6062 C CA . ASN B 1 391 ? 8.094 -82.625 -64.188 1 20.86 391 ASN B CA 1
ATOM 6063 C C . ASN B 1 391 ? 7.48 -83 -62.844 1 20.86 391 ASN B C 1
ATOM 6065 O O . ASN B 1 391 ? 7.055 -82.125 -62.094 1 20.86 391 ASN B O 1
#

Organism: Cherax quadricarinatus (NCBI:txid27406)

Secondary structure (DSSP, 8-state):
-TGGGT-PPPPP-HHHHHHTTSSSHHHHHHHHHHHHHHHHHHHHHHHHHHHHHHHTT--SGGG-HHHHHTT--HHHHHHHHHHHTTSSSSSS--HHHHHTTT-S--S--HHHHTHHHHHHHHHHHHHHHHHHHHHHHTS---SSEEETTTTEEE--STT--HHHHHHHHHHHHHHHHHHHHHHHHHHHHH-HHHH-S-GGG-SSBTTB-TTHHHHHHHHHHHHHHHHHTS-GGG----BGGGTB-----HHHHHHHHHHHHHHHHHHHHHHHHHHHHHHHTTTT----HHHHHHHHHHHTTS----S----HHHHHHHHHHHHTTHHHHHHHHHHHHHHHH--S------TTEEESSSSS-------------------------------/-TGGGT-PPPPP-HHHHHHHHSSSHHHHHHHHHHHHHHHHHHHHHHHHHHHHHHHTT--SGGG-HHHHHTT--HHHHHHHHHHHTTSSSSSS--HHHHHTTT-S--S--HHHHTHHHHHHHHHHHHHHHHHHHHHHHTS---SSEEETTTTEEE--STT--HHHHHHHHHHHHHHHHHHHHHHHHHHHHH-HHHH-S-GGG-SSBTTB-TTHHHHHHHHHHHHHHHHHTS-GGG----BGGGTB-----HHHHHHHHHHHHHHHHHHHHHHHHHHHHHHHTTTT----HHHHHHHHHHHTTS----S----HHHHHHHHHHHHTTHHHHHHHHHHHHHHHH--S------TTEEESSSSS-------------------------------

pLDDT: mean 88.8, std 19.63, range [18.12, 98.94]

Nearest PDB structures (foldseek):
  1eb4-assembly1_A  TM=9.406E-01  e=3.873E-25  Pseudomonas putida
  1b8f-assembly1_A  TM=9.172E-01  e=5.017E-25  Pseudomonas putida
  1gk2-assembly1_D  TM=9.200E-01  e=1.296E-24  Pseudomonas putida
  1gkj-assembly1_A  TM=9.189E-01  e=1.911E-24  Pseudomonas putida
  1gk3-assembly1_A  TM=9.157E-01  e=4.270E-23  Pseudomonas putida

Radius of gyration: 35.34 Å; Cα contacts (8 Å, |Δi|>4): 1319; chains: 2; bounding box: 75×180×110 Å

Foldseek 3Di:
DCVVVVHDDDDADPVRVQQCPLAQNLLLVLLVVLLVLLVLLLVLLLLLLLLLCLLLLHDLQLLDQVNQVVVVQPLLNVSSLLSLLQADDPLWHFLSNVVCQPPDDQHDDCLRSVVSVQSSVLVVLSVVLVVLSVVVVVDRQGPQDQDPVVRDTDGDHSRANQSSLVSLLSNLVRSLSSLVSLLVSLVQLQDCVRRVADHLLEPPPPQFPHCVVVSVLSVVLSVVSVVLSPRQQVDADADDVRPRVGHRSSNSSSVSSNSSSLSSLLSSLSSSLSSLSSVVRVPPTGTTPLSVQLSVVLCVVDPHCHHDDDCVVSSVVSSVCSSVSVSVVSRVVSSVVSVVPCPDRGDRDHSNDDDDDDHDPPPPPPPPPPVPDPPDDPDDDDPPPPPDPDD/DCVVVVHDDDDADPVRVQQCPLAQNLLLVLLVVLLVLLVLLLLLLLLLLLLLCLLLLHDLQLLDQVVQVVVVQPLLNVSSLLSLLQADDPLWHFLSNVVCQPPDDQHDDCLRSVVSVQSSVLVVLSVVLCVLSVVVVVDRQGPQDQDPVVRDTDGDHSRANQSSLVSLLSNLVRSLSSLVSLLVSLVQLQDCVRRVADHLLEPPPPQFPHCVVVSVLSVVLSVVSVVLSPRQQVDADADDVRPRVGHRSSNSSSVSSNSSSLSSLLSSLSSSLSSLSSVVRVPPTGTTPLSVQLSVVLCVVDPHCHHDDDCVVSSVVSSVCSSVSVSVVSRVVSSVVSVVPPPDRGDRDHSNDADDDDHDPDPPPPPPPPPPPPPDPDDDDDDPDDDDDDD

Solvent-accessible surface area (backbone atoms only — not comparable to full-atom values): 41681 Å² total; per-residue (Å²): 112,49,69,82,67,76,44,77,87,77,86,68,50,76,68,54,50,45,52,67,67,53,28,40,52,67,31,40,53,44,33,49,51,37,51,55,53,42,53,49,44,52,59,34,46,46,54,44,49,42,48,41,30,52,68,59,60,49,73,69,66,38,37,39,65,71,66,38,60,40,36,62,46,64,32,25,40,52,43,22,54,55,37,47,47,49,37,64,32,89,87,29,58,21,49,45,53,61,74,50,49,79,47,85,63,49,70,66,36,32,59,59,39,24,40,27,46,52,53,7,45,28,50,46,47,47,54,54,34,47,53,55,43,51,35,54,74,72,29,63,24,28,69,63,38,74,40,71,94,74,34,32,32,39,47,51,28,57,27,60,36,37,49,54,9,50,34,23,30,51,43,27,45,36,53,44,48,57,25,53,42,37,44,46,47,38,52,35,56,34,30,35,92,69,40,74,40,51,55,20,49,24,62,65,60,87,82,30,62,51,42,50,64,58,49,51,50,30,50,50,44,44,55,52,36,53,63,54,36,44,49,40,46,64,44,65,62,66,36,78,94,59,41,38,46,51,43,25,45,18,60,60,18,20,52,38,22,42,52,36,46,52,41,29,44,47,30,48,22,46,36,44,52,49,41,51,41,49,44,64,77,50,53,88,51,41,59,16,63,43,49,47,42,40,45,50,58,51,50,72,78,39,72,80,64,72,64,72,68,84,55,65,66,52,41,53,53,43,27,49,38,46,74,67,44,48,58,43,64,52,28,50,67,48,39,54,48,38,67,72,68,50,85,64,80,67,78,70,79,42,61,31,42,50,66,60,74,84,69,76,78,70,72,76,69,71,71,74,73,68,81,67,73,79,79,72,69,88,73,84,77,82,78,77,78,78,78,75,81,76,135,110,48,70,81,66,76,43,77,88,78,87,68,49,76,68,54,50,46,51,67,66,54,27,39,53,68,32,39,54,45,33,49,52,35,50,53,52,43,53,50,45,52,58,37,46,47,54,43,49,42,48,41,28,51,68,60,61,48,72,68,67,38,39,39,67,70,65,38,60,40,38,62,44,64,32,25,40,52,41,21,54,55,38,48,46,49,39,65,32,88,87,29,58,21,51,44,54,60,74,51,48,80,49,85,62,48,70,66,35,32,61,57,39,23,40,27,47,51,53,6,43,28,50,46,48,48,53,56,33,47,53,55,45,53,36,54,75,71,30,62,24,27,69,60,37,75,41,70,96,74,34,33,32,40,48,51,28,55,28,60,33,37,48,54,10,49,35,23,30,53,42,27,47,36,53,45,47,58,26,52,42,38,43,46,48,40,51,36,56,33,31,36,92,69,42,74,41,53,53,20,50,24,63,64,60,87,81,31,60,51,44,49,64,59,50,51,51,32,50,50,43,45,54,51,37,53,63,55,36,44,50,40,48,65,42,66,63,67,36,78,93,58,40,39,44,51,44,25,45,16,60,60,18,21,53,38,22,41,52,37,47,53,42,29,43,46,32,47,22,47,34,44,52,50,39,53,42,48,42,62,76,50,51,91,50,42,60,15,63,43,49,48,42,40,44,51,58,50,48,72,77,40,72,81,66,72,63,73,68,85,54,66,65,52,40,53,52,42,28,50,39,46,76,67,44,46,58,44,64,52,29,49,65,48,39,53,48,35,68,73,68,49,86,66,81,68,80,72,80,44,62,32,44,50,64,61,72,86,66,74,78,70,75,75,72,71,72,76,73,74,75,67,78,78,78,70,80,73,83,81,83,78,84,78,93,76,95,77,93,82,133

InterPro domains:
  IPR001106 Aromatic amino acid lyase [PF00221] (1-299)
  IPR001106 Aromatic amino acid lyase [PTHR10362] (2-301)
  IPR001106 Aromatic amino acid lyase [cd00332] (1-282)
  IPR008948 L-Aspartase-like [SSF48557] (1-347)